Protein AF-0000000081061222 (afdb_homodimer)

Structure (mmCIF, N/CA/C/O backbone):
data_AF-0000000081061222-model_v1
#
loop_
_entity.id
_entity.type
_entity.pdbx_description
1 polymer 'Uncharacterized protein'
#
loop_
_atom_site.group_PDB
_atom_site.id
_atom_site.type_symbol
_atom_site.label_atom_id
_atom_site.label_alt_id
_atom_site.label_comp_id
_atom_site.label_asym_id
_atom_site.label_entity_id
_atom_site.label_seq_id
_atom_site.pdbx_PDB_ins_code
_atom_site.Cartn_x
_atom_site.Cartn_y
_atom_site.Cartn_z
_atom_site.occupancy
_atom_site.B_iso_or_equiv
_atom_site.auth_seq_id
_atom_site.auth_comp_id
_atom_site.auth_asym_id
_atom_site.auth_atom_id
_atom_site.pdbx_PDB_model_num
ATOM 1 N N . MET A 1 1 ? -28.781 -2 -17.766 1 50.97 1 MET A N 1
ATOM 2 C CA . MET A 1 1 ? -28.016 -2.553 -18.875 1 50.97 1 MET A CA 1
ATOM 3 C C . MET A 1 1 ? -28.891 -3.447 -19.75 1 50.97 1 MET A C 1
ATOM 5 O O . MET A 1 1 ? -29.562 -4.344 -19.234 1 50.97 1 MET A O 1
ATOM 9 N N . LYS A 1 2 ? -29.094 -3.027 -20.891 1 57.41 2 LYS A N 1
ATOM 10 C CA . LYS A 1 2 ? -29.875 -3.803 -21.844 1 57.41 2 LYS A CA 1
ATOM 11 C C . LYS A 1 2 ? -29.297 -5.199 -22.031 1 57.41 2 LYS A C 1
ATOM 13 O O . LYS A 1 2 ? -28.094 -5.348 -22.266 1 57.41 2 LYS A O 1
ATOM 18 N N . LEU A 1 3 ? -30.109 -6.191 -21.609 1 74.44 3 LEU A N 1
ATOM 19 C CA . LEU A 1 3 ? -29.719 -7.582 -21.828 1 74.44 3 LEU A CA 1
ATOM 20 C C . LEU A 1 3 ? -29.344 -7.82 -23.297 1 74.44 3 LEU A C 1
ATOM 22 O O . LEU A 1 3 ? -30.016 -7.316 -24.203 1 74.44 3 LEU A O 1
ATOM 26 N N . ASP A 1 4 ? -28.156 -8.5 -23.438 1 84.56 4 ASP A N 1
ATOM 27 C CA . ASP A 1 4 ? -27.703 -8.914 -24.766 1 84.56 4 ASP A CA 1
ATOM 28 C C . ASP A 1 4 ? -28.672 -9.922 -25.391 1 84.56 4 ASP A C 1
ATOM 30 O O . ASP A 1 4 ? -28.891 -10.992 -24.828 1 84.56 4 ASP A O 1
ATOM 34 N N . PRO A 1 5 ? -29.266 -9.492 -26.484 1 87.25 5 PRO A N 1
ATOM 35 C CA . PRO A 1 5 ? -30.203 -10.414 -27.125 1 87.25 5 PRO A CA 1
ATOM 36 C C . PRO A 1 5 ? -29.562 -11.758 -27.484 1 87.25 5 PRO A C 1
ATOM 38 O O . PRO A 1 5 ? -30.266 -12.766 -27.609 1 87.25 5 PRO A O 1
ATOM 41 N N . ASN A 1 6 ? -28.312 -11.766 -27.578 1 92 6 ASN A N 1
ATOM 42 C CA . ASN A 1 6 ? -27.609 -12.984 -27.953 1 92 6 ASN A CA 1
ATOM 43 C C . ASN A 1 6 ? -27.203 -13.789 -26.734 1 92 6 ASN A C 1
ATOM 45 O O . ASN A 1 6 ? -26.578 -14.852 -26.859 1 92 6 ASN A O 1
ATOM 49 N N . ALA A 1 7 ? -27.625 -13.352 -25.594 1 96.12 7 ALA A N 1
ATOM 50 C CA . ALA A 1 7 ? -27.281 -14.055 -24.359 1 96.12 7 ALA A CA 1
ATOM 51 C C . ALA A 1 7 ? -28.109 -15.32 -24.188 1 96.12 7 ALA A C 1
ATOM 53 O O . ALA A 1 7 ? -29.219 -15.414 -24.719 1 96.12 7 ALA A O 1
ATOM 54 N N . ASP A 1 8 ? -27.594 -16.266 -23.516 1 97.44 8 ASP A N 1
ATOM 55 C CA . ASP A 1 8 ? -28.281 -17.531 -23.234 1 97.44 8 ASP A CA 1
ATOM 56 C C . ASP A 1 8 ? -28.953 -17.516 -21.875 1 97.44 8 ASP A C 1
ATOM 58 O O . ASP A 1 8 ? -29.469 -18.531 -21.406 1 97.44 8 ASP A O 1
ATOM 62 N N . GLY A 1 9 ? -28.953 -16.375 -21.219 1 96.62 9 GLY A N 1
ATOM 63 C CA . GLY A 1 9 ? -29.578 -16.172 -19.922 1 96.62 9 GLY A CA 1
ATOM 64 C C . GLY A 1 9 ? -28.969 -15.039 -19.125 1 96.62 9 GLY A C 1
ATOM 65 O O . GLY A 1 9 ? -28.297 -14.172 -19.688 1 96.62 9 GLY A O 1
ATOM 66 N N . THR A 1 10 ? -29.312 -15.078 -17.828 1 95.31 10 THR A N 1
ATOM 67 C CA . THR A 1 10 ? -28.734 -14.07 -16.938 1 95.31 10 THR A CA 1
ATOM 68 C C . THR A 1 10 ? -28.359 -14.68 -15.594 1 95.31 10 THR A C 1
ATOM 70 O O . THR A 1 10 ? -28.984 -15.656 -15.156 1 95.31 10 THR A O 1
ATOM 73 N N . PHE A 1 11 ? -27.359 -14.195 -15.047 1 96.38 11 PHE A N 1
ATOM 74 C CA . PHE A 1 11 ? -26.953 -14.492 -13.68 1 96.38 11 PHE A CA 1
ATOM 75 C C . PHE A 1 11 ? -26.734 -13.203 -12.891 1 96.38 11 PHE A C 1
ATOM 77 O O . PHE A 1 11 ? -25.828 -12.422 -13.195 1 96.38 11 PHE A O 1
ATOM 84 N N . ASN A 1 12 ? -27.562 -12.977 -11.844 1 94.44 12 ASN A N 1
ATOM 85 C CA . ASN A 1 12 ? -27.562 -11.75 -11.047 1 94.44 12 ASN A CA 1
ATOM 86 C C . ASN A 1 12 ? -27.594 -10.516 -11.938 1 94.44 12 ASN A C 1
ATOM 88 O O . ASN A 1 12 ? -26.844 -9.555 -11.711 1 94.44 12 ASN A O 1
ATOM 92 N N . GLY A 1 13 ? -28.297 -10.633 -13 1 91.31 13 GLY A N 1
ATOM 93 C CA . GLY A 1 13 ? -28.531 -9.492 -13.883 1 91.31 13 GLY A CA 1
ATOM 94 C C . GLY A 1 13 ? -27.531 -9.414 -15.023 1 91.31 13 GLY A C 1
ATOM 95 O O . GLY A 1 13 ? -27.75 -8.688 -15.992 1 91.31 13 GLY A O 1
ATOM 96 N N . TYR A 1 14 ? -26.438 -10.164 -15.031 1 93.5 14 TYR A N 1
ATOM 97 C CA . TYR A 1 14 ? -25.453 -10.18 -16.094 1 93.5 14 TYR A CA 1
ATOM 98 C C . TYR A 1 14 ? -25.812 -11.203 -17.156 1 93.5 14 TYR A C 1
ATOM 100 O O . TYR A 1 14 ? -26.266 -12.305 -16.844 1 93.5 14 TYR A O 1
ATOM 108 N N . SER A 1 15 ? -25.578 -10.766 -18.391 1 95.19 15 SER A N 1
ATOM 109 C CA . SER A 1 15 ? -25.75 -11.734 -19.469 1 95.19 15 SER A CA 1
ATOM 110 C C . SER A 1 15 ? -24.75 -12.883 -19.359 1 95.19 15 SER A C 1
ATOM 112 O O . SER A 1 15 ? -23.594 -12.672 -18.984 1 95.19 15 SER A O 1
ATOM 114 N N . ILE A 1 16 ? -25.234 -14.062 -19.656 1 97.25 16 ILE A N 1
ATOM 115 C CA . ILE A 1 16 ? -24.344 -15.219 -19.656 1 97.25 16 ILE A CA 1
ATOM 116 C C . ILE A 1 16 ? -24.438 -15.945 -21 1 97.25 16 ILE A C 1
ATOM 118 O O . ILE A 1 16 ? -25.469 -15.914 -21.672 1 97.25 16 ILE A O 1
ATOM 122 N N . TYR A 1 17 ? -23.359 -16.594 -21.406 1 97.75 17 TYR A N 1
ATOM 123 C CA . TYR A 1 17 ? -23.25 -17.25 -22.703 1 97.75 17 TYR A CA 1
ATOM 124 C C . TYR A 1 17 ? -22.812 -18.703 -22.562 1 97.75 17 TYR A C 1
ATOM 126 O O . TYR A 1 17 ? -21.812 -18.984 -21.906 1 97.75 17 TYR A O 1
ATOM 134 N N . TYR A 1 18 ? -23.547 -19.547 -23.172 1 97.44 18 TYR A N 1
ATOM 135 C CA . TYR A 1 18 ? -23.281 -20.969 -23.078 1 97.44 18 TYR A CA 1
ATOM 136 C C . TYR A 1 18 ? -22.016 -21.344 -23.859 1 97.44 18 TYR A C 1
ATOM 138 O O . TYR A 1 18 ? -21.844 -20.922 -25 1 97.44 18 TYR A O 1
ATOM 146 N N . LYS A 1 19 ? -21.109 -22.109 -23.219 1 96.62 19 LYS A N 1
ATOM 147 C CA . LYS A 1 19 ? -19.875 -22.594 -23.812 1 96.62 19 LYS A CA 1
ATOM 148 C C . LYS A 1 19 ? -19.609 -24.047 -23.422 1 96.62 19 LYS A C 1
ATOM 150 O O . LYS A 1 19 ? -20.094 -24.5 -22.375 1 96.62 19 LYS A O 1
ATOM 155 N N . GLU A 1 20 ? -18.938 -24.719 -24.266 1 95.94 20 GLU A N 1
ATOM 156 C CA . GLU A 1 20 ? -18.391 -26.031 -23.984 1 95.94 20 GLU A CA 1
ATOM 157 C C . GLU A 1 20 ? -16.906 -26.078 -24.328 1 95.94 20 GLU A C 1
ATOM 159 O O . GLU A 1 20 ? -16.484 -25.641 -25.391 1 95.94 20 GLU A O 1
ATOM 164 N N . GLU A 1 21 ? -16.141 -26.578 -23.406 1 94.44 21 GLU A N 1
ATOM 165 C CA . GLU A 1 21 ? -14.688 -26.625 -23.594 1 94.44 21 GLU A CA 1
ATOM 166 C C . GLU A 1 21 ? -14.094 -27.922 -23.078 1 94.44 21 GLU A C 1
ATOM 168 O O . GLU A 1 21 ? -14.5 -28.422 -22.031 1 94.44 21 GLU A O 1
ATOM 173 N N . LYS A 1 22 ? -13.219 -28.469 -23.844 1 94.06 22 LYS A N 1
ATOM 174 C CA . LYS A 1 22 ? -12.508 -29.672 -23.406 1 94.06 22 LYS A CA 1
ATOM 175 C C . LYS A 1 22 ? -11.344 -29.312 -22.5 1 94.06 22 LYS A C 1
ATOM 177 O O . LYS A 1 22 ? -10.602 -28.359 -22.766 1 94.06 22 LYS A O 1
ATOM 182 N N . GLY A 1 23 ? -11.219 -30.047 -21.438 1 93.12 23 GLY A N 1
ATOM 183 C CA . GLY A 1 23 ? -10.086 -29.875 -20.547 1 93.12 23 GLY A CA 1
ATOM 184 C C . GLY A 1 23 ? -10.094 -28.531 -19.844 1 93.12 23 GLY A C 1
ATOM 185 O O . GLY A 1 23 ? -9.07 -27.844 -19.781 1 93.12 23 GLY A O 1
ATOM 186 N N . LEU A 1 24 ? -11.242 -28.156 -19.359 1 93.75 24 LEU A N 1
ATOM 187 C CA . LEU A 1 24 ? -11.375 -26.891 -18.641 1 93.75 24 LEU A CA 1
ATOM 188 C C . LEU A 1 24 ? -10.297 -26.766 -17.562 1 93.75 24 LEU A C 1
ATOM 190 O O . LEU A 1 24 ? -10.008 -27.734 -16.859 1 93.75 24 LEU A O 1
ATOM 194 N N . HIS A 1 25 ? -9.617 -25.594 -17.547 1 93.44 25 HIS A N 1
ATOM 195 C CA . HIS A 1 25 ? -8.461 -25.406 -16.672 1 93.44 25 HIS A CA 1
ATOM 196 C C . HIS A 1 25 ? -8.398 -23.969 -16.141 1 93.44 25 HIS A C 1
ATOM 198 O O . HIS A 1 25 ? -8.664 -23.016 -16.875 1 93.44 25 HIS A O 1
ATOM 204 N N . THR A 1 26 ? -8.117 -23.891 -14.781 1 95.25 26 THR A N 1
ATOM 205 C CA . THR A 1 26 ? -7.949 -22.594 -14.133 1 95.25 26 THR A CA 1
ATOM 206 C C . THR A 1 26 ? -6.469 -22.297 -13.891 1 95.25 26 THR A C 1
ATOM 208 O O . THR A 1 26 ? -5.73 -23.172 -13.414 1 95.25 26 THR A O 1
ATOM 211 N N . LEU A 1 27 ? -6.027 -21.156 -14.273 1 94.12 27 LEU A N 1
ATOM 212 C CA . LEU A 1 27 ? -4.684 -20.672 -13.945 1 94.12 27 LEU A CA 1
ATOM 213 C C . LEU A 1 27 ? -4.715 -19.766 -12.727 1 94.12 27 LEU A C 1
ATOM 215 O O . LEU A 1 27 ? -5.23 -18.641 -12.789 1 94.12 27 LEU A O 1
ATOM 219 N N . PRO A 1 28 ? -4.137 -20.234 -11.602 1 93.94 28 PRO A N 1
ATOM 220 C CA . PRO A 1 28 ? -4.062 -19.375 -10.422 1 93.94 28 PRO A CA 1
ATOM 221 C C . PRO A 1 28 ? -2.799 -18.516 -10.391 1 93.94 28 PRO A C 1
ATOM 223 O O . PRO A 1 28 ? -1.766 -18.922 -10.938 1 93.94 28 PRO A O 1
ATOM 226 N N . HIS A 1 29 ? -2.885 -17.359 -9.914 1 94.88 29 HIS A N 1
ATOM 227 C CA . HIS A 1 29 ? -1.788 -16.469 -9.539 1 94.88 29 HIS A CA 1
ATOM 228 C C . HIS A 1 29 ? -1.965 -15.953 -8.117 1 94.88 29 HIS A C 1
ATOM 230 O O . HIS A 1 29 ? -2.754 -15.039 -7.879 1 94.88 29 HIS A O 1
ATOM 236 N N . CYS A 1 30 ? -1.223 -16.578 -7.195 1 94.19 30 CYS A N 1
ATOM 237 C CA . CYS A 1 30 ? -1.343 -16.188 -5.793 1 94.19 30 CYS A CA 1
ATOM 238 C C . CYS A 1 30 ? -0.109 -15.43 -5.328 1 94.19 30 CYS A C 1
ATOM 240 O O . CYS A 1 30 ? 0.989 -15.641 -5.848 1 94.19 30 CYS A O 1
ATOM 242 N N . VAL A 1 31 ? -0.307 -14.516 -4.414 1 94.56 31 VAL A N 1
ATOM 243 C CA . VAL A 1 31 ? 0.766 -13.719 -3.832 1 94.56 31 VAL A CA 1
ATOM 244 C C . VAL A 1 31 ? 0.601 -13.656 -2.316 1 94.56 31 VAL A C 1
ATOM 246 O O . VAL A 1 31 ? -0.429 -14.07 -1.78 1 94.56 31 VAL A O 1
ATOM 249 N N . GLY A 1 32 ? 1.663 -13.266 -1.677 1 93 32 GLY A N 1
ATOM 250 C CA . GLY A 1 32 ? 1.549 -12.961 -0.258 1 93 32 GLY A CA 1
ATOM 251 C C . GLY A 1 32 ? 1.961 -14.125 0.63 1 93 32 GLY A C 1
ATOM 252 O O . GLY A 1 32 ? 1.724 -14.102 1.84 1 93 32 GLY A O 1
ATOM 253 N N . GLU A 1 33 ? 2.607 -15.188 0.086 1 91.62 33 GLU A N 1
ATOM 254 C CA . GLU A 1 33 ? 3.088 -16.297 0.909 1 91.62 33 GLU A CA 1
ATOM 255 C C . GLU A 1 33 ? 4.16 -15.82 1.89 1 91.62 33 GLU A C 1
ATOM 257 O O . GLU A 1 33 ? 5.082 -15.102 1.511 1 91.62 33 GLU A O 1
ATOM 262 N N . ASN A 1 34 ? 3.992 -16.188 3.172 1 90.25 34 ASN A N 1
ATOM 263 C CA . ASN A 1 34 ? 5.004 -15.812 4.152 1 90.25 34 ASN A CA 1
ATOM 264 C C . ASN A 1 34 ? 5.602 -17.047 4.84 1 90.25 34 ASN A C 1
ATOM 266 O O . ASN A 1 34 ? 6.465 -16.906 5.711 1 90.25 34 ASN A O 1
ATOM 270 N N . TYR A 1 35 ? 5.195 -18.266 4.543 1 89.31 35 TYR A N 1
ATOM 271 C CA . TYR A 1 35 ? 5.777 -19.547 4.961 1 89.31 35 TYR A CA 1
ATOM 272 C C . TYR A 1 35 ? 5.535 -19.797 6.445 1 89.31 35 TYR A C 1
ATOM 274 O O . TYR A 1 35 ? 6.34 -20.453 7.109 1 89.31 35 TYR A O 1
ATOM 282 N N . VAL A 1 36 ? 4.516 -19.188 6.996 1 90.06 36 VAL A N 1
ATOM 283 C CA . VAL A 1 36 ? 4.188 -19.406 8.398 1 90.06 36 VAL A CA 1
ATOM 284 C C . VAL A 1 36 ? 2.85 -20.141 8.508 1 90.06 36 VAL A C 1
ATOM 286 O O . VAL A 1 36 ? 1.806 -19.594 8.148 1 90.06 36 VAL A O 1
ATOM 289 N N . ASP A 1 37 ? 2.922 -21.266 9.07 1 86 37 ASP A N 1
ATOM 290 C CA . ASP A 1 37 ? 1.73 -22.094 9.211 1 86 37 ASP A CA 1
ATOM 291 C C . ASP A 1 37 ? 0.682 -21.406 10.086 1 86 37 ASP A C 1
ATOM 293 O O . ASP A 1 37 ? 1.017 -20.781 11.094 1 86 37 ASP A O 1
ATOM 297 N N . GLY A 1 38 ? -0.465 -21.5 9.609 1 86.06 38 GLY A N 1
ATOM 298 C CA . GLY A 1 38 ? -1.586 -21.047 10.414 1 86.06 38 GLY A CA 1
ATOM 299 C C . GLY A 1 38 ? -1.956 -19.609 10.164 1 86.06 38 GLY A C 1
ATOM 300 O O . GLY A 1 38 ? -3.047 -19.156 10.531 1 86.06 38 GLY A O 1
ATOM 301 N N . ILE A 1 39 ? -1.062 -18.844 9.484 1 89.44 39 ILE A N 1
ATOM 302 C CA . ILE A 1 39 ? -1.451 -17.438 9.352 1 89.44 39 ILE A CA 1
ATOM 303 C C . ILE A 1 39 ? -1.275 -17 7.902 1 89.44 39 ILE A C 1
ATOM 305 O O . ILE A 1 39 ? -1.763 -15.93 7.512 1 89.44 39 ILE A O 1
ATOM 309 N N . SER A 1 40 ? -0.622 -17.797 7.047 1 91 40 SER A N 1
ATOM 310 C CA . SER A 1 40 ? -0.316 -17.391 5.68 1 91 40 SER A CA 1
ATOM 311 C C . SER A 1 40 ? -1.585 -17.031 4.914 1 91 40 SER A C 1
ATOM 313 O O . SER A 1 40 ? -1.582 -16.109 4.098 1 91 40 SER A O 1
ATOM 315 N N . TRP A 1 41 ? -2.695 -17.719 5.254 1 92.5 41 TRP A N 1
ATOM 316 C CA . TRP A 1 41 ? -3.943 -17.547 4.52 1 92.5 41 TRP A CA 1
ATOM 317 C C . TRP A 1 41 ? -4.5 -16.141 4.738 1 92.5 41 TRP A C 1
ATOM 319 O O . TRP A 1 41 ? -5.258 -15.625 3.91 1 92.5 41 TRP A O 1
ATOM 329 N N . MET A 1 42 ? -4.086 -15.5 5.785 1 92.94 42 MET A N 1
ATOM 330 C CA . MET A 1 42 ? -4.586 -14.164 6.098 1 92.94 42 MET A CA 1
ATOM 331 C C . MET A 1 42 ? -3.945 -13.117 5.191 1 92.94 42 MET A C 1
ATOM 333 O O . MET A 1 42 ? -4.496 -12.031 5.004 1 92.94 42 MET A O 1
ATOM 337 N N . TYR A 1 43 ? -2.799 -13.5 4.621 1 92.31 43 TYR A N 1
ATOM 338 C CA . TYR A 1 43 ? -2.014 -12.531 3.865 1 92.31 43 TYR A CA 1
ATOM 339 C C . TYR A 1 43 ? -2.039 -12.859 2.375 1 92.31 43 TYR A C 1
ATOM 341 O O . TYR A 1 43 ? -1.718 -12 1.544 1 92.31 43 TYR A O 1
ATOM 349 N N . ARG A 1 44 ? -2.477 -14.039 1.993 1 93.44 44 ARG A N 1
ATOM 350 C CA . ARG A 1 44 ? -2.453 -14.484 0.602 1 93.44 44 ARG A CA 1
ATOM 351 C C . ARG A 1 44 ? -3.621 -13.891 -0.179 1 93.44 44 ARG A C 1
ATOM 353 O O . ARG A 1 44 ? -4.688 -13.633 0.386 1 93.44 44 ARG A O 1
ATOM 360 N N . SER A 1 45 ? -3.383 -13.664 -1.4 1 94.75 45 SER A N 1
ATOM 361 C CA . SER A 1 45 ? -4.387 -13.289 -2.389 1 94.75 45 SER A CA 1
ATOM 362 C C . SER A 1 45 ? -4.191 -14.055 -3.693 1 94.75 45 SER A C 1
ATOM 364 O O . SER A 1 45 ? -3.062 -14.359 -4.074 1 94.75 45 SER A O 1
ATOM 366 N N . CYS A 1 46 ? -5.281 -14.297 -4.316 1 95.81 46 CYS A N 1
ATOM 367 C CA . CYS A 1 46 ? -5.172 -15.047 -5.562 1 95.81 46 CYS A CA 1
ATOM 368 C C . CYS A 1 46 ? -6.047 -14.43 -6.648 1 95.81 46 CYS A C 1
ATOM 370 O O . CYS A 1 46 ? -7.164 -13.992 -6.375 1 95.81 46 CYS A O 1
ATOM 372 N N . LYS A 1 47 ? -5.527 -14.398 -7.77 1 96.44 47 LYS A N 1
ATOM 373 C CA . LYS A 1 47 ? -6.281 -14.211 -9 1 96.44 47 LYS A CA 1
ATOM 374 C C . LYS A 1 47 ? -6.469 -15.531 -9.742 1 96.44 47 LYS A C 1
ATOM 376 O O . LYS A 1 47 ? -5.531 -16.328 -9.859 1 96.44 47 LYS A O 1
ATOM 381 N N . PHE A 1 48 ? -7.637 -15.766 -10.148 1 96.56 48 PHE A N 1
ATOM 382 C CA . PHE A 1 48 ? -7.961 -16.969 -10.922 1 96.56 48 PHE A CA 1
ATOM 383 C C . PHE A 1 48 ? -8.359 -16.594 -12.344 1 96.56 48 PHE A C 1
ATOM 385 O O . PHE A 1 48 ? -9.258 -15.773 -12.555 1 96.56 48 PHE A O 1
ATOM 392 N N . ASN A 1 49 ? -7.664 -17.156 -13.281 1 95.06 49 ASN A N 1
ATOM 393 C CA . ASN A 1 49 ? -8.117 -17.078 -14.672 1 95.06 49 ASN A CA 1
ATOM 394 C C . ASN A 1 49 ? -9.039 -18.25 -15.023 1 95.06 49 ASN A C 1
ATOM 396 O O . ASN A 1 49 ? -8.594 -19.391 -15.133 1 95.06 49 ASN A O 1
ATOM 400 N N . LEU A 1 50 ? -10.234 -17.891 -15.172 1 95.88 50 LEU A N 1
ATOM 401 C CA . LEU A 1 50 ? -11.367 -18.812 -15.242 1 95.88 50 LEU A CA 1
ATOM 402 C C . LEU A 1 50 ? -11.805 -19.25 -13.852 1 95.88 50 LEU A C 1
ATOM 404 O O . LEU A 1 50 ? -11.25 -20.188 -13.289 1 95.88 50 LEU A O 1
ATOM 408 N N . PHE A 1 51 ? -12.711 -18.641 -13.336 1 98 51 PHE A N 1
ATOM 409 C CA . PHE A 1 51 ? -13.242 -18.797 -11.984 1 98 51 PHE A CA 1
ATOM 410 C C . PHE A 1 51 ? -14.758 -18.984 -12.023 1 98 51 PHE A C 1
ATOM 412 O O . PHE A 1 51 ? -15.477 -18.172 -12.602 1 98 51 PHE A O 1
ATOM 419 N N . CYS A 1 52 ? -15.234 -20.094 -11.438 1 98.69 52 CYS A N 1
ATOM 420 C CA . CYS A 1 52 ? -16.625 -20.438 -11.664 1 98.69 52 CYS A CA 1
ATOM 421 C C . CYS A 1 52 ? -17.391 -20.547 -10.352 1 98.69 52 CYS A C 1
ATOM 423 O O . CYS A 1 52 ? -16.781 -20.703 -9.289 1 98.69 52 CYS A O 1
ATOM 425 N N . PHE A 1 53 ? -18.625 -20.359 -10.391 1 98.81 53 PHE A N 1
ATOM 426 C CA . PHE A 1 53 ? -19.594 -20.594 -9.328 1 98.81 53 PHE A CA 1
ATOM 427 C C . PHE A 1 53 ? -20.562 -21.703 -9.719 1 98.81 53 PHE A C 1
ATOM 429 O O . PHE A 1 53 ? -21.156 -21.656 -10.805 1 98.81 53 PHE A O 1
ATOM 436 N N . ASP A 1 54 ? -20.641 -22.719 -8.93 1 98.62 54 ASP A N 1
ATOM 437 C CA . ASP A 1 54 ? -21.609 -23.797 -9.141 1 98.62 54 ASP A CA 1
ATOM 438 C C . ASP A 1 54 ? -22.922 -23.5 -8.43 1 98.62 54 ASP A C 1
ATOM 440 O O . ASP A 1 54 ? -22.984 -23.531 -7.195 1 98.62 54 ASP A O 1
ATOM 444 N N . THR A 1 55 ? -23.984 -23.297 -9.188 1 98 55 THR A N 1
ATOM 445 C CA . THR A 1 55 ? -25.266 -22.859 -8.633 1 98 55 THR A CA 1
ATOM 446 C C . THR A 1 55 ? -25.938 -23.984 -7.875 1 98 55 THR A C 1
ATOM 448 O O . THR A 1 55 ? -26.875 -23.75 -7.109 1 98 55 THR A O 1
ATOM 451 N N . THR A 1 56 ? -25.547 -25.156 -8.055 1 97.31 56 THR A N 1
ATOM 452 C CA . THR A 1 56 ? -26.109 -26.312 -7.344 1 97.31 56 THR A CA 1
ATOM 453 C C . THR A 1 56 ? -25.453 -26.469 -5.973 1 97.31 56 THR A C 1
ATOM 455 O O . THR A 1 56 ? -26.141 -26.5 -4.953 1 97.31 56 THR A O 1
ATOM 458 N N . THR A 1 57 ? -24.094 -26.516 -5.977 1 97 57 THR A N 1
ATOM 459 C CA . THR A 1 57 ? -23.406 -26.672 -4.707 1 97 57 THR A CA 1
ATOM 460 C C . THR A 1 57 ? -23.281 -25.344 -3.975 1 97 57 THR A C 1
ATOM 462 O O . THR A 1 57 ? -22.953 -25.312 -2.789 1 97 57 THR A O 1
ATOM 465 N N . LYS A 1 58 ? -23.562 -24.25 -4.691 1 97.56 58 LYS A N 1
ATOM 466 C CA . LYS A 1 58 ? -23.531 -22.891 -4.148 1 97.56 58 LYS A CA 1
ATOM 467 C C . LYS A 1 58 ? -22.141 -22.562 -3.598 1 97.56 58 LYS A C 1
ATOM 469 O O . LYS A 1 58 ? -22.016 -22.062 -2.475 1 97.56 58 LYS A O 1
ATOM 474 N N . ASP A 1 59 ? -21.172 -22.906 -4.402 1 97.69 59 ASP A N 1
ATOM 475 C CA . ASP A 1 59 ? -19.781 -22.656 -4.051 1 97.69 59 ASP A CA 1
ATOM 476 C C . ASP A 1 59 ? -18.938 -22.391 -5.297 1 97.69 59 ASP A C 1
ATOM 478 O O . ASP A 1 59 ? -19.391 -22.609 -6.422 1 97.69 59 ASP A O 1
ATOM 482 N N . TYR A 1 60 ? -17.797 -21.906 -5.043 1 98.12 60 TYR A N 1
ATOM 483 C CA . TYR A 1 60 ? -16.891 -21.594 -6.145 1 98.12 60 TYR A CA 1
ATOM 484 C C . TYR A 1 60 ? -16.047 -22.797 -6.52 1 98.12 60 TYR A C 1
ATOM 486 O O . TYR A 1 60 ? -15.75 -23.641 -5.672 1 98.12 60 TYR A O 1
ATOM 494 N N . VAL A 1 61 ? -15.711 -22.812 -7.828 1 97.88 61 VAL A N 1
ATOM 495 C CA . VAL A 1 61 ? -15.016 -23.984 -8.359 1 97.88 61 VAL A CA 1
ATOM 496 C C . VAL A 1 61 ? -13.891 -23.531 -9.289 1 97.88 61 VAL A C 1
ATOM 498 O O . VAL A 1 61 ? -14.039 -22.562 -10.031 1 97.88 61 VAL A O 1
ATOM 501 N N . VAL A 1 62 ? -12.789 -24.219 -9.203 1 97 62 VAL A N 1
ATOM 502 C CA . VAL A 1 62 ? -11.656 -24.078 -10.125 1 97 62 VAL A CA 1
ATOM 503 C C . VAL A 1 62 ? -11.258 -25.453 -10.648 1 97 62 VAL A C 1
ATOM 505 O O . VAL A 1 62 ? -11.703 -26.484 -10.125 1 97 62 VAL A O 1
ATOM 508 N N . PHE A 1 63 ? -10.469 -25.438 -11.68 1 96.19 63 PHE A N 1
ATOM 509 C CA . PHE A 1 63 ? -10.227 -26.688 -12.398 1 96.19 63 PHE A CA 1
ATOM 510 C C . PHE A 1 63 ? -8.727 -26.922 -12.594 1 96.19 63 PHE A C 1
ATOM 512 O O . PHE A 1 63 ? -7.98 -25.969 -12.859 1 96.19 63 PHE A O 1
ATOM 519 N N . GLN A 1 64 ? -8.297 -28.125 -12.445 1 92.38 64 GLN A N 1
ATOM 520 C CA . GLN A 1 64 ? -6.918 -28.531 -12.734 1 92.38 64 GLN A CA 1
ATOM 521 C C . GLN A 1 64 ? -6.875 -29.828 -13.531 1 92.38 64 GLN A C 1
ATOM 523 O O . GLN A 1 64 ? -7.863 -30.562 -13.594 1 92.38 64 GLN A O 1
ATOM 528 N N . SER A 1 65 ? -5.773 -30.141 -14.188 1 89.31 65 SER A N 1
ATOM 529 C CA . SER A 1 65 ? -5.574 -31.406 -14.883 1 89.31 65 SER A CA 1
ATOM 530 C C . SER A 1 65 ? -5.109 -32.5 -13.922 1 89.31 65 SER A C 1
ATOM 532 O O . SER A 1 65 ? -4.59 -32.188 -12.844 1 89.31 65 SER A O 1
ATOM 534 N N . PRO A 1 66 ? -5.297 -33.719 -14.352 1 89.31 66 PRO A N 1
ATOM 535 C CA . PRO A 1 66 ? -4.758 -34.812 -13.539 1 89.31 66 PRO A CA 1
ATOM 536 C C . PRO A 1 66 ? -3.248 -34.719 -13.344 1 89.31 66 PRO A C 1
ATOM 538 O O . PRO A 1 66 ? -2.727 -35.094 -12.297 1 89.31 66 PRO A O 1
ATOM 541 N N . GLU A 1 67 ? -2.596 -34.219 -14.344 1 84.56 67 GLU A N 1
ATOM 542 C CA . GLU A 1 67 ? -1.146 -34.062 -14.258 1 84.56 67 GLU A CA 1
ATOM 543 C C . GLU A 1 67 ? -0.76 -33.062 -13.18 1 84.56 67 GLU A C 1
ATOM 545 O O . GLU A 1 67 ? 0.19 -33.281 -12.43 1 84.56 67 GLU A O 1
ATOM 550 N N . GLU A 1 68 ? -1.484 -32 -13.109 1 85 68 GLU A N 1
ATOM 551 C CA . GLU A 1 68 ? -1.226 -31 -12.086 1 85 68 GLU A CA 1
ATOM 552 C C . GLU A 1 68 ? -1.529 -31.547 -10.688 1 85 68 GLU A C 1
ATOM 554 O O . GLU A 1 68 ? -0.803 -31.266 -9.734 1 85 68 GLU A O 1
ATOM 559 N N . GLU A 1 69 ? -2.586 -32.25 -10.602 1 84 69 GLU A N 1
ATOM 560 C CA . GLU A 1 69 ? -2.914 -32.875 -9.328 1 84 69 GLU A CA 1
ATOM 561 C C . GLU A 1 69 ? -1.796 -33.812 -8.859 1 84 69 GLU A C 1
ATOM 563 O O . GLU A 1 69 ? -1.443 -33.812 -7.68 1 84 69 GLU A O 1
ATOM 568 N N . ALA A 1 70 ? -1.231 -34.5 -9.805 1 80.88 70 ALA A N 1
ATOM 569 C CA . ALA A 1 70 ? -0.165 -35.469 -9.492 1 80.88 70 ALA A CA 1
ATOM 570 C C . ALA A 1 70 ? 1.117 -34.719 -9.102 1 80.88 70 ALA A C 1
ATOM 572 O O . ALA A 1 70 ? 1.896 -35.219 -8.281 1 80.88 70 ALA A O 1
ATOM 573 N N . LEU A 1 71 ? 1.299 -33.625 -9.719 1 77.25 71 LEU A N 1
ATOM 574 C CA . LEU A 1 71 ? 2.492 -32.844 -9.438 1 77.25 71 LEU A CA 1
ATOM 575 C C . LEU A 1 71 ? 2.543 -32.438 -7.965 1 77.25 71 LEU A C 1
ATOM 577 O O . LEU A 1 71 ? 3.615 -32.406 -7.355 1 77.25 71 LEU A O 1
ATOM 581 N N . TYR A 1 72 ? 1.394 -32.156 -7.375 1 72.5 72 TYR A N 1
ATOM 582 C CA . TYR A 1 72 ? 1.338 -31.766 -5.973 1 72.5 72 TYR A CA 1
ATOM 583 C C . TYR A 1 72 ? 1.858 -32.875 -5.066 1 72.5 72 TYR A C 1
ATOM 585 O O . TYR A 1 72 ? 2.592 -32.625 -4.113 1 72.5 72 TYR A O 1
ATOM 593 N N . SER A 1 73 ? 1.479 -34.031 -5.398 1 70.62 73 SER A N 1
ATOM 594 C CA . SER A 1 73 ? 1.95 -35.156 -4.605 1 70.62 73 SER A CA 1
ATOM 595 C C . SER A 1 73 ? 3.469 -35.312 -4.68 1 70.62 73 SER A C 1
ATOM 597 O O . SER A 1 73 ? 4.117 -35.625 -3.684 1 70.62 73 SER A O 1
ATOM 599 N N . HIS A 1 74 ? 3.982 -34.938 -5.812 1 73.12 74 HIS A N 1
ATOM 600 C CA . HIS A 1 74 ? 5.43 -35.031 -5.98 1 73.12 74 HIS A CA 1
ATOM 601 C C . HIS A 1 74 ? 6.137 -33.875 -5.238 1 73.12 74 HIS A C 1
ATOM 603 O O . HIS A 1 74 ? 7.168 -34.094 -4.602 1 73.12 74 HIS A O 1
ATOM 609 N N . LEU A 1 75 ? 5.512 -32.75 -5.266 1 75.31 75 LEU A N 1
ATOM 610 C CA . LEU A 1 75 ? 6.129 -31.594 -4.645 1 75.31 75 LEU A CA 1
ATOM 611 C C . LEU A 1 75 ? 6.066 -31.688 -3.123 1 75.31 75 LEU A C 1
ATOM 613 O O . LEU A 1 75 ? 6.879 -31.094 -2.424 1 75.31 75 LEU A O 1
ATOM 617 N N . GLU A 1 76 ? 5.129 -32.438 -2.658 1 72.75 76 GLU A N 1
ATOM 618 C CA . GLU A 1 76 ? 5.043 -32.656 -1.217 1 72.75 76 GLU A CA 1
ATOM 619 C C . GLU A 1 76 ? 6.297 -33.344 -0.683 1 72.75 76 GLU A C 1
ATOM 621 O O . GLU A 1 76 ? 6.684 -33.125 0.468 1 72.75 76 GLU A O 1
ATOM 626 N N . LYS A 1 77 ? 6.938 -34.031 -1.554 1 75.31 77 LYS A N 1
ATOM 627 C CA . LYS A 1 77 ? 8.148 -34.75 -1.17 1 75.31 77 LYS A CA 1
ATOM 628 C C . LYS A 1 77 ? 9.383 -33.844 -1.329 1 75.31 77 LYS A C 1
ATOM 630 O O . LYS A 1 77 ? 10.5 -34.281 -1.018 1 75.31 77 LYS A O 1
ATOM 635 N N . ARG A 1 78 ? 9.094 -32.656 -1.761 1 79.06 78 ARG A N 1
ATOM 636 C CA . ARG A 1 78 ? 10.164 -31.672 -1.958 1 79.06 78 ARG A CA 1
ATOM 637 C C . ARG A 1 78 ? 9.852 -30.375 -1.232 1 79.06 78 ARG A C 1
ATOM 639 O O . ARG A 1 78 ? 9.57 -29.359 -1.867 1 79.06 78 ARG A O 1
ATOM 646 N N . PRO A 1 79 ? 10.086 -30.359 0.031 1 77.56 79 PRO A N 1
ATOM 647 C CA . PRO A 1 79 ? 9.562 -29.266 0.854 1 77.56 79 PRO A CA 1
ATOM 648 C C . PRO A 1 79 ? 10.242 -27.922 0.566 1 77.56 79 PRO A C 1
ATOM 650 O O . PRO A 1 79 ? 9.711 -26.875 0.919 1 77.56 79 PRO A O 1
ATOM 653 N N . PHE A 1 80 ? 11.375 -27.984 -0.223 1 83.31 80 PHE A N 1
ATOM 654 C CA . PHE A 1 80 ? 12.094 -26.734 -0.402 1 83.31 80 PHE A CA 1
ATOM 655 C C . PHE A 1 80 ? 11.781 -26.125 -1.762 1 83.31 80 PHE A C 1
ATOM 657 O O . PHE A 1 80 ? 12.266 -25.031 -2.086 1 83.31 80 PHE A O 1
ATOM 664 N N . ILE A 1 81 ? 10.953 -26.797 -2.5 1 83.56 81 ILE A N 1
ATOM 665 C CA . ILE A 1 81 ? 10.453 -26.234 -3.744 1 83.56 81 ILE A CA 1
ATOM 666 C C . ILE A 1 81 ? 9.109 -25.562 -3.5 1 83.56 81 ILE A C 1
ATOM 668 O O . ILE A 1 81 ? 8.141 -26.219 -3.105 1 83.56 81 ILE A O 1
ATOM 672 N N . ASP A 1 82 ? 9.078 -24.219 -3.699 1 85.19 82 ASP A N 1
ATOM 673 C CA . ASP A 1 82 ? 7.848 -23.469 -3.5 1 85.19 82 ASP A CA 1
ATOM 674 C C . ASP A 1 82 ? 7.367 -22.844 -4.812 1 85.19 82 ASP A C 1
ATOM 676 O O . ASP A 1 82 ? 7.965 -21.891 -5.312 1 85.19 82 ASP A O 1
ATOM 680 N N . VAL A 1 83 ? 6.246 -23.406 -5.359 1 82.69 83 VAL A N 1
ATOM 681 C CA . VAL A 1 83 ? 5.684 -22.969 -6.629 1 82.69 83 VAL A CA 1
ATOM 682 C C . VAL A 1 83 ? 4.219 -22.578 -6.445 1 82.69 83 VAL A C 1
ATOM 684 O O . VAL A 1 83 ? 3.439 -22.594 -7.398 1 82.69 83 VAL A O 1
ATOM 687 N N . SER A 1 84 ? 3.85 -22.328 -5.234 1 69.75 84 SER A N 1
ATOM 688 C CA . SER A 1 84 ? 2.463 -22.188 -4.805 1 69.75 84 SER A CA 1
ATOM 689 C C . SER A 1 84 ? 1.773 -21.031 -5.508 1 69.75 84 SER A C 1
ATOM 691 O O . SER A 1 84 ? 0.569 -21.078 -5.766 1 69.75 84 SER A O 1
ATOM 693 N N . GLN A 1 85 ? 2.455 -20.219 -6.227 1 81.25 85 GLN A N 1
ATOM 694 C CA . GLN A 1 85 ? 1.866 -19.016 -6.82 1 81.25 85 GLN A CA 1
ATOM 695 C C . GLN A 1 85 ? 1.175 -19.344 -8.141 1 81.25 85 GLN A C 1
ATOM 697 O O . GLN A 1 85 ? 0.31 -18.594 -8.602 1 81.25 85 GLN A O 1
ATOM 702 N N . SER A 1 86 ? 1.49 -20.578 -8.602 1 87.56 86 SER A N 1
ATOM 703 C CA . SER A 1 86 ? 0.979 -20.844 -9.945 1 87.56 86 SER A CA 1
ATOM 704 C C . SER A 1 86 ? 0.194 -22.141 -9.992 1 87.56 86 SER A C 1
ATOM 706 O O . SER A 1 86 ? -0.171 -22.625 -11.07 1 87.56 86 SER A O 1
ATOM 708 N N . TYR A 1 87 ? -0.048 -22.719 -8.82 1 85.19 87 TYR A N 1
ATOM 709 C CA . TYR A 1 87 ? -0.77 -23.984 -8.781 1 85.19 87 TYR A CA 1
ATOM 710 C C . TYR A 1 87 ? -1.932 -23.922 -7.797 1 85.19 87 TYR A C 1
ATOM 712 O O . TYR A 1 87 ? -1.895 -23.156 -6.832 1 85.19 87 TYR A O 1
ATOM 720 N N . LEU A 1 88 ? -2.918 -24.719 -8.188 1 84.25 88 LEU A N 1
ATOM 721 C CA . LEU A 1 88 ? -4.012 -24.922 -7.246 1 84.25 88 LEU A CA 1
ATOM 722 C C . LEU A 1 88 ? -3.629 -25.938 -6.172 1 84.25 88 LEU A C 1
ATOM 724 O O . LEU A 1 88 ? -3.344 -27.094 -6.48 1 84.25 88 LEU A O 1
ATOM 728 N N . LYS A 1 89 ? -3.318 -25.312 -5.051 1 77.69 89 LYS A N 1
ATOM 729 C CA . LYS A 1 89 ? -2.855 -26.188 -3.977 1 77.69 89 LYS A CA 1
ATOM 730 C C . LYS A 1 89 ? -3.869 -26.234 -2.836 1 77.69 89 LYS A C 1
ATOM 732 O O . LYS A 1 89 ? -4.391 -25.203 -2.414 1 77.69 89 LYS A O 1
ATOM 737 N N . GLN A 1 90 ? -4.223 -27.5 -2.516 1 65.31 90 GLN A N 1
ATOM 738 C CA . GLN A 1 90 ? -5.062 -27.641 -1.329 1 65.31 90 GLN A CA 1
ATOM 739 C C . GLN A 1 90 ? -4.547 -28.75 -0.42 1 65.31 90 GLN A C 1
ATOM 741 O O . GLN A 1 90 ? -5.215 -29.766 -0.246 1 65.31 90 GLN A O 1
ATOM 746 N N . SER A 1 91 ? -3.271 -28.844 -0.376 1 59.56 91 SER A N 1
ATOM 747 C CA . SER A 1 91 ? -2.828 -29.891 0.531 1 59.56 91 SER A CA 1
ATOM 748 C C . SER A 1 91 ? -2.686 -29.375 1.957 1 59.56 91 SER A C 1
ATOM 750 O O . SER A 1 91 ? -2.684 -28.156 2.182 1 59.56 91 SER A O 1
ATOM 752 N N . LEU A 1 92 ? -2.775 -30.281 2.848 1 51 92 LEU A N 1
ATOM 753 C CA . LEU A 1 92 ? -2.703 -29.984 4.273 1 51 92 LEU A CA 1
ATOM 754 C C . LEU A 1 92 ? -1.472 -29.141 4.594 1 51 92 LEU A C 1
ATOM 756 O O . LEU A 1 92 ? -1.54 -28.219 5.41 1 51 92 LEU A O 1
ATOM 760 N N . ASN A 1 93 ? -0.388 -29.375 3.918 1 55.81 93 ASN A N 1
ATOM 761 C CA . ASN A 1 93 ? 0.867 -28.734 4.273 1 55.81 93 ASN A CA 1
ATOM 762 C C . ASN A 1 93 ? 1.156 -27.531 3.365 1 55.81 93 ASN A C 1
ATOM 764 O O . ASN A 1 93 ? 2.018 -26.719 3.674 1 55.81 93 ASN A O 1
ATOM 768 N N . HIS A 1 94 ? 0.362 -27.5 2.256 1 64.19 94 HIS A N 1
ATOM 769 C CA . HIS A 1 94 ? 0.625 -26.453 1.281 1 64.19 94 HIS A CA 1
ATOM 770 C C . HIS A 1 94 ? -0.67 -25.938 0.659 1 64.19 94 HIS A C 1
ATOM 772 O O . HIS A 1 94 ? -1.183 -26.547 -0.292 1 64.19 94 HIS A O 1
ATOM 778 N N . SER A 1 95 ? -1.236 -25 1.419 1 78.69 95 SER A N 1
ATOM 779 C CA . SER A 1 95 ? -2.504 -24.531 0.874 1 78.69 95 SER A CA 1
ATOM 780 C C . SER A 1 95 ? -2.402 -23.078 0.423 1 78.69 95 SER A C 1
ATOM 782 O O . SER A 1 95 ? -1.638 -22.297 0.994 1 78.69 95 SER A O 1
ATOM 784 N N . ASN A 1 96 ? -3.041 -22.859 -0.657 1 89 96 ASN A N 1
ATOM 785 C CA . ASN A 1 96 ? -3.162 -21.5 -1.15 1 89 96 ASN A CA 1
ATOM 786 C C . ASN A 1 96 ? -4.438 -20.828 -0.65 1 89 96 ASN A C 1
ATOM 788 O O . ASN A 1 96 ? -4.992 -19.953 -1.318 1 89 96 ASN A O 1
ATOM 792 N N . THR A 1 97 ? -4.84 -21.344 0.512 1 92.94 97 THR A N 1
ATOM 793 C CA . THR A 1 97 ? -6.062 -20.781 1.058 1 92.94 97 THR A CA 1
ATOM 794 C C . THR A 1 97 ? -5.887 -19.281 1.313 1 92.94 97 THR A C 1
ATOM 796 O O . THR A 1 97 ? -4.77 -18.812 1.544 1 92.94 97 THR A O 1
ATOM 799 N N . VAL A 1 98 ? -6.984 -18.594 1.193 1 95.06 98 VAL A N 1
ATOM 800 C CA . VAL A 1 98 ? -7.02 -17.156 1.404 1 95.06 98 VAL A CA 1
ATOM 801 C C . VAL A 1 98 ? -8.172 -16.797 2.332 1 95.06 98 VAL A C 1
ATOM 803 O O . VAL A 1 98 ? -8.984 -17.656 2.695 1 95.06 98 VAL A O 1
ATOM 806 N N . SER A 1 99 ? -8.227 -15.578 2.74 1 95.44 99 SER A N 1
ATOM 807 C CA . SER A 1 99 ? -9.352 -15.117 3.549 1 95.44 99 SER A CA 1
ATOM 808 C C . SER A 1 99 ? -10.5 -14.625 2.674 1 95.44 99 SER A C 1
ATOM 810 O O . SER A 1 99 ? -10.273 -13.938 1.674 1 95.44 99 SER A O 1
ATOM 812 N N . LEU A 1 100 ? -11.703 -14.898 3.055 1 96.06 100 LEU A N 1
ATOM 813 C CA . LEU A 1 100 ? -12.891 -14.438 2.336 1 96.06 100 LEU A CA 1
ATOM 814 C C . LEU A 1 100 ? -13.195 -12.984 2.662 1 96.06 100 LEU A C 1
ATOM 816 O O . LEU A 1 100 ? -13.969 -12.328 1.956 1 96.06 100 LEU A O 1
ATOM 820 N N . GLY A 1 101 ? -12.609 -12.547 3.752 1 93.88 101 GLY A N 1
ATOM 821 C CA . GLY A 1 101 ? -12.898 -11.18 4.172 1 93.88 101 GLY A CA 1
ATOM 822 C C . GLY A 1 101 ? -12 -10.703 5.297 1 93.88 101 GLY A C 1
ATOM 823 O O . GLY A 1 101 ? -11.062 -11.406 5.688 1 93.88 101 GLY A O 1
ATOM 824 N N . GLY A 1 102 ? -12.344 -9.461 5.738 1 92.94 102 GLY A N 1
ATOM 825 C CA . GLY A 1 102 ? -11.578 -8.883 6.832 1 92.94 102 GLY A CA 1
ATOM 826 C C . GLY A 1 102 ? -11.625 -9.719 8.102 1 92.94 102 GLY A C 1
ATOM 827 O O . GLY A 1 102 ? -12.656 -10.305 8.422 1 92.94 102 GLY A O 1
ATOM 828 N N . ILE A 1 103 ? -10.523 -9.734 8.805 1 91.62 103 ILE A N 1
ATOM 829 C CA . ILE A 1 103 ? -10.383 -10.492 10.039 1 91.62 103 ILE A CA 1
ATOM 830 C C . ILE A 1 103 ? -10.711 -9.602 11.234 1 91.62 103 ILE A C 1
ATOM 832 O O . ILE A 1 103 ? -10.289 -8.445 11.281 1 91.62 103 ILE A O 1
ATOM 836 N N . ASN A 1 104 ? -11.477 -10.086 12.102 1 90.94 104 ASN A N 1
ATOM 837 C CA . ASN A 1 104 ? -11.773 -9.43 13.375 1 90.94 104 ASN A CA 1
ATOM 838 C C . ASN A 1 104 ? -11.328 -10.281 14.555 1 90.94 104 ASN A C 1
ATOM 840 O O . ASN A 1 104 ? -11.906 -11.336 14.82 1 90.94 104 ASN A O 1
ATOM 844 N N . LEU A 1 105 ? -10.43 -9.797 15.281 1 88.38 105 LEU A N 1
ATOM 845 C CA . LEU A 1 105 ? -9.836 -10.578 16.359 1 88.38 105 LEU A CA 1
ATOM 846 C C . LEU A 1 105 ? -10.859 -10.82 17.469 1 88.38 105 LEU A C 1
ATOM 848 O O . LEU A 1 105 ? -10.719 -11.773 18.25 1 88.38 105 LEU A O 1
ATOM 852 N N . LYS A 1 106 ? -11.836 -10.031 17.531 1 88.06 106 LYS A N 1
ATOM 853 C CA . LYS A 1 106 ? -12.875 -10.219 18.531 1 88.06 106 LYS A CA 1
ATOM 854 C C . LYS A 1 106 ? -13.609 -11.547 18.312 1 88.06 106 LYS A C 1
ATOM 856 O O . LYS A 1 106 ? -14.266 -12.055 19.234 1 88.06 106 LYS A O 1
ATOM 861 N N . TRP A 1 107 ? -13.516 -12.078 17.094 1 92 107 TRP A N 1
ATOM 862 C CA . TRP A 1 107 ? -14.172 -13.344 16.797 1 92 107 TRP A CA 1
ATOM 863 C C . TRP A 1 107 ? -13.398 -14.516 17.391 1 92 107 TRP A C 1
ATOM 865 O O . TRP A 1 107 ? -13.93 -15.625 17.484 1 92 107 TRP A O 1
ATOM 875 N N . GLY A 1 108 ? -12.141 -14.297 17.75 1 90.81 108 GLY A N 1
ATOM 876 C CA . GLY A 1 108 ? -11.336 -15.32 18.391 1 90.81 108 GLY A CA 1
ATOM 877 C C . GLY A 1 108 ? -10.664 -16.266 17.406 1 90.81 108 GLY A C 1
ATOM 878 O O . GLY A 1 108 ? -11.047 -16.312 16.234 1 90.81 108 GLY A O 1
ATOM 879 N N . ASN A 1 109 ? -9.773 -17.031 17.906 1 90.25 109 ASN A N 1
ATOM 880 C CA . ASN A 1 109 ? -8.961 -17.906 17.047 1 90.25 109 ASN A CA 1
ATOM 881 C C . ASN A 1 109 ? -9.422 -19.359 17.125 1 90.25 109 ASN A C 1
ATOM 883 O O . ASN A 1 109 ? -8.758 -20.25 16.609 1 90.25 109 ASN A O 1
ATOM 887 N N . ARG A 1 110 ? -10.602 -19.578 17.812 1 90.88 110 ARG A N 1
ATOM 888 C CA . ARG A 1 110 ? -11.172 -20.922 17.812 1 90.88 110 ARG A CA 1
ATOM 889 C C . ARG A 1 110 ? -11.742 -21.266 16.438 1 90.88 110 ARG A C 1
ATOM 891 O O . ARG A 1 110 ? -11.969 -20.391 15.609 1 90.88 110 ARG A O 1
ATOM 898 N N . LYS A 1 111 ? -11.906 -22.453 16.188 1 88.69 111 LYS A N 1
ATOM 899 C CA . LYS A 1 111 ? -12.398 -22.953 14.906 1 88.69 111 LYS A CA 1
ATOM 900 C C . LYS A 1 111 ? -13.695 -22.25 14.5 1 88.69 111 LYS A C 1
ATOM 902 O O . LYS A 1 111 ? -13.961 -22.062 13.312 1 88.69 111 LYS A O 1
ATOM 907 N N . SER A 1 112 ? -14.422 -21.828 15.492 1 90.94 112 SER A N 1
ATOM 908 C CA . SER A 1 112 ? -15.703 -21.172 15.242 1 90.94 112 SER A CA 1
ATOM 909 C C . SER A 1 112 ? -15.539 -19.672 15.055 1 90.94 112 SER A C 1
ATOM 911 O O . SER A 1 112 ? -16.516 -18.969 14.766 1 90.94 112 SER A O 1
ATOM 913 N N . GLY A 1 113 ? -14.336 -19.203 15.219 1 93.56 113 GLY A N 1
ATOM 914 C CA . GLY A 1 113 ? -14.062 -17.781 15.094 1 93.56 113 GLY A CA 1
ATOM 915 C C . GLY A 1 113 ? -13.609 -17.375 13.703 1 93.56 113 GLY A C 1
ATOM 916 O O . GLY A 1 113 ? -14.203 -17.781 12.703 1 93.56 113 GLY A O 1
ATOM 917 N N . TYR A 1 114 ? -12.539 -16.5 13.656 1 93 114 TYR A N 1
ATOM 918 C CA . TYR A 1 114 ? -12.164 -15.93 12.375 1 93 114 TYR A CA 1
ATOM 919 C C . TYR A 1 114 ? -11.531 -16.969 11.469 1 93 114 TYR A C 1
ATOM 921 O O . TYR A 1 114 ? -11.477 -16.797 10.25 1 93 114 TYR A O 1
ATOM 929 N N . PRO A 1 115 ? -11.055 -18.203 11.984 1 93.56 115 PRO A N 1
ATOM 930 C CA . PRO A 1 115 ? -10.531 -19.219 11.07 1 93.56 115 PRO A CA 1
ATOM 931 C C . PRO A 1 115 ? -11.578 -19.719 10.078 1 93.56 115 PRO A C 1
ATOM 933 O O . PRO A 1 115 ? -11.234 -20.328 9.062 1 93.56 115 PRO A O 1
ATOM 936 N N . ARG A 1 116 ? -12.844 -19.453 10.336 1 95.06 116 ARG A N 1
ATOM 937 C CA . ARG A 1 116 ? -13.898 -19.812 9.406 1 95.06 116 ARG A CA 1
ATOM 938 C C . ARG A 1 116 ? -13.766 -19.062 8.094 1 95.06 116 ARG A C 1
ATOM 940 O O . ARG A 1 116 ? -14.383 -19.422 7.09 1 95.06 116 ARG A O 1
ATOM 947 N N . LEU A 1 117 ? -12.977 -18.031 8.125 1 95.44 117 LEU A N 1
ATOM 948 C CA . LEU A 1 117 ? -12.789 -17.203 6.93 1 95.44 117 LEU A CA 1
ATOM 949 C C . LEU A 1 117 ? -11.758 -17.828 5.996 1 95.44 117 LEU A C 1
ATOM 951 O O . LEU A 1 117 ? -11.641 -17.438 4.836 1 95.44 117 LEU A O 1
ATOM 955 N N . GLU A 1 118 ? -10.906 -18.766 6.496 1 94.62 118 GLU A N 1
ATOM 956 C CA . GLU A 1 118 ? -9.953 -19.453 5.629 1 94.62 118 GLU A CA 1
ATOM 957 C C . GLU A 1 118 ? -10.664 -20.281 4.566 1 94.62 118 GLU A C 1
ATOM 959 O O . GLU A 1 118 ? -11.461 -21.156 4.887 1 94.62 118 GLU A O 1
ATOM 964 N N . TRP A 1 119 ? -10.328 -19.984 3.354 1 94.31 119 TRP A N 1
ATOM 965 C CA . TRP A 1 119 ? -11.156 -20.5 2.271 1 94.31 119 TRP A CA 1
ATOM 966 C C . TRP A 1 119 ? -10.328 -20.719 1.011 1 94.31 119 TRP A C 1
ATOM 968 O O . TRP A 1 119 ? -9.32 -20.047 0.79 1 94.31 119 TRP A O 1
ATOM 978 N N . PHE A 1 120 ? -10.734 -21.656 0.238 1 95 120 PHE A N 1
ATOM 979 C CA . PHE A 1 120 ? -10.281 -21.875 -1.132 1 95 120 PHE A CA 1
ATOM 980 C C . PHE A 1 120 ? -11.398 -22.484 -1.974 1 95 120 PHE A C 1
ATOM 982 O O . PHE A 1 120 ? -12.219 -23.25 -1.465 1 95 120 PHE A O 1
ATOM 989 N N . PRO A 1 121 ? -11.516 -22.156 -3.23 1 95.69 121 PRO A N 1
ATOM 990 C CA . PRO A 1 121 ? -12.562 -22.781 -4.047 1 95.69 121 PRO A CA 1
ATOM 991 C C . PRO A 1 121 ? -12.391 -24.297 -4.156 1 95.69 121 PRO A C 1
ATOM 993 O O . PRO A 1 121 ? -11.297 -24.828 -3.914 1 95.69 121 PRO A O 1
ATOM 996 N N . GLU A 1 122 ? -13.477 -24.953 -4.441 1 95.75 122 GLU A N 1
ATOM 997 C CA . GLU A 1 122 ? -13.398 -26.375 -4.746 1 95.75 122 GLU A CA 1
ATOM 998 C C . GLU A 1 122 ? -12.555 -26.625 -5.988 1 95.75 122 GLU A C 1
ATOM 1000 O O . GLU A 1 122 ? -12.75 -25.984 -7.023 1 95.75 122 GLU A O 1
ATOM 1005 N N . ILE A 1 123 ? -11.656 -27.547 -5.875 1 94.81 123 ILE A N 1
ATOM 1006 C CA . ILE A 1 123 ? -10.844 -27.938 -7.027 1 94.81 123 ILE A CA 1
ATOM 1007 C C . ILE A 1 123 ? -11.438 -29.172 -7.695 1 94.81 123 ILE A C 1
ATOM 1009 O O . ILE A 1 123 ? -11.602 -30.203 -7.051 1 94.81 123 ILE A O 1
ATOM 1013 N N . ARG A 1 124 ? -11.781 -29.047 -8.914 1 96 124 ARG A N 1
ATOM 1014 C CA . ARG A 1 124 ? -12.234 -30.188 -9.703 1 96 124 ARG A CA 1
ATOM 1015 C C . ARG A 1 124 ? -11.18 -30.609 -10.727 1 96 124 ARG A C 1
ATOM 1017 O O . ARG A 1 124 ? -10.695 -29.781 -11.492 1 96 124 ARG A O 1
ATOM 1024 N N . THR A 1 125 ? -10.805 -31.812 -10.711 1 94.19 125 THR A N 1
ATOM 1025 C CA . THR A 1 125 ? -9.852 -32.344 -11.672 1 94.19 125 THR A CA 1
ATOM 1026 C C . THR A 1 125 ? -10.562 -32.844 -12.93 1 94.19 125 THR A C 1
ATOM 1028 O O . THR A 1 125 ? -11.445 -33.688 -12.844 1 94.19 125 THR A O 1
ATOM 1031 N N . ILE A 1 126 ? -10.172 -32.281 -14.07 1 95.25 126 ILE A N 1
ATOM 1032 C CA . ILE A 1 126 ? -10.82 -32.594 -15.336 1 95.25 126 ILE A CA 1
ATOM 1033 C C . ILE A 1 126 ? -9.789 -33.125 -16.328 1 95.25 126 ILE A C 1
ATOM 1035 O O . ILE A 1 126 ? -8.75 -32.5 -16.547 1 95.25 126 ILE A O 1
ATOM 1039 N N . ASP A 1 127 ? -10.172 -34.219 -16.984 1 93.19 127 ASP A N 1
ATOM 1040 C CA . ASP A 1 127 ? -9.305 -34.781 -18.016 1 93.19 127 ASP A CA 1
ATOM 1041 C C . ASP A 1 127 ? -9.328 -33.938 -19.281 1 93.19 127 ASP A C 1
ATOM 1043 O O . ASP A 1 127 ? -10.344 -33.312 -19.594 1 93.19 127 ASP A O 1
ATOM 1047 N N . ALA A 1 128 ? -8.25 -33.938 -20.031 1 89.25 128 ALA A N 1
ATOM 1048 C CA . ALA A 1 128 ? -8.094 -33.094 -21.234 1 89.25 128 ALA A CA 1
ATOM 1049 C C . ALA A 1 128 ? -9.18 -33.406 -22.25 1 89.25 128 ALA A C 1
ATOM 1051 O O . ALA A 1 128 ? -9.602 -32.531 -23.016 1 89.25 128 ALA A O 1
ATOM 1052 N N . GLY A 1 129 ? -9.719 -34.625 -22.312 1 90.81 129 GLY A N 1
ATOM 1053 C CA . GLY A 1 129 ? -10.68 -35.031 -23.328 1 90.81 129 GLY A CA 1
ATOM 1054 C C . GLY A 1 129 ? -12.117 -34.844 -22.891 1 90.81 129 GLY A C 1
ATOM 1055 O O . GLY A 1 129 ? -13.039 -34.969 -23.703 1 90.81 129 GLY A O 1
ATOM 1056 N N . VAL A 1 130 ? -12.32 -34.406 -21.703 1 93.94 130 VAL A N 1
ATOM 1057 C CA . VAL A 1 130 ? -13.672 -34.281 -21.156 1 93.94 130 VAL A CA 1
ATOM 1058 C C . VAL A 1 130 ? -14.211 -32.875 -21.438 1 93.94 130 VAL A C 1
ATOM 1060 O O . VAL A 1 130 ? -13.562 -31.891 -21.125 1 93.94 130 VAL A O 1
ATOM 1063 N N . SER A 1 131 ? -15.359 -32.844 -22.078 1 95.69 131 SER A N 1
ATOM 1064 C CA . SER A 1 131 ? -16.031 -31.594 -22.359 1 95.69 131 SER A CA 1
ATOM 1065 C C . SER A 1 131 ? -16.844 -31.125 -21.156 1 95.69 131 SER A C 1
ATOM 1067 O O . SER A 1 131 ? -17.594 -31.906 -20.562 1 95.69 131 SER A O 1
ATOM 1069 N N . THR A 1 132 ? -16.641 -29.938 -20.797 1 96.38 132 THR A N 1
ATOM 1070 C CA . THR A 1 132 ? -17.391 -29.328 -19.703 1 96.38 132 THR A CA 1
ATOM 1071 C C . THR A 1 132 ? -18.203 -28.125 -20.203 1 96.38 132 THR A C 1
ATOM 1073 O O . THR A 1 132 ? -17.672 -27.25 -20.875 1 96.38 132 THR A O 1
ATOM 1076 N N . ALA A 1 133 ? -19.5 -28.156 -19.891 1 97.5 133 ALA A N 1
ATOM 1077 C CA . ALA A 1 133 ? -20.391 -27.047 -20.25 1 97.5 133 ALA A CA 1
ATOM 1078 C C . ALA A 1 133 ? -20.469 -26.016 -19.125 1 97.5 133 ALA A C 1
ATOM 1080 O O . ALA A 1 133 ? -20.484 -26.391 -17.938 1 97.5 133 ALA A O 1
ATOM 1081 N N . TYR A 1 134 ? -20.484 -24.812 -19.453 1 98.06 134 TYR A N 1
ATOM 1082 C CA . TYR A 1 134 ? -20.625 -23.734 -18.484 1 98.06 134 TYR A CA 1
ATOM 1083 C C . TYR A 1 134 ? -21.203 -22.484 -19.141 1 98.06 134 TYR A C 1
ATOM 1085 O O . TYR A 1 134 ? -21.328 -22.422 -20.375 1 98.06 134 TYR A O 1
ATOM 1093 N N . TYR A 1 135 ? -21.75 -21.562 -18.375 1 98.25 135 TYR A N 1
ATOM 1094 C CA . TYR A 1 135 ? -22.141 -20.234 -18.828 1 98.25 135 TYR A CA 1
ATOM 1095 C C . TYR A 1 135 ? -21.047 -19.219 -18.516 1 98.25 135 TYR A C 1
ATOM 1097 O O . TYR A 1 135 ? -20.562 -19.125 -17.375 1 98.25 135 TYR A O 1
ATOM 1105 N N . GLU A 1 136 ? -20.609 -18.516 -19.5 1 97.62 136 GLU A N 1
ATOM 1106 C CA . GLU A 1 136 ? -19.547 -17.531 -19.344 1 97.62 136 GLU A CA 1
ATOM 1107 C C . GLU A 1 136 ? -20.125 -16.125 -19.156 1 97.62 136 GLU A C 1
ATOM 1109 O O . GLU A 1 136 ? -21.031 -15.719 -19.891 1 97.62 136 GLU A O 1
ATOM 1114 N N . LEU A 1 137 ? -19.625 -15.445 -18.125 1 96.94 137 LEU A N 1
ATOM 1115 C CA . LEU A 1 137 ? -19.938 -14.031 -17.938 1 96.94 137 LEU A CA 1
ATOM 1116 C C . LEU A 1 137 ? -19.188 -13.18 -18.969 1 96.94 137 LEU A C 1
ATOM 1118 O O . LEU A 1 137 ? -18.234 -13.641 -19.594 1 96.94 137 LEU A O 1
ATOM 1122 N N . PRO A 1 138 ? -19.688 -11.898 -19.141 1 94.81 138 PRO A N 1
ATOM 1123 C CA . PRO A 1 138 ? -18.906 -11.016 -20.016 1 94.81 138 PRO A CA 1
ATOM 1124 C C . PRO A 1 138 ? -17.453 -10.906 -19.594 1 94.81 138 PRO A C 1
ATOM 1126 O O . PRO A 1 138 ? -17.141 -10.945 -18.406 1 94.81 138 PRO A O 1
ATOM 1129 N N . PRO A 1 139 ? -16.547 -10.742 -20.562 1 92.38 139 PRO A N 1
ATOM 1130 C CA . PRO A 1 139 ? -15.117 -10.828 -20.281 1 92.38 139 PRO A CA 1
ATOM 1131 C C . PRO A 1 139 ? -14.633 -9.758 -19.312 1 92.38 139 PRO A C 1
ATOM 1133 O O . PRO A 1 139 ? -13.594 -9.922 -18.672 1 92.38 139 PRO A O 1
ATOM 1136 N N . ASN A 1 140 ? -15.359 -8.672 -19.156 1 93.38 140 ASN A N 1
ATOM 1137 C CA . ASN A 1 140 ? -14.922 -7.594 -18.281 1 93.38 140 ASN A CA 1
ATOM 1138 C C . ASN A 1 140 ? -15.477 -7.75 -16.875 1 93.38 140 ASN A C 1
ATOM 1140 O O . ASN A 1 140 ? -15.25 -6.898 -16.016 1 93.38 140 ASN A O 1
ATOM 1144 N N . VAL A 1 141 ? -16.203 -8.867 -16.641 1 95.25 141 VAL A N 1
ATOM 1145 C CA . VAL A 1 141 ? -16.766 -9.086 -15.312 1 95.25 141 VAL A CA 1
ATOM 1146 C C . VAL A 1 141 ? -15.805 -9.898 -14.453 1 95.25 141 VAL A C 1
ATOM 1148 O O . VAL A 1 141 ? -15.336 -10.961 -14.875 1 95.25 141 VAL A O 1
ATOM 1151 N N . THR A 1 142 ? -15.461 -9.367 -13.312 1 96.81 142 THR A N 1
ATOM 1152 C CA . THR A 1 142 ? -14.633 -10.07 -12.336 1 96.81 142 THR A CA 1
ATOM 1153 C C . THR A 1 142 ? -15.477 -10.57 -11.172 1 96.81 142 THR A C 1
ATOM 1155 O O . THR A 1 142 ? -16.25 -9.805 -10.578 1 96.81 142 THR A O 1
ATOM 1158 N N . LEU A 1 143 ? -15.398 -11.844 -10.922 1 97.38 143 LEU A N 1
ATOM 1159 C CA . LEU A 1 143 ? -16.141 -12.469 -9.844 1 97.38 143 LEU A CA 1
ATOM 1160 C C . LEU A 1 143 ? -15.391 -12.352 -8.523 1 97.38 143 LEU A C 1
ATOM 1162 O O . LEU A 1 143 ? -14.211 -12.695 -8.438 1 97.38 143 LEU A O 1
ATOM 1166 N N . ILE A 1 144 ? -16.125 -11.859 -7.477 1 96.56 144 ILE A N 1
ATOM 1167 C CA . ILE A 1 144 ? -15.477 -11.586 -6.199 1 96.56 144 ILE A CA 1
ATOM 1168 C C . ILE A 1 144 ? -16.266 -12.242 -5.07 1 96.56 144 ILE A C 1
ATOM 1170 O O . ILE A 1 144 ? -17.266 -11.688 -4.602 1 96.56 144 ILE A O 1
ATOM 1174 N N . PRO A 1 145 ? -15.805 -13.375 -4.559 1 97.44 145 PRO A N 1
ATOM 1175 C CA . PRO A 1 145 ? -16.328 -13.844 -3.275 1 97.44 145 PRO A CA 1
ATOM 1176 C C . PRO A 1 145 ? -15.844 -13 -2.096 1 97.44 145 PRO A C 1
ATOM 1178 O O . PRO A 1 145 ? -14.672 -12.641 -2.037 1 97.44 145 PRO A O 1
ATOM 1181 N N . PHE A 1 146 ? -16.797 -12.633 -1.2 1 95.81 146 PHE A N 1
ATOM 1182 C CA . PHE A 1 146 ? -16.328 -11.922 -0.019 1 95.81 146 PHE A CA 1
ATOM 1183 C C . PHE A 1 146 ? -17.266 -12.133 1.157 1 95.81 146 PHE A C 1
ATOM 1185 O O . PHE A 1 146 ? -18.453 -12.43 0.967 1 95.81 146 PHE A O 1
ATOM 1192 N N . HIS A 1 147 ? -16.703 -12.141 2.301 1 96.12 147 HIS A N 1
ATOM 1193 C CA . HIS A 1 147 ? -17.453 -12.102 3.551 1 96.12 147 HIS A CA 1
ATOM 1194 C C . HIS A 1 147 ? -17.469 -10.695 4.137 1 96.12 147 HIS A C 1
ATOM 1196 O O . HIS A 1 147 ? -16.438 -10.039 4.215 1 96.12 147 HIS A O 1
ATOM 1202 N N . SER A 1 148 ? -18.656 -10.273 4.504 1 94.69 148 SER A N 1
ATOM 1203 C CA . SER A 1 148 ? -18.766 -8.945 5.102 1 94.69 148 SER A CA 1
ATOM 1204 C C . SER A 1 148 ? -18.5 -9 6.605 1 94.69 148 SER A C 1
ATOM 1206 O O . SER A 1 148 ? -19.141 -9.781 7.32 1 94.69 148 SER A O 1
ATOM 1208 N N . MET A 1 149 ? -17.609 -8.25 7.105 1 92.56 149 MET A N 1
ATOM 1209 C CA . MET A 1 149 ? -17.266 -8.227 8.523 1 92.56 149 MET A CA 1
ATOM 1210 C C . MET A 1 149 ? -18.438 -7.695 9.359 1 92.56 149 MET A C 1
ATOM 1212 O O . MET A 1 149 ? -18.828 -8.312 10.344 1 92.56 149 MET A O 1
ATOM 1216 N N . ASN A 1 150 ? -19.062 -6.699 9.016 1 93.56 150 ASN A N 1
ATOM 1217 C CA . ASN A 1 150 ? -20.172 -5.977 9.625 1 93.56 150 ASN A CA 1
ATOM 1218 C C . ASN A 1 150 ? -20.734 -4.922 8.688 1 93.56 150 ASN A C 1
ATOM 1220 O O . ASN A 1 150 ? -20.703 -3.727 8.992 1 93.56 150 ASN A O 1
ATOM 1224 N N . GLY A 1 151 ? -21.375 -5.469 7.664 1 94.06 151 GLY A N 1
ATOM 1225 C CA . GLY A 1 151 ? -21.828 -4.617 6.578 1 94.06 151 GLY A CA 1
ATOM 1226 C C . GLY A 1 151 ? -22.953 -3.674 6.992 1 94.06 151 GLY A C 1
ATOM 1227 O O . GLY A 1 151 ? -23.297 -2.76 6.246 1 94.06 151 GLY A O 1
ATOM 1228 N N . ALA A 1 152 ? -23.453 -3.82 8.188 1 95.06 152 ALA A N 1
ATOM 1229 C CA . ALA A 1 152 ? -24.484 -2.916 8.688 1 95.06 152 ALA A CA 1
ATOM 1230 C C . ALA A 1 152 ? -23.891 -1.59 9.141 1 95.06 152 ALA A C 1
ATOM 1232 O O . ALA A 1 152 ? -24.609 -0.606 9.328 1 95.06 152 ALA A O 1
ATOM 1233 N N . ASN A 1 153 ? -22.656 -1.604 9.422 1 94.5 153 ASN A N 1
ATOM 1234 C CA . ASN A 1 153 ? -21.875 -0.419 9.766 1 94.5 153 ASN A CA 1
ATOM 1235 C C . ASN A 1 153 ? -21.141 0.144 8.555 1 94.5 153 ASN A C 1
ATOM 1237 O O . ASN A 1 153 ? -20.312 -0.542 7.957 1 94.5 153 ASN A O 1
ATOM 1241 N N . PRO A 1 154 ? -21.406 1.389 8.164 1 95.25 154 PRO A N 1
ATOM 1242 C CA . PRO A 1 154 ? -20.844 1.902 6.914 1 95.25 154 PRO A CA 1
ATOM 1243 C C . PRO A 1 154 ? -19.312 1.96 6.93 1 95.25 154 PRO A C 1
ATOM 1245 O O . PRO A 1 154 ? -18.672 1.76 5.895 1 95.25 154 PRO A O 1
ATOM 1248 N N . GLY A 1 155 ? -18.719 2.232 8.062 1 95.19 155 GLY A N 1
ATOM 1249 C CA . GLY A 1 155 ? -17.281 2.199 8.148 1 95.19 155 GLY A CA 1
ATOM 1250 C C . GLY A 1 155 ? -16.688 0.829 7.863 1 95.19 155 GLY A C 1
ATOM 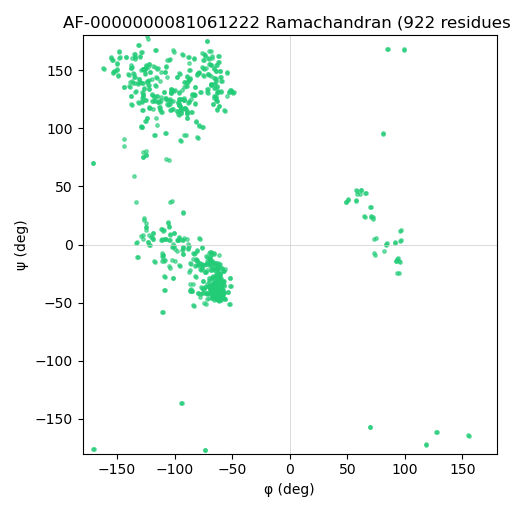1251 O O . GLY A 1 155 ? -15.75 0.703 7.078 1 95.19 155 GLY A O 1
ATOM 1252 N N . HIS A 1 156 ? -17.281 -0.203 8.461 1 95.25 156 HIS A N 1
ATOM 1253 C CA . HIS A 1 156 ? -16.844 -1.57 8.211 1 95.25 156 HIS A CA 1
ATOM 1254 C C . HIS A 1 156 ? -17.078 -1.97 6.758 1 95.25 156 HIS A C 1
ATOM 1256 O O . HIS A 1 156 ? -16.234 -2.65 6.156 1 95.25 156 HIS A O 1
ATOM 1262 N N . LEU A 1 157 ? -18.156 -1.549 6.223 1 96.06 157 LEU A N 1
ATOM 1263 C CA . LEU A 1 157 ? -18.453 -1.878 4.832 1 96.06 157 LEU A CA 1
ATOM 1264 C C . LEU A 1 157 ? -17.422 -1.267 3.893 1 96.06 157 LEU A C 1
ATOM 1266 O O . LEU A 1 157 ? -16.859 -1.966 3.053 1 96.06 157 LEU A O 1
ATOM 1270 N N . VAL A 1 158 ? -17.094 -0.025 4.051 1 96.81 158 VAL A N 1
ATOM 1271 C CA . VAL A 1 158 ? -16.234 0.688 3.109 1 96.81 158 VAL A CA 1
ATOM 1272 C C . VAL A 1 158 ? -14.773 0.34 3.375 1 96.81 158 VAL A C 1
ATOM 1274 O O . VAL A 1 158 ? -14.023 0.041 2.445 1 96.81 158 VAL A O 1
ATOM 1277 N N . TRP A 1 159 ? -14.383 0.268 4.645 1 95.75 159 TRP A N 1
ATOM 1278 C CA . TRP A 1 159 ? -12.961 0.18 4.957 1 95.75 159 TRP A CA 1
ATOM 1279 C C . TRP A 1 159 ? -12.531 -1.272 5.145 1 95.75 159 TRP A C 1
ATOM 1281 O O . TRP A 1 159 ? -11.344 -1.594 5.051 1 95.75 159 TRP A O 1
ATOM 1291 N N . ASP A 1 160 ? -13.5 -2.172 5.383 1 95 160 ASP A N 1
ATOM 1292 C CA . ASP A 1 160 ? -13.109 -3.545 5.691 1 95 160 ASP A CA 1
ATOM 1293 C C . ASP A 1 160 ? -13.625 -4.516 4.633 1 95 160 ASP A C 1
ATOM 1295 O O . ASP A 1 160 ? -13.188 -5.664 4.566 1 95 160 ASP A O 1
ATOM 1299 N N . ASP A 1 161 ? -14.562 -4.066 3.812 1 95.94 161 ASP A N 1
ATOM 1300 C CA . ASP A 1 161 ? -15.023 -4.895 2.701 1 95.94 161 ASP A CA 1
ATOM 1301 C C . ASP A 1 161 ? -14.555 -4.324 1.363 1 95.94 161 ASP A C 1
ATOM 1303 O O . ASP A 1 161 ? -13.773 -4.961 0.651 1 95.94 161 ASP A O 1
ATOM 1307 N N . PHE A 1 162 ? -14.922 -3.043 1.05 1 96.25 162 PHE A N 1
ATOM 1308 C CA . PHE A 1 162 ? -14.664 -2.457 -0.259 1 96.25 162 PHE A CA 1
ATOM 1309 C C . PHE A 1 162 ? -13.172 -2.191 -0.45 1 96.25 162 PHE A C 1
ATOM 1311 O O . PHE A 1 162 ? -12.625 -2.436 -1.528 1 96.25 162 PHE A O 1
ATOM 1318 N N . LEU A 1 163 ? -12.516 -1.698 0.58 1 95.69 163 LEU A N 1
ATOM 1319 C CA . LEU A 1 163 ? -11.102 -1.341 0.465 1 95.69 163 LEU A CA 1
ATOM 1320 C C . LEU A 1 163 ? -10.25 -2.568 0.151 1 95.69 163 LEU A C 1
ATOM 1322 O O . LEU A 1 163 ? -9.422 -2.539 -0.761 1 95.69 163 LEU A O 1
ATOM 1326 N N . PRO A 1 164 ? -10.438 -3.701 0.835 1 95.31 164 PRO A N 1
ATOM 1327 C CA . PRO A 1 164 ? -9.68 -4.898 0.457 1 95.31 164 PRO A CA 1
ATOM 1328 C C . PRO A 1 164 ? -9.977 -5.352 -0.973 1 95.31 164 PRO A C 1
ATOM 1330 O O . PRO A 1 164 ? -9.062 -5.773 -1.688 1 95.31 164 PRO A O 1
ATOM 1333 N N . ILE A 1 165 ? -11.188 -5.25 -1.428 1 96.19 165 ILE A N 1
ATOM 1334 C CA . ILE A 1 165 ? -11.547 -5.641 -2.787 1 96.19 165 ILE A CA 1
ATOM 1335 C C . ILE A 1 165 ? -10.836 -4.73 -3.789 1 96.19 165 ILE A C 1
ATOM 1337 O O . ILE A 1 165 ? -10.289 -5.199 -4.785 1 96.19 165 ILE A O 1
ATOM 1341 N N . TYR A 1 166 ? -10.867 -3.471 -3.488 1 96.31 166 TYR A N 1
ATOM 1342 C CA . TYR A 1 166 ? -10.148 -2.537 -4.348 1 96.31 166 TYR A CA 1
ATOM 1343 C C . TYR A 1 166 ? -8.664 -2.855 -4.375 1 96.31 166 TYR A C 1
ATOM 1345 O O . TYR A 1 166 ? -8.023 -2.777 -5.426 1 96.31 166 TYR A O 1
ATOM 1353 N N . THR A 1 167 ? -8.102 -3.172 -3.205 1 96.06 167 THR A N 1
ATOM 1354 C CA . THR A 1 167 ? -6.688 -3.539 -3.121 1 96.06 167 THR A CA 1
ATOM 1355 C C . THR A 1 167 ? -6.391 -4.738 -4.016 1 96.06 167 THR A C 1
ATOM 1357 O O . THR A 1 167 ? -5.395 -4.738 -4.746 1 96.06 167 THR A O 1
ATOM 1360 N N . LEU A 1 168 ? -7.273 -5.707 -4.008 1 96.62 168 LEU A N 1
ATOM 1361 C CA . LEU A 1 168 ? -7.117 -6.867 -4.875 1 96.62 168 LEU A CA 1
ATOM 1362 C C . LEU A 1 168 ? -7.113 -6.449 -6.344 1 96.62 168 LEU A C 1
ATOM 1364 O O . LEU A 1 168 ? -6.27 -6.902 -7.121 1 96.62 168 LEU A O 1
ATOM 1368 N N . LEU A 1 169 ? -8.062 -5.594 -6.699 1 96.75 169 LEU A N 1
ATOM 1369 C CA . LEU A 1 169 ? -8.172 -5.141 -8.078 1 96.75 169 LEU A CA 1
ATOM 1370 C C . LEU A 1 169 ? -6.875 -4.48 -8.539 1 96.75 169 LEU A C 1
ATOM 1372 O O . LEU A 1 169 ? -6.391 -4.754 -9.641 1 96.75 169 LEU A O 1
ATOM 1376 N N . THR A 1 170 ? -6.289 -3.676 -7.652 1 95.62 170 THR A N 1
ATOM 1377 C CA . THR A 1 170 ? -5.074 -2.957 -8.031 1 95.62 170 THR A CA 1
ATOM 1378 C C . THR A 1 170 ? -3.875 -3.898 -8.055 1 95.62 170 THR A C 1
ATOM 1380 O O . THR A 1 170 ? -3.012 -3.787 -8.93 1 95.62 170 THR A O 1
ATOM 1383 N N . MET A 1 171 ? -3.799 -4.797 -7.145 1 95.44 171 MET A N 1
ATOM 1384 C CA . MET A 1 171 ? -2.691 -5.746 -7.078 1 95.44 171 MET A CA 1
ATOM 1385 C C . MET A 1 171 ? -2.566 -6.527 -8.383 1 95.44 171 MET A C 1
ATOM 1387 O O . MET A 1 171 ? -1.456 -6.809 -8.836 1 95.44 171 MET A O 1
ATOM 1391 N N . PHE A 1 172 ? -3.715 -6.805 -8.953 1 95.44 172 PHE A N 1
ATOM 1392 C CA . PHE A 1 172 ? -3.701 -7.641 -10.148 1 95.44 172 PHE A CA 1
ATOM 1393 C C . PHE A 1 172 ? -4.094 -6.832 -11.383 1 95.44 172 PHE A C 1
ATOM 1395 O O . PHE A 1 172 ? -4.453 -7.402 -12.414 1 95.44 172 PHE A O 1
ATOM 1402 N N . GLN A 1 173 ? -4.117 -5.477 -11.273 1 93.62 173 GLN A N 1
ATOM 1403 C CA . GLN A 1 173 ? -4.266 -4.52 -12.367 1 93.62 173 GLN A CA 1
ATOM 1404 C C . GLN A 1 173 ? -5.609 -4.699 -13.07 1 93.62 173 GLN A C 1
ATOM 1406 O O . GLN A 1 173 ? -5.676 -4.695 -14.297 1 93.62 173 GLN A O 1
ATOM 1411 N N . LEU A 1 174 ? -6.703 -4.805 -12.297 1 95.06 174 LEU A N 1
ATOM 1412 C CA . LEU A 1 174 ? -8.031 -5.008 -12.859 1 95.06 174 LEU A CA 1
ATOM 1413 C C . LEU A 1 174 ? -8.961 -3.857 -12.5 1 95.06 174 LEU A C 1
ATOM 1415 O O . LEU A 1 174 ? -10.141 -3.873 -12.844 1 95.06 174 LEU A O 1
ATOM 1419 N N . GLU A 1 175 ? -8.477 -2.773 -11.828 1 90.81 175 GLU A N 1
ATOM 1420 C CA . GLU A 1 175 ? -9.32 -1.715 -11.281 1 90.81 175 GLU A CA 1
ATOM 1421 C C . GLU A 1 175 ? -9.977 -0.904 -12.398 1 90.81 175 GLU A C 1
ATOM 1423 O O . GLU A 1 175 ? -11.086 -0.4 -12.227 1 90.81 175 GLU A O 1
ATOM 1428 N N . THR A 1 176 ? -9.375 -0.787 -13.555 1 86.12 176 THR A N 1
ATOM 1429 C CA . THR A 1 176 ? -9.945 0.023 -14.625 1 86.12 176 THR A CA 1
ATOM 1430 C C . THR A 1 176 ? -10.57 -0.861 -15.703 1 86.12 176 THR A C 1
ATOM 1432 O O . THR A 1 176 ? -11.141 -0.359 -16.672 1 86.12 176 THR A O 1
ATOM 1435 N N . LYS A 1 177 ? -10.586 -2.143 -15.508 1 77.44 177 LYS A N 1
ATOM 1436 C CA . LYS A 1 177 ? -10.961 -3.045 -16.594 1 77.44 177 LYS A CA 1
ATOM 1437 C C . LYS A 1 177 ? -12.141 -3.926 -16.188 1 77.44 177 LYS A C 1
ATOM 1439 O O . LYS A 1 177 ? -12.648 -4.699 -17 1 77.44 177 LYS A O 1
ATOM 1444 N N . SER A 1 178 ? -12.578 -3.652 -14.984 1 86.75 178 SER A N 1
ATOM 1445 C CA . SER A 1 178 ? -13.492 -4.688 -14.508 1 86.75 178 SER A CA 1
ATOM 1446 C C . SER A 1 178 ? -14.812 -4.086 -14.047 1 86.75 178 SER A C 1
ATOM 1448 O O . SER A 1 178 ? -14.836 -3.033 -13.406 1 86.75 178 SER A O 1
ATOM 1450 N N . GLU A 1 179 ? -15.852 -4.762 -14.508 1 91.81 179 GLU A N 1
ATOM 1451 C CA . GLU A 1 179 ? -17.109 -4.734 -13.766 1 91.81 179 GLU A CA 1
ATOM 1452 C C . GLU A 1 179 ? -17.141 -5.82 -12.695 1 91.81 179 GLU A C 1
ATOM 1454 O O . GLU A 1 179 ? -16.578 -6.906 -12.883 1 91.81 179 GLU A O 1
ATOM 1459 N N . LEU A 1 180 ? -17.719 -5.488 -11.578 1 94.5 180 LEU A N 1
ATOM 1460 C CA . LEU A 1 180 ? -17.609 -6.422 -10.461 1 94.5 180 LEU A CA 1
ATOM 1461 C C . LEU A 1 180 ? -18.906 -7.195 -10.281 1 94.5 180 LEU A C 1
ATOM 1463 O O . LEU A 1 180 ? -20 -6.617 -10.344 1 94.5 180 LEU A O 1
ATOM 1467 N N . LEU A 1 181 ? -18.812 -8.43 -10.164 1 95.38 181 LEU A N 1
ATOM 1468 C CA . LEU A 1 181 ? -19.859 -9.266 -9.602 1 95.38 181 LEU A CA 1
ATOM 1469 C C . LEU A 1 181 ? -19.469 -9.781 -8.219 1 95.38 181 LEU A C 1
ATOM 1471 O O . LEU A 1 181 ? -18.75 -10.781 -8.109 1 95.38 181 LEU A O 1
ATOM 1475 N N . MET A 1 182 ? -19.938 -9.07 -7.254 1 94.69 182 MET A N 1
ATOM 1476 C CA . MET A 1 182 ? -19.672 -9.406 -5.859 1 94.69 182 MET A CA 1
ATOM 1477 C C . MET A 1 182 ? -20.781 -10.266 -5.277 1 94.69 182 MET A C 1
ATOM 1479 O O . MET A 1 182 ? -21.953 -9.914 -5.359 1 94.69 182 MET A O 1
ATOM 1483 N N . MET A 1 183 ? -20.438 -11.367 -4.746 1 96 183 MET A N 1
ATOM 1484 C CA . MET A 1 183 ? -21.391 -12.188 -4.016 1 96 183 MET A CA 1
ATOM 1485 C C . MET A 1 183 ? -20.922 -12.438 -2.588 1 96 183 MET A C 1
ATOM 1487 O O . MET A 1 183 ? -19.828 -12.961 -2.371 1 96 183 MET A O 1
ATOM 1491 N N . ARG A 1 184 ? -21.703 -11.969 -1.677 1 95.94 184 ARG A N 1
ATOM 1492 C CA . ARG A 1 184 ? -21.359 -12.219 -0.281 1 95.94 184 ARG A CA 1
ATOM 1493 C C . ARG A 1 184 ? -21.406 -13.711 0.031 1 95.94 184 ARG A C 1
ATOM 1495 O O . ARG A 1 184 ? -22.391 -14.391 -0.261 1 95.94 184 ARG A O 1
ATOM 1502 N N . TYR A 1 185 ? -20.359 -14.203 0.548 1 96.81 185 TYR A N 1
ATOM 1503 C CA . TYR A 1 185 ? -20.25 -15.617 0.871 1 96.81 185 TYR A CA 1
ATOM 1504 C C . TYR A 1 185 ? -20.891 -15.922 2.213 1 96.81 185 TYR A C 1
ATOM 1506 O O . TYR A 1 185 ? -20.531 -15.336 3.234 1 96.81 185 TYR A O 1
ATOM 1514 N N . VAL A 1 186 ? -21.828 -16.766 2.229 1 95.88 186 VAL A N 1
ATOM 1515 C CA . VAL A 1 186 ? -22.438 -17.234 3.471 1 95.88 186 VAL A CA 1
ATOM 1516 C C . VAL A 1 186 ? -21.625 -18.391 4.027 1 95.88 186 VAL A C 1
ATOM 1518 O O . VAL A 1 186 ? -21.547 -19.469 3.418 1 95.88 186 VAL A O 1
ATOM 1521 N N . LEU A 1 187 ? -21.031 -18.141 5.172 1 95.56 187 LEU A N 1
ATOM 1522 C CA . LEU A 1 187 ? -20.141 -19.141 5.754 1 95.56 187 LEU A CA 1
ATOM 1523 C C . LEU A 1 187 ? -20.891 -20.453 6.008 1 95.56 187 LEU A C 1
ATOM 1525 O O . LEU A 1 187 ? -22.047 -20.438 6.449 1 95.56 187 LEU A O 1
ATOM 1529 N N . LYS A 1 188 ? -20.203 -21.5 5.746 1 90.62 188 LYS A N 1
ATOM 1530 C CA . LYS A 1 188 ? -20.797 -22.828 5.859 1 90.62 188 LYS A CA 1
ATOM 1531 C C . LYS A 1 188 ? -20.391 -23.516 7.156 1 90.62 188 LYS A C 1
ATOM 1533 O O . LYS A 1 188 ? -19.438 -23.078 7.82 1 90.62 188 LYS A O 1
ATOM 1538 N N . GLY A 1 189 ? -21.109 -24.578 7.48 1 84.88 189 GLY A N 1
ATOM 1539 C CA . GLY A 1 189 ? -20.719 -25.453 8.578 1 84.88 189 GLY A CA 1
ATOM 1540 C C . GLY A 1 189 ? -21.406 -25.094 9.883 1 84.88 189 GLY A C 1
ATOM 1541 O O . GLY A 1 189 ? -21.469 -25.906 10.805 1 84.88 189 GLY A O 1
ATOM 1542 N N . GLU A 1 190 ? -21.844 -23.812 10.055 1 87.06 190 GLU A N 1
ATOM 1543 C CA . GLU A 1 190 ? -22.547 -23.375 11.258 1 87.06 190 GLU A CA 1
ATOM 1544 C C . GLU A 1 190 ? -23.891 -22.734 10.898 1 87.06 190 GLU A C 1
ATOM 1546 O O . GLU A 1 190 ? -24.062 -22.219 9.797 1 87.06 190 GLU A O 1
ATOM 1551 N N . GLU A 1 191 ? -24.719 -22.812 11.789 1 84.12 191 GLU A N 1
ATOM 1552 C CA . GLU A 1 191 ? -26.047 -22.25 11.578 1 84.12 191 GLU A CA 1
ATOM 1553 C C . GLU A 1 191 ? -26 -20.734 11.484 1 84.12 191 GLU A C 1
ATOM 1555 O O . GLU A 1 191 ? -26.734 -20.125 10.703 1 84.12 191 GLU A O 1
ATOM 1560 N N . ARG A 1 192 ? -25.109 -20.203 12.32 1 88.56 192 ARG A N 1
ATOM 1561 C CA . ARG A 1 192 ? -25.031 -18.75 12.352 1 88.56 192 ARG A CA 1
ATOM 1562 C C . ARG A 1 192 ? -23.672 -18.25 11.898 1 88.56 192 ARG A C 1
ATOM 1564 O O . ARG A 1 192 ? -22.672 -18.984 11.992 1 88.56 192 ARG A O 1
ATOM 1571 N N . GLY A 1 193 ? -23.781 -17 11.367 1 93.81 193 GLY A N 1
ATOM 1572 C CA . GLY A 1 193 ? -22.547 -16.359 10.992 1 93.81 193 GLY A CA 1
ATOM 1573 C C . GLY A 1 193 ? -21.734 -15.875 12.18 1 93.81 193 GLY A C 1
ATOM 1574 O O . GLY A 1 193 ? -22.047 -16.203 13.328 1 93.81 193 GLY A O 1
ATOM 1575 N N . LEU A 1 194 ? -20.656 -15.234 11.914 1 95.19 194 LEU A N 1
ATOM 1576 C CA . LEU A 1 194 ? -19.797 -14.656 12.945 1 95.19 194 LEU A CA 1
ATOM 1577 C C . LEU A 1 194 ? -20.484 -13.484 13.633 1 95.19 194 LEU A C 1
ATOM 1579 O O . LEU A 1 194 ? -21.328 -12.812 13.031 1 95.19 194 LEU A O 1
ATOM 1583 N N . TRP A 1 195 ? -20.109 -13.234 14.797 1 93.81 195 TRP A N 1
ATOM 1584 C CA . TRP A 1 195 ? -20.734 -12.188 15.594 1 93.81 195 TRP A CA 1
ATOM 1585 C C . TRP A 1 195 ? -20.766 -10.859 14.844 1 93.81 195 TRP A C 1
ATOM 1587 O O . TRP A 1 195 ? -19.766 -10.461 14.242 1 93.81 195 TRP A O 1
ATOM 1597 N N . ALA A 1 196 ? -21.859 -10.172 14.773 1 93.69 196 ALA A N 1
ATOM 1598 C CA . ALA A 1 196 ? -22.109 -8.836 14.234 1 93.69 196 ALA A CA 1
ATOM 1599 C C . ALA A 1 196 ? -22.062 -8.844 12.711 1 93.69 196 ALA A C 1
ATOM 1601 O O . ALA A 1 196 ? -22.391 -7.84 12.07 1 93.69 196 ALA A O 1
ATOM 1602 N N . SER A 1 197 ? -21.656 -10 12.109 1 94.88 197 SER A N 1
ATOM 1603 C CA . SER A 1 197 ? -21.688 -10.078 10.648 1 94.88 197 SER A CA 1
ATOM 1604 C C . SER A 1 197 ? -23.109 -10.172 10.125 1 94.88 197 SER A C 1
ATOM 1606 O O . SER A 1 197 ? -24.062 -10.242 10.898 1 94.88 197 SER A O 1
ATOM 1608 N N . CYS A 1 198 ? -23.25 -10.141 8.875 1 95.19 198 CYS A N 1
ATOM 1609 C CA . CYS A 1 198 ? -24.562 -10.008 8.242 1 95.19 198 CYS A CA 1
ATOM 1610 C C . CYS A 1 198 ? -25.422 -11.227 8.523 1 95.19 198 CYS A C 1
ATOM 1612 O O . CYS A 1 198 ? -26.656 -11.117 8.602 1 95.19 198 CYS A O 1
ATOM 1614 N N . ASP A 1 199 ? -24.797 -12.414 8.75 1 95.06 199 ASP A N 1
ATOM 1615 C CA . ASP A 1 199 ? -25.562 -13.648 8.898 1 95.06 199 ASP A CA 1
ATOM 1616 C C . ASP A 1 199 ? -25.625 -14.086 10.359 1 95.06 199 ASP A C 1
ATOM 1618 O O . ASP A 1 199 ? -25.922 -15.25 10.648 1 95.06 199 ASP A O 1
ATOM 1622 N N . TRP A 1 200 ? -25.297 -13.164 11.227 1 95.06 200 TRP A N 1
ATOM 1623 C CA . TRP A 1 200 ? -25.297 -13.469 12.648 1 95.06 200 TRP A CA 1
ATOM 1624 C C . TRP A 1 200 ? -26.734 -13.617 13.164 1 95.06 200 TRP A C 1
ATOM 1626 O O . TRP A 1 200 ? -27.031 -14.539 13.922 1 95.06 200 TRP A O 1
ATOM 1636 N N . LYS A 1 201 ? -27.609 -12.641 12.781 1 93.69 201 LYS A N 1
ATOM 1637 C CA . LYS A 1 201 ? -29.031 -12.609 13.117 1 93.69 201 LYS A CA 1
ATOM 1638 C C . LYS A 1 201 ? -29.859 -12.086 11.953 1 93.69 201 LYS A C 1
ATOM 1640 O O . LYS A 1 201 ? -29.328 -11.453 11.039 1 93.69 201 LYS A O 1
ATOM 1645 N N . ASP A 1 202 ? -31.109 -12.383 12.023 1 91.25 202 ASP A N 1
ATOM 1646 C CA . ASP A 1 202 ? -32 -11.961 10.945 1 91.25 202 ASP A CA 1
ATOM 1647 C C . ASP A 1 202 ? -32.062 -10.438 10.844 1 91.25 202 ASP A C 1
ATOM 1649 O O . ASP A 1 202 ? -32.031 -9.883 9.75 1 91.25 202 ASP A O 1
ATOM 1653 N N . GLU A 1 203 ? -32.094 -9.875 11.977 1 91.69 203 GLU A N 1
ATOM 1654 C CA . GLU A 1 203 ? -32.125 -8.414 12 1 91.69 203 GLU A CA 1
ATOM 1655 C C . GLU A 1 203 ? -30.875 -7.812 11.375 1 91.69 203 GLU A C 1
ATOM 1657 O O . GLU A 1 203 ? -30.953 -6.812 10.656 1 91.69 203 GLU A O 1
ATOM 1662 N N . LYS A 1 204 ? -29.797 -8.438 11.625 1 93.94 204 LYS A N 1
ATOM 1663 C CA . LYS A 1 204 ? -28.547 -7.961 11.062 1 93.94 204 LYS A CA 1
ATOM 1664 C C . LYS A 1 204 ? -28.516 -8.109 9.547 1 93.94 204 LYS A C 1
ATOM 1666 O O . LYS A 1 204 ? -27.984 -7.262 8.836 1 93.94 204 LYS A O 1
ATOM 1671 N N . ARG A 1 205 ? -29.109 -9.117 9.109 1 93.12 205 ARG A N 1
ATOM 1672 C CA . ARG A 1 205 ? -29.188 -9.352 7.676 1 93.12 205 ARG A CA 1
ATOM 1673 C C . ARG A 1 205 ? -29.953 -8.227 6.977 1 93.12 205 ARG A C 1
ATOM 1675 O O . ARG A 1 205 ? -29.531 -7.758 5.914 1 93.12 205 ARG A O 1
ATOM 1682 N N . GLU A 1 206 ? -31 -7.801 7.582 1 93.75 206 GLU A N 1
ATOM 1683 C CA . GLU A 1 206 ? -31.797 -6.707 7.023 1 93.75 206 GLU A CA 1
ATOM 1684 C C . GLU A 1 206 ? -31.016 -5.398 7.035 1 93.75 206 GLU A C 1
ATOM 1686 O O . GLU A 1 206 ? -31.031 -4.648 6.055 1 93.75 206 GLU A O 1
ATOM 1691 N N . ASP A 1 207 ? -30.344 -5.195 8.156 1 94.81 207 ASP A N 1
ATOM 1692 C CA . ASP A 1 207 ? -29.516 -3.992 8.266 1 94.81 207 ASP A CA 1
ATOM 1693 C C . ASP A 1 207 ? -28.422 -3.973 7.203 1 94.81 207 ASP A C 1
ATOM 1695 O O . ASP A 1 207 ? -28.172 -2.939 6.586 1 94.81 207 ASP A O 1
ATOM 1699 N N . CYS A 1 208 ? -27.859 -5.137 6.996 1 95.25 208 CYS A N 1
ATOM 1700 C CA . CYS A 1 208 ? -26.812 -5.254 5.996 1 95.25 208 CYS A CA 1
ATOM 1701 C C . CYS A 1 208 ? -27.359 -5.004 4.594 1 95.25 208 CYS A C 1
ATOM 1703 O O . CYS A 1 208 ? -26.75 -4.285 3.803 1 95.25 208 CYS A O 1
ATOM 1705 N N . ALA A 1 209 ? -28.469 -5.574 4.324 1 92.94 209 ALA A N 1
ATOM 1706 C CA . ALA A 1 209 ? -29.078 -5.398 3.01 1 92.94 209 ALA A CA 1
ATOM 1707 C C . ALA A 1 209 ? -29.344 -3.922 2.723 1 92.94 209 ALA A C 1
ATOM 1709 O O . ALA A 1 209 ? -29.094 -3.445 1.611 1 92.94 209 ALA A O 1
ATOM 1710 N N . HIS A 1 210 ? -29.797 -3.252 3.746 1 92.38 210 HIS A N 1
ATOM 1711 C CA . HIS A 1 210 ? -30.047 -1.824 3.609 1 92.38 210 HIS A CA 1
ATOM 1712 C C . HIS A 1 210 ? -28.766 -1.055 3.316 1 92.38 210 HIS A C 1
ATOM 1714 O O . HIS A 1 210 ? -28.719 -0.233 2.396 1 92.38 210 HIS A O 1
ATOM 1720 N N . MET A 1 211 ? -27.781 -1.354 4.047 1 93.81 211 MET A N 1
ATOM 1721 C CA . MET A 1 211 ? -26.5 -0.656 3.896 1 93.81 211 MET A CA 1
ATOM 1722 C C . MET A 1 211 ? -25.844 -0.997 2.562 1 93.81 211 MET A C 1
ATOM 1724 O O . MET A 1 211 ? -25.297 -0.121 1.898 1 93.81 211 MET A O 1
ATOM 1728 N N . HIS A 1 212 ? -25.953 -2.248 2.174 1 93.62 212 HIS A N 1
ATOM 1729 C CA . HIS A 1 212 ? -25.422 -2.664 0.882 1 93.62 212 HIS A CA 1
ATOM 1730 C C . HIS A 1 212 ? -26.094 -1.918 -0.26 1 93.62 212 HIS A C 1
ATOM 1732 O O . HIS A 1 212 ? -25.422 -1.406 -1.16 1 93.62 212 HIS A O 1
ATOM 1738 N N . LYS A 1 213 ? -27.344 -1.808 -0.174 1 91.5 213 LYS A N 1
ATOM 1739 C CA . LYS A 1 213 ? -28.078 -1.086 -1.202 1 91.5 213 LYS A CA 1
ATOM 1740 C C . LYS A 1 213 ? -27.641 0.374 -1.274 1 91.5 213 LYS A C 1
ATOM 1742 O O . LYS A 1 213 ? -27.484 0.924 -2.365 1 91.5 213 LYS A O 1
ATOM 1747 N N . LYS A 1 214 ? -27.422 0.915 -0.157 1 93.19 214 LYS A N 1
ATOM 1748 C CA . LYS A 1 214 ? -27.094 2.334 -0.07 1 93.19 214 LYS A CA 1
ATOM 1749 C C . LYS A 1 214 ? -25.672 2.6 -0.553 1 93.19 214 LYS A C 1
ATOM 1751 O O . LYS A 1 214 ? -25.422 3.574 -1.265 1 93.19 214 LYS A O 1
ATOM 1756 N N . PHE A 1 215 ? -24.703 1.697 -0.28 1 94.88 215 PHE A N 1
ATOM 1757 C CA . PHE A 1 215 ? -23.297 2.035 -0.458 1 94.88 215 PHE A CA 1
ATOM 1758 C C . PHE A 1 215 ? -22.703 1.271 -1.635 1 94.88 215 PHE A C 1
ATOM 1760 O O . PHE A 1 215 ? -21.609 1.597 -2.104 1 94.88 215 PHE A O 1
ATOM 1767 N N . LEU A 1 216 ? -23.359 0.325 -2.238 1 92.69 216 LEU A N 1
ATOM 1768 C CA . LEU A 1 216 ? -22.828 -0.52 -3.307 1 92.69 216 LEU A CA 1
ATOM 1769 C C . LEU A 1 216 ? -22.469 0.314 -4.531 1 92.69 216 LEU A C 1
ATOM 1771 O O . LEU A 1 216 ? -21.578 -0.054 -5.301 1 92.69 216 LEU A O 1
ATOM 1775 N N . PRO A 1 217 ? -23.156 1.444 -4.773 1 94.25 217 PRO A N 1
ATOM 1776 C CA . PRO A 1 217 ? -22.797 2.279 -5.922 1 94.25 217 PRO A CA 1
ATOM 1777 C C . PRO A 1 217 ? -21.344 2.744 -5.891 1 94.25 217 PRO A C 1
ATOM 1779 O O . PRO A 1 217 ? -20.766 3.057 -6.934 1 94.25 217 PRO A O 1
ATOM 1782 N N . LEU A 1 218 ? -20.75 2.777 -4.754 1 96.19 218 LEU A N 1
ATOM 1783 C CA . LEU A 1 218 ? -19.344 3.152 -4.637 1 96.19 218 LEU A CA 1
ATOM 1784 C C . LEU A 1 218 ? -18.453 2.186 -5.418 1 96.19 218 LEU A C 1
ATOM 1786 O O . LEU A 1 218 ? -17.391 2.57 -5.914 1 96.19 218 LEU A O 1
ATOM 1790 N N . MET A 1 219 ? -18.906 0.925 -5.531 1 94.62 219 MET A N 1
ATOM 1791 C CA . MET A 1 219 ? -18.078 -0.122 -6.117 1 94.62 219 MET A CA 1
ATOM 1792 C C . MET A 1 219 ? -18.609 -0.531 -7.488 1 94.62 219 MET A C 1
ATOM 1794 O O . MET A 1 219 ? -17.844 -0.976 -8.344 1 94.62 219 MET A O 1
ATOM 1798 N N . MET A 1 220 ? -19.953 -0.355 -7.684 1 91.12 220 MET A N 1
ATOM 1799 C CA . MET A 1 220 ? -20.578 -0.978 -8.852 1 91.12 220 MET A CA 1
ATOM 1800 C C . MET A 1 220 ? -21.219 0.071 -9.75 1 91.12 220 MET A C 1
ATOM 1802 O O . MET A 1 220 ? -21.969 -0.268 -10.664 1 91.12 220 MET A O 1
ATOM 1806 N N . GLY A 1 221 ? -21 1.314 -9.43 1 88.62 221 GLY A N 1
ATOM 1807 C CA . GLY A 1 221 ? -21.547 2.387 -10.234 1 88.62 221 GLY A CA 1
ATOM 1808 C C . GLY A 1 221 ? -22.812 2.979 -9.648 1 88.62 221 GLY A C 1
ATOM 1809 O O . GLY A 1 221 ? -23.469 2.354 -8.805 1 88.62 221 GLY A O 1
ATOM 1810 N N . ALA A 1 222 ? -23.219 4.066 -10.141 1 84.31 222 ALA A N 1
ATOM 1811 C CA . ALA A 1 222 ? -24.312 4.855 -9.578 1 84.31 222 ALA A CA 1
ATOM 1812 C C . ALA A 1 222 ? -25.641 4.105 -9.672 1 84.31 222 ALA A C 1
ATOM 1814 O O . ALA A 1 222 ? -26.5 4.254 -8.805 1 84.31 222 ALA A O 1
ATOM 1815 N N . ASN A 1 223 ? -25.766 3.334 -10.727 1 81.25 223 ASN A N 1
ATOM 1816 C CA . ASN A 1 223 ? -27 2.57 -10.906 1 81.25 223 ASN A CA 1
ATOM 1817 C C . ASN A 1 223 ? -26.719 1.08 -11.078 1 81.25 223 ASN A C 1
ATOM 1819 O O . ASN A 1 223 ? -26.844 0.54 -12.18 1 81.25 223 ASN A O 1
ATOM 1823 N N . PRO A 1 224 ? -26.453 0.619 -9.852 1 76.69 224 PRO A N 1
ATOM 1824 C CA . PRO A 1 224 ? -26.125 -0.805 -9.977 1 76.69 224 PRO A CA 1
ATOM 1825 C C . PRO A 1 224 ? -27.312 -1.636 -10.461 1 76.69 224 PRO A C 1
ATOM 1827 O O . PRO A 1 224 ? -28.469 -1.352 -10.102 1 76.69 224 PRO A O 1
ATOM 1830 N N . ILE A 1 225 ? -27.141 -2.514 -11.273 1 65.56 225 ILE A N 1
ATOM 1831 C CA . ILE A 1 225 ? -28.156 -3.322 -11.93 1 65.56 225 ILE A CA 1
ATOM 1832 C C . ILE A 1 225 ? -28.781 -4.281 -10.922 1 65.56 225 ILE A C 1
ATOM 1834 O O . ILE A 1 225 ? -29.938 -4.676 -11.07 1 65.56 225 ILE A O 1
ATOM 1838 N N . HIS A 1 226 ? -27.969 -4.695 -9.992 1 68.19 226 HIS A N 1
ATOM 1839 C CA . HIS A 1 226 ? -28.484 -5.723 -9.094 1 68.19 226 HIS A CA 1
ATOM 1840 C C . HIS A 1 226 ? -28.094 -5.422 -7.645 1 68.19 226 HIS A C 1
ATOM 1842 O O . HIS A 1 226 ? -27.156 -4.664 -7.391 1 68.19 226 HIS A O 1
ATOM 1848 N N . GLU A 1 227 ? -29 -5.953 -6.809 1 80.12 227 GLU A N 1
ATOM 1849 C CA . GLU A 1 227 ? -28.672 -5.973 -5.391 1 80.12 227 GLU A CA 1
ATOM 1850 C C . GLU A 1 227 ? -27.547 -6.957 -5.102 1 80.12 227 GLU A C 1
ATOM 1852 O O . GLU A 1 227 ? -27.266 -7.855 -5.902 1 80.12 227 GLU A O 1
ATOM 1857 N N . LEU A 1 228 ? -26.922 -6.672 -4.062 1 89.19 228 LEU A N 1
ATOM 1858 C CA . LEU A 1 228 ? -25.859 -7.586 -3.684 1 89.19 228 LEU A CA 1
ATOM 1859 C C . LEU A 1 228 ? -26.406 -8.984 -3.412 1 89.19 228 LEU A C 1
ATOM 1861 O O . LEU A 1 228 ? -27.344 -9.148 -2.623 1 89.19 228 LEU A O 1
ATOM 1865 N N . SER A 1 229 ? -25.938 -9.891 -4.18 1 93.38 229 SER A N 1
ATOM 1866 C CA . SER A 1 229 ? -26.344 -11.289 -4.016 1 93.38 229 SER A CA 1
ATOM 1867 C C . SER A 1 229 ? -25.453 -12.016 -3.018 1 93.38 229 SER A C 1
ATOM 1869 O O . SER A 1 229 ? -24.422 -11.484 -2.602 1 93.38 229 SER A O 1
ATOM 1871 N N . THR A 1 230 ? -25.969 -13.133 -2.529 1 95.38 230 THR A N 1
ATOM 1872 C CA . THR A 1 230 ? -25.172 -14.031 -1.703 1 95.38 230 THR A CA 1
ATOM 1873 C C . THR A 1 230 ? -25 -15.383 -2.391 1 95.38 230 THR A C 1
ATOM 1875 O O . THR A 1 230 ? -25.656 -15.664 -3.389 1 95.38 230 THR A O 1
ATOM 1878 N N . THR A 1 231 ? -24.094 -16.203 -1.881 1 97.06 231 THR A N 1
ATOM 1879 C CA . THR A 1 231 ? -23.859 -17.531 -2.428 1 97.06 231 THR A CA 1
ATOM 1880 C C . THR A 1 231 ? -25.078 -18.422 -2.18 1 97.06 231 THR A C 1
ATOM 1882 O O . THR A 1 231 ? -25.219 -19.469 -2.818 1 97.06 231 THR A O 1
ATOM 1885 N N . GLU A 1 232 ? -25.969 -17.969 -1.295 1 95.56 232 GLU A N 1
ATOM 1886 C CA . GLU A 1 232 ? -27.156 -18.75 -0.999 1 95.56 232 GLU A CA 1
ATOM 1887 C C . GLU A 1 232 ? -28.375 -18.188 -1.723 1 95.56 232 GLU A C 1
ATOM 1889 O O . GLU A 1 232 ? -29.344 -18.906 -1.971 1 95.56 232 GLU A O 1
ATOM 1894 N N . THR A 1 233 ? -28.344 -16.906 -1.964 1 94.62 233 THR A N 1
ATOM 1895 C CA . THR A 1 233 ? -29.438 -16.234 -2.633 1 94.62 233 THR A CA 1
ATOM 1896 C C . THR A 1 233 ? -28.953 -15.477 -3.865 1 94.62 233 THR A C 1
ATOM 1898 O O . THR A 1 233 ? -28.266 -14.461 -3.746 1 94.62 233 THR A O 1
ATOM 1901 N N . PHE A 1 234 ? -29.234 -15.969 -5.039 1 96.5 234 PHE A N 1
ATOM 1902 C CA . PHE A 1 234 ? -28.828 -15.398 -6.316 1 96.5 234 PHE A CA 1
ATOM 1903 C C . PHE A 1 234 ? -29.875 -15.672 -7.395 1 96.5 234 PHE A C 1
ATOM 1905 O O . PHE A 1 234 ? -30.781 -16.469 -7.188 1 96.5 234 PHE A O 1
ATOM 1912 N N . SER A 1 235 ? -29.797 -14.906 -8.445 1 95.75 235 SER A N 1
ATOM 1913 C CA . SER A 1 235 ? -30.703 -15.086 -9.578 1 95.75 235 SER A CA 1
ATOM 1914 C C . SER A 1 235 ? -30 -15.766 -10.75 1 95.75 235 SER A C 1
ATOM 1916 O O . SER A 1 235 ? -28.984 -15.266 -11.242 1 95.75 235 SER A O 1
ATOM 1918 N N . PHE A 1 236 ? -30.438 -16.922 -11.094 1 96.94 236 PHE A N 1
ATOM 1919 C CA . PHE A 1 236 ? -29.953 -17.688 -12.234 1 96.94 236 PHE A CA 1
ATOM 1920 C C . PHE A 1 236 ? -31.109 -18.047 -13.164 1 96.94 236 PHE A C 1
ATOM 1922 O O . PHE A 1 236 ? -31.953 -18.891 -12.828 1 96.94 236 PHE A O 1
ATOM 1929 N N . LEU A 1 237 ? -31.109 -17.359 -14.391 1 95.12 237 LEU A N 1
ATOM 1930 C CA . LEU A 1 237 ? -32.219 -17.5 -15.328 1 95.12 237 LEU A CA 1
ATOM 1931 C C . LEU A 1 237 ? -31.719 -17.891 -16.719 1 95.12 237 LEU A C 1
ATOM 1933 O O . LEU A 1 237 ? -31.719 -17.062 -17.641 1 95.12 237 LEU A O 1
ATOM 1937 N N . PRO A 1 238 ? -31.328 -19.109 -16.922 1 96.06 238 PRO A N 1
ATOM 1938 C CA . PRO A 1 238 ? -30.922 -19.547 -18.25 1 96.06 238 PRO A CA 1
ATOM 1939 C C . PRO A 1 238 ? -32.094 -19.672 -19.219 1 96.06 238 PRO A C 1
ATOM 1941 O O . PRO A 1 238 ? -33.219 -20.016 -18.797 1 96.06 238 PRO A O 1
ATOM 1944 N N . LYS A 1 239 ? -31.891 -19.406 -20.453 1 94.88 239 LYS A N 1
ATOM 1945 C CA . LYS A 1 239 ? -32.938 -19.594 -21.469 1 94.88 239 LYS A CA 1
ATOM 1946 C C . LYS A 1 239 ? -33.344 -21.062 -21.562 1 94.88 239 LYS A C 1
ATOM 1948 O O . LYS A 1 239 ? -34.531 -21.375 -21.703 1 94.88 239 LYS A O 1
ATOM 1953 N N . GLU A 1 240 ? -32.344 -21.875 -21.547 1 92.56 240 GLU A N 1
ATOM 1954 C CA . GLU A 1 240 ? -32.562 -23.312 -21.516 1 92.56 240 GLU A CA 1
ATOM 1955 C C . GLU A 1 240 ? -32.094 -23.922 -20.203 1 92.56 240 GLU A C 1
ATOM 1957 O O . GLU A 1 240 ? -30.891 -24 -19.969 1 92.56 240 GLU A O 1
ATOM 1962 N N . ALA A 1 241 ? -33.031 -24.438 -19.516 1 88.12 241 ALA A N 1
ATOM 1963 C CA . ALA A 1 241 ? -32.688 -24.984 -18.203 1 88.12 241 ALA A CA 1
ATOM 1964 C C . ALA A 1 241 ? -31.969 -26.312 -18.344 1 88.12 241 ALA A C 1
ATOM 1966 O O . ALA A 1 241 ? -32.219 -27.078 -19.266 1 88.12 241 ALA A O 1
ATOM 1967 N N . GLY A 1 242 ? -31.031 -26.578 -17.438 1 88.62 242 GLY A N 1
ATOM 1968 C CA . GLY A 1 242 ? -30.453 -27.906 -17.281 1 88.62 242 GLY A CA 1
ATOM 1969 C C . GLY A 1 242 ? -29.203 -28.125 -18.109 1 88.62 242 GLY A C 1
ATOM 1970 O O . GLY A 1 242 ? -28.609 -29.203 -18.078 1 88.62 242 GLY A O 1
ATOM 1971 N N . LYS A 1 243 ? -28.766 -27.125 -18.828 1 93.5 243 LYS A N 1
ATOM 1972 C CA . LYS A 1 243 ? -27.578 -27.297 -19.672 1 93.5 243 LYS A CA 1
ATOM 1973 C C . LYS A 1 243 ? -26.297 -27.297 -18.828 1 93.5 243 LYS A C 1
ATOM 1975 O O . LYS A 1 243 ? -25.359 -28.047 -19.094 1 93.5 243 LYS A O 1
ATOM 1980 N N . SER A 1 244 ? -26.203 -26.453 -17.891 1 97 244 SER A N 1
ATOM 1981 C CA . SER A 1 244 ? -25.078 -26.375 -16.969 1 97 244 SER A CA 1
ATOM 1982 C C . SER A 1 244 ? -25.438 -25.578 -15.719 1 97 244 SER A C 1
ATOM 1984 O O . SER A 1 244 ? -26.312 -24.719 -15.758 1 97 244 SER A O 1
ATOM 1986 N N . ASN A 1 245 ? -24.828 -25.875 -14.688 1 97.62 245 ASN A N 1
ATOM 1987 C CA . ASN A 1 245 ? -25 -25.141 -13.438 1 97.62 245 ASN A CA 1
ATOM 1988 C C . ASN A 1 245 ? -23.781 -24.297 -13.109 1 97.62 245 ASN A C 1
ATOM 1990 O O . ASN A 1 245 ? -23.688 -23.719 -12.023 1 97.62 245 ASN A O 1
ATOM 1994 N N . LEU A 1 246 ? -22.812 -24.266 -14.008 1 98.31 246 LEU A N 1
ATOM 1995 C CA . LEU A 1 246 ? -21.562 -23.531 -13.789 1 98.31 246 LEU A CA 1
ATOM 1996 C C . LEU A 1 246 ? -21.625 -22.156 -14.438 1 98.31 246 LEU A C 1
ATOM 1998 O O . LEU A 1 246 ? -21.938 -22.047 -15.625 1 98.31 246 LEU A O 1
ATOM 2002 N N . ILE A 1 247 ? -21.438 -21.156 -13.641 1 98.62 247 ILE A N 1
ATOM 2003 C CA . ILE A 1 247 ? -21.234 -19.781 -14.102 1 98.62 247 ILE A CA 1
ATOM 2004 C C . ILE A 1 247 ? -19.75 -19.406 -13.969 1 98.62 247 ILE A C 1
ATOM 2006 O O . ILE A 1 247 ? -19.203 -19.438 -12.867 1 98.62 247 ILE A O 1
ATOM 2010 N N . CYS A 1 248 ? -19.125 -19.047 -15.07 1 98.56 248 CYS A N 1
ATOM 2011 C CA . CYS A 1 248 ? -17.688 -18.828 -15.008 1 98.56 248 CYS A CA 1
ATOM 2012 C C . CYS A 1 248 ? -17.344 -17.406 -15.461 1 98.56 248 CYS A C 1
ATOM 2014 O O . CYS A 1 248 ? -17.938 -16.891 -16.406 1 98.56 248 CYS A O 1
ATOM 2016 N N . ALA A 1 249 ? -16.469 -16.766 -14.781 1 97.88 249 ALA A N 1
ATOM 2017 C CA . ALA A 1 249 ? -15.867 -15.484 -15.172 1 97.88 249 ALA A CA 1
ATOM 2018 C C . ALA A 1 249 ? -14.414 -15.664 -15.609 1 97.88 249 ALA A C 1
ATOM 2020 O O . ALA A 1 249 ? -13.734 -16.594 -15.156 1 97.88 249 ALA A O 1
ATOM 2021 N N . ARG A 1 250 ? -14.023 -14.781 -16.438 1 94.62 250 ARG A N 1
ATOM 2022 C CA . ARG A 1 250 ? -12.633 -14.812 -16.875 1 94.62 250 ARG A CA 1
ATOM 2023 C C . ARG A 1 250 ? -11.68 -14.586 -15.703 1 94.62 250 ARG A C 1
ATOM 2025 O O . ARG A 1 250 ? -10.609 -15.188 -15.648 1 94.62 250 ARG A O 1
ATOM 2032 N N . HIS A 1 251 ? -12.078 -13.68 -14.859 1 96.12 251 HIS A N 1
ATOM 2033 C CA . HIS A 1 251 ? -11.242 -13.383 -13.695 1 96.12 251 HIS A CA 1
ATOM 2034 C C . HIS A 1 251 ? -12.023 -13.555 -12.398 1 96.12 251 HIS A C 1
ATOM 2036 O O . HIS A 1 251 ? -13.211 -13.219 -12.336 1 96.12 251 HIS A O 1
ATOM 2042 N N . GLY A 1 252 ? -11.328 -14.102 -11.43 1 97.69 252 GLY A N 1
ATOM 2043 C CA . GLY A 1 252 ? -11.766 -14.109 -10.047 1 97.69 252 GLY A CA 1
ATOM 2044 C C . GLY A 1 252 ? -10.695 -13.656 -9.078 1 97.69 252 GLY A C 1
ATOM 2045 O O . GLY A 1 252 ? -9.508 -13.906 -9.289 1 97.69 252 GLY A O 1
ATOM 2046 N N . LEU A 1 253 ? -11.109 -12.945 -8.078 1 97.38 253 LEU A N 1
ATOM 2047 C CA . LEU A 1 253 ? -10.172 -12.461 -7.066 1 97.38 253 LEU A CA 1
ATOM 2048 C C . LEU A 1 253 ? -10.648 -12.828 -5.664 1 97.38 253 LEU A C 1
ATOM 2050 O O . LEU A 1 253 ? -11.844 -12.75 -5.371 1 97.38 253 LEU A O 1
ATOM 2054 N N . ALA A 1 254 ? -9.703 -13.234 -4.836 1 96.56 254 ALA A N 1
ATOM 2055 C CA . ALA A 1 254 ? -10.008 -13.5 -3.43 1 96.56 254 ALA A CA 1
ATOM 2056 C C . ALA A 1 254 ? -8.773 -13.281 -2.555 1 96.56 254 ALA A C 1
ATOM 2058 O O . ALA A 1 254 ? -7.641 -13.453 -3.012 1 96.56 254 ALA A O 1
ATOM 2059 N N . GLY A 1 255 ? -9.055 -12.867 -1.306 1 94.69 255 GLY A N 1
ATOM 2060 C CA . GLY A 1 255 ? -7.973 -12.719 -0.345 1 94.69 255 GLY A CA 1
ATOM 2061 C C . GLY A 1 255 ? -7.949 -11.359 0.322 1 94.69 255 GLY A C 1
ATOM 2062 O O . GLY A 1 255 ? -8.992 -10.719 0.478 1 94.69 255 GLY A O 1
ATOM 2063 N N . ILE A 1 256 ? -6.684 -11.055 0.916 1 79.5 256 ILE A N 1
ATOM 2064 C CA . ILE A 1 256 ? -6.156 -9.852 1.548 1 79.5 256 ILE A CA 1
ATOM 2065 C C . ILE A 1 256 ? -7.035 -9.453 2.732 1 79.5 256 ILE A C 1
ATOM 2067 O O . ILE A 1 256 ? -7.344 -8.281 2.922 1 79.5 256 ILE A O 1
ATOM 2071 N N . GLY A 1 257 ? -7.422 -10.469 3.537 1 78.56 257 GLY A N 1
ATOM 2072 C CA . GLY A 1 257 ? -8.242 -10.211 4.707 1 78.56 257 GLY A CA 1
ATOM 2073 C C . GLY A 1 257 ? -7.5 -9.461 5.801 1 78.56 257 GLY A C 1
ATOM 2074 O O . GLY A 1 257 ? -8.117 -8.797 6.641 1 78.56 257 GLY A O 1
ATOM 2075 N N . ALA A 1 258 ? -6.18 -9.406 5.621 1 79.75 258 ALA A N 1
ATOM 2076 C CA . ALA A 1 258 ? -5.344 -8.812 6.66 1 79.75 258 ALA A CA 1
ATOM 2077 C C . ALA A 1 258 ? -5.262 -7.297 6.496 1 79.75 258 ALA A C 1
ATOM 2079 O O . ALA A 1 258 ? -4.879 -6.582 7.43 1 79.75 258 ALA A O 1
ATOM 2080 N N . LEU A 1 259 ? -5.625 -6.809 5.336 1 82.25 259 LEU A N 1
ATOM 2081 C CA . LEU A 1 259 ? -5.449 -5.387 5.074 1 82.25 259 LEU A CA 1
ATOM 2082 C C . LEU A 1 259 ? -6.781 -4.648 5.148 1 82.25 259 LEU A C 1
ATOM 2084 O O . LEU A 1 259 ? -7.379 -4.336 4.117 1 82.25 259 LEU A O 1
ATOM 2088 N N . THR A 1 260 ? -7.164 -4.543 6.305 1 83.38 260 THR A N 1
ATOM 2089 C CA . THR A 1 260 ? -8.359 -3.781 6.652 1 83.38 260 THR A CA 1
ATOM 2090 C C . THR A 1 260 ? -8.031 -2.691 7.672 1 83.38 260 THR A C 1
ATOM 2092 O O . THR A 1 260 ? -6.863 -2.5 8.023 1 83.38 260 THR A O 1
ATOM 2095 N N . ASP A 1 261 ? -8.93 -1.947 8 1 78.06 261 ASP A N 1
ATOM 2096 C CA . ASP A 1 261 ? -8.766 -1.011 9.109 1 78.06 261 ASP A CA 1
ATOM 2097 C C . ASP A 1 261 ? -8.531 -1.751 10.422 1 78.06 261 ASP A C 1
ATOM 2099 O O . ASP A 1 261 ? -7.801 -1.268 11.289 1 78.06 261 ASP A O 1
ATOM 2103 N N . HIS A 1 262 ? -8.977 -2.998 10.609 1 79.69 262 HIS A N 1
ATOM 2104 C CA . HIS A 1 262 ? -8.859 -3.783 11.828 1 79.69 262 HIS A CA 1
ATOM 2105 C C . HIS A 1 262 ? -7.516 -4.508 11.891 1 79.69 262 HIS A C 1
ATOM 2107 O O . HIS A 1 262 ? -6.879 -4.551 12.945 1 79.69 262 HIS A O 1
ATOM 2113 N N . GLY A 1 263 ? -7.109 -4.973 10.703 1 79.06 263 GLY A N 1
ATOM 2114 C CA . GLY A 1 263 ? -5.852 -5.703 10.656 1 79.06 263 GLY A CA 1
ATOM 2115 C C . GLY A 1 263 ? -5.926 -7.059 11.336 1 79.06 263 GLY A C 1
ATOM 2116 O O . GLY A 1 263 ? -6.992 -7.676 11.391 1 79.06 263 GLY A O 1
ATOM 2117 N N . VAL A 1 264 ? -4.73 -7.598 11.766 1 82.62 264 VAL A N 1
ATOM 2118 C CA . VAL A 1 264 ? -4.734 -8.961 12.281 1 82.62 264 VAL A CA 1
ATOM 2119 C C . VAL A 1 264 ? -4.039 -9 13.641 1 82.62 264 VAL A C 1
ATOM 2121 O O . VAL A 1 264 ? -3.77 -10.07 14.18 1 82.62 264 VAL A O 1
ATOM 2124 N N . THR A 1 265 ? -3.709 -7.84 14.156 1 78.56 265 THR A N 1
ATOM 2125 C CA . THR A 1 265 ? -2.947 -7.879 15.398 1 78.56 265 THR A CA 1
ATOM 2126 C C . THR A 1 265 ? -3.525 -6.902 16.422 1 78.56 265 THR A C 1
ATOM 2128 O O . THR A 1 265 ? -2.998 -6.77 17.531 1 78.56 265 THR A O 1
ATOM 2131 N N . LYS A 1 266 ? -4.602 -6.195 16.094 1 79.06 266 LYS A N 1
ATOM 2132 C CA . LYS A 1 266 ? -5.07 -5.133 16.984 1 79.06 266 LYS A CA 1
ATOM 2133 C C . LYS A 1 266 ? -6.586 -5.168 17.125 1 79.06 266 LYS A C 1
ATOM 2135 O O . LYS A 1 266 ? -7.277 -5.793 16.312 1 79.06 266 LYS A O 1
ATOM 2140 N N . LEU A 1 267 ? -6.996 -4.504 18.234 1 79 267 LEU A N 1
ATOM 2141 C CA . LEU A 1 267 ? -8.422 -4.379 18.5 1 79 267 LEU A CA 1
ATOM 2142 C C . LEU A 1 267 ? -8.93 -2.99 18.125 1 79 267 LEU A C 1
ATOM 2144 O O . LEU A 1 267 ? -9.617 -2.34 18.906 1 79 267 LEU A O 1
ATOM 2148 N N . HIS A 1 268 ? -8.492 -2.4 17.109 1 80.56 268 HIS A N 1
ATOM 2149 C CA . HIS A 1 268 ? -9.062 -1.292 16.344 1 80.56 268 HIS A CA 1
ATOM 2150 C C . HIS A 1 268 ? -8.992 0.009 17.141 1 80.56 268 HIS A C 1
ATOM 2152 O O . HIS A 1 268 ? -9.961 0.773 17.172 1 80.56 268 HIS A O 1
ATOM 2158 N N . GLY A 1 269 ? -8.023 0.28 18 1 84.12 269 GLY A N 1
ATOM 2159 C CA . GLY A 1 269 ? -7.797 1.554 18.672 1 84.12 269 GLY A CA 1
ATOM 2160 C C . GLY A 1 269 ? -8.398 1.619 20.062 1 84.12 269 GLY A C 1
ATOM 2161 O O . GLY A 1 269 ? -8.328 2.656 20.719 1 84.12 269 GLY A O 1
ATOM 2162 N N . TRP A 1 270 ? -8.977 0.574 20.547 1 87.5 270 TRP A N 1
ATOM 2163 C CA . TRP A 1 270 ? -9.555 0.514 21.875 1 87.5 270 TRP A CA 1
ATOM 2164 C C . TRP A 1 270 ? -8.461 0.391 22.938 1 87.5 270 TRP A C 1
ATOM 2166 O O . TRP A 1 270 ? -8.617 0.877 24.062 1 87.5 270 TRP A O 1
ATOM 2176 N N . GLU A 1 271 ? -7.406 -0.26 22.5 1 90.19 271 GLU A N 1
ATOM 2177 C CA . GLU A 1 271 ? -6.32 -0.524 23.438 1 90.19 271 GLU A CA 1
ATOM 2178 C C . GLU A 1 271 ? -5.051 0.215 23.031 1 90.19 271 GLU A C 1
ATOM 2180 O O . GLU A 1 271 ? -4.777 0.394 21.844 1 90.19 271 GLU A O 1
ATOM 2185 N N . MET A 1 272 ? -4.297 0.519 23.984 1 88.81 272 MET A N 1
ATOM 2186 C CA . MET A 1 272 ? -3.07 1.267 23.734 1 88.81 272 MET A CA 1
ATOM 2187 C C . MET A 1 272 ? -2.111 0.461 22.859 1 88.81 272 MET A C 1
ATOM 2189 O O . MET A 1 272 ? -1.395 1.026 22.031 1 88.81 272 MET A O 1
ATOM 2193 N N . ASP A 1 273 ? -2.129 -0.812 22.984 1 87.94 273 ASP A N 1
ATOM 2194 C CA . ASP A 1 273 ? -1.235 -1.679 22.219 1 87.94 273 ASP A CA 1
ATOM 2195 C C . ASP A 1 273 ? -1.593 -1.668 20.734 1 87.94 273 ASP A C 1
ATOM 2197 O O . ASP A 1 273 ? -0.762 -2.006 19.891 1 87.94 273 ASP A O 1
ATOM 2201 N N . ASP A 1 274 ? -2.797 -1.239 20.469 1 89.56 274 ASP A N 1
ATOM 2202 C CA . ASP A 1 274 ? -3.268 -1.207 19.094 1 89.56 274 ASP A CA 1
ATOM 2203 C C . ASP A 1 274 ? -2.451 -0.224 18.25 1 89.56 274 ASP A C 1
ATOM 2205 O O . ASP A 1 274 ? -2.297 -0.407 17.047 1 89.56 274 ASP A O 1
ATOM 2209 N N . TYR A 1 275 ? -1.915 0.713 18.938 1 90.62 275 TYR A N 1
ATOM 2210 C CA . TYR A 1 275 ? -1.301 1.824 18.219 1 90.62 275 TYR A CA 1
ATOM 2211 C C . TYR A 1 275 ? 0.127 1.484 17.797 1 90.62 275 TYR A C 1
ATOM 2213 O O . TYR A 1 275 ? 0.733 2.193 17 1 90.62 275 TYR A O 1
ATOM 2221 N N . ALA A 1 276 ? 0.615 0.355 18.266 1 87.56 276 ALA A N 1
ATOM 2222 C CA . ALA A 1 276 ? 1.996 -0.039 17.984 1 87.56 276 ALA A CA 1
ATOM 2223 C C . ALA A 1 276 ? 2.129 -0.656 16.594 1 87.56 276 ALA A C 1
ATOM 2225 O O . ALA A 1 276 ? 3.24 -0.801 16.078 1 87.56 276 ALA A O 1
ATOM 2226 N N . THR A 1 277 ? 1.037 -0.996 16.016 1 86.19 277 THR A N 1
ATOM 2227 C CA . THR A 1 277 ? 1.081 -1.653 14.711 1 86.19 277 THR A CA 1
ATOM 2228 C C . THR A 1 277 ? 0.191 -0.925 13.711 1 86.19 277 THR A C 1
ATOM 2230 O O . THR A 1 277 ? -0.959 -0.601 14.016 1 86.19 277 THR A O 1
ATOM 2233 N N . THR A 1 278 ? 0.794 -0.602 12.633 1 87.44 278 THR A N 1
ATOM 2234 C CA . THR A 1 278 ? 0.046 0.02 11.547 1 87.44 278 THR A CA 1
ATOM 2235 C C . THR A 1 278 ? 0.059 -0.867 10.305 1 87.44 278 THR A C 1
ATOM 2237 O O . THR A 1 278 ? 1.079 -1.481 9.984 1 87.44 278 THR A O 1
ATOM 2240 N N . HIS A 1 279 ? -1.097 -0.977 9.656 1 84.69 279 HIS A N 1
ATOM 2241 C CA . HIS A 1 279 ? -1.184 -1.737 8.414 1 84.69 279 HIS A CA 1
ATOM 2242 C C . HIS A 1 279 ? -1.421 -0.818 7.219 1 84.69 279 HIS A C 1
ATOM 2244 O O . HIS A 1 279 ? -1.382 -1.264 6.07 1 84.69 279 HIS A O 1
ATOM 2250 N N . ASN A 1 280 ? -1.705 0.403 7.477 1 89.81 280 ASN A N 1
ATOM 2251 C CA . ASN A 1 280 ? -2.018 1.315 6.379 1 89.81 280 ASN A CA 1
ATOM 2252 C C . ASN A 1 280 ? -0.895 2.324 6.152 1 89.81 280 ASN A C 1
ATOM 2254 O O . ASN A 1 280 ? -1.005 3.197 5.289 1 89.81 280 ASN A O 1
ATOM 2258 N N . HIS A 1 281 ? 0.174 2.119 6.926 1 88.94 281 HIS A N 1
ATOM 2259 C CA . HIS A 1 281 ? 1.343 2.963 6.707 1 88.94 281 HIS A CA 1
ATOM 2260 C C . HIS A 1 281 ? 1.867 2.816 5.281 1 88.94 281 HIS A C 1
ATOM 2262 O O . HIS A 1 281 ? 1.932 1.704 4.75 1 88.94 281 HIS A O 1
ATOM 2268 N N . GLY A 1 282 ? 2.107 3.959 4.633 1 89.38 282 GLY A N 1
ATOM 2269 C CA . GLY A 1 282 ? 2.658 3.932 3.285 1 89.38 282 GLY A CA 1
ATOM 2270 C C . GLY A 1 282 ? 1.604 3.734 2.213 1 89.38 282 GLY A C 1
ATOM 2271 O O . GLY A 1 282 ? 1.915 3.738 1.021 1 89.38 282 GLY A O 1
ATOM 2272 N N . ARG A 1 283 ? 0.344 3.621 2.588 1 92.44 283 ARG A N 1
ATOM 2273 C CA . ARG A 1 283 ? -0.706 3.318 1.62 1 92.44 283 ARG A CA 1
ATOM 2274 C C . ARG A 1 283 ? -1.46 4.582 1.218 1 92.44 283 ARG A C 1
ATOM 2276 O O . ARG A 1 283 ? -2.496 4.504 0.555 1 92.44 283 ARG A O 1
ATOM 2283 N N . GLY A 1 284 ? -0.936 5.723 1.63 1 94.06 284 GLY A N 1
ATOM 2284 C CA . GLY A 1 284 ? -1.629 6.98 1.384 1 94.06 284 GLY A CA 1
ATOM 2285 C C . GLY A 1 284 ? -1.985 7.188 -0.076 1 94.06 284 GLY A C 1
ATOM 2286 O O . GLY A 1 284 ? -3.064 7.691 -0.39 1 94.06 284 GLY A O 1
ATOM 2287 N N . GLY A 1 285 ? -1.077 6.84 -0.996 1 95.12 285 GLY A N 1
ATOM 2288 C CA . GLY A 1 285 ? -1.372 6.965 -2.414 1 95.12 285 GLY A CA 1
ATOM 2289 C C . GLY A 1 285 ? -2.527 6.09 -2.863 1 95.12 285 GLY A C 1
ATOM 2290 O O . GLY A 1 285 ? -3.434 6.555 -3.555 1 95.12 285 GLY A O 1
ATOM 2291 N N . MET A 1 286 ? -2.512 4.887 -2.432 1 95.12 286 MET A N 1
ATOM 2292 C CA . MET A 1 286 ? -3.562 3.943 -2.805 1 95.12 286 MET A CA 1
ATOM 2293 C C . MET A 1 286 ? -4.898 4.348 -2.191 1 95.12 286 MET A C 1
ATOM 2295 O O . MET A 1 286 ? -5.945 4.207 -2.824 1 95.12 286 MET A O 1
ATOM 2299 N N . LEU A 1 287 ? -4.867 4.879 -0.978 1 96.31 287 LEU A N 1
ATOM 2300 C CA . LEU A 1 287 ? -6.094 5.305 -0.316 1 96.31 287 LEU A CA 1
ATOM 2301 C C . LEU A 1 287 ? -6.719 6.492 -1.042 1 96.31 287 LEU A C 1
ATOM 2303 O O . LEU A 1 287 ? -7.945 6.578 -1.16 1 96.31 287 LEU A O 1
ATOM 2307 N N . TYR A 1 288 ? -5.91 7.395 -1.578 1 97.5 288 TYR A N 1
ATOM 2308 C CA . TYR A 1 288 ? -6.426 8.484 -2.402 1 97.5 288 TYR A CA 1
ATOM 2309 C C . TYR A 1 288 ? -7.031 7.945 -3.693 1 97.5 288 TYR A C 1
ATOM 2311 O O . TYR A 1 288 ? -8.102 8.391 -4.117 1 97.5 288 TYR A O 1
ATOM 2319 N N . ASP A 1 289 ? -6.367 6.984 -4.297 1 97 289 ASP A N 1
ATOM 2320 C CA . ASP A 1 289 ? -6.883 6.371 -5.52 1 97 289 ASP A CA 1
ATOM 2321 C C . ASP A 1 289 ? -8.195 5.641 -5.254 1 97 289 ASP A C 1
ATOM 2323 O O . ASP A 1 289 ? -9.094 5.648 -6.102 1 97 289 ASP A O 1
ATOM 2327 N N . PHE A 1 290 ? -8.25 5.027 -4.102 1 97.44 290 PHE A N 1
ATOM 2328 C CA . PHE A 1 290 ? -9.477 4.352 -3.709 1 97.44 290 PHE A CA 1
ATOM 2329 C C . PHE A 1 290 ? -10.633 5.344 -3.6 1 97.44 290 PHE A C 1
ATOM 2331 O O . PHE A 1 290 ? -11.719 5.102 -4.121 1 97.44 290 PHE A O 1
ATOM 2338 N N . ARG A 1 291 ? -10.367 6.445 -2.92 1 98.25 291 ARG A N 1
ATOM 2339 C CA . ARG A 1 291 ? -11.352 7.523 -2.871 1 98.25 291 ARG A CA 1
ATOM 2340 C C . ARG A 1 291 ? -11.797 7.918 -4.273 1 98.25 291 ARG A C 1
ATOM 2342 O O . ARG A 1 291 ? -13 8 -4.547 1 98.25 291 ARG A O 1
ATOM 2349 N N . ASN A 1 292 ? -10.875 8.172 -5.145 1 97.88 292 ASN A N 1
ATOM 2350 C CA . ASN A 1 292 ? -11.188 8.586 -6.508 1 97.88 292 ASN A CA 1
ATOM 2351 C C . ASN A 1 292 ? -11.984 7.523 -7.254 1 97.88 292 ASN A C 1
ATOM 2353 O O . ASN A 1 292 ? -12.906 7.844 -8.008 1 97.88 292 ASN A O 1
ATOM 2357 N N . TYR A 1 293 ? -11.586 6.273 -7.035 1 97.5 293 TYR A N 1
ATOM 2358 C CA . TYR A 1 293 ? -12.281 5.148 -7.648 1 97.5 293 TYR A CA 1
ATOM 2359 C C . TYR A 1 293 ? -13.758 5.145 -7.254 1 97.5 293 TYR A C 1
ATOM 2361 O O . TYR A 1 293 ? -14.633 5.047 -8.109 1 97.5 293 TYR A O 1
ATOM 2369 N N . MET A 1 294 ? -14.07 5.336 -5.984 1 97.56 294 MET A N 1
ATOM 2370 C CA . MET A 1 294 ? -15.43 5.32 -5.469 1 97.56 294 MET A CA 1
ATOM 2371 C C . MET A 1 294 ? -16.234 6.512 -5.996 1 97.56 294 MET A C 1
ATOM 2373 O O . MET A 1 294 ? -17.344 6.348 -6.488 1 97.56 294 MET A O 1
ATOM 2377 N N . VAL A 1 295 ? -15.633 7.656 -5.934 1 97.44 295 VAL A N 1
ATOM 2378 C CA . VAL A 1 295 ? -16.312 8.875 -6.352 1 97.44 295 VAL A CA 1
ATOM 2379 C C . VAL A 1 295 ? -16.578 8.828 -7.855 1 97.44 295 VAL A C 1
ATOM 2381 O O . VAL A 1 295 ? -17.672 9.203 -8.312 1 97.44 295 VAL A O 1
ATOM 2384 N N . SER A 1 296 ? -15.609 8.336 -8.609 1 95.81 296 SER A N 1
ATOM 2385 C CA . SER A 1 296 ? -15.773 8.203 -10.055 1 95.81 296 SER A CA 1
ATOM 2386 C C . SER A 1 296 ? -16.891 7.223 -10.391 1 95.81 296 SER A C 1
ATOM 2388 O O . SER A 1 296 ? -17.656 7.441 -11.336 1 95.81 296 SER A O 1
ATOM 2390 N N . ASN A 1 297 ? -16.969 6.141 -9.695 1 94.44 297 ASN A N 1
ATOM 2391 C CA . ASN A 1 297 ? -18.047 5.172 -9.906 1 94.44 297 ASN A CA 1
ATOM 2392 C C . ASN A 1 297 ? -19.422 5.812 -9.727 1 94.44 297 ASN A C 1
ATOM 2394 O O . ASN A 1 297 ? -20.391 5.414 -10.391 1 94.44 297 ASN A O 1
ATOM 2398 N N . MET A 1 298 ? -19.484 6.824 -8.828 1 94.12 298 MET A N 1
ATOM 2399 C CA . MET A 1 298 ? -20.734 7.516 -8.555 1 94.12 298 MET A CA 1
ATOM 2400 C C . MET A 1 298 ? -21.016 8.57 -9.625 1 94.12 298 MET A C 1
ATOM 2402 O O . MET A 1 298 ? -22.078 9.18 -9.633 1 94.12 298 MET A O 1
ATOM 2406 N N . GLY A 1 299 ? -20.078 8.781 -10.531 1 93.44 299 GLY A N 1
ATOM 2407 C CA . GLY A 1 299 ? -20.219 9.789 -11.57 1 93.44 299 GLY A CA 1
ATOM 2408 C C . GLY A 1 299 ? -20.094 11.211 -11.055 1 93.44 299 GLY A C 1
ATOM 2409 O O . GLY A 1 299 ? -20.656 12.141 -11.625 1 93.44 299 GLY A O 1
ATOM 2410 N N . LEU A 1 300 ? -19.438 11.391 -9.938 1 94.75 300 LEU A N 1
ATOM 2411 C CA . LEU A 1 300 ? -19.281 12.695 -9.312 1 94.75 300 LEU A CA 1
ATOM 2412 C C . LEU A 1 300 ? -17.875 13.234 -9.523 1 94.75 300 LEU A C 1
ATOM 2414 O O . LEU A 1 300 ? -16.938 12.469 -9.797 1 94.75 300 LEU A O 1
ATOM 2418 N N . PRO A 1 301 ? -17.625 14.484 -9.422 1 94.62 301 PRO A N 1
ATOM 2419 C CA . PRO A 1 301 ? -16.297 15.062 -9.648 1 94.62 301 PRO A CA 1
ATOM 2420 C C . PRO A 1 301 ? -15.289 14.664 -8.578 1 94.62 301 PRO A C 1
ATOM 2422 O O . PRO A 1 301 ? -15.609 14.672 -7.383 1 94.62 301 PRO A O 1
ATOM 2425 N N . ILE A 1 302 ? -14.109 14.359 -9.008 1 94.62 302 ILE A N 1
ATOM 2426 C CA . ILE A 1 302 ? -13.039 13.898 -8.125 1 94.62 302 ILE A CA 1
ATOM 2427 C C . ILE A 1 302 ? -12.32 15.102 -7.52 1 94.62 302 ILE A C 1
ATOM 2429 O O . ILE A 1 302 ? -12.008 15.109 -6.324 1 94.62 302 ILE A O 1
ATOM 2433 N N . GLU A 1 303 ? -12.109 16.125 -8.305 1 91.62 303 GLU A N 1
ATOM 2434 C CA . GLU A 1 303 ? -11.336 17.281 -7.883 1 91.62 303 GLU A CA 1
ATOM 2435 C C . GLU A 1 303 ? -12.242 18.422 -7.426 1 91.62 303 GLU A C 1
ATOM 2437 O O . GLU A 1 303 ? -13.367 18.547 -7.902 1 91.62 303 GLU A O 1
ATOM 2442 N N . TYR A 1 304 ? -11.766 19.062 -6.48 1 92.62 304 TYR A N 1
ATOM 2443 C CA . TYR A 1 304 ? -12.414 20.266 -5.977 1 92.62 304 TYR A CA 1
ATOM 2444 C C . TYR A 1 304 ? -11.391 21.359 -5.68 1 92.62 304 TYR A C 1
ATOM 2446 O O . TYR A 1 304 ? -10.367 21.094 -5.039 1 92.62 304 TYR A O 1
ATOM 2454 N N . ASN A 1 305 ? -11.609 22.531 -6.215 1 90.19 305 ASN A N 1
ATOM 2455 C CA . ASN A 1 305 ? -10.773 23.688 -5.914 1 90.19 305 ASN A CA 1
ATOM 2456 C C . ASN A 1 305 ? -11.297 24.453 -4.707 1 90.19 305 ASN A C 1
ATOM 2458 O O . ASN A 1 305 ? -12.336 25.109 -4.781 1 90.19 305 ASN A O 1
ATOM 2462 N N . HIS A 1 306 ? -10.516 24.375 -3.688 1 93.06 306 HIS A N 1
ATOM 2463 C CA . HIS A 1 306 ? -10.914 25.094 -2.48 1 93.06 306 HIS A CA 1
ATOM 2464 C C . HIS A 1 306 ? -10.891 26.594 -2.701 1 93.06 306 HIS A C 1
ATOM 2466 O O . HIS A 1 306 ? -9.852 27.156 -3.064 1 93.06 306 HIS A O 1
ATOM 2472 N N . LYS A 1 307 ? -12.031 27.219 -2.518 1 91.5 307 LYS A N 1
ATOM 2473 C CA . LYS A 1 307 ? -12.156 28.672 -2.607 1 91.5 307 LYS A CA 1
ATOM 2474 C C . LYS A 1 307 ? -13.266 29.188 -1.691 1 91.5 307 LYS A C 1
ATOM 2476 O O . LYS A 1 307 ? -14.188 28.438 -1.346 1 91.5 307 LYS A O 1
ATOM 2481 N N . PRO A 1 308 ? -13.172 30.453 -1.285 1 92.94 308 PRO A N 1
ATOM 2482 C CA . PRO A 1 308 ? -14.227 31 -0.434 1 92.94 308 PRO A CA 1
ATOM 2483 C C . PRO A 1 308 ? -15.586 31.047 -1.129 1 92.94 308 PRO A C 1
ATOM 2485 O O . PRO A 1 308 ? -15.664 31.25 -2.344 1 92.94 308 PRO A O 1
ATOM 2488 N N . PRO A 1 309 ? -16.641 31.016 -0.438 1 96.06 309 PRO A N 1
ATOM 2489 C CA . PRO A 1 309 ? -16.562 30.656 0.978 1 96.06 309 PRO A CA 1
ATOM 2490 C C . PRO A 1 309 ? -16.125 29.203 1.188 1 96.06 309 PRO A C 1
ATOM 2492 O O . PRO A 1 309 ? -16.719 28.281 0.612 1 96.06 309 PRO A O 1
ATOM 2495 N N . PHE A 1 310 ? -15.117 29.016 1.991 1 97.5 310 PHE A N 1
ATOM 2496 C CA . PHE A 1 310 ? -14.688 27.672 2.379 1 97.5 310 PHE A CA 1
ATOM 2497 C C . PHE A 1 310 ? -15.766 26.969 3.189 1 97.5 310 PHE A C 1
ATOM 2499 O O . PHE A 1 310 ? -16.359 27.562 4.094 1 97.5 310 PHE A O 1
ATOM 2506 N N . ARG A 1 311 ? -16.031 25.781 2.895 1 98.12 311 ARG A N 1
ATOM 2507 C CA . ARG A 1 311 ? -17.109 25.062 3.549 1 98.12 311 ARG A CA 1
ATOM 2508 C C . ARG A 1 311 ? -16.594 24.25 4.738 1 98.12 311 ARG A C 1
ATOM 2510 O O . ARG A 1 311 ? -15.789 23.328 4.57 1 98.12 311 ARG A O 1
ATOM 2517 N N . VAL A 1 312 ? -16.984 24.625 5.914 1 98.56 312 VAL A N 1
ATOM 2518 C CA . VAL A 1 312 ? -16.766 23.859 7.141 1 98.56 312 VAL A CA 1
ATOM 2519 C C . VAL A 1 312 ? -18.016 23.062 7.488 1 98.56 312 VAL A C 1
ATOM 2521 O O . VAL A 1 312 ? -19.062 23.641 7.82 1 98.56 312 VAL A O 1
ATOM 2524 N N . ILE A 1 313 ? -17.922 21.766 7.445 1 98.5 313 ILE A N 1
ATOM 2525 C CA . ILE A 1 313 ? -19.094 20.906 7.543 1 98.5 313 ILE A CA 1
ATOM 2526 C C . ILE A 1 313 ? -19.016 20.078 8.82 1 98.5 313 ILE A C 1
ATOM 2528 O O . ILE A 1 313 ? -18.016 19.391 9.062 1 98.5 313 ILE A O 1
ATOM 2532 N N . PHE A 1 314 ? -20.109 20.125 9.609 1 98.19 314 PHE A N 1
ATOM 2533 C CA . PHE A 1 314 ? -20.25 19.312 10.812 1 98.19 314 PHE A CA 1
ATOM 2534 C C . PHE A 1 314 ? -21.172 18.125 10.562 1 98.19 314 PHE A C 1
ATOM 2536 O O . PHE A 1 314 ? -22.281 18.281 10.047 1 98.19 314 PHE A O 1
ATOM 2543 N N . SER A 1 315 ? -20.672 16.938 10.797 1 97.44 315 SER A N 1
ATOM 2544 C CA . SER A 1 315 ? -21.547 15.773 10.961 1 97.44 315 SER A CA 1
ATOM 2545 C C . SER A 1 315 ? -22.141 15.719 12.359 1 97.44 315 SER A C 1
ATOM 2547 O O . SER A 1 315 ? -21.578 15.086 13.258 1 97.44 315 SER A O 1
ATOM 2549 N N . ALA A 1 316 ? -23.312 16.297 12.562 1 94.69 316 ALA A N 1
ATOM 2550 C CA . ALA A 1 316 ? -23.922 16.453 13.883 1 94.69 316 ALA A CA 1
ATOM 2551 C C . ALA A 1 316 ? -25.031 15.43 14.094 1 94.69 316 ALA A C 1
ATOM 2553 O O . ALA A 1 316 ? -25.844 15.18 13.195 1 94.69 316 ALA A O 1
ATOM 2554 N N . MET A 1 317 ? -25.016 14.797 15.242 1 90.88 317 MET A N 1
ATOM 2555 C CA . MET A 1 317 ? -26.078 13.883 15.664 1 90.88 317 MET A CA 1
ATOM 2556 C C . MET A 1 317 ? -26.266 12.758 14.648 1 90.88 317 MET A C 1
ATOM 2558 O O . MET A 1 317 ? -27.391 12.352 14.367 1 90.88 317 MET A O 1
ATOM 2562 N N . SER A 1 318 ? -25.234 12.258 14.078 1 87 318 SER A N 1
ATOM 2563 C CA . SER A 1 318 ? -25.344 11.398 12.906 1 87 318 SER A CA 1
ATOM 2564 C C . SER A 1 318 ? -25.234 9.922 13.297 1 87 318 SER A C 1
ATOM 2566 O O . SER A 1 318 ? -25.438 9.039 12.453 1 87 318 SER A O 1
ATOM 2568 N N . SER A 1 319 ? -25 9.594 14.5 1 86.5 319 SER A N 1
ATOM 2569 C CA . SER A 1 319 ? -24.969 8.195 14.93 1 86.5 319 SER A CA 1
ATOM 2570 C C . SER A 1 319 ? -26.391 7.664 15.148 1 86.5 319 SER A C 1
ATOM 2572 O O . SER A 1 319 ? -27.266 8.398 15.609 1 86.5 319 SER A O 1
ATOM 2574 N N . ASN A 1 320 ? -26.531 6.426 14.859 1 82.81 320 ASN A N 1
ATOM 2575 C CA . ASN A 1 320 ? -27.812 5.781 15.188 1 82.81 320 ASN A CA 1
ATOM 2576 C C . ASN A 1 320 ? -27.891 5.418 16.672 1 82.81 320 ASN A C 1
ATOM 2578 O O . ASN A 1 320 ? -28.969 5.117 17.188 1 82.81 320 ASN A O 1
ATOM 2582 N N . ILE A 1 321 ? -26.781 5.438 17.234 1 84.19 321 ILE A N 1
ATOM 2583 C CA . ILE A 1 321 ? -26.719 5.148 18.672 1 84.19 321 ILE A CA 1
ATOM 2584 C C . ILE A 1 321 ? -26.75 6.453 19.453 1 84.19 321 ILE A C 1
ATOM 2586 O O . ILE A 1 321 ? -25.812 7.246 19.406 1 84.19 321 ILE A O 1
ATOM 2590 N N . PRO A 1 322 ? -27.719 6.641 20.219 1 85.06 322 PRO A N 1
ATOM 2591 C CA . PRO A 1 322 ? -27.938 7.934 20.875 1 85.06 322 PRO A CA 1
ATOM 2592 C C . PRO A 1 322 ? -26.75 8.367 21.734 1 85.06 322 PRO A C 1
ATOM 2594 O O . PRO A 1 322 ? -26.344 9.531 21.688 1 85.06 322 PRO A O 1
ATOM 2597 N N . SER A 1 323 ? -26.188 7.457 22.438 1 80.94 323 SER A N 1
ATOM 2598 C CA . SER A 1 323 ? -25.109 7.793 23.344 1 80.94 323 SER A CA 1
ATOM 2599 C C . SER A 1 323 ? -23.844 8.188 22.578 1 80.94 323 SER A C 1
ATOM 2601 O O . SER A 1 323 ? -22.906 8.734 23.172 1 80.94 323 SER A O 1
ATOM 2603 N N . ARG A 1 324 ? -23.891 8.031 21.266 1 84.56 324 ARG A N 1
ATOM 2604 C CA . ARG A 1 324 ? -22.734 8.32 20.438 1 84.56 324 ARG A CA 1
ATOM 2605 C C . ARG A 1 324 ? -22.969 9.555 19.562 1 84.56 324 ARG A C 1
ATOM 2607 O O . ARG A 1 324 ? -22.109 9.938 18.781 1 84.56 324 ARG A O 1
ATOM 2614 N N . GLN A 1 325 ? -24.094 10.109 19.797 1 89.44 325 GLN A N 1
ATOM 2615 C CA . GLN A 1 325 ? -24.359 11.344 19.078 1 89.44 325 GLN A CA 1
ATOM 2616 C C . GLN A 1 325 ? -23.625 12.523 19.703 1 89.44 325 GLN A C 1
ATOM 2618 O O . GLN A 1 325 ? -23.594 12.672 20.922 1 89.44 325 GLN A O 1
ATOM 2623 N N . ILE A 1 326 ? -22.969 13.258 18.844 1 92.88 326 ILE A N 1
ATOM 2624 C CA . ILE A 1 326 ? -22.25 14.438 19.328 1 92.88 326 ILE A CA 1
ATOM 2625 C C . ILE A 1 326 ? -23 15.703 18.891 1 92.88 326 ILE A C 1
ATOM 2627 O O . ILE A 1 326 ? -23.312 15.875 17.719 1 92.88 326 ILE A O 1
ATOM 2631 N N . ASP A 1 327 ? -23.281 16.484 19.828 1 93.44 327 ASP A N 1
ATOM 2632 C CA . ASP A 1 327 ? -23.922 17.781 19.609 1 93.44 327 ASP A CA 1
ATOM 2633 C C . ASP A 1 327 ? -22.891 18.875 19.438 1 93.44 327 ASP A C 1
ATOM 2635 O O . ASP A 1 327 ? -22.156 19.219 20.375 1 93.44 327 ASP A O 1
ATOM 2639 N N . PHE A 1 328 ? -22.875 19.516 18.219 1 96 328 PHE A N 1
ATOM 2640 C CA . PHE A 1 328 ? -21.875 20.516 17.906 1 96 328 PHE A CA 1
ATOM 2641 C C . PHE A 1 328 ? -22.484 21.906 17.938 1 96 328 PHE A C 1
ATOM 2643 O O . PHE A 1 328 ? -21.922 22.844 17.344 1 96 328 PHE A O 1
ATOM 2650 N N . THR A 1 329 ? -23.594 22.047 18.578 1 95.12 329 THR A N 1
ATOM 2651 C CA . THR A 1 329 ? -24.312 23.312 18.547 1 95.12 329 THR A CA 1
ATOM 2652 C C . THR A 1 329 ? -23.422 24.469 19.031 1 95.12 329 THR A C 1
ATOM 2654 O O . THR A 1 329 ? -23.359 25.516 18.375 1 95.12 329 THR A O 1
ATOM 2657 N N . LYS A 1 330 ? -22.734 24.328 20.094 1 94.75 330 LYS A N 1
ATOM 2658 C CA . LYS A 1 330 ? -21.875 25.375 20.641 1 94.75 330 LYS A CA 1
ATOM 2659 C C . LYS A 1 330 ? -20.734 25.719 19.672 1 94.75 330 LYS A C 1
ATOM 2661 O O . LYS A 1 330 ? -20.422 26.891 19.469 1 94.75 330 LYS A O 1
ATOM 2666 N N . GLN A 1 331 ? -20.125 24.719 19.125 1 95.81 331 GLN A N 1
ATOM 2667 C CA . GLN A 1 331 ? -19.031 24.906 18.172 1 95.81 331 GLN A CA 1
ATOM 2668 C C . GLN A 1 331 ? -19.516 25.656 16.938 1 95.81 331 GLN A C 1
ATOM 2670 O O . GLN A 1 331 ? -18.844 26.594 16.469 1 95.81 331 GLN A O 1
ATOM 2675 N N . ILE A 1 332 ? -20.641 25.25 16.422 1 96.31 332 ILE A N 1
ATOM 2676 C CA . ILE A 1 332 ? -21.219 25.844 15.211 1 96.31 332 ILE A CA 1
ATOM 2677 C C . ILE A 1 332 ? -21.531 27.312 15.453 1 96.31 332 ILE A C 1
ATOM 2679 O O . ILE A 1 332 ? -21.172 28.172 14.641 1 96.31 332 ILE A O 1
ATOM 2683 N N . ASP A 1 333 ? -22.188 27.578 16.578 1 94.88 333 ASP A N 1
ATOM 2684 C CA . ASP A 1 333 ? -22.531 28.953 16.922 1 94.88 333 ASP A CA 1
ATOM 2685 C C . ASP A 1 333 ? -21.297 29.828 17.016 1 94.88 333 ASP A C 1
ATOM 2687 O O . ASP A 1 333 ? -21.266 30.938 16.453 1 94.88 333 ASP A O 1
ATOM 2691 N N . LEU A 1 334 ? -20.344 29.344 17.609 1 93.75 334 LEU A N 1
ATOM 2692 C CA . LEU A 1 334 ? -19.109 30.125 17.781 1 93.75 334 LEU A CA 1
ATOM 2693 C C . LEU A 1 334 ? -18.438 30.375 16.438 1 93.75 334 LEU A C 1
ATOM 2695 O O . LEU A 1 334 ? -17.969 31.484 16.172 1 93.75 334 LEU A O 1
ATOM 2699 N N . LEU A 1 335 ? -18.312 29.391 15.578 1 94.75 335 LEU A N 1
ATOM 2700 C CA . LEU A 1 335 ? -17.656 29.531 14.281 1 94.75 335 LEU A CA 1
ATOM 2701 C C . LEU A 1 335 ? -18.406 30.484 13.383 1 94.75 335 LEU A C 1
ATOM 2703 O O . LEU A 1 335 ? -17.797 31.281 12.656 1 94.75 335 LEU A O 1
ATOM 2707 N N . GLN A 1 336 ? -19.734 30.453 13.477 1 95.5 336 GLN A N 1
ATOM 2708 C CA . GLN A 1 336 ? -20.547 31.359 12.672 1 95.5 336 GLN A CA 1
ATOM 2709 C C . GLN A 1 336 ? -20.344 32.812 13.094 1 95.5 336 GLN A C 1
ATOM 2711 O O . GLN A 1 336 ? -20.391 33.719 12.258 1 95.5 336 GLN A O 1
ATOM 2716 N N . LYS A 1 337 ? -20.047 32.969 14.352 1 94.25 337 LYS A N 1
ATOM 2717 C CA . LYS A 1 337 ? -19.797 34.312 14.875 1 94.25 337 LYS A CA 1
ATOM 2718 C C . LYS A 1 337 ? -18.375 34.781 14.586 1 94.25 337 LYS A C 1
ATOM 2720 O O . LYS A 1 337 ? -18.109 35.969 14.438 1 94.25 337 LYS A O 1
ATOM 2725 N N . SER A 1 338 ? -17.5 33.781 14.484 1 93.06 338 SER A N 1
ATOM 2726 C CA . SER A 1 338 ? -16.078 34.094 14.398 1 93.06 338 SER A CA 1
ATOM 2727 C C . SER A 1 338 ? -15.648 34.344 12.961 1 93.06 338 SER A C 1
ATOM 2729 O O . SER A 1 338 ? -14.633 35 12.719 1 93.06 338 SER A O 1
ATOM 2731 N N . PHE A 1 339 ? -16.391 33.844 11.922 1 95.06 339 PHE A N 1
ATOM 2732 C CA . PHE A 1 339 ? -15.945 33.938 10.539 1 95.06 339 PHE A CA 1
ATOM 2733 C C . PHE A 1 339 ? -16.969 34.656 9.688 1 95.06 339 PHE A C 1
ATOM 2735 O 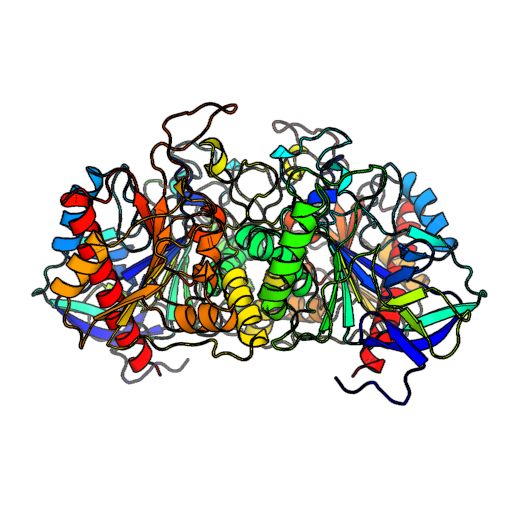O . PHE A 1 339 ? -18.188 34.5 9.883 1 95.06 339 PHE A O 1
ATOM 2742 N N . ASN A 1 340 ? -16.484 35.5 8.75 1 95.31 340 ASN A N 1
ATOM 2743 C CA . ASN A 1 340 ? -17.328 36.125 7.75 1 95.31 340 ASN A CA 1
ATOM 2744 C C . ASN A 1 340 ? -17.969 35.125 6.812 1 95.31 340 ASN A C 1
ATOM 2746 O O . ASN A 1 340 ? -17.266 34.312 6.176 1 95.31 340 ASN A O 1
ATOM 2750 N N . PRO A 1 341 ? -19.266 35.125 6.695 1 94.31 341 PRO A N 1
ATOM 2751 C CA . PRO A 1 341 ? -19.953 34.125 5.875 1 94.31 341 PRO A CA 1
ATOM 2752 C C . PRO A 1 341 ? -19.562 34.188 4.398 1 94.31 341 PRO A C 1
ATOM 2754 O O . PRO A 1 341 ? -19.766 33.25 3.654 1 94.31 341 PRO A O 1
ATOM 2757 N N . GLN A 1 342 ? -18.984 35.281 3.992 1 94.75 342 GLN A N 1
ATOM 2758 C CA . GLN A 1 342 ? -18.5 35.406 2.621 1 94.75 342 GLN A CA 1
ATOM 2759 C C . GLN A 1 342 ? -17.203 34.625 2.434 1 94.75 342 GLN A C 1
ATOM 2761 O O . GLN A 1 342 ? -16.812 34.344 1.303 1 94.75 342 GLN A O 1
ATOM 2766 N N . TYR A 1 343 ? -16.594 34.312 3.59 1 94 343 TYR A N 1
ATOM 2767 C CA . TYR A 1 343 ? -15.297 33.625 3.539 1 94 343 TYR A CA 1
ATOM 2768 C C . TYR A 1 343 ? -15.43 32.188 3.986 1 94 343 TYR A C 1
ATOM 2770 O O . TYR A 1 343 ? -14.781 31.297 3.424 1 94 343 TYR A O 1
ATOM 2778 N N . VAL A 1 344 ? -16.234 32 4.992 1 96.75 344 VAL A N 1
ATOM 2779 C CA . VAL A 1 344 ? -16.391 30.672 5.559 1 96.75 344 VAL A CA 1
ATOM 2780 C C . VAL A 1 344 ? -17.875 30.344 5.703 1 96.75 344 VAL A C 1
ATOM 2782 O O . VAL A 1 344 ? -18.625 31.109 6.316 1 96.75 344 VAL A O 1
ATOM 2785 N N . SER A 1 345 ? -18.312 29.297 5.102 1 97.88 345 SER A N 1
ATOM 2786 C CA . SER A 1 345 ? -19.656 28.75 5.316 1 97.88 345 SER A CA 1
ATOM 2787 C C . SER A 1 345 ? -19.625 27.625 6.348 1 97.88 345 SER A C 1
ATOM 2789 O O . SER A 1 345 ? -18.922 26.641 6.176 1 97.88 345 SER A O 1
ATOM 2791 N N . VAL A 1 346 ? -20.375 27.812 7.445 1 98.12 346 VAL A N 1
ATOM 2792 C CA . VAL A 1 346 ? -20.469 26.812 8.492 1 98.12 346 VAL A CA 1
ATOM 2793 C C . VAL A 1 346 ? -21.781 26.047 8.352 1 98.12 346 VAL A C 1
ATOM 2795 O O . VAL A 1 346 ? -22.859 26.641 8.445 1 98.12 346 VAL A O 1
ATOM 2798 N N . GLU A 1 347 ? -21.641 24.719 8.086 1 97.75 347 GLU A N 1
ATOM 2799 C CA . GLU A 1 347 ? -22.812 23.891 7.78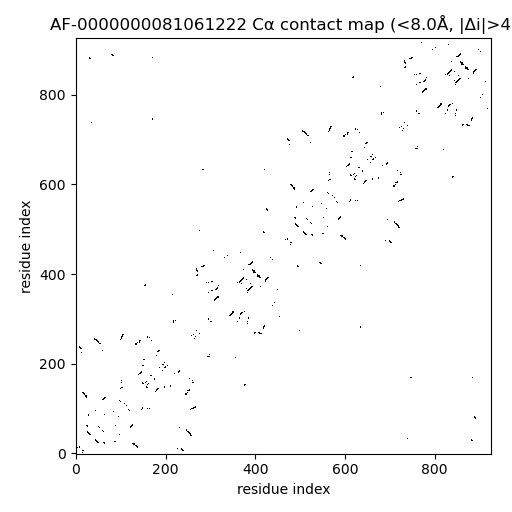1 1 97.75 347 GLU A CA 1
ATOM 2800 C C . GLU A 1 347 ? -22.875 22.656 8.688 1 97.75 347 GLU A C 1
ATOM 2802 O O . GLU A 1 347 ? -21.844 22.219 9.211 1 97.75 347 GLU A O 1
ATOM 2807 N N . SER A 1 348 ? -24.094 22.219 8.93 1 97.56 348 SER A N 1
ATOM 2808 C CA . SER A 1 348 ? -24.297 21.016 9.727 1 97.56 348 SER A CA 1
ATOM 2809 C C . SER A 1 348 ? -25.281 20.078 9.047 1 97.56 348 SER A C 1
ATOM 2811 O O . SER A 1 348 ? -26.281 20.5 8.469 1 97.56 348 SER A O 1
ATOM 2813 N N . TYR A 1 349 ? -24.969 18.766 9.094 1 97.06 349 TYR A N 1
ATOM 2814 C CA . TYR A 1 349 ? -25.812 17.734 8.508 1 97.06 349 TYR A CA 1
ATOM 2815 C C . TYR A 1 349 ? -25.984 16.562 9.461 1 97.06 349 TYR A C 1
ATOM 2817 O O . TYR A 1 349 ? -25.062 16.234 10.211 1 97.06 349 TYR A O 1
ATOM 2825 N N . VAL A 1 350 ? -27.203 15.992 9.414 1 96.25 350 VAL A N 1
ATOM 2826 C CA . VAL A 1 350 ? -27.406 14.641 9.938 1 96.25 350 VAL A CA 1
ATOM 2827 C C . VAL A 1 350 ? -27.219 13.625 8.82 1 96.25 350 VAL A C 1
ATOM 2829 O O . VAL A 1 350 ? -28.172 13.273 8.125 1 96.25 350 VAL A O 1
ATOM 2832 N N . LEU A 1 351 ? -26.031 13.094 8.703 1 94.12 351 LEU A N 1
ATOM 2833 C CA . LEU A 1 351 ? -25.578 12.391 7.508 1 94.12 351 LEU A CA 1
ATOM 2834 C C . LEU A 1 351 ? -26.359 11.086 7.324 1 94.12 351 LEU A C 1
ATOM 2836 O O . LEU A 1 351 ? -26.594 10.656 6.191 1 94.12 351 LEU A O 1
ATOM 2840 N N . LYS A 1 352 ? -26.719 10.438 8.398 1 90 352 LYS A N 1
ATOM 2841 C CA . LYS A 1 352 ? -27.438 9.172 8.305 1 90 352 LYS A CA 1
ATOM 2842 C C . LYS A 1 352 ? -28.75 9.344 7.547 1 90 352 LYS A C 1
ATOM 2844 O O . LYS A 1 352 ? -29.312 8.375 7.016 1 90 352 LYS A O 1
ATOM 2849 N N . ASP A 1 353 ? -29.266 10.617 7.461 1 94 353 ASP A N 1
ATOM 2850 C CA . ASP A 1 353 ? -30.547 10.898 6.824 1 94 353 ASP A CA 1
ATOM 2851 C C . ASP A 1 353 ? -30.359 11.258 5.352 1 94 353 ASP A C 1
ATOM 2853 O O . ASP A 1 353 ? -31.344 11.43 4.621 1 94 353 ASP A O 1
ATOM 2857 N N . LEU A 1 354 ? -29.188 11.352 4.895 1 96.06 354 LEU A N 1
ATOM 2858 C CA . LEU A 1 354 ? -28.891 11.695 3.508 1 96.06 354 LEU A CA 1
ATOM 2859 C C . LEU A 1 354 ? -28.656 10.438 2.676 1 96.06 354 LEU A C 1
ATOM 2861 O O . LEU A 1 354 ? -28.203 9.414 3.199 1 96.06 354 LEU A O 1
ATOM 2865 N N . SER A 1 355 ? -29.031 10.5 1.394 1 94.94 355 SER A N 1
ATOM 2866 C CA . SER A 1 355 ? -28.625 9.453 0.465 1 94.94 355 SER A CA 1
ATOM 2867 C C . SER A 1 355 ? -27.094 9.406 0.333 1 94.94 355 SER A C 1
ATOM 2869 O O . SER A 1 355 ? -26.406 10.344 0.738 1 94.94 355 SER A O 1
ATOM 2871 N N . LEU A 1 356 ? -26.578 8.375 -0.135 1 95.69 356 LEU A N 1
ATOM 2872 C CA . LEU A 1 356 ? -25.141 8.273 -0.356 1 95.69 356 LEU A CA 1
ATOM 2873 C C . LEU A 1 356 ? -24.656 9.359 -1.307 1 95.69 356 LEU A C 1
ATOM 2875 O O . LEU A 1 356 ? -23.625 9.984 -1.065 1 95.69 356 LEU A O 1
ATOM 2879 N N . GLU A 1 357 ? -25.438 9.555 -2.381 1 95.62 357 GLU A N 1
ATOM 2880 C CA . GLU A 1 357 ? -25.062 10.57 -3.359 1 95.62 357 GLU A CA 1
ATOM 2881 C C . GLU A 1 357 ? -24.953 11.945 -2.709 1 95.62 357 GLU A C 1
ATOM 2883 O O . GLU A 1 357 ? -24 12.688 -2.984 1 95.62 357 GLU A O 1
ATOM 2888 N N . GLU A 1 358 ? -25.844 12.25 -1.86 1 96.62 358 GLU A N 1
ATOM 2889 C CA . GLU A 1 358 ? -25.812 13.523 -1.149 1 96.62 358 GLU A CA 1
ATOM 2890 C C . GLU A 1 358 ? -24.609 13.609 -0.22 1 96.62 358 GLU A C 1
ATOM 2892 O O . GLU A 1 358 ? -23.969 14.648 -0.131 1 96.62 358 GLU A O 1
ATOM 2897 N N . GLN A 1 359 ? -24.328 12.555 0.462 1 96.88 359 GLN A N 1
ATOM 2898 C CA . GLN A 1 359 ? -23.188 12.539 1.373 1 96.88 359 GLN A CA 1
ATOM 2899 C C . GLN A 1 359 ? -21.891 12.789 0.627 1 96.88 359 GLN A C 1
ATOM 2901 O O . GLN A 1 359 ? -21.062 13.609 1.057 1 96.88 359 GLN A O 1
ATOM 2906 N N . VAL A 1 360 ? -21.719 12.078 -0.493 1 97.06 360 VAL A N 1
ATOM 2907 C CA . VAL A 1 360 ? -20.5 12.211 -1.286 1 97.06 360 VAL A CA 1
ATOM 2908 C C . VAL A 1 360 ? -20.422 13.617 -1.874 1 97.06 360 VAL A C 1
ATOM 2910 O O . VAL A 1 360 ? -19.344 14.227 -1.905 1 97.06 360 VAL A O 1
ATOM 2913 N N . ALA A 1 361 ? -21.531 14.188 -2.27 1 96.44 361 ALA A N 1
ATOM 2914 C CA . ALA A 1 361 ? -21.578 15.531 -2.846 1 96.44 361 ALA A CA 1
ATOM 2915 C C . ALA A 1 361 ? -21.219 16.594 -1.802 1 96.44 361 ALA A C 1
ATOM 2917 O O . ALA A 1 361 ? -20.453 17.516 -2.078 1 96.44 361 ALA A O 1
ATOM 2918 N N . VAL A 1 362 ? -21.766 16.422 -0.621 1 96.44 362 VAL A N 1
ATOM 2919 C CA . VAL A 1 362 ? -21.5 17.359 0.469 1 96.44 362 VAL A CA 1
ATOM 2920 C C . VAL A 1 362 ? -20.031 17.281 0.874 1 96.44 362 VAL A C 1
ATOM 2922 O O . VAL A 1 362 ? -19.344 18.297 0.953 1 96.44 362 VAL A O 1
ATOM 2925 N N . ALA A 1 363 ? -19.516 16.094 1.057 1 97.62 363 ALA A N 1
ATOM 2926 C CA . ALA A 1 363 ? -18.125 15.898 1.47 1 97.62 363 ALA A CA 1
ATOM 2927 C C . ALA A 1 363 ? -17.156 16.359 0.379 1 97.62 363 ALA A C 1
ATOM 2929 O O . ALA A 1 363 ? -16.109 16.938 0.67 1 97.62 363 ALA A O 1
ATOM 2930 N N . GLY A 1 364 ? -17.516 16.109 -0.889 1 97.56 364 GLY A N 1
ATOM 2931 C CA . GLY A 1 364 ? -16.656 16.391 -2.027 1 97.56 364 GLY A CA 1
ATOM 2932 C C . GLY A 1 364 ? -16.391 17.859 -2.227 1 97.56 364 GLY A C 1
ATOM 2933 O O . GLY A 1 364 ? -15.523 18.234 -3.025 1 97.56 364 GLY A O 1
ATOM 2934 N N . LYS A 1 365 ? -17.094 18.719 -1.444 1 97.19 365 LYS A N 1
ATOM 2935 C CA . LYS A 1 365 ? -16.906 20.156 -1.572 1 97.19 365 LYS A CA 1
ATOM 2936 C C . LYS A 1 365 ? -16.547 20.781 -0.229 1 97.19 365 LYS A C 1
ATOM 2938 O O . LYS A 1 365 ? -16.672 22 -0.051 1 97.19 365 LYS A O 1
ATOM 2943 N N . ALA A 1 366 ? -16.172 19.938 0.685 1 98.12 366 ALA A N 1
ATOM 2944 C CA . ALA A 1 366 ? -15.828 20.438 2.018 1 98.12 366 ALA A CA 1
ATOM 2945 C C . ALA A 1 366 ? -14.344 20.797 2.111 1 98.12 366 ALA A C 1
ATOM 2947 O O . ALA A 1 366 ? -13.492 20.078 1.581 1 98.12 366 ALA A O 1
ATOM 2948 N N . SER A 1 367 ? -14.07 21.938 2.73 1 98.06 367 SER A N 1
ATOM 2949 C CA . SER A 1 367 ? -12.695 22.312 3.059 1 98.06 367 SER A CA 1
ATOM 2950 C C . SER A 1 367 ? -12.273 21.719 4.402 1 98.06 367 SER A C 1
ATOM 2952 O O . SER A 1 367 ? -11.109 21.344 4.582 1 98.06 367 SER A O 1
ATOM 2954 N N . ILE A 1 368 ? -13.156 21.734 5.297 1 98.25 368 ILE A N 1
ATOM 2955 C CA . ILE A 1 368 ? -12.961 21.141 6.613 1 98.25 368 ILE A CA 1
ATOM 2956 C C . ILE A 1 368 ? -14.18 20.312 6.992 1 98.25 368 ILE A C 1
ATOM 2958 O O . ILE A 1 368 ? -15.32 20.75 6.805 1 98.25 368 ILE A O 1
ATOM 2962 N N . PHE A 1 369 ? -13.977 19.109 7.434 1 98.56 369 PHE A N 1
ATOM 2963 C CA . PHE A 1 369 ? -15.016 18.188 7.871 1 98.56 369 PHE A CA 1
ATOM 2964 C C . PHE A 1 369 ? -14.82 17.812 9.336 1 98.56 369 PHE A C 1
ATOM 2966 O O . PHE A 1 369 ? -13.734 17.375 9.727 1 98.56 369 PHE A O 1
ATOM 2973 N N . ILE A 1 370 ? -15.82 18.047 10.164 1 98.19 370 ILE A N 1
ATOM 2974 C CA . ILE A 1 370 ? -15.75 17.812 11.602 1 98.19 370 ILE A CA 1
ATOM 2975 C C . ILE A 1 370 ? -16.766 16.75 12.008 1 98.19 370 ILE A C 1
ATOM 2977 O O . ILE A 1 370 ? -17.953 16.859 11.695 1 98.19 370 ILE A O 1
ATOM 2981 N N . SER A 1 371 ? -16.328 15.703 12.625 1 97.38 371 SER A N 1
ATOM 2982 C CA . SER A 1 371 ? -17.188 14.578 12.992 1 97.38 371 SER A CA 1
ATOM 2983 C C . SER A 1 371 ? -16.641 13.836 14.203 1 97.38 371 SER A C 1
ATOM 2985 O O . SER A 1 371 ? -15.484 14.031 14.586 1 97.38 371 SER A O 1
ATOM 2987 N N . GLY A 1 372 ? -17.562 13.102 14.859 1 96 372 GLY A N 1
ATOM 2988 C CA . GLY A 1 372 ? -17.047 12.07 15.742 1 96 372 GLY A CA 1
ATOM 2989 C C . GLY A 1 372 ? -16.328 10.953 14.992 1 96 372 GLY A C 1
ATOM 2990 O O . GLY A 1 372 ? -16.641 10.68 13.828 1 96 372 GLY A O 1
ATOM 2991 N N . CYS A 1 373 ? -15.32 10.289 15.648 1 94.31 373 CYS A N 1
ATOM 2992 C CA . CYS A 1 373 ? -14.703 9.125 15.023 1 94.31 373 CYS A CA 1
ATOM 2993 C C . CYS A 1 373 ? -15.625 7.914 15.086 1 94.31 373 CYS A C 1
ATOM 2995 O O . CYS A 1 373 ? -16.625 7.926 15.812 1 94.31 373 CYS A O 1
ATOM 2997 N N . GLY A 1 374 ? -15.312 6.887 14.266 1 92.62 374 GLY A N 1
ATOM 2998 C CA . GLY A 1 374 ? -16.125 5.691 14.148 1 92.62 374 GLY A CA 1
ATOM 2999 C C . GLY A 1 374 ? -16.688 5.477 12.75 1 92.62 374 GLY A C 1
ATOM 3000 O O . GLY A 1 374 ? -16.312 6.188 11.82 1 92.62 374 GLY A O 1
ATOM 3001 N N . GLY A 1 375 ? -17.531 4.531 12.688 1 91.69 375 GLY A N 1
ATOM 3002 C CA . GLY A 1 375 ? -18 4.102 11.383 1 91.69 375 GLY A CA 1
ATOM 3003 C C . GLY A 1 375 ? -18.703 5.203 10.609 1 91.69 375 GLY A C 1
ATOM 3004 O O . GLY A 1 375 ? -18.609 5.27 9.383 1 91.69 375 GLY A O 1
ATOM 3005 N N . GLY A 1 376 ? -19.391 6.066 11.273 1 92.31 376 GLY A N 1
ATOM 3006 C CA . GLY A 1 376 ? -20.094 7.16 10.625 1 92.31 376 GLY A CA 1
ATOM 3007 C C . GLY A 1 376 ? -19.172 8.188 10 1 92.31 376 GLY A C 1
ATOM 3008 O O . GLY A 1 376 ? -19.578 8.969 9.148 1 92.31 376 GLY A O 1
ATOM 3009 N N . ALA A 1 377 ? -17.891 8.141 10.398 1 95.44 377 ALA A N 1
ATOM 3010 C CA . ALA A 1 377 ? -16.922 9.102 9.875 1 95.44 377 ALA A CA 1
ATOM 3011 C C . ALA A 1 377 ? -16.484 8.727 8.469 1 95.44 377 ALA A C 1
ATOM 3013 O O . ALA A 1 377 ? -15.625 9.391 7.879 1 95.44 377 ALA A O 1
ATOM 3014 N N . VAL A 1 378 ? -17.078 7.707 7.891 1 96.19 378 VAL A N 1
ATOM 3015 C CA . VAL A 1 378 ? -16.703 7.188 6.578 1 96.19 378 VAL A CA 1
ATOM 3016 C C . VAL A 1 378 ? -16.875 8.273 5.52 1 96.19 378 VAL A C 1
ATOM 3018 O O . VAL A 1 378 ? -16.141 8.312 4.531 1 96.19 378 VAL A O 1
ATOM 3021 N N . THR A 1 379 ? -17.766 9.203 5.773 1 97.5 379 THR A N 1
ATOM 3022 C CA . THR A 1 379 ? -18.031 10.281 4.82 1 97.5 379 THR A CA 1
ATOM 3023 C C . THR A 1 379 ? -16.781 11.133 4.609 1 97.5 379 THR A C 1
ATOM 3025 O O . THR A 1 379 ? -16.562 11.664 3.52 1 97.5 379 THR A O 1
ATOM 3028 N N . ALA A 1 380 ? -15.93 11.164 5.594 1 97.62 380 ALA A N 1
ATOM 3029 C CA . ALA A 1 380 ? -14.695 11.945 5.504 1 97.62 380 ALA A CA 1
ATOM 3030 C C . ALA A 1 380 ? -13.773 11.383 4.426 1 97.62 380 ALA A C 1
ATOM 3032 O O . ALA A 1 380 ? -12.914 12.102 3.906 1 97.62 380 ALA A O 1
ATOM 3033 N N . THR A 1 381 ? -13.938 10.109 4.066 1 97.44 381 THR A N 1
ATOM 3034 C CA . THR A 1 381 ? -13.109 9.477 3.049 1 97.44 381 THR A CA 1
ATOM 3035 C C . THR A 1 381 ? -13.312 10.141 1.691 1 97.44 381 THR A C 1
ATOM 3037 O O . THR A 1 381 ? -12.43 10.086 0.828 1 97.44 381 THR A O 1
ATOM 3040 N N . PHE A 1 382 ? -14.445 10.898 1.512 1 98.31 382 PHE A N 1
ATOM 3041 C CA . PHE A 1 382 ? -14.797 11.43 0.203 1 98.31 382 PHE A CA 1
ATOM 3042 C C . PHE A 1 382 ? -14.344 12.883 0.069 1 98.31 382 PHE A C 1
ATOM 3044 O O . PHE A 1 382 ? -14.594 13.523 -0.954 1 98.31 382 PHE A O 1
ATOM 3051 N N . LEU A 1 383 ? -13.656 13.414 1.058 1 98.19 383 LEU A N 1
ATOM 3052 C CA . LEU A 1 383 ? -13.172 14.789 1.016 1 98.19 383 LEU A CA 1
ATOM 3053 C C . LEU A 1 383 ? -12.156 14.977 -0.104 1 98.19 383 LEU A C 1
ATOM 3055 O O . LEU A 1 383 ? -11.477 14.023 -0.496 1 98.19 383 LEU A O 1
ATOM 3059 N N . PRO A 1 384 ? -12.102 16.125 -0.657 1 97.06 384 PRO A N 1
ATOM 3060 C CA . PRO A 1 384 ? -11.117 16.375 -1.716 1 97.06 384 PRO A CA 1
ATOM 3061 C C . PRO A 1 384 ? -9.695 16.531 -1.179 1 97.06 384 PRO A C 1
ATOM 3063 O O . PRO A 1 384 ? -9.508 16.797 0.01 1 97.06 384 PRO A O 1
ATOM 3066 N N . LYS A 1 385 ? -8.781 16.328 -2.025 1 95.88 385 LYS A N 1
ATOM 3067 C CA . LYS A 1 385 ? -7.371 16.5 -1.693 1 95.88 385 LYS A CA 1
ATOM 3068 C C . LYS A 1 385 ? -7.113 17.859 -1.057 1 95.88 385 LYS A C 1
ATOM 3070 O O . LYS A 1 385 ? -7.613 18.875 -1.537 1 95.88 385 LYS A O 1
ATOM 3075 N N . GLY A 1 386 ? -6.363 17.812 0.035 1 94.19 386 GLY A N 1
ATOM 3076 C CA . GLY A 1 386 ? -5.969 19.047 0.685 1 94.19 386 GLY A CA 1
ATOM 3077 C C . GLY A 1 386 ? -6.895 19.453 1.819 1 94.19 386 GLY A C 1
ATOM 3078 O O . GLY A 1 386 ? -6.555 20.312 2.629 1 94.19 386 GLY A O 1
ATOM 3079 N N . ALA A 1 387 ? -8.078 18.859 1.944 1 97 387 ALA A N 1
ATOM 3080 C CA . ALA A 1 387 ? -9.031 19.172 3.002 1 97 387 ALA A CA 1
ATOM 3081 C C . ALA A 1 387 ? -8.531 18.688 4.359 1 97 387 ALA A C 1
ATOM 3083 O O . ALA A 1 387 ? -7.539 17.953 4.438 1 97 387 ALA A O 1
ATOM 3084 N N . SER A 1 388 ? -9.203 19.172 5.391 1 97.31 388 SER A N 1
ATOM 3085 C CA . SER A 1 388 ? -8.898 18.766 6.758 1 97.31 388 SER A CA 1
ATOM 3086 C C . SER A 1 388 ? -10.07 18.016 7.387 1 97.31 388 SER A C 1
ATOM 3088 O O . SER A 1 388 ? -11.227 18.328 7.109 1 97.31 388 SER A O 1
ATOM 3090 N N . VAL A 1 389 ? -9.727 17.062 8.156 1 97.75 389 VAL A N 1
ATOM 3091 C CA . VAL A 1 389 ? -10.727 16.359 8.953 1 97.75 389 VAL A CA 1
ATOM 3092 C C . VAL A 1 389 ? -10.398 16.516 10.438 1 97.75 389 VAL A C 1
ATOM 3094 O O . VAL A 1 389 ? -9.25 16.344 10.844 1 97.75 389 VAL A O 1
ATOM 3097 N N . ILE A 1 390 ? -11.344 16.922 11.195 1 97.44 390 ILE A N 1
ATOM 3098 C CA . ILE A 1 390 ? -11.234 17 12.641 1 97.44 390 ILE A CA 1
ATOM 3099 C C . ILE A 1 390 ? -12.141 15.945 13.289 1 97.44 390 ILE A C 1
ATOM 3101 O O . ILE A 1 390 ? -13.367 16.016 13.172 1 97.44 390 ILE A O 1
ATOM 3105 N N . LEU A 1 391 ? -11.539 14.984 13.938 1 97.19 391 LEU A N 1
ATOM 3106 C CA . LEU A 1 391 ? -12.266 13.875 14.547 1 97.19 391 LEU A CA 1
ATOM 3107 C C . LEU A 1 391 ? -12.312 14.016 16.062 1 97.19 391 LEU A C 1
ATOM 3109 O O . LEU A 1 391 ? -11.266 14.094 16.719 1 97.19 391 LEU A O 1
ATOM 3113 N N . TYR A 1 392 ? -13.508 14.094 16.562 1 96.81 392 TYR A N 1
ATOM 3114 C CA . TYR A 1 392 ? -13.68 14.047 18.016 1 96.81 392 TYR A CA 1
ATOM 3115 C C . TYR A 1 392 ? -13.672 12.609 18.516 1 96.81 392 TYR A C 1
ATOM 3117 O O . TYR A 1 392 ? -14.344 11.742 17.953 1 96.81 392 TYR A O 1
ATOM 3125 N N . TYR A 1 393 ? -12.875 12.312 19.5 1 95.5 393 TYR A N 1
ATOM 3126 C CA . TYR A 1 393 ? -12.688 10.969 20.031 1 95.5 393 TYR A CA 1
ATOM 3127 C C . TYR A 1 393 ? -12.836 10.953 21.547 1 95.5 393 TYR A C 1
ATOM 3129 O O . TYR A 1 393 ? -12.859 12.008 22.188 1 95.5 393 TYR A O 1
ATOM 3137 N N . LEU A 1 394 ? -13.062 9.75 22.156 1 93.88 394 LEU A N 1
ATOM 3138 C CA . LEU A 1 394 ? -13.133 9.586 23.594 1 93.88 394 LEU A CA 1
ATOM 3139 C C . LEU A 1 394 ? -11.742 9.484 24.203 1 93.88 394 LEU A C 1
ATOM 3141 O O . LEU A 1 394 ? -11.078 8.453 24.078 1 93.88 394 LEU A O 1
ATOM 3145 N N . GLU A 1 395 ? -11.289 10.5 24.859 1 93.56 395 GLU A N 1
ATOM 3146 C CA . GLU A 1 395 ? -9.938 10.531 25.406 1 93.56 395 GLU A CA 1
ATOM 3147 C C . GLU A 1 395 ? -9.797 9.594 26.594 1 93.56 395 GLU A C 1
ATOM 3149 O O . GLU A 1 395 ? -8.688 9.289 27.031 1 93.56 395 GLU A O 1
ATOM 3154 N N . ASP A 1 396 ? -10.875 9.141 27.125 1 93.44 396 ASP A N 1
ATOM 3155 C CA . ASP A 1 396 ? -10.852 8.203 28.234 1 93.44 396 ASP A CA 1
ATOM 3156 C C . ASP A 1 396 ? -11.688 6.957 27.938 1 93.44 396 ASP A C 1
ATOM 3158 O O . ASP A 1 396 ? -12.18 6.293 28.844 1 93.44 396 ASP A O 1
ATOM 3162 N N . GLY A 1 397 ? -11.906 6.672 26.734 1 90.56 397 GLY A N 1
ATOM 3163 C CA . GLY A 1 397 ? -12.828 5.617 26.344 1 90.56 397 GLY A CA 1
ATOM 3164 C C . GLY A 1 397 ? -12.148 4.301 26.047 1 90.56 397 GLY A C 1
ATOM 3165 O O . GLY A 1 397 ? -12.797 3.338 25.641 1 90.56 397 GLY A O 1
ATOM 3166 N N . GLY A 1 398 ? -10.883 4.211 26.234 1 91.69 398 GLY A N 1
ATOM 3167 C CA . GLY A 1 398 ? -10.133 3 25.922 1 91.69 398 GLY A CA 1
ATOM 3168 C C . GLY A 1 398 ? -10.484 1.83 26.812 1 91.69 398 GLY A C 1
ATOM 3169 O O . GLY A 1 398 ? -11.148 2.006 27.844 1 91.69 398 GLY A O 1
ATOM 3170 N N . LEU A 1 399 ? -10.133 0.649 26.312 1 90.25 399 LEU A N 1
ATOM 3171 C CA . LEU A 1 399 ? -10.391 -0.586 27.047 1 90.25 399 LEU A CA 1
ATOM 3172 C C . LEU A 1 399 ? -9.102 -1.37 27.266 1 90.25 399 LEU A C 1
ATOM 3174 O O . LEU A 1 399 ? -8.133 -1.211 26.531 1 90.25 399 LEU A O 1
ATOM 3178 N N . LYS A 1 400 ? -9.047 -2.123 28.281 1 88.56 400 LYS A N 1
ATOM 3179 C CA . LYS A 1 400 ? -8.062 -3.164 28.547 1 88.56 400 LYS A CA 1
ATOM 3180 C C . LYS A 1 400 ? -8.719 -4.41 29.125 1 88.56 400 LYS A C 1
ATOM 3182 O O . LYS A 1 400 ? -9.383 -4.344 30.156 1 88.56 400 LYS A O 1
ATOM 3187 N N . ASP A 1 401 ? -8.555 -5.531 28.422 1 83.12 401 ASP A N 1
ATOM 3188 C CA . ASP A 1 401 ? -9.18 -6.785 28.828 1 83.12 401 ASP A CA 1
ATOM 3189 C C . ASP A 1 401 ? -10.672 -6.594 29.094 1 83.12 401 ASP A C 1
ATOM 3191 O O . ASP A 1 401 ? -11.18 -7.047 30.125 1 83.12 401 ASP A O 1
ATOM 3195 N N . GLY A 1 402 ? -11.305 -5.801 28.266 1 81.62 402 GLY A N 1
ATOM 3196 C CA . GLY A 1 402 ? -12.742 -5.598 28.328 1 81.62 402 GLY A CA 1
ATOM 3197 C C . GLY A 1 402 ? -13.156 -4.59 29.375 1 81.62 402 GLY A C 1
ATOM 3198 O O . GLY A 1 402 ? -14.344 -4.355 29.594 1 81.62 402 GLY A O 1
ATOM 3199 N N . LYS A 1 403 ? -12.227 -4.059 30.219 1 89.75 403 LYS A N 1
ATOM 3200 C CA . LYS A 1 403 ? -12.5 -3.1 31.281 1 89.75 403 LYS A CA 1
ATOM 3201 C C . LYS A 1 403 ? -12 -1.707 30.906 1 89.75 403 LYS A C 1
ATOM 3203 O O . LYS A 1 403 ? -10.992 -1.571 30.219 1 89.75 403 LYS A O 1
ATOM 3208 N N . ASP A 1 404 ? -12.719 -0.637 31.297 1 91.56 404 ASP A N 1
ATOM 3209 C CA . ASP A 1 404 ? -12.32 0.746 31.062 1 91.56 404 ASP A CA 1
ATOM 3210 C C . ASP A 1 404 ? -10.875 0.985 31.5 1 91.56 404 ASP A C 1
ATOM 3212 O O . ASP A 1 404 ? -10.484 0.607 32.594 1 91.56 404 ASP A O 1
ATOM 3216 N N . SER A 1 405 ? -10.07 1.564 30.672 1 92.94 405 SER A N 1
ATOM 3217 C CA . SER A 1 405 ? -8.664 1.793 30.984 1 92.94 405 SER A CA 1
ATOM 3218 C C . SER A 1 405 ? -8.375 3.275 31.188 1 92.94 405 SER A C 1
ATOM 3220 O O . SER A 1 405 ? -7.301 3.646 31.656 1 92.94 405 SER A O 1
ATOM 3222 N N . GLY A 1 406 ? -9.359 4.129 30.812 1 92.81 406 GLY A N 1
ATOM 3223 C CA . GLY A 1 406 ? -9.148 5.562 30.938 1 92.81 406 GLY A CA 1
ATOM 3224 C C . GLY A 1 406 ? -8.195 6.129 29.906 1 92.81 406 GLY A C 1
ATOM 3225 O O . GLY A 1 406 ? -7.781 7.285 30 1 92.81 406 GLY A O 1
ATOM 3226 N N . THR A 1 407 ? -7.762 5.332 28.984 1 93.12 407 THR A N 1
ATOM 3227 C CA . THR A 1 407 ? -6.863 5.758 27.922 1 93.12 407 THR A CA 1
ATOM 3228 C C . THR A 1 407 ? -7.652 6.176 26.688 1 93.12 407 THR A C 1
ATOM 3230 O O . THR A 1 407 ? -8.859 5.926 26.594 1 93.12 407 THR A O 1
ATOM 3233 N N . PRO A 1 408 ? -7.023 6.887 25.797 1 93 408 PRO A N 1
ATOM 3234 C CA . PRO A 1 408 ? -7.73 7.359 24.609 1 93 408 PRO A CA 1
ATOM 3235 C C . PRO A 1 408 ? -8.18 6.219 23.703 1 93 408 PRO A C 1
ATOM 3237 O O . PRO A 1 408 ? -7.484 5.211 23.578 1 93 408 PRO A O 1
ATOM 3240 N N . ALA A 1 409 ? -9.328 6.395 23.125 1 93.81 409 ALA A N 1
ATOM 3241 C CA . ALA A 1 409 ? -9.844 5.512 22.078 1 93.81 409 ALA A CA 1
ATOM 3242 C C . ALA A 1 409 ? -10.031 6.266 20.766 1 93.81 409 ALA A C 1
ATOM 3244 O O . ALA A 1 409 ? -11.07 6.879 20.531 1 93.81 409 ALA A O 1
ATOM 3245 N N . ARG A 1 410 ? -9.031 6.23 19.891 1 94.31 410 ARG A N 1
ATOM 3246 C CA . ARG A 1 410 ? -9.109 6.809 18.547 1 94.31 410 ARG A CA 1
ATOM 3247 C C . ARG A 1 410 ? -9.508 5.754 17.516 1 94.31 410 ARG A C 1
ATOM 3249 O O . ARG A 1 410 ? -8.648 5.148 16.875 1 94.31 410 ARG A O 1
ATOM 3256 N N . LEU A 1 411 ? -10.781 5.641 17.344 1 93.12 411 LEU A N 1
ATOM 3257 C CA . LEU A 1 411 ? -11.273 4.613 16.422 1 93.12 411 LEU A CA 1
ATOM 3258 C C . LEU A 1 411 ? -10.898 4.945 14.984 1 93.12 411 LEU A C 1
ATOM 3260 O O . LEU A 1 411 ? -10.961 6.105 14.57 1 93.12 411 LEU A O 1
ATOM 3264 N N . ASP A 1 412 ? -10.469 3.953 14.242 1 93.5 412 ASP A N 1
ATOM 3265 C CA . ASP A 1 412 ? -10.102 4 12.828 1 93.5 412 ASP A CA 1
ATOM 3266 C C . ASP A 1 412 ? -8.883 4.902 12.609 1 93.5 412 ASP A C 1
ATOM 3268 O O . ASP A 1 412 ? -8.688 5.43 11.508 1 93.5 412 ASP A O 1
ATOM 3272 N N . TRP A 1 413 ? -8.055 5.098 13.633 1 94.12 413 TRP A N 1
ATOM 3273 C CA . TRP A 1 413 ? -6.898 5.988 13.586 1 94.12 413 TRP A CA 1
ATOM 3274 C C . TRP A 1 413 ? -5.918 5.555 12.5 1 94.12 413 TRP A C 1
ATOM 3276 O O . TRP A 1 413 ? -5.328 6.395 11.82 1 94.12 413 TRP A O 1
ATOM 3286 N N . ASP A 1 414 ? -5.77 4.262 12.352 1 93.69 414 ASP A N 1
ATOM 3287 C CA . ASP A 1 414 ? -4.766 3.746 11.422 1 93.69 414 ASP A CA 1
ATOM 3288 C C . ASP A 1 414 ? -5.074 4.16 9.984 1 93.69 414 ASP A C 1
ATOM 3290 O O . ASP A 1 414 ? -4.168 4.496 9.227 1 93.69 414 ASP A O 1
ATOM 3294 N N . LEU A 1 415 ? -6.312 4.148 9.68 1 94.38 415 LEU A N 1
ATOM 3295 C CA . LEU A 1 415 ? -6.719 4.598 8.352 1 94.38 415 LEU A CA 1
ATOM 3296 C C . LEU A 1 415 ? -6.598 6.113 8.227 1 94.38 415 LEU A C 1
ATOM 3298 O O . LEU A 1 415 ? -5.918 6.617 7.332 1 94.38 415 LEU A O 1
ATOM 3302 N N . PHE A 1 416 ? -7.164 6.859 9.164 1 96.06 416 PHE A N 1
ATOM 3303 C CA . PHE A 1 416 ? -7.242 8.312 9.078 1 96.06 416 PHE A CA 1
ATOM 3304 C C . PHE A 1 416 ? -5.852 8.93 9.117 1 96.06 416 PHE A C 1
ATOM 3306 O O . PHE A 1 416 ? -5.539 9.82 8.32 1 96.06 416 PHE A O 1
ATOM 3313 N N . ASN A 1 417 ? -4.984 8.406 9.961 1 95.25 417 ASN A N 1
ATOM 3314 C CA . ASN A 1 417 ? -3.662 9.008 10.117 1 95.25 417 ASN A CA 1
ATOM 3315 C C . ASN A 1 417 ? -2.752 8.664 8.945 1 95.25 417 ASN A C 1
ATOM 3317 O O . ASN A 1 417 ? -1.628 9.164 8.859 1 95.25 417 ASN A O 1
ATOM 3321 N N . ASN A 1 418 ? -3.252 7.848 8 1 94.56 418 ASN A N 1
ATOM 3322 C CA . ASN A 1 418 ? -2.43 7.484 6.855 1 94.56 418 ASN A CA 1
ATOM 3323 C C . ASN A 1 418 ? -3.057 7.953 5.543 1 94.56 418 ASN A C 1
ATOM 3325 O O . ASN A 1 418 ? -2.611 7.562 4.465 1 94.56 418 ASN A O 1
ATOM 3329 N N . LEU A 1 419 ? -4.121 8.789 5.664 1 96.06 419 LEU A N 1
ATOM 3330 C CA . LEU A 1 419 ? -4.684 9.445 4.488 1 96.06 419 LEU A CA 1
ATOM 3331 C C . LEU A 1 419 ? -3.797 10.602 4.035 1 96.06 419 LEU A C 1
ATOM 3333 O O . LEU A 1 419 ? -3.887 11.703 4.574 1 96.06 419 LEU A O 1
ATOM 3337 N N . GLY A 1 420 ? -3.02 10.336 3.008 1 95.44 420 GLY A N 1
ATOM 3338 C CA . GLY A 1 420 ? -2.021 11.297 2.568 1 95.44 420 GLY A CA 1
ATOM 3339 C C . GLY A 1 420 ? -2.623 12.508 1.886 1 95.44 420 GLY A C 1
ATOM 3340 O O . GLY A 1 420 ? -1.94 13.516 1.679 1 95.44 420 GLY A O 1
ATOM 3341 N N . TYR A 1 421 ? -3.936 12.5 1.55 1 96.31 421 TYR A N 1
ATOM 3342 C CA . TYR A 1 421 ? -4.559 13.602 0.83 1 96.31 421 TYR A CA 1
ATOM 3343 C C . TYR A 1 421 ? -5.348 14.5 1.779 1 96.31 421 TYR A C 1
ATOM 3345 O O . TYR A 1 421 ? -5.91 15.516 1.362 1 96.31 421 TYR A O 1
ATOM 3353 N N . LEU A 1 422 ? -5.387 14.102 3.152 1 96.75 422 LEU A N 1
ATOM 3354 C CA . LEU A 1 422 ? -6.113 14.875 4.156 1 96.75 422 LEU A CA 1
ATOM 3355 C C . LEU A 1 422 ? -5.203 15.242 5.32 1 96.75 422 LEU A C 1
ATOM 3357 O O . LEU A 1 422 ? -4.273 14.508 5.648 1 96.75 422 LEU A O 1
ATOM 3361 N N . LYS A 1 423 ? -5.477 16.359 5.863 1 96.19 423 LYS A N 1
ATOM 3362 C CA . LYS A 1 423 ? -4.922 16.703 7.172 1 96.19 423 LYS A CA 1
ATOM 3363 C C . LYS A 1 423 ? -5.855 16.266 8.297 1 96.19 423 LYS A C 1
ATOM 3365 O O . LYS A 1 423 ? -6.977 16.781 8.414 1 96.19 423 LYS A O 1
ATOM 3370 N N . VAL A 1 424 ? -5.355 15.375 9.117 1 96.81 424 VAL A N 1
ATOM 3371 C CA . VAL A 1 424 ? -6.23 14.75 10.102 1 96.81 424 VAL A CA 1
ATOM 3372 C C . VAL A 1 424 ? -5.879 15.25 11.5 1 96.81 424 VAL A C 1
ATOM 3374 O O . VAL A 1 424 ? -4.707 15.258 11.891 1 96.81 424 VAL A O 1
ATOM 3377 N N . HIS A 1 425 ? -6.863 15.656 12.234 1 95.5 425 HIS A N 1
ATOM 3378 C CA . HIS A 1 425 ? -6.734 16.156 13.594 1 95.5 425 HIS A CA 1
ATOM 3379 C C . HIS A 1 425 ? -7.68 15.43 14.547 1 95.5 425 HIS A C 1
ATOM 3381 O O . HIS A 1 425 ? -8.734 14.953 14.125 1 95.5 425 HIS A O 1
ATOM 3387 N N . TRP A 1 426 ? -7.254 15.352 15.82 1 95.25 426 TRP A N 1
ATOM 3388 C CA . TRP A 1 426 ? -8.047 14.672 16.844 1 95.25 426 TRP A CA 1
ATOM 3389 C C . TRP A 1 426 ? -8.305 15.586 18.031 1 95.25 426 TRP A C 1
ATOM 3391 O O . TRP A 1 426 ? -7.367 16.156 18.609 1 95.25 426 TRP A O 1
ATOM 3401 N N . LEU A 1 427 ? -9.539 15.797 18.391 1 95 427 LEU A N 1
ATOM 3402 C CA . LEU A 1 427 ? -9.945 16.594 19.547 1 95 427 LEU A CA 1
ATOM 3403 C C . LEU A 1 427 ? -10.781 15.75 20.5 1 95 427 LEU A C 1
ATOM 3405 O O . LEU A 1 427 ? -11.523 14.859 20.078 1 95 427 LEU A O 1
ATOM 3409 N N . PRO A 1 428 ? -10.719 16.016 21.812 1 94.94 428 PRO A N 1
ATOM 3410 C CA . PRO A 1 428 ? -11.461 15.234 22.797 1 94.94 428 PRO A CA 1
ATOM 3411 C C . PRO A 1 428 ? -12.93 15.633 22.875 1 94.94 428 PRO A C 1
ATOM 3413 O O . PRO A 1 428 ? -13.273 16.812 22.734 1 94.94 428 PRO A O 1
ATOM 3416 N N . VAL A 1 429 ? -13.766 14.648 23.172 1 94.38 429 VAL A N 1
ATOM 3417 C CA . VAL A 1 429 ? -15.211 14.875 23.266 1 94.38 429 VAL A CA 1
ATOM 3418 C C . VAL A 1 429 ? -15.562 15.398 24.656 1 94.38 429 VAL A C 1
ATOM 3420 O O . VAL A 1 429 ? -16.438 16.266 24.797 1 94.38 429 VAL A O 1
ATOM 3423 N N . ARG A 1 430 ? -14.883 14.984 25.703 1 92.12 430 ARG A N 1
ATOM 3424 C CA . ARG A 1 430 ? -15.289 15.258 27.078 1 92.12 430 ARG A CA 1
ATOM 3425 C C . ARG A 1 430 ? -15.102 16.734 27.406 1 92.12 430 ARG A C 1
ATOM 3427 O O . ARG A 1 430 ? -15.867 17.297 28.188 1 92.12 430 ARG A O 1
ATOM 3434 N N . THR A 1 431 ? -14.141 17.312 26.781 1 90.25 431 THR A N 1
ATOM 3435 C CA . THR A 1 431 ? -13.828 18.703 27.125 1 90.25 431 THR A CA 1
ATOM 3436 C C . THR A 1 431 ? -14.227 19.656 26 1 90.25 431 THR A C 1
ATOM 3438 O O . THR A 1 431 ? -13.859 20.828 26.031 1 90.25 431 THR A O 1
ATOM 3441 N N . MET A 1 432 ? -14.977 19.203 25.062 1 92.12 432 MET A N 1
ATOM 3442 C CA . MET A 1 432 ? -15.234 19.953 23.828 1 92.12 432 MET A CA 1
ATOM 3443 C C . MET A 1 432 ? -16.031 21.219 24.125 1 92.12 432 MET A C 1
ATOM 3445 O O . MET A 1 432 ? -16.062 22.141 23.312 1 92.12 432 MET A O 1
ATOM 3449 N N . GLU A 1 433 ? -16.672 21.281 25.344 1 91.19 433 GLU A N 1
ATOM 3450 C CA . GLU A 1 433 ? -17.484 22.453 25.688 1 91.19 433 GLU A CA 1
ATOM 3451 C C . GLU A 1 433 ? -16.656 23.484 26.453 1 91.19 433 GLU A C 1
ATOM 3453 O O . GLU A 1 433 ? -17.125 24.594 26.703 1 91.19 433 GLU A O 1
ATOM 3458 N N . ASN A 1 434 ? -15.461 23.062 26.797 1 90.12 434 ASN A N 1
ATOM 3459 C CA . ASN A 1 434 ? -14.586 24 27.469 1 90.12 434 ASN A CA 1
ATOM 3460 C C . ASN A 1 434 ? -14.141 25.125 26.531 1 90.12 434 ASN A C 1
ATOM 3462 O O . ASN A 1 434 ? -13.883 24.891 25.359 1 90.12 434 ASN A O 1
ATOM 3466 N N . LYS A 1 435 ? -14.023 26.281 27.156 1 85.81 435 LYS A N 1
ATOM 3467 C CA . LYS A 1 435 ? -13.664 27.469 26.391 1 85.81 435 LYS A CA 1
ATOM 3468 C C . LYS A 1 435 ? -12.328 27.281 25.688 1 85.81 435 LYS A C 1
ATOM 3470 O O . LYS A 1 435 ? -12.164 27.688 24.531 1 85.81 435 LYS A O 1
ATOM 3475 N N . GLN A 1 436 ? -11.477 26.688 26.344 1 84.06 436 GLN A N 1
ATOM 3476 C CA . GLN A 1 436 ? -10.141 26.5 25.781 1 84.06 436 GLN A CA 1
ATOM 3477 C C . GLN A 1 436 ? -10.172 25.578 24.578 1 84.06 436 GLN A C 1
ATOM 3479 O O . GLN A 1 436 ? -9.5 25.812 23.578 1 84.06 436 GLN A O 1
ATOM 3484 N N . ASP A 1 437 ? -10.938 24.531 24.641 1 87.62 437 ASP A N 1
ATOM 3485 C CA . ASP A 1 437 ? -11.031 23.578 23.547 1 87.62 437 ASP A CA 1
ATOM 3486 C C . ASP A 1 437 ? -11.773 24.188 22.344 1 87.62 437 ASP A C 1
ATOM 3488 O O . ASP A 1 437 ? -11.422 23.938 21.203 1 87.62 437 ASP A O 1
ATOM 3492 N N . ILE A 1 438 ? -12.719 24.969 22.672 1 88.5 438 ILE A N 1
ATOM 3493 C CA . ILE A 1 438 ? -13.453 25.656 21.609 1 88.5 438 ILE A CA 1
ATOM 3494 C C . ILE A 1 438 ? -12.531 26.656 20.906 1 88.5 438 ILE A C 1
ATOM 3496 O O . ILE A 1 438 ? -12.555 26.75 19.672 1 88.5 438 ILE A O 1
ATOM 3500 N N . ARG A 1 439 ? -11.773 27.359 21.656 1 85.62 439 ARG A N 1
ATOM 3501 C CA . ARG A 1 439 ? -10.812 28.281 21.078 1 85.62 439 ARG A CA 1
ATOM 3502 C C . ARG A 1 439 ? -9.789 27.547 20.219 1 85.62 439 ARG A C 1
ATOM 3504 O O . ARG A 1 439 ? -9.422 28 19.141 1 85.62 439 ARG A O 1
ATOM 3511 N N . ALA A 1 440 ? -9.383 26.422 20.734 1 87 440 ALA A N 1
ATOM 3512 C CA . ALA A 1 440 ? -8.438 25.594 19.969 1 87 440 ALA A CA 1
ATOM 3513 C C . ALA A 1 440 ? -9.023 25.203 18.625 1 87 440 ALA A C 1
ATOM 3515 O O . ALA A 1 440 ? -8.32 25.219 17.609 1 87 440 ALA A O 1
ATOM 3516 N N . LEU A 1 441 ? -10.25 24.844 18.625 1 91.88 441 LEU A N 1
ATOM 3517 C CA . LEU A 1 441 ? -10.93 24.484 17.375 1 91.88 441 LEU A CA 1
ATOM 3518 C C . LEU A 1 441 ? -10.93 25.656 16.406 1 91.88 441 LEU A C 1
ATOM 3520 O O . LEU A 1 441 ? -10.625 25.5 15.227 1 91.88 441 LEU A O 1
ATOM 3524 N N . THR A 1 442 ? -11.227 26.828 16.922 1 91.44 442 THR A N 1
ATOM 3525 C CA . THR A 1 442 ? -11.312 28.016 16.094 1 91.44 442 THR A CA 1
ATOM 3526 C C . THR A 1 442 ? -9.953 28.359 15.492 1 91.44 442 THR A C 1
ATOM 3528 O O . THR A 1 442 ? -9.852 28.641 14.289 1 91.44 442 THR A O 1
ATOM 3531 N N . VAL A 1 443 ? -8.922 28.234 16.281 1 89.25 443 VAL A N 1
ATOM 3532 C CA . VAL A 1 443 ? -7.57 28.531 15.828 1 89.25 443 VAL A CA 1
ATOM 3533 C C . VAL A 1 443 ? -7.137 27.516 14.781 1 89.25 443 VAL A C 1
ATOM 3535 O O . VAL A 1 443 ? -6.523 27.859 13.773 1 89.25 443 VAL A O 1
ATOM 3538 N N . LEU A 1 444 ? -7.449 26.281 15.039 1 91.38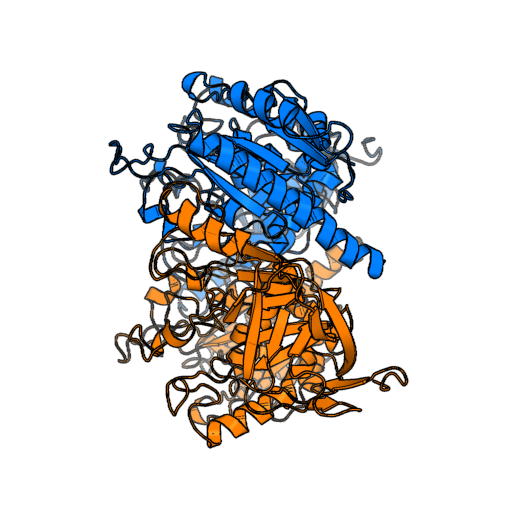 444 LEU A N 1
ATOM 3539 C CA . LEU A 1 444 ? -7.113 25.219 14.109 1 91.38 444 LEU A CA 1
ATOM 3540 C C . LEU A 1 444 ? -7.797 25.438 12.758 1 91.38 444 LEU A C 1
ATOM 3542 O O . LEU A 1 444 ? -7.16 25.312 11.711 1 91.38 444 LEU A O 1
ATOM 3546 N N . ILE A 1 445 ? -9.062 25.812 12.789 1 94.56 445 ILE A N 1
ATOM 3547 C CA . ILE A 1 445 ? -9.82 26.031 11.562 1 94.56 445 ILE A CA 1
ATOM 3548 C C . ILE A 1 445 ? -9.219 27.203 10.789 1 94.56 445 ILE A C 1
ATOM 3550 O O . ILE A 1 445 ? -9.016 27.109 9.57 1 94.56 445 ILE A O 1
ATOM 3554 N N . GLN A 1 446 ? -8.922 28.25 11.492 1 91.94 446 GLN A N 1
ATOM 3555 C CA . GLN A 1 446 ? -8.289 29.391 10.844 1 91.94 446 GLN A CA 1
ATOM 3556 C C . GLN A 1 446 ? -6.969 29 10.195 1 91.94 446 GLN A C 1
ATOM 3558 O O . GLN A 1 446 ? -6.695 29.375 9.055 1 91.94 446 GLN A O 1
ATOM 3563 N N . HIS A 1 447 ? -6.203 28.25 10.898 1 90.62 447 HIS A N 1
ATOM 3564 C CA . HIS A 1 447 ? -4.914 27.812 10.383 1 90.62 447 HIS A CA 1
ATOM 3565 C C . HIS A 1 447 ? -5.082 26.984 9.109 1 90.62 447 HIS A C 1
ATOM 3567 O O . HIS A 1 447 ? -4.379 27.219 8.117 1 90.62 447 HIS A O 1
ATOM 3573 N N . GLU A 1 448 ? -6 26.047 9.102 1 94.31 448 GLU A N 1
ATOM 3574 C CA . GLU A 1 448 ? -6.188 25.156 7.961 1 94.31 448 GLU A CA 1
ATOM 3575 C C . GLU A 1 448 ? -6.738 25.906 6.754 1 94.31 448 GLU A C 1
ATOM 3577 O O . GLU A 1 448 ? -6.387 25.594 5.609 1 94.31 448 GLU A O 1
ATOM 3582 N N . LEU A 1 449 ? -7.59 26.875 6.984 1 93.88 449 LEU A N 1
ATOM 3583 C CA . LEU A 1 449 ? -8.117 27.688 5.887 1 93.88 449 LEU A CA 1
ATOM 3584 C C . LEU A 1 449 ? -7.027 28.578 5.293 1 93.88 449 LEU A C 1
ATOM 3586 O O . LEU A 1 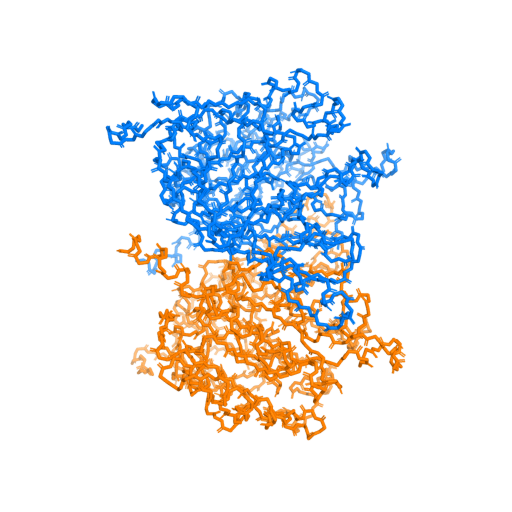449 ? -6.938 28.719 4.07 1 93.88 449 LEU A O 1
ATOM 3590 N N . ASP A 1 450 ? -6.164 29.109 6.148 1 90.12 450 ASP A N 1
ATOM 3591 C CA . ASP A 1 450 ? -5.027 29.891 5.668 1 90.12 450 ASP A CA 1
ATOM 3592 C C . ASP A 1 450 ? -4.074 29.031 4.848 1 90.12 450 ASP A C 1
ATOM 3594 O O . ASP A 1 450 ? -3.527 29.484 3.842 1 90.12 450 ASP A O 1
ATOM 3598 N N . ALA A 1 451 ? -3.916 27.844 5.32 1 90.44 451 ALA A N 1
ATOM 3599 C CA . ALA A 1 451 ? -3.053 26.906 4.605 1 90.44 451 ALA A CA 1
ATOM 3600 C C . ALA A 1 451 ? -3.596 26.609 3.207 1 90.44 451 ALA A C 1
ATOM 3602 O O . ALA A 1 451 ? -2.832 26.547 2.24 1 90.44 451 ALA A O 1
ATOM 3603 N N . LEU A 1 452 ? -4.883 26.484 3.084 1 91.38 452 LEU A N 1
ATOM 3604 C CA . LEU A 1 452 ? -5.504 26.25 1.786 1 91.38 452 LEU A CA 1
ATOM 3605 C C . LEU A 1 452 ? -5.281 27.438 0.854 1 91.38 452 LEU A C 1
ATOM 3607 O O . LEU A 1 452 ? -5.035 27.25 -0.34 1 91.38 452 LEU A O 1
ATOM 3611 N N . LEU A 1 453 ? -5.312 28.609 1.415 1 87.56 453 LEU A N 1
ATOM 3612 C CA . LEU A 1 453 ? -5.105 29.828 0.629 1 87.56 453 LEU A CA 1
ATOM 3613 C C . LEU A 1 453 ? -3.662 29.922 0.143 1 87.56 453 LEU A C 1
ATOM 3615 O O . LEU A 1 453 ? -3.414 30.266 -1.012 1 87.56 453 LEU A O 1
ATOM 3619 N N . ARG A 1 454 ? -2.809 29.531 0.947 1 81.81 454 ARG A N 1
ATOM 3620 C CA . ARG A 1 454 ? -1.393 29.594 0.601 1 81.81 454 ARG A CA 1
ATOM 3621 C C . ARG A 1 454 ? -1.033 28.531 -0.433 1 81.81 454 ARG A C 1
ATOM 3623 O O . ARG A 1 454 ? -0.247 28.797 -1.348 1 81.81 454 ARG A O 1
ATOM 3630 N N . GLU A 1 455 ? -1.564 27.359 -0.264 1 78 455 GLU A N 1
ATOM 3631 C CA . GLU A 1 455 ? -1.297 26.281 -1.208 1 78 455 GLU A CA 1
ATOM 3632 C C . GLU A 1 455 ? -1.865 26.609 -2.588 1 78 455 GLU A C 1
ATOM 3634 O O . GLU A 1 455 ? -1.244 26.297 -3.607 1 78 455 GLU A O 1
ATOM 3639 N N . HIS A 1 456 ? -2.961 27.172 -2.59 1 67.12 456 HIS A N 1
ATOM 3640 C CA . HIS A 1 456 ? -3.592 27.547 -3.85 1 67.12 456 HIS A CA 1
ATOM 3641 C C . HIS A 1 456 ? -2.812 28.672 -4.543 1 67.12 456 HIS A C 1
ATOM 3643 O O . HIS A 1 456 ? -2.715 28.688 -5.77 1 67.12 456 HIS A O 1
ATOM 3649 N N . SER A 1 457 ? -2.34 29.516 -3.768 1 55.72 457 SER A N 1
ATOM 3650 C CA . SER A 1 457 ? -1.528 30.578 -4.352 1 55.72 457 SER A CA 1
ATOM 3651 C C . SER A 1 457 ? -0.272 30.016 -5.008 1 55.72 457 SER A C 1
ATOM 3653 O O . SER A 1 457 ? 0.141 30.484 -6.07 1 55.72 457 SER A O 1
ATOM 3655 N N . TYR A 1 458 ? 0.143 28.891 -4.449 1 49.78 458 TYR A N 1
ATOM 3656 C CA . TYR A 1 458 ? 1.314 28.234 -5.027 1 49.78 458 TYR A CA 1
ATOM 3657 C C . TYR A 1 458 ? 0.949 27.484 -6.301 1 49.78 458 TYR A C 1
ATOM 3659 O O . TYR A 1 458 ? 1.665 27.578 -7.305 1 49.78 458 TYR A O 1
ATOM 3667 N N . ASP A 1 459 ? -0.209 26.766 -6.281 1 53 459 ASP A N 1
ATOM 3668 C CA . ASP A 1 459 ? -0.627 25.953 -7.418 1 53 459 ASP A CA 1
ATOM 3669 C C . ASP A 1 459 ? -1.084 26.844 -8.578 1 53 459 ASP A C 1
ATOM 3671 O O . ASP A 1 459 ? -0.867 26.5 -9.75 1 53 459 ASP A O 1
ATOM 3675 N N . SER A 1 460 ? -1.853 27.922 -8.312 1 44.25 460 SER A N 1
ATOM 3676 C CA . SER A 1 460 ? -2.301 28.844 -9.352 1 44.25 460 SER A CA 1
ATOM 3677 C C . SER A 1 460 ? -1.118 29.5 -10.055 1 44.25 460 SER A C 1
ATOM 3679 O O . SER A 1 460 ? -1.215 29.875 -11.227 1 44.25 460 SER A O 1
ATOM 3681 N N . PHE A 1 461 ? -0.126 29.531 -9.328 1 36.44 461 PHE A N 1
ATOM 3682 C CA . PHE A 1 461 ? 1.062 30.078 -9.977 1 36.44 461 PHE A CA 1
ATOM 3683 C C . PHE A 1 461 ? 1.63 29.109 -10.992 1 36.44 461 PHE A C 1
ATOM 3685 O O . PHE A 1 461 ? 2.234 29.516 -11.984 1 36.44 461 PHE A O 1
ATOM 3692 N N . PHE A 1 462 ? 1.304 27.844 -10.773 1 37.56 462 PHE A N 1
ATOM 3693 C CA . PHE A 1 462 ? 1.869 26.844 -11.672 1 37.56 462 PHE A CA 1
ATOM 3694 C C . PHE A 1 462 ? 0.821 26.344 -12.664 1 37.56 462 PHE A C 1
ATOM 3696 O O . PHE A 1 462 ? 1.116 25.516 -13.523 1 37.56 462 PHE A O 1
ATOM 3703 N N . SER A 1 463 ? -0.467 26.516 -12.438 1 34.84 463 SER A N 1
ATOM 3704 C CA . SER A 1 463 ? -1.455 26.234 -13.469 1 34.84 463 SER A CA 1
ATOM 3705 C C . SER A 1 463 ? -1.485 27.328 -14.531 1 34.84 463 SER A C 1
ATOM 3707 O O . SER A 1 463 ? -1.357 28.516 -14.203 1 34.84 463 SER A O 1
ATOM 3709 N N . MET B 1 1 ? 20.109 19.672 -19.531 1 51.34 1 MET B N 1
ATOM 3710 C CA . MET B 1 1 ? 19.094 20.719 -19.422 1 51.34 1 MET B CA 1
ATOM 3711 C C . MET B 1 1 ? 19.719 22.094 -19.578 1 51.34 1 MET B C 1
ATOM 3713 O O . MET B 1 1 ? 20.703 22.406 -18.906 1 51.34 1 MET B O 1
ATOM 3717 N N . LYS B 1 2 ? 19.391 22.734 -20.594 1 57.53 2 LYS B N 1
ATOM 3718 C CA . LYS B 1 2 ? 19.891 24.078 -20.844 1 57.53 2 LYS B CA 1
ATOM 3719 C C . LYS B 1 2 ? 19.547 25.016 -19.688 1 57.53 2 LYS B C 1
ATOM 3721 O O . LYS B 1 2 ? 18.391 25.078 -19.25 1 57.53 2 LYS B O 1
ATOM 3726 N N . LEU B 1 3 ? 20.609 25.484 -19.031 1 74.69 3 LEU B N 1
ATOM 3727 C CA . LEU B 1 3 ? 20.438 26.469 -17.969 1 74.69 3 LEU B CA 1
ATOM 3728 C C . LEU B 1 3 ? 19.578 27.641 -18.438 1 74.69 3 LEU B C 1
ATOM 3730 O O . LEU B 1 3 ? 19.734 28.109 -19.578 1 74.69 3 LEU B O 1
ATOM 3734 N N . ASP B 1 4 ? 18.578 27.984 -17.578 1 84.81 4 ASP B N 1
ATOM 3735 C CA . ASP B 1 4 ? 17.75 29.156 -17.828 1 84.81 4 ASP B CA 1
ATOM 3736 C C . ASP B 1 4 ? 18.578 30.438 -17.797 1 84.81 4 ASP B C 1
ATOM 3738 O O . ASP B 1 4 ? 19.203 30.75 -16.781 1 84.81 4 ASP B O 1
ATOM 3742 N N . PRO B 1 5 ? 18.609 31.094 -18.953 1 87.5 5 PRO B N 1
ATOM 3743 C CA . PRO B 1 5 ? 19.391 32.344 -18.984 1 87.5 5 PRO B CA 1
ATOM 3744 C C . PRO B 1 5 ? 18.922 33.344 -17.938 1 87.5 5 PRO B C 1
ATOM 3746 O O . PRO B 1 5 ? 19.703 34.219 -17.547 1 87.5 5 PRO B O 1
ATOM 3749 N N . ASN B 1 6 ? 17.75 33.219 -17.516 1 92.12 6 ASN B N 1
ATOM 3750 C CA . ASN B 1 6 ? 17.203 34.156 -16.531 1 92.12 6 ASN B CA 1
ATOM 3751 C C . ASN B 1 6 ? 17.469 33.688 -15.102 1 92.12 6 ASN B C 1
ATOM 3753 O O . ASN B 1 6 ? 17.062 34.344 -14.148 1 92.12 6 ASN B O 1
ATOM 3757 N N . ALA B 1 7 ? 18.203 32.625 -14.969 1 96.25 7 ALA B N 1
ATOM 3758 C CA . ALA B 1 7 ? 18.5 32.094 -13.641 1 96.25 7 ALA B CA 1
ATOM 3759 C C . ALA B 1 7 ? 19.547 32.938 -12.93 1 96.25 7 ALA B C 1
ATOM 3761 O O . ALA B 1 7 ? 20.375 33.594 -13.578 1 96.25 7 ALA B O 1
ATOM 3762 N N . ASP B 1 8 ? 19.531 32.969 -11.656 1 97.5 8 ASP B N 1
ATOM 3763 C CA . ASP B 1 8 ? 20.484 33.719 -10.828 1 97.5 8 ASP B CA 1
ATOM 3764 C C . ASP B 1 8 ? 21.625 32.812 -10.359 1 97.5 8 ASP B C 1
ATOM 3766 O O . ASP B 1 8 ? 22.438 33.219 -9.539 1 97.5 8 ASP B O 1
ATOM 3770 N N . GLY B 1 9 ? 21.656 31.578 -10.844 1 96.69 9 GLY B N 1
ATOM 3771 C CA . GLY B 1 9 ? 22.688 30.609 -10.523 1 96.69 9 GLY B CA 1
ATOM 3772 C C . GLY B 1 9 ? 22.219 29.172 -10.688 1 96.69 9 GLY B C 1
ATOM 3773 O O . GLY B 1 9 ? 21.25 28.906 -11.391 1 96.69 9 GLY B O 1
ATOM 3774 N N . THR B 1 10 ? 23.047 28.281 -10.078 1 95.38 10 THR B N 1
ATOM 3775 C CA . THR B 1 10 ? 22.688 26.875 -10.117 1 95.38 10 THR B CA 1
ATOM 3776 C C . THR B 1 10 ? 22.984 26.203 -8.781 1 95.38 10 THR B C 1
ATOM 3778 O O . THR B 1 10 ? 23.891 26.609 -8.062 1 95.38 10 THR B O 1
ATOM 3781 N N . PHE B 1 11 ? 22.172 25.297 -8.453 1 96.44 11 PHE B N 1
ATOM 3782 C CA . PHE B 1 11 ? 22.391 24.406 -7.324 1 96.44 11 PHE B CA 1
ATOM 3783 C C . PHE B 1 11 ? 22.266 22.953 -7.758 1 96.44 11 PHE B C 1
ATOM 3785 O O . PHE B 1 11 ? 21.172 22.516 -8.156 1 96.44 11 PHE B O 1
ATOM 3792 N N . ASN B 1 12 ? 23.375 22.172 -7.68 1 94.5 12 ASN B N 1
ATOM 3793 C CA . ASN B 1 12 ? 23.453 20.797 -8.148 1 94.5 12 ASN B CA 1
ATOM 3794 C C . ASN B 1 12 ? 22.906 20.656 -9.562 1 94.5 12 ASN B C 1
ATOM 3796 O O . ASN B 1 12 ? 22.141 19.734 -9.859 1 94.5 12 ASN B O 1
ATOM 3800 N N . GLY B 1 13 ? 23.156 21.641 -10.344 1 91.38 13 GLY B N 1
ATOM 3801 C CA . GLY B 1 13 ? 22.812 21.609 -11.75 1 91.38 13 GLY B CA 1
ATOM 3802 C C . GLY B 1 13 ? 21.453 22.219 -12.055 1 91.38 13 GLY B C 1
ATOM 3803 O O . GLY B 1 13 ? 21.156 22.516 -13.211 1 91.38 13 GLY B O 1
ATOM 3804 N N . TYR B 1 14 ? 20.594 22.5 -11.086 1 93.62 14 TYR B N 1
ATOM 3805 C CA . TYR B 1 14 ? 19.297 23.125 -11.281 1 93.62 14 TYR B CA 1
ATOM 3806 C C . TYR B 1 14 ? 19.406 24.641 -11.25 1 93.62 14 TYR B C 1
ATOM 3808 O O . TYR B 1 14 ? 20.156 25.203 -10.43 1 93.62 14 TYR B O 1
ATOM 3816 N N . SER B 1 15 ? 18.641 25.234 -12.156 1 95.25 15 SER B N 1
ATOM 3817 C CA . SER B 1 15 ? 18.562 26.703 -12.094 1 95.25 15 SER B CA 1
ATOM 3818 C C . SER B 1 15 ? 17.922 27.156 -10.789 1 95.25 15 SER B C 1
ATOM 3820 O O . SER B 1 15 ? 16.984 26.531 -10.297 1 95.25 15 SER B O 1
ATOM 3822 N N . ILE B 1 16 ? 18.453 28.25 -10.266 1 97.25 16 ILE B N 1
ATOM 3823 C CA . ILE B 1 16 ? 17.875 28.828 -9.062 1 97.25 16 ILE B CA 1
ATOM 3824 C C . ILE B 1 16 ? 17.578 30.312 -9.305 1 97.25 16 ILE B C 1
ATOM 3826 O O . ILE B 1 16 ? 18.25 30.969 -10.094 1 97.25 16 ILE B O 1
ATOM 3830 N N . TYR B 1 17 ? 16.578 30.844 -8.625 1 97.75 17 TYR B N 1
ATOM 3831 C CA . TYR B 1 17 ? 16.094 32.219 -8.812 1 97.75 17 TYR B CA 1
ATOM 3832 C C . TYR B 1 17 ? 16.031 32.969 -7.484 1 97.75 17 TYR B C 1
ATOM 3834 O O . TYR B 1 17 ? 15.43 32.469 -6.523 1 97.75 17 TYR B O 1
ATOM 3842 N N . TYR B 1 18 ? 16.609 34.094 -7.477 1 97.44 18 TYR B N 1
ATOM 3843 C CA . TYR B 1 18 ? 16.672 34.906 -6.258 1 97.44 18 TYR B CA 1
ATOM 3844 C C . TYR B 1 18 ? 15.305 35.469 -5.926 1 97.44 18 TYR B C 1
ATOM 3846 O O . TYR B 1 18 ? 14.625 36.031 -6.797 1 97.44 18 TYR B O 1
ATOM 3854 N N . LYS B 1 19 ? 14.867 35.312 -4.652 1 96.62 19 LYS B N 1
ATOM 3855 C CA . LYS B 1 19 ? 13.609 35.844 -4.141 1 96.62 19 LYS B CA 1
ATOM 3856 C C . LYS B 1 19 ? 13.789 36.438 -2.746 1 96.62 19 LYS B C 1
ATOM 3858 O O . LYS B 1 19 ? 14.711 36.062 -2.018 1 96.62 19 LYS B O 1
ATOM 3863 N N . GLU B 1 20 ? 12.984 37.375 -2.455 1 96 20 GLU B N 1
ATOM 3864 C CA . GLU B 1 20 ? 12.836 37.938 -1.111 1 96 20 GLU B CA 1
ATOM 3865 C C . GLU B 1 20 ? 11.367 37.938 -0.679 1 96 20 GLU B C 1
ATOM 3867 O O . GLU B 1 20 ? 10.492 38.375 -1.433 1 96 20 GLU B O 1
ATOM 3872 N N . GLU B 1 21 ? 11.125 37.438 0.479 1 94.44 21 GLU B N 1
ATOM 3873 C CA . GLU B 1 21 ? 9.75 37.312 0.964 1 94.44 21 GLU B CA 1
ATOM 3874 C C . GLU B 1 21 ? 9.664 37.688 2.445 1 94.44 21 GLU B C 1
ATOM 3876 O O . GLU B 1 21 ? 10.531 37.281 3.234 1 94.44 21 GLU B O 1
ATOM 3881 N N . LYS B 1 22 ? 8.68 38.438 2.76 1 94.19 22 LYS B N 1
ATOM 3882 C CA . LYS B 1 22 ? 8.43 38.75 4.164 1 94.19 22 LYS B CA 1
ATOM 3883 C C . LYS B 1 22 ? 7.656 37.656 4.852 1 94.19 22 LYS B C 1
ATOM 3885 O O . LYS B 1 22 ? 6.703 37.094 4.289 1 94.19 22 LYS B O 1
ATOM 3890 N N . GLY B 1 23 ? 8.086 37.312 6.043 1 93.12 23 GLY B N 1
ATOM 3891 C CA . GLY B 1 23 ? 7.375 36.312 6.84 1 93.12 23 GLY B CA 1
ATOM 3892 C C . GLY B 1 23 ? 7.398 34.938 6.227 1 93.12 23 GLY B C 1
ATOM 3893 O O . GLY B 1 23 ? 6.367 34.281 6.152 1 93.12 23 GLY B O 1
ATOM 3894 N N . LEU B 1 24 ? 8.555 34.562 5.754 1 93.69 24 LEU B N 1
ATOM 3895 C CA . LEU B 1 24 ? 8.711 33.219 5.16 1 93.69 24 LEU B CA 1
ATOM 3896 C C . LEU B 1 24 ? 8.133 32.156 6.07 1 93.69 24 LEU B C 1
ATOM 3898 O O . LEU B 1 24 ? 8.336 32.188 7.289 1 93.69 24 LEU B O 1
ATOM 3902 N N . HIS B 1 25 ? 7.301 31.25 5.477 1 93.31 25 HIS B N 1
ATOM 3903 C CA . HIS B 1 25 ? 6.559 30.266 6.262 1 93.31 25 HIS B CA 1
ATOM 3904 C C . HIS B 1 25 ? 6.449 28.938 5.523 1 93.31 25 HIS B C 1
ATOM 3906 O O . HIS B 1 25 ? 6.223 28.906 4.312 1 93.31 25 HIS B O 1
ATOM 3912 N N . THR B 1 26 ? 6.703 27.828 6.309 1 95.25 26 THR B N 1
ATOM 3913 C CA . THR B 1 26 ? 6.551 26.469 5.773 1 95.25 26 THR B CA 1
ATOM 3914 C C . THR B 1 26 ? 5.262 25.828 6.277 1 95.25 26 THR B C 1
ATOM 3916 O O . THR B 1 26 ? 4.949 25.891 7.469 1 95.25 26 THR B O 1
ATOM 3919 N N . LEU B 1 27 ? 4.492 25.281 5.395 1 94 27 LEU B N 1
ATOM 3920 C CA . LEU B 1 27 ? 3.324 24.484 5.758 1 94 27 LEU B CA 1
ATOM 3921 C C . LEU B 1 27 ? 3.654 23 5.738 1 94 27 LEU B C 1
ATOM 3923 O O . LEU B 1 27 ? 3.893 22.422 4.676 1 94 27 LEU B O 1
ATOM 3927 N N . PRO B 1 28 ? 3.643 22.375 6.93 1 93.94 28 PRO B N 1
ATOM 3928 C CA . PRO B 1 28 ? 3.871 20.922 6.969 1 93.94 28 PRO B CA 1
ATOM 3929 C C . PRO B 1 28 ? 2.58 20.125 6.84 1 93.94 28 PRO B C 1
ATOM 3931 O O . PRO B 1 28 ? 1.515 20.594 7.25 1 93.94 28 PRO B O 1
ATOM 3934 N N . HIS B 1 29 ? 2.625 19.047 6.199 1 94.88 29 HIS B N 1
ATOM 3935 C CA . HIS B 1 29 ? 1.612 18 6.172 1 94.88 29 HIS B CA 1
ATOM 3936 C C . HIS B 1 29 ? 2.223 16.625 6.48 1 94.88 29 HIS B C 1
ATOM 3938 O O . HIS B 1 29 ? 2.855 16.016 5.617 1 94.88 29 HIS B O 1
ATOM 3944 N N . CYS B 1 30 ? 2.02 16.203 7.723 1 94.44 30 CYS B N 1
ATOM 3945 C CA . CYS B 1 30 ? 2.594 14.938 8.148 1 94.44 30 CYS B CA 1
ATOM 3946 C C . CYS B 1 30 ? 1.512 13.883 8.312 1 94.44 30 CYS B C 1
ATOM 3948 O O . CYS B 1 30 ? 0.362 14.203 8.617 1 94.44 30 CYS B O 1
ATOM 3950 N N . VAL B 1 31 ? 1.875 12.633 8.062 1 94.75 31 VAL B N 1
ATOM 3951 C CA . VAL B 1 31 ? 0.978 11.492 8.203 1 94.75 31 VAL B CA 1
ATOM 3952 C C . VAL B 1 31 ? 1.7 10.352 8.914 1 94.75 31 VAL B C 1
ATOM 3954 O O . VAL B 1 31 ? 2.916 10.406 9.117 1 94.75 31 VAL B O 1
ATOM 3957 N N . GLY B 1 32 ? 0.905 9.422 9.383 1 93.44 32 GLY B N 1
ATOM 3958 C CA . GLY B 1 32 ? 1.496 8.195 9.898 1 93.44 32 GLY B CA 1
ATOM 3959 C C . GLY B 1 32 ? 1.681 8.211 11.398 1 93.44 32 GLY B C 1
ATOM 3960 O O . GLY B 1 32 ? 2.35 7.336 11.953 1 93.44 32 GLY B O 1
ATOM 3961 N N . GLU B 1 33 ? 1.095 9.188 12.141 1 92.06 33 GLU B N 1
ATOM 3962 C CA . GLU B 1 33 ? 1.182 9.203 13.602 1 92.06 33 GLU B CA 1
ATOM 3963 C C . GLU B 1 33 ? 0.501 7.973 14.203 1 92.06 33 GLU B C 1
ATOM 3965 O O . GLU B 1 33 ? -0.608 7.613 13.805 1 92.06 33 GLU B O 1
ATOM 3970 N N . ASN B 1 34 ? 1.203 7.293 15.117 1 90.62 34 ASN B N 1
ATOM 3971 C CA . ASN B 1 34 ? 0.595 6.137 15.766 1 90.62 34 ASN B CA 1
ATOM 3972 C C . ASN B 1 34 ? 0.555 6.301 17.281 1 90.62 34 ASN B C 1
ATOM 3974 O O . ASN B 1 34 ? 0.09 5.41 18 1 90.62 34 ASN B O 1
ATOM 3978 N N . TYR B 1 35 ? 1.052 7.402 17.859 1 89.56 35 TYR B N 1
ATOM 3979 C CA . TYR B 1 35 ? 0.925 7.801 19.266 1 89.56 35 TYR B CA 1
ATOM 3980 C C . TYR B 1 35 ? 1.759 6.902 20.172 1 89.56 35 TYR B C 1
ATOM 3982 O O . TYR B 1 35 ? 1.4 6.668 21.328 1 89.56 35 TYR B O 1
ATOM 3990 N N . VAL B 1 36 ? 2.791 6.297 19.625 1 90.31 36 VAL B N 1
ATOM 3991 C CA . VAL B 1 36 ? 3.67 5.453 20.422 1 90.31 36 VAL B CA 1
ATOM 3992 C C . VAL B 1 36 ? 5.055 6.09 20.516 1 90.31 36 VAL B C 1
ATOM 3994 O O . VAL B 1 36 ? 5.762 6.199 19.516 1 90.31 36 VAL B O 1
ATOM 3997 N N . ASP B 1 37 ? 5.414 6.379 21.688 1 86.38 37 ASP B N 1
ATOM 3998 C CA . ASP B 1 37 ? 6.703 7.023 21.922 1 86.38 37 ASP B CA 1
ATOM 3999 C C . ASP B 1 37 ? 7.855 6.125 21.484 1 86.38 37 ASP B C 1
ATOM 4001 O O . ASP B 1 37 ? 7.824 4.914 21.703 1 86.38 37 ASP B O 1
ATOM 4005 N N . GLY B 1 38 ? 8.719 6.742 20.844 1 86.56 38 GLY B N 1
ATOM 4006 C CA . GLY B 1 38 ? 9.961 6.059 20.516 1 86.56 38 GLY B CA 1
ATOM 4007 C C . GLY B 1 38 ? 9.922 5.383 19.156 1 86.56 38 GLY B C 1
ATOM 4008 O O . GLY B 1 38 ? 10.969 5.031 18.594 1 86.56 38 GLY B O 1
ATOM 4009 N N . ILE B 1 39 ? 8.734 5.238 18.562 1 90.06 39 ILE B N 1
ATOM 4010 C CA . ILE B 1 39 ? 8.773 4.504 17.312 1 90.06 39 ILE B CA 1
ATOM 4011 C C . ILE B 1 39 ? 7.969 5.258 16.25 1 90.06 39 ILE B C 1
ATOM 4013 O O . ILE B 1 39 ? 8.062 4.949 15.062 1 90.06 39 ILE B O 1
ATOM 4017 N N . SER B 1 40 ? 7.191 6.297 16.641 1 91.5 40 SER B N 1
ATOM 4018 C CA . SER B 1 40 ? 6.309 6.992 15.703 1 91.5 40 SER B CA 1
ATOM 4019 C C . SER B 1 40 ? 7.09 7.566 14.531 1 91.5 40 SER B C 1
ATOM 4021 O O . SER B 1 40 ? 6.602 7.578 13.398 1 91.5 40 SER B O 1
ATOM 4023 N N . TRP B 1 41 ? 8.352 7.973 14.805 1 93 41 TRP B N 1
ATOM 4024 C CA . TRP B 1 41 ? 9.156 8.633 13.781 1 93 41 TRP B CA 1
ATOM 4025 C C . TRP B 1 41 ? 9.484 7.668 12.641 1 93 41 TRP B C 1
ATOM 4027 O O . TRP B 1 41 ? 9.758 8.094 11.516 1 93 41 TRP B O 1
ATOM 4037 N N . MET B 1 42 ? 9.398 6.41 12.906 1 93.38 42 MET B N 1
ATOM 4038 C CA . MET B 1 42 ? 9.719 5.41 11.891 1 93.38 42 MET B CA 1
ATOM 4039 C C . MET B 1 42 ? 8.586 5.289 10.867 1 93.38 42 MET B C 1
ATOM 4041 O O . MET B 1 42 ? 8.805 4.836 9.742 1 93.38 42 MET B O 1
ATOM 4045 N N . TYR B 1 43 ? 7.406 5.73 11.305 1 92.62 43 TYR B N 1
ATOM 4046 C CA . TYR B 1 43 ? 6.223 5.531 10.477 1 92.62 43 TYR B CA 1
ATOM 4047 C C . TYR B 1 43 ? 5.734 6.852 9.891 1 92.62 43 TYR B C 1
ATOM 4049 O O . TYR B 1 43 ? 4.973 6.863 8.922 1 92.62 43 TYR B O 1
ATOM 4057 N N . ARG B 1 44 ? 6.203 7.98 10.391 1 93.88 44 ARG B N 1
ATOM 4058 C CA . ARG B 1 44 ? 5.734 9.289 9.961 1 93.88 44 ARG B CA 1
ATOM 4059 C C . ARG B 1 44 ? 6.383 9.695 8.641 1 93.88 44 ARG B C 1
ATOM 4061 O O . ARG B 1 44 ? 7.516 9.312 8.352 1 93.88 44 ARG B O 1
ATOM 4068 N N . SER B 1 45 ? 5.648 10.398 7.891 1 95.25 45 SER B N 1
ATOM 4069 C CA . SER B 1 45 ? 6.105 11.07 6.68 1 95.25 45 SER B CA 1
ATOM 4070 C C . SER B 1 45 ? 5.574 12.5 6.605 1 95.25 45 SER B C 1
ATOM 4072 O O . SER B 1 45 ? 4.461 12.773 7.051 1 95.25 45 SER B O 1
ATOM 4074 N N . CYS B 1 46 ? 6.375 13.336 6.043 1 96 46 CYS B N 1
ATOM 4075 C CA . CYS B 1 46 ? 5.941 14.727 5.965 1 96 46 CYS B CA 1
ATOM 4076 C C . CYS B 1 46 ? 6.195 15.297 4.574 1 96 46 CYS B C 1
ATOM 4078 O O . CYS B 1 46 ? 7.223 15.008 3.959 1 96 46 CYS B O 1
ATOM 4080 N N . LYS B 1 47 ? 5.281 16.016 4.137 1 96.62 47 LYS B N 1
ATOM 4081 C CA . LYS B 1 47 ? 5.453 16.953 3.027 1 96.62 47 LYS B CA 1
ATOM 4082 C C . LYS B 1 47 ? 5.582 18.391 3.531 1 96.62 47 LYS B C 1
ATOM 4084 O O . LYS B 1 47 ? 4.832 18.812 4.41 1 96.62 47 LYS B O 1
ATOM 4089 N N . PHE B 1 48 ? 6.523 19.062 3.043 1 96.56 48 PHE B N 1
ATOM 4090 C CA . PHE B 1 48 ? 6.742 20.453 3.383 1 96.56 48 PHE B CA 1
ATOM 4091 C C . PHE B 1 48 ? 6.488 21.359 2.176 1 96.56 48 PHE B C 1
ATOM 4093 O O . PHE B 1 48 ? 7.062 21.141 1.106 1 96.56 48 PHE B O 1
ATOM 4100 N N . ASN B 1 49 ? 5.602 22.281 2.342 1 95.12 49 ASN B N 1
ATOM 4101 C CA . ASN B 1 49 ? 5.457 23.344 1.349 1 95.12 49 ASN B CA 1
ATOM 4102 C C . ASN B 1 49 ? 6.371 24.531 1.653 1 95.12 49 ASN B C 1
ATOM 4104 O O . ASN B 1 49 ? 6.141 25.266 2.613 1 95.12 49 ASN B O 1
ATOM 4108 N N . LEU B 1 50 ? 7.332 24.641 0.85 1 95.81 50 LEU B N 1
ATOM 4109 C CA . LEU B 1 50 ? 8.5 25.484 1.049 1 95.81 50 LEU B CA 1
ATOM 4110 C C . LEU B 1 50 ? 9.516 24.812 1.965 1 95.81 50 LEU B C 1
ATOM 4112 O O . LEU B 1 50 ? 9.406 24.906 3.189 1 95.81 50 LEU B O 1
ATOM 4116 N N . PHE B 1 51 ? 10.414 24.219 1.451 1 98 51 PHE B N 1
ATOM 4117 C CA . PHE B 1 51 ? 11.438 23.406 2.092 1 98 51 PHE B CA 1
ATOM 4118 C C . PHE B 1 51 ? 12.828 23.828 1.632 1 98 51 PHE B C 1
ATOM 4120 O O . PHE B 1 51 ? 13.109 23.875 0.431 1 98 51 PHE B O 1
ATOM 4127 N N . CYS B 1 52 ? 13.695 24.203 2.584 1 98.69 52 CYS B N 1
ATOM 4128 C CA . CYS B 1 52 ? 14.938 24.844 2.172 1 98.69 52 CYS B CA 1
ATOM 4129 C C . CYS B 1 52 ? 16.156 24.078 2.672 1 98.69 52 CYS B C 1
ATOM 4131 O O . CYS B 1 52 ? 16.047 23.281 3.613 1 98.69 52 CYS B O 1
ATOM 4133 N N . PHE B 1 53 ? 17.219 24.203 2.041 1 98.81 53 PHE B N 1
ATOM 4134 C CA . PHE B 1 53 ? 18.547 23.75 2.428 1 98.81 53 PHE B CA 1
ATOM 4135 C C . PHE B 1 53 ? 19.484 24.938 2.652 1 98.81 53 PHE B C 1
ATOM 4137 O O . PHE B 1 53 ? 19.594 25.812 1.798 1 98.81 53 PHE B O 1
ATOM 4144 N N . ASP B 1 54 ? 20.031 25.016 3.809 1 98.62 54 ASP B N 1
ATOM 4145 C CA . ASP B 1 54 ? 21.031 26.047 4.117 1 98.62 54 ASP B CA 1
ATOM 4146 C C . ASP B 1 54 ? 22.438 25.562 3.779 1 98.62 54 ASP B C 1
ATOM 4148 O O . ASP B 1 54 ? 22.969 24.688 4.449 1 98.62 54 ASP B O 1
ATOM 4152 N N . THR B 1 55 ? 23.078 26.188 2.807 1 98 55 THR B N 1
ATOM 4153 C CA . THR B 1 55 ? 24.359 25.734 2.291 1 98 55 THR B CA 1
ATOM 4154 C C . THR B 1 55 ? 25.484 26.016 3.289 1 98 55 THR B C 1
ATOM 4156 O O . THR B 1 55 ? 26.578 25.469 3.178 1 98 55 THR B O 1
ATOM 4159 N N . THR B 1 56 ? 25.281 26.828 4.211 1 97.38 56 THR B N 1
ATOM 4160 C CA . THR B 1 56 ? 26.281 27.156 5.227 1 97.38 56 THR B CA 1
ATOM 4161 C C . THR B 1 56 ? 26.25 26.125 6.352 1 97.38 56 THR B C 1
ATOM 4163 O O . THR B 1 56 ? 27.266 25.516 6.676 1 97.38 56 THR B O 1
ATOM 4166 N N . THR B 1 57 ? 25.016 25.906 6.906 1 97 57 THR B N 1
ATOM 4167 C CA . THR B 1 57 ? 24.906 24.938 7.992 1 97 57 THR B CA 1
ATOM 4168 C C . THR B 1 57 ? 24.844 23.516 7.449 1 97 57 THR B C 1
ATOM 4170 O O . THR B 1 57 ? 24.984 22.547 8.203 1 97 57 THR B O 1
ATOM 4173 N N . LYS B 1 58 ? 24.625 23.391 6.133 1 97.56 58 LYS B N 1
ATOM 4174 C CA . LYS B 1 58 ? 24.531 22.109 5.445 1 97.56 58 LYS B CA 1
ATOM 4175 C C . LYS B 1 58 ? 23.438 21.234 6.039 1 97.56 58 LYS B C 1
ATOM 4177 O O . LYS B 1 58 ? 23.656 20.062 6.332 1 97.56 58 LYS B O 1
ATOM 4182 N N . ASP B 1 59 ? 22.297 21.875 6.23 1 97.62 59 ASP B N 1
ATOM 4183 C CA . ASP B 1 59 ? 21.125 21.203 6.773 1 97.62 59 ASP B CA 1
ATOM 4184 C C . ASP B 1 59 ? 19.828 21.797 6.223 1 97.62 59 ASP B C 1
ATOM 4186 O O . ASP B 1 59 ? 19.859 22.859 5.602 1 97.62 59 ASP B O 1
ATOM 4190 N N . TYR B 1 60 ? 18.828 21.078 6.438 1 98.12 60 TYR B N 1
ATOM 4191 C CA . TYR B 1 60 ? 17.516 21.531 5.953 1 98.12 60 TYR B CA 1
ATOM 4192 C C . TYR B 1 60 ? 16.844 22.438 6.973 1 98.12 60 TYR B C 1
ATOM 4194 O O . TYR B 1 60 ? 17.062 22.297 8.18 1 98.12 60 TYR B O 1
ATOM 4202 N N . VAL B 1 61 ? 16.031 23.344 6.395 1 97.88 61 VAL B N 1
ATOM 4203 C CA . VAL B 1 61 ? 15.43 24.375 7.238 1 97.88 61 VAL B CA 1
ATOM 4204 C C . VAL B 1 61 ? 13.969 24.578 6.836 1 97.88 61 VAL B C 1
ATOM 4206 O O . VAL B 1 61 ? 13.633 24.516 5.652 1 97.88 61 VAL B O 1
ATOM 4209 N N . VAL B 1 62 ? 13.125 24.75 7.824 1 97 62 VAL B N 1
ATOM 4210 C CA . VAL B 1 62 ? 11.727 25.141 7.66 1 97 62 VAL B CA 1
ATOM 4211 C C . VAL B 1 62 ? 11.422 26.344 8.539 1 97 62 VAL B C 1
ATOM 4213 O O . VAL B 1 62 ? 12.211 26.703 9.414 1 97 62 VAL B O 1
ATOM 4216 N N . PHE B 1 63 ? 10.297 26.953 8.266 1 96.06 63 PHE B N 1
ATOM 4217 C CA . PHE B 1 63 ? 10.031 28.25 8.891 1 96.06 63 PHE B CA 1
ATOM 4218 C C . PHE B 1 63 ? 8.648 28.266 9.523 1 96.06 63 PHE B C 1
ATOM 4220 O O . PHE B 1 63 ? 7.695 27.719 8.969 1 96.06 63 PHE B O 1
ATOM 4227 N N . GLN B 1 64 ? 8.531 28.859 10.672 1 92.19 64 GLN B N 1
ATOM 4228 C CA . GLN B 1 64 ? 7.254 29.078 11.336 1 92.19 64 GLN B CA 1
ATOM 4229 C C . GLN B 1 64 ? 7.148 30.5 11.883 1 92.19 64 GLN B C 1
ATOM 4231 O O . GLN B 1 64 ? 8.156 31.203 12.016 1 92.19 64 GLN B O 1
ATOM 4236 N N . SER B 1 65 ? 5.961 30.984 12.172 1 89.12 65 SER B N 1
ATOM 4237 C CA . SER B 1 65 ? 5.75 32.281 12.812 1 89.12 65 SER B CA 1
ATOM 4238 C C . SER B 1 65 ? 5.891 32.188 14.328 1 89.12 65 SER B C 1
ATOM 4240 O O . SER B 1 65 ? 5.773 31.094 14.891 1 89.12 65 SER B O 1
ATOM 4242 N N . PRO B 1 66 ? 6.129 33.312 14.93 1 89.06 66 PRO B N 1
ATOM 4243 C CA . PRO B 1 66 ? 6.148 33.312 16.391 1 89.06 66 PRO B CA 1
ATOM 4244 C C . PRO B 1 66 ? 4.828 32.844 17 1 89.06 66 PRO B C 1
ATOM 4246 O O . PRO B 1 66 ? 4.824 32.219 18.062 1 89.06 66 PRO B O 1
ATOM 4249 N N . GLU B 1 67 ? 3.773 33.156 16.344 1 84.5 67 GLU B N 1
ATOM 4250 C CA . GLU B 1 67 ? 2.461 32.75 16.828 1 84.5 67 GLU B CA 1
ATOM 4251 C C . GLU B 1 67 ? 2.33 31.219 16.812 1 84.5 67 GLU B C 1
ATOM 4253 O O . GLU B 1 67 ? 1.794 30.625 17.75 1 84.5 67 GLU B O 1
ATOM 4258 N N . GLU B 1 68 ? 2.812 30.625 15.789 1 84.81 68 GLU B N 1
ATOM 4259 C CA . GLU B 1 68 ? 2.773 29.156 15.695 1 84.81 68 GLU B CA 1
ATOM 4260 C C . GLU B 1 68 ? 3.672 28.516 16.75 1 84.81 68 GLU B C 1
ATOM 4262 O O . GLU B 1 68 ? 3.314 27.5 17.328 1 84.81 68 GLU B O 1
ATOM 4267 N N . GLU B 1 69 ? 4.793 29.078 16.906 1 83.88 69 GLU B N 1
ATOM 4268 C CA . GLU B 1 69 ? 5.684 28.594 17.953 1 83.88 69 GLU B CA 1
ATOM 4269 C C . GLU B 1 69 ? 5.016 28.641 19.328 1 83.88 69 GLU B C 1
ATOM 4271 O O . GLU B 1 69 ? 5.129 27.703 20.109 1 83.88 69 GLU B O 1
ATOM 4276 N N . ALA B 1 70 ? 4.289 29.719 19.562 1 81 70 ALA B N 1
ATOM 4277 C CA . ALA B 1 70 ? 3.611 29.906 20.844 1 81 70 ALA B CA 1
ATOM 4278 C C . ALA B 1 70 ? 2.457 28.922 21 1 81 70 ALA B C 1
ATOM 4280 O O . ALA B 1 70 ? 2.172 28.469 22.109 1 81 70 ALA B O 1
ATOM 4281 N N . LEU B 1 71 ? 1.825 28.688 19.922 1 77.31 71 LEU B N 1
ATOM 4282 C CA . LEU B 1 71 ? 0.691 27.766 19.938 1 77.31 71 LEU B CA 1
ATOM 4283 C C . LEU B 1 71 ? 1.116 26.391 20.438 1 77.31 71 LEU B C 1
ATOM 4285 O O . LEU B 1 71 ? 0.39 25.75 21.203 1 77.31 71 LEU B O 1
ATOM 4289 N N . TYR B 1 72 ? 2.283 25.969 20.047 1 72.81 72 TYR B N 1
ATOM 4290 C CA . TYR B 1 72 ? 2.77 24.656 20.469 1 72.81 72 TYR B CA 1
ATOM 4291 C C . TYR B 1 72 ? 2.941 24.594 21.984 1 72.81 72 TYR B C 1
ATOM 4293 O O . TYR B 1 72 ? 2.615 23.578 22.609 1 72.81 72 TYR B O 1
ATOM 4301 N N . SER B 1 73 ? 3.396 25.641 22.5 1 70.56 73 SER B N 1
ATOM 4302 C CA . SER B 1 73 ? 3.559 25.672 23.953 1 70.56 73 SER B CA 1
ATOM 4303 C C . SER B 1 73 ? 2.215 25.562 24.656 1 70.56 73 SER B C 1
ATOM 4305 O O . SER B 1 73 ? 2.109 24.922 25.703 1 70.56 73 SER B O 1
ATOM 4307 N N . HIS B 1 74 ? 1.233 26.094 24.016 1 73.12 74 HIS B N 1
ATOM 4308 C CA . HIS B 1 74 ? -0.099 26.047 24.609 1 73.12 74 HIS B CA 1
ATOM 4309 C C . HIS B 1 74 ? -0.706 24.656 24.469 1 73.12 74 HIS B C 1
ATOM 4311 O O . HIS B 1 74 ? -1.33 24.141 25.391 1 73.12 74 HIS B O 1
ATOM 4317 N N . LEU B 1 75 ? -0.433 24.062 23.344 1 75.38 75 LEU B N 1
ATOM 4318 C CA . LEU B 1 75 ? -1.016 22.75 23.078 1 75.38 75 LEU B CA 1
ATOM 4319 C C . LEU B 1 75 ? -0.359 21.672 23.938 1 75.38 75 LEU B C 1
ATOM 4321 O O . LEU B 1 75 ? -0.956 20.625 24.188 1 75.38 75 LEU B O 1
ATOM 4325 N N . GLU B 1 76 ? 0.823 21.969 24.391 1 72.62 76 GLU B N 1
ATOM 4326 C CA . GLU B 1 76 ? 1.491 21.016 25.281 1 72.62 76 GLU B CA 1
ATOM 4327 C C . GLU B 1 76 ? 0.702 20.828 26.562 1 72.62 76 GLU B C 1
ATOM 4329 O O . GLU B 1 76 ? 0.752 19.766 27.172 1 72.62 76 GLU B O 1
ATOM 4334 N N . LYS B 1 77 ? -0.081 21.812 26.875 1 76.12 77 LYS B N 1
ATOM 4335 C CA . LYS B 1 77 ? -0.886 21.766 28.094 1 76.12 77 LYS B CA 1
ATOM 4336 C C . LYS B 1 77 ? -2.225 21.078 27.844 1 76.12 77 LYS B C 1
ATOM 4338 O O . LYS B 1 77 ? -3.023 20.891 28.766 1 76.12 77 LYS B O 1
ATOM 4343 N N . ARG B 1 78 ? -2.389 20.703 26.594 1 80.25 78 ARG B N 1
ATOM 4344 C CA . ARG B 1 78 ? -3.607 20 26.188 1 80.25 78 ARG B CA 1
ATOM 4345 C C . ARG B 1 78 ? -3.281 18.688 25.516 1 80.25 78 ARG B C 1
ATOM 4347 O O . ARG B 1 78 ? -3.469 18.531 24.297 1 80.25 78 ARG B O 1
ATOM 4354 N N . PRO B 1 79 ? -3 17.703 26.281 1 78.19 79 PRO B N 1
ATOM 4355 C CA . PRO B 1 79 ? -2.395 16.484 25.734 1 78.19 79 PRO B CA 1
ATOM 4356 C C . PRO B 1 79 ? -3.355 15.695 24.844 1 78.19 79 PRO B C 1
ATOM 4358 O O . PRO B 1 79 ? -2.922 14.852 24.062 1 78.19 79 PRO B O 1
ATOM 4361 N N . PHE B 1 80 ? -4.672 16.094 24.922 1 84.31 80 PHE B N 1
ATOM 4362 C CA . PHE B 1 80 ? -5.609 15.266 24.172 1 84.31 80 PHE B CA 1
ATOM 4363 C C . PHE B 1 80 ? -5.977 15.93 22.844 1 84.31 80 PHE B C 1
ATOM 4365 O O . PHE B 1 80 ? -6.727 15.367 22.047 1 84.31 80 PHE B O 1
ATOM 4372 N N . ILE B 1 81 ? -5.422 17.094 22.625 1 84.38 81 ILE B N 1
ATOM 4373 C CA . ILE B 1 81 ? -5.551 17.734 21.328 1 84.38 81 ILE B CA 1
ATOM 4374 C C . ILE B 1 81 ? -4.352 17.375 20.453 1 84.38 81 ILE B C 1
ATOM 4376 O O . ILE B 1 81 ? -3.211 17.688 20.797 1 84.38 81 ILE B O 1
ATOM 4380 N N . ASP B 1 82 ? -4.633 16.656 19.344 1 85.75 82 ASP B N 1
ATOM 4381 C CA . ASP B 1 82 ? -3.572 16.266 18.422 1 85.75 82 ASP B CA 1
ATOM 4382 C C . ASP B 1 82 ? -3.75 16.922 17.062 1 85.75 82 ASP B C 1
ATOM 4384 O O . ASP B 1 82 ? -4.578 16.5 16.266 1 85.75 82 ASP B O 1
ATOM 4388 N N . VAL B 1 83 ? -2.965 17.969 16.781 1 81.94 83 VAL B N 1
ATOM 4389 C CA . VAL B 1 83 ? -3.037 18.75 15.539 1 81.94 83 VAL B CA 1
ATOM 4390 C C . VAL B 1 83 ? -1.665 18.766 14.875 1 81.94 83 VAL B C 1
ATOM 4392 O O . VAL B 1 83 ? -1.423 19.578 13.977 1 81.94 83 VAL B O 1
ATOM 4395 N N . SER B 1 84 ? -0.837 17.984 15.305 1 65.56 84 SER B N 1
ATOM 4396 C CA . SER B 1 84 ? 0.594 18.062 15.031 1 65.56 84 SER B CA 1
ATOM 4397 C C . SER B 1 84 ? 0.892 17.766 13.57 1 65.56 84 SER B C 1
ATOM 4399 O O . SER B 1 84 ? 1.889 18.234 13.023 1 65.56 84 SER B O 1
ATOM 4401 N N . GLN B 1 85 ? -0.032 17.328 12.828 1 80.62 85 GLN B N 1
ATOM 4402 C CA . GLN B 1 85 ? 0.243 16.922 11.453 1 80.62 85 GLN B CA 1
ATOM 4403 C C . GLN B 1 85 ? 0.261 18.125 10.516 1 80.62 85 GLN B C 1
ATOM 4405 O O . GLN B 1 85 ? 0.767 18.047 9.398 1 80.62 85 GLN B O 1
ATOM 4410 N N . SER B 1 86 ? -0.13 19.281 11.133 1 87.5 86 SER B N 1
ATOM 4411 C CA . SER B 1 86 ? -0.172 20.484 10.312 1 87.5 86 SER B CA 1
ATOM 4412 C C . SER B 1 86 ? 0.733 21.578 10.883 1 87.5 86 SER B C 1
ATOM 4414 O O . SER B 1 86 ? 0.705 22.719 10.43 1 87.5 86 SER B O 1
ATOM 4416 N N . TYR B 1 87 ? 1.507 21.188 11.898 1 84.75 87 TYR B N 1
ATOM 4417 C CA . TYR B 1 87 ? 2.41 22.156 12.531 1 84.75 87 TYR B CA 1
ATOM 4418 C C . TYR B 1 87 ? 3.834 21.609 12.578 1 84.75 87 TYR B C 1
ATOM 4420 O O . TYR B 1 87 ? 4.043 20.391 12.578 1 84.75 87 TYR B O 1
ATOM 4428 N N . LEU B 1 88 ? 4.703 22.594 12.539 1 83.81 88 LEU B N 1
ATOM 4429 C CA . LEU B 1 88 ? 6.098 22.219 12.766 1 83.81 88 LEU B CA 1
ATOM 4430 C C . LEU B 1 88 ? 6.367 22.016 14.25 1 83.81 88 LEU B C 1
ATOM 4432 O O . LEU B 1 88 ? 6.207 22.938 15.055 1 83.81 88 LEU B O 1
ATOM 4436 N N . LYS B 1 89 ? 6.414 20.703 14.531 1 76.88 89 LYS B N 1
ATOM 4437 C CA . LYS B 1 89 ?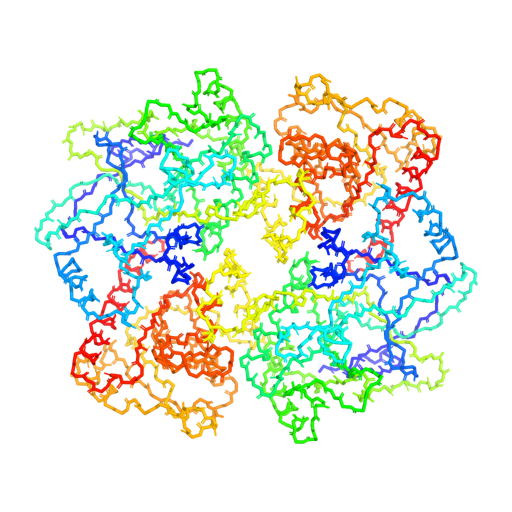 6.57 20.391 15.953 1 76.88 89 LYS B CA 1
ATOM 4438 C C . LYS B 1 89 ? 7.934 19.766 16.234 1 76.88 89 LYS B C 1
ATOM 4440 O O . LYS B 1 89 ? 8.375 18.875 15.508 1 76.88 89 LYS B O 1
ATOM 4445 N N . GLN B 1 90 ? 8.57 20.469 17.172 1 64.81 90 GLN B N 1
ATOM 4446 C CA . GLN B 1 90 ? 9.797 19.844 17.656 1 64.81 90 GLN B CA 1
ATOM 4447 C C . GLN B 1 90 ? 9.891 19.906 19.172 1 64.81 90 GLN B C 1
ATOM 4449 O O . GLN B 1 90 ? 10.344 20.906 19.734 1 64.81 90 GLN B O 1
ATOM 4454 N N . SER B 1 91 ? 8.922 19.344 19.766 1 59.56 91 SER B N 1
ATOM 4455 C CA . SER B 1 91 ? 9.086 19.281 21.219 1 59.56 91 SER B CA 1
ATOM 4456 C C . SER B 1 91 ? 9.414 17.875 21.672 1 59.56 91 SER B C 1
ATOM 4458 O O . SER B 1 91 ? 9.32 16.922 20.906 1 59.56 91 SER B O 1
ATOM 4460 N N . LEU B 1 92 ? 9.977 17.859 22.812 1 50.28 92 LEU B N 1
ATOM 4461 C CA . LEU B 1 92 ? 10.398 16.609 23.422 1 50.28 92 LEU B CA 1
ATOM 4462 C C . LEU B 1 92 ? 9.25 15.602 23.438 1 50.28 92 LEU B C 1
ATOM 4464 O O . LEU B 1 92 ? 9.453 14.414 23.188 1 50.28 92 LEU B O 1
ATOM 4468 N N . ASN B 1 93 ? 8.062 16.078 23.625 1 55.03 93 ASN B N 1
ATOM 4469 C CA . ASN B 1 93 ? 6.938 15.164 23.828 1 55.03 93 ASN B CA 1
ATOM 4470 C C . ASN B 1 93 ? 6.098 15.039 22.547 1 55.03 93 ASN B C 1
ATOM 4472 O O . ASN B 1 93 ? 5.273 14.133 22.438 1 55.03 93 ASN B O 1
ATOM 4476 N N . HIS B 1 94 ? 6.398 16 21.641 1 64.19 94 HIS B N 1
ATOM 4477 C CA . HIS B 1 94 ? 5.586 16.016 20.438 1 64.19 94 HIS B CA 1
ATOM 4478 C C . HIS B 1 94 ? 6.418 16.406 19.219 1 64.19 94 HIS B C 1
ATOM 4480 O O . HIS B 1 94 ? 6.734 17.578 19.031 1 64.19 94 HIS B O 1
ATOM 4486 N N . SER B 1 95 ? 6.934 15.328 18.641 1 78.81 95 SER B N 1
ATOM 4487 C CA . SER B 1 95 ? 7.762 15.664 17.484 1 78.81 95 SER B CA 1
ATOM 4488 C C . SER B 1 95 ? 7.223 15.023 16.219 1 78.81 95 SER B C 1
ATOM 4490 O O . SER B 1 95 ? 6.586 13.969 16.266 1 78.81 95 SER B O 1
ATOM 4492 N N . ASN B 1 96 ? 7.352 15.773 15.227 1 89.12 96 ASN B N 1
ATOM 4493 C CA . ASN B 1 96 ? 7.012 15.258 13.906 1 89.12 96 ASN B CA 1
ATOM 4494 C C . ASN B 1 96 ? 8.234 14.68 13.203 1 89.12 96 ASN B C 1
ATOM 4496 O O . ASN B 1 96 ? 8.32 14.719 11.969 1 89.12 96 ASN B O 1
ATOM 4500 N N . THR B 1 97 ? 9.141 14.219 14.078 1 93.19 97 THR B N 1
ATOM 4501 C CA . THR B 1 97 ? 10.344 13.664 13.477 1 93.19 97 THR B CA 1
ATOM 4502 C C . THR B 1 97 ? 10.008 12.477 12.578 1 93.19 97 THR B C 1
ATOM 4504 O O . THR B 1 97 ? 9 11.805 12.781 1 93.19 97 THR B O 1
ATOM 4507 N N . VAL B 1 98 ? 10.828 12.336 11.586 1 95.31 98 VAL B N 1
ATOM 4508 C CA . VAL B 1 98 ? 10.672 11.258 10.609 1 95.31 98 VAL B CA 1
ATOM 4509 C C . VAL B 1 98 ? 12.008 10.555 10.398 1 95.31 98 VAL B C 1
ATOM 4511 O O . VAL B 1 98 ? 13.039 10.992 10.93 1 95.31 98 VAL B O 1
ATOM 4514 N N . SER B 1 99 ? 11.977 9.477 9.688 1 95.75 99 SER B N 1
ATOM 4515 C CA . SER B 1 99 ? 13.219 8.781 9.359 1 95.75 99 SER B CA 1
ATOM 4516 C C . SER B 1 99 ? 13.836 9.328 8.078 1 95.75 99 SER B C 1
ATOM 4518 O O . SER B 1 99 ? 13.125 9.602 7.105 1 95.75 99 SER B O 1
ATOM 4520 N N . LEU B 1 100 ? 15.125 9.43 8.016 1 96.31 100 LEU B N 1
ATOM 4521 C CA . LEU B 1 100 ? 15.836 9.883 6.828 1 96.31 100 LEU B CA 1
ATOM 4522 C C . LEU B 1 100 ? 15.969 8.75 5.809 1 96.31 100 LEU B C 1
ATOM 4524 O O . LEU B 1 100 ? 16.281 8.992 4.645 1 96.31 100 LEU B O 1
ATOM 4528 N N . GLY B 1 101 ? 15.773 7.559 6.309 1 94.06 101 GLY B N 1
ATOM 4529 C CA . GLY B 1 101 ? 15.93 6.418 5.426 1 94.06 101 GLY B CA 1
ATOM 4530 C C . GLY B 1 101 ? 15.461 5.113 6.043 1 94.06 101 GLY B C 1
ATOM 4531 O O . GLY B 1 101 ? 14.906 5.105 7.141 1 94.06 101 GLY B O 1
ATOM 4532 N N . GLY B 1 102 ? 15.703 4.043 5.234 1 93.19 102 GLY B N 1
ATOM 4533 C CA . GLY B 1 102 ? 15.312 2.725 5.703 1 93.19 102 GLY B CA 1
ATOM 4534 C C . GLY B 1 102 ? 16 2.322 6.996 1 93.19 102 GLY B C 1
ATOM 4535 O O . GLY B 1 102 ? 17.172 2.623 7.199 1 93.19 102 GLY B O 1
ATOM 4536 N N . ILE B 1 103 ? 15.273 1.632 7.82 1 92.19 103 ILE B N 1
ATOM 4537 C CA . ILE B 1 103 ? 15.766 1.167 9.109 1 92.19 103 ILE B CA 1
ATOM 4538 C C . ILE B 1 103 ? 16.359 -0.232 8.961 1 92.19 103 ILE B C 1
ATOM 4540 O O . ILE B 1 103 ? 15.797 -1.081 8.266 1 92.19 103 ILE B O 1
ATOM 4544 N N . ASN B 1 104 ? 17.453 -0.438 9.539 1 91.5 104 ASN B N 1
ATOM 4545 C CA . ASN B 1 104 ? 18.094 -1.744 9.617 1 91.5 104 ASN B CA 1
ATOM 4546 C C . ASN B 1 104 ? 18.312 -2.17 11.07 1 91.5 104 ASN B C 1
ATOM 4548 O O . ASN B 1 104 ? 19.125 -1.576 11.773 1 91.5 104 ASN B O 1
ATOM 4552 N N . LEU B 1 105 ? 17.719 -3.205 11.445 1 89.31 105 LEU B N 1
ATOM 4553 C CA . LEU B 1 105 ? 17.766 -3.629 12.844 1 89.31 105 LEU B CA 1
ATOM 4554 C C . LEU B 1 105 ? 19.156 -4.094 13.234 1 89.31 105 LEU B C 1
ATOM 4556 O O . LEU B 1 105 ? 19.516 -4.09 14.414 1 89.31 105 LEU B O 1
ATOM 4560 N N . LYS B 1 106 ? 19.906 -4.461 12.297 1 88.69 106 LYS B N 1
ATOM 4561 C CA . LYS B 1 106 ? 21.281 -4.883 12.578 1 88.69 106 LYS B CA 1
ATOM 4562 C C . LYS B 1 106 ? 22.094 -3.734 13.164 1 88.69 106 LYS B C 1
ATOM 4564 O O . LYS B 1 106 ? 23.141 -3.961 13.789 1 88.69 106 LYS B O 1
ATOM 4569 N N . TRP B 1 107 ? 21.641 -2.51 12.93 1 92.56 107 TRP B N 1
ATOM 4570 C CA . TRP B 1 107 ? 22.344 -1.346 13.453 1 92.56 107 TRP B CA 1
ATOM 4571 C C . TRP B 1 107 ? 22.078 -1.171 14.945 1 92.56 107 TRP B C 1
ATOM 4573 O O . TRP B 1 107 ? 22.797 -0.433 15.625 1 92.56 107 TRP B O 1
ATOM 4583 N N . GLY B 1 108 ? 21.031 -1.811 15.469 1 91.38 108 GLY B N 1
ATOM 4584 C CA . GLY B 1 108 ? 20.734 -1.773 16.891 1 91.38 108 GLY B CA 1
ATOM 4585 C C . GLY B 1 108 ? 19.922 -0.559 17.297 1 91.38 108 GLY B C 1
ATOM 4586 O O . GLY B 1 108 ? 19.844 0.419 16.562 1 91.38 108 GLY B O 1
ATOM 4587 N N . ASN B 1 109 ? 19.438 -0.589 18.484 1 90.69 109 ASN B N 1
ATOM 4588 C CA . ASN B 1 109 ? 18.547 0.457 18.969 1 90.69 109 ASN B CA 1
ATOM 4589 C C . ASN B 1 109 ? 19.266 1.417 19.922 1 90.69 109 ASN B C 1
ATOM 4591 O O . ASN B 1 109 ? 18.641 2.266 20.547 1 90.69 109 ASN B O 1
ATOM 4595 N N . ARG B 1 110 ? 20.656 1.251 20.016 1 90.94 110 ARG B N 1
ATOM 4596 C CA . ARG B 1 110 ? 21.422 2.213 20.781 1 90.94 110 ARG B CA 1
ATOM 4597 C C . ARG B 1 110 ? 21.484 3.564 20.078 1 90.94 110 ARG B C 1
ATOM 4599 O O . ARG B 1 110 ? 21.203 3.658 18.891 1 90.94 110 ARG B O 1
ATOM 4606 N N . LYS B 1 111 ? 21.75 4.551 20.766 1 89 111 LYS B N 1
ATOM 4607 C CA . LYS B 1 111 ? 21.781 5.914 20.25 1 89 111 LYS B CA 1
ATOM 4608 C C . LYS B 1 111 ? 22.672 6.004 19 1 89 111 LYS B C 1
ATOM 4610 O O . LYS B 1 111 ? 22.422 6.816 18.109 1 89 111 LYS B O 1
ATOM 4615 N N . SER B 1 112 ? 23.641 5.145 18.953 1 91.31 112 SER B N 1
ATOM 4616 C CA . SER B 1 112 ? 24.578 5.156 17.844 1 91.31 112 SER B CA 1
ATOM 4617 C C . SER B 1 112 ? 24.078 4.293 16.688 1 91.31 112 SER B C 1
ATOM 4619 O O . SER B 1 112 ? 24.719 4.23 15.633 1 91.31 112 SER B O 1
ATOM 4621 N N . GLY B 1 113 ? 22.969 3.656 16.891 1 93.81 113 GLY B N 1
ATOM 4622 C CA . GLY B 1 113 ? 22.422 2.781 15.867 1 93.81 113 GLY B CA 1
ATOM 4623 C C . GLY B 1 113 ? 21.391 3.471 14.984 1 93.81 113 GLY B C 1
ATOM 4624 O O . GLY B 1 113 ? 21.625 4.586 14.516 1 93.81 113 GLY B O 1
ATOM 4625 N N . TYR B 1 114 ? 20.25 2.744 14.711 1 93.5 114 TYR B N 1
ATOM 4626 C CA . TYR B 1 114 ? 19.312 3.256 13.727 1 93.5 114 TYR B CA 1
ATOM 4627 C C . TYR B 1 114 ? 18.578 4.484 14.25 1 93.5 114 TYR B C 1
ATOM 4629 O O . TYR B 1 114 ? 18.031 5.27 13.477 1 93.5 114 TYR B O 1
ATOM 4637 N N . PRO B 1 115 ? 18.562 4.797 15.633 1 93.88 115 PRO B N 1
ATOM 4638 C CA . PRO B 1 115 ? 17.938 6.035 16.094 1 93.88 115 PRO B CA 1
ATOM 4639 C C . PRO B 1 115 ? 18.594 7.285 15.508 1 93.88 115 PRO B C 1
ATOM 4641 O O . PRO B 1 115 ? 18.016 8.367 15.547 1 93.88 115 PRO B O 1
ATOM 4644 N N . ARG B 1 116 ? 19.781 7.152 14.969 1 95.31 116 ARG B N 1
ATOM 4645 C CA . ARG B 1 116 ? 20.453 8.273 14.32 1 95.31 116 ARG B CA 1
ATOM 4646 C C . ARG B 1 116 ? 19.688 8.734 13.086 1 95.31 116 ARG B C 1
ATOM 4648 O O . ARG B 1 116 ? 19.922 9.828 12.57 1 95.31 116 ARG B O 1
ATOM 4655 N N . LEU B 1 117 ? 18.797 7.898 12.633 1 95.62 117 LEU B N 1
ATOM 4656 C CA . LEU B 1 117 ? 18.016 8.227 11.445 1 95.62 117 LEU B CA 1
ATOM 4657 C C . LEU B 1 117 ? 16.844 9.133 11.805 1 95.62 117 LEU B C 1
ATOM 4659 O O . LEU B 1 117 ? 16.203 9.719 10.922 1 95.62 117 LEU B O 1
ATOM 4663 N N . GLU B 1 118 ? 16.438 9.219 13.086 1 94.81 118 GLU B N 1
ATOM 4664 C CA . GLU B 1 118 ? 15.375 10.125 13.492 1 94.81 118 GLU B CA 1
ATOM 4665 C C . GLU B 1 118 ? 15.758 11.578 13.25 1 94.81 118 GLU B C 1
ATOM 4667 O O . GLU B 1 118 ? 16.781 12.055 13.766 1 94.81 118 GLU B O 1
ATOM 4672 N N . TRP B 1 119 ? 14.938 12.227 12.5 1 94.56 119 TRP B N 1
ATOM 4673 C CA . TRP B 1 119 ? 15.367 13.523 11.977 1 94.56 119 TRP B CA 1
ATOM 4674 C C . TRP B 1 119 ? 14.18 14.453 11.773 1 94.56 119 TRP B C 1
ATOM 4676 O O . TRP B 1 119 ? 13.055 13.992 11.539 1 94.56 119 TRP B O 1
ATOM 4686 N N . PHE B 1 120 ? 14.422 15.688 11.875 1 95.19 120 PHE B N 1
ATOM 4687 C CA . PHE B 1 120 ? 13.531 16.766 11.461 1 95.19 120 PHE B CA 1
ATOM 4688 C C . PHE B 1 120 ? 14.328 17.984 11.023 1 95.19 120 PHE B C 1
ATOM 4690 O O . PHE B 1 120 ? 15.414 18.25 11.555 1 95.19 120 PHE B O 1
ATOM 4697 N N . PRO B 1 121 ? 13.891 18.75 10.047 1 95.81 121 PRO B N 1
ATOM 4698 C CA . PRO B 1 121 ? 14.641 19.953 9.664 1 95.81 121 PRO B CA 1
ATOM 4699 C C . PRO B 1 121 ? 14.719 20.969 10.797 1 95.81 121 PRO B C 1
ATOM 4701 O O . PRO B 1 121 ? 13.922 20.922 11.734 1 95.81 121 PRO B O 1
ATOM 4704 N N . GLU B 1 122 ? 15.719 21.797 10.703 1 95.69 122 GLU B N 1
ATOM 4705 C CA . GLU B 1 122 ? 15.797 22.922 11.625 1 95.69 122 GLU B CA 1
ATOM 4706 C C . GLU B 1 122 ? 14.602 23.859 11.461 1 95.69 122 GLU B C 1
ATOM 4708 O O . GLU B 1 122 ? 14.258 24.25 10.344 1 95.69 122 GLU B O 1
ATOM 4713 N N . ILE B 1 123 ? 14 24.188 12.555 1 94.88 123 ILE B N 1
ATOM 4714 C CA . ILE B 1 123 ? 12.891 25.141 12.516 1 94.88 123 ILE B CA 1
ATOM 4715 C C . ILE B 1 123 ? 13.398 26.547 12.844 1 94.88 123 ILE B C 1
ATOM 4717 O O . ILE B 1 123 ? 13.984 26.766 13.898 1 94.88 123 ILE B O 1
ATOM 4721 N N . ARG B 1 124 ? 13.211 27.453 11.961 1 95.94 124 ARG B N 1
ATOM 4722 C CA . ARG B 1 124 ? 13.531 28.859 12.195 1 95.94 124 ARG B CA 1
ATOM 4723 C C . ARG B 1 124 ? 12.258 29.688 12.352 1 95.94 124 ARG B C 1
ATOM 4725 O O . ARG B 1 124 ? 11.367 29.641 11.5 1 95.94 124 ARG B O 1
ATOM 4732 N N . THR B 1 125 ? 12.156 30.391 13.398 1 94 125 THR B N 1
ATOM 4733 C CA . THR B 1 125 ? 11.023 31.266 13.641 1 94 125 THR B CA 1
ATOM 4734 C C . THR B 1 125 ? 11.281 32.656 13.047 1 94 125 THR B C 1
ATOM 4736 O O . THR B 1 125 ? 12.273 33.312 13.391 1 94 125 THR B O 1
ATOM 4739 N N . ILE B 1 126 ? 10.391 33.062 12.148 1 95.12 126 ILE B N 1
ATOM 4740 C CA . ILE B 1 126 ? 10.562 34.344 11.43 1 95.12 126 ILE B CA 1
ATOM 4741 C C . ILE B 1 126 ? 9.344 35.219 11.68 1 95.12 126 ILE B C 1
ATOM 4743 O O . ILE B 1 126 ? 8.203 34.812 11.484 1 95.12 126 ILE B O 1
ATOM 4747 N N . ASP B 1 127 ? 9.641 36.5 11.992 1 92.94 127 ASP B N 1
ATOM 4748 C CA . ASP B 1 127 ? 8.562 37.469 12.172 1 92.94 127 ASP B CA 1
ATOM 4749 C C . ASP B 1 127 ? 7.934 37.844 10.836 1 92.94 127 ASP B C 1
ATOM 4751 O O . ASP B 1 127 ? 8.617 37.875 9.805 1 92.94 127 ASP B O 1
ATOM 4755 N N . ALA B 1 128 ? 6.668 38.219 10.852 1 89.19 128 ALA B N 1
ATOM 4756 C CA . ALA B 1 128 ? 5.91 38.531 9.648 1 89.19 128 ALA B CA 1
ATOM 4757 C C . ALA B 1 128 ? 6.555 39.688 8.898 1 89.19 128 ALA B C 1
ATOM 4759 O O . ALA B 1 128 ? 6.473 39.781 7.668 1 89.19 128 ALA B O 1
ATOM 4760 N N . GLY B 1 129 ? 7.242 40.625 9.547 1 90.75 129 GLY B N 1
ATOM 4761 C CA . GLY B 1 129 ? 7.793 41.812 8.914 1 90.75 129 GLY B CA 1
ATOM 4762 C C . GLY B 1 129 ? 9.227 41.625 8.445 1 90.75 129 GLY B C 1
ATOM 4763 O O . GLY B 1 129 ? 9.773 42.469 7.742 1 90.75 129 GLY B O 1
ATOM 4764 N N . VAL B 1 130 ? 9.781 40.5 8.695 1 93.94 130 VAL B N 1
ATOM 4765 C CA . VAL B 1 130 ? 11.18 40.281 8.375 1 93.94 130 VAL B CA 1
ATOM 4766 C C . VAL B 1 130 ? 11.305 39.688 6.973 1 93.94 130 VAL B C 1
ATOM 4768 O O . VAL B 1 130 ? 10.648 38.688 6.656 1 93.94 130 VAL B O 1
ATOM 4771 N N . SER B 1 131 ? 12.094 40.344 6.172 1 95.69 131 SER B N 1
ATOM 4772 C CA . SER B 1 131 ? 12.359 39.875 4.82 1 95.69 131 SER B CA 1
ATOM 4773 C C . SER B 1 131 ? 13.469 38.812 4.812 1 95.69 131 SER B C 1
ATOM 4775 O O . SER B 1 131 ? 14.523 39.031 5.426 1 95.69 131 SER B O 1
ATOM 4777 N N . THR B 1 132 ? 13.203 37.75 4.207 1 96.38 132 THR B N 1
ATOM 4778 C CA . THR B 1 132 ? 14.188 36.688 4.066 1 96.38 132 THR B CA 1
ATOM 4779 C C . THR B 1 132 ? 14.508 36.438 2.596 1 96.38 132 THR B C 1
ATOM 4781 O O . THR B 1 132 ? 13.602 36.25 1.777 1 96.38 132 THR B O 1
ATOM 4784 N N . ALA B 1 133 ? 15.82 36.469 2.279 1 97.5 133 ALA B N 1
ATOM 4785 C CA . ALA B 1 133 ? 16.281 36.156 0.925 1 97.5 133 ALA B CA 1
ATOM 4786 C C . ALA B 1 133 ? 16.594 34.688 0.757 1 97.5 133 ALA B C 1
ATOM 4788 O O . ALA B 1 133 ? 17.125 34.062 1.667 1 97.5 133 ALA B O 1
ATOM 4789 N N . TYR B 1 134 ? 16.25 34.156 -0.34 1 98.06 134 TYR B N 1
ATOM 4790 C CA . TYR B 1 134 ? 16.562 32.781 -0.665 1 98.06 134 TYR B CA 1
ATOM 4791 C C . TYR B 1 134 ? 16.594 32.562 -2.174 1 98.06 134 TYR B C 1
ATOM 4793 O O . TYR B 1 134 ? 16.203 33.438 -2.941 1 98.06 134 TYR B O 1
ATOM 4801 N N . TYR B 1 135 ? 17.203 31.5 -2.639 1 98.31 135 TYR B N 1
ATOM 4802 C CA . TYR B 1 135 ? 17.125 31.031 -4.023 1 98.31 135 TYR B CA 1
ATOM 4803 C C . TYR B 1 135 ? 16.078 29.953 -4.184 1 98.31 135 TYR B C 1
ATOM 4805 O O . TYR B 1 135 ? 16.062 28.969 -3.439 1 98.31 135 TYR B O 1
ATOM 4813 N N . GLU B 1 136 ? 15.18 30.172 -5.082 1 97.69 136 GLU B N 1
ATOM 4814 C CA . GLU B 1 136 ? 14.094 29.219 -5.316 1 97.69 136 GLU B CA 1
ATOM 4815 C C . GLU B 1 136 ? 14.43 28.281 -6.473 1 97.69 136 GLU B C 1
ATOM 4817 O O . GLU B 1 136 ? 14.883 28.734 -7.531 1 97.69 136 GLU B O 1
ATOM 4822 N N . LEU B 1 137 ? 14.234 26.984 -6.234 1 96.94 137 LEU B N 1
ATOM 4823 C CA . LEU B 1 137 ? 14.32 26 -7.301 1 96.94 137 LEU B CA 1
ATOM 4824 C C . LEU B 1 137 ? 13.094 26.078 -8.211 1 96.94 137 LEU B C 1
ATOM 4826 O O . LEU B 1 137 ? 12.078 26.672 -7.844 1 96.94 137 LEU B O 1
ATOM 4830 N N . PRO B 1 138 ? 13.242 25.453 -9.445 1 94.75 138 PRO B N 1
ATOM 4831 C CA . PRO B 1 138 ? 12.039 25.391 -10.281 1 94.75 138 PRO B CA 1
ATOM 4832 C C . PRO B 1 138 ? 10.859 24.75 -9.555 1 94.75 138 PRO B C 1
ATOM 4834 O O . PRO B 1 138 ? 11.047 23.828 -8.75 1 94.75 138 PRO B O 1
ATOM 4837 N N . PRO B 1 139 ? 9.641 25.188 -9.883 1 92.31 139 PRO B N 1
ATOM 4838 C CA . PRO B 1 139 ? 8.469 24.781 -9.109 1 92.31 139 PRO B CA 1
ATOM 4839 C C . PRO B 1 139 ? 8.203 23.281 -9.18 1 92.31 139 PRO B C 1
ATOM 4841 O O . PRO B 1 139 ? 7.535 22.719 -8.305 1 92.31 139 PRO B O 1
ATOM 4844 N N . ASN B 1 140 ? 8.719 22.594 -10.164 1 93.31 140 ASN B N 1
ATOM 4845 C CA . ASN B 1 140 ? 8.453 21.172 -10.312 1 93.31 140 ASN B CA 1
ATOM 4846 C C . ASN B 1 140 ? 9.539 20.328 -9.641 1 93.31 140 ASN B C 1
ATOM 4848 O O . ASN B 1 140 ? 9.508 19.094 -9.711 1 93.31 140 ASN B O 1
ATOM 4852 N N . VAL B 1 141 ? 10.492 21.016 -8.961 1 95.25 141 VAL B N 1
ATOM 4853 C CA . VAL B 1 141 ? 11.555 20.281 -8.289 1 95.25 141 VAL B CA 1
ATOM 4854 C C . VAL B 1 141 ? 11.164 19.984 -6.844 1 95.25 141 VAL B C 1
ATOM 4856 O O . VAL B 1 141 ? 10.766 20.891 -6.109 1 95.25 141 VAL B O 1
ATOM 4859 N N . THR B 1 142 ? 11.188 18.734 -6.48 1 96.75 142 THR B N 1
ATOM 4860 C CA . THR B 1 142 ? 10.945 18.297 -5.105 1 96.75 142 THR B CA 1
ATOM 4861 C C . THR B 1 142 ? 12.258 17.922 -4.422 1 96.75 142 THR B C 1
ATOM 4863 O O . THR B 1 142 ? 13.031 17.125 -4.957 1 96.75 142 THR B O 1
ATOM 4866 N N . LEU B 1 143 ? 12.516 18.531 -3.307 1 97.44 143 LEU B N 1
ATOM 4867 C CA . LEU B 1 143 ? 13.719 18.266 -2.531 1 97.44 143 LEU B CA 1
ATOM 4868 C C . LEU B 1 143 ? 13.523 17.078 -1.613 1 97.44 143 LEU B C 1
ATOM 4870 O O . LEU B 1 143 ? 12.555 17.016 -0.855 1 97.44 143 LEU B O 1
ATOM 4874 N N . ILE B 1 144 ? 14.492 16.125 -1.693 1 96.62 144 ILE B N 1
ATOM 4875 C CA . ILE B 1 144 ? 14.344 14.867 -0.954 1 96.62 144 ILE B CA 1
ATOM 4876 C C . ILE B 1 144 ? 15.617 14.594 -0.154 1 96.62 144 ILE B C 1
ATOM 4878 O O . ILE B 1 144 ? 16.594 14.07 -0.692 1 96.62 144 ILE B O 1
ATOM 4882 N N . PRO B 1 145 ? 15.617 14.867 1.144 1 97.56 145 PRO B N 1
ATOM 4883 C CA . PRO B 1 145 ? 16.672 14.312 1.987 1 97.56 145 PRO B CA 1
ATOM 4884 C C . PRO B 1 145 ? 16.531 12.805 2.195 1 97.56 145 PRO B C 1
ATOM 4886 O O . PRO B 1 145 ? 15.422 12.312 2.41 1 97.56 145 PRO B O 1
ATOM 4889 N N . PHE B 1 146 ? 17.656 12.07 2.049 1 96 146 PHE B N 1
ATOM 4890 C CA . PHE B 1 146 ? 17.547 10.648 2.352 1 96 146 PHE B CA 1
ATOM 4891 C C . PHE B 1 146 ? 18.906 10.078 2.787 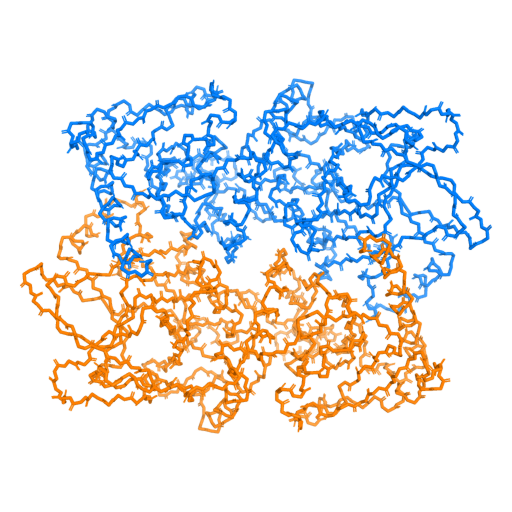1 96 146 PHE B C 1
ATOM 4893 O O . PHE B 1 146 ? 19.953 10.633 2.443 1 96 146 PHE B O 1
ATOM 4900 N N . HIS B 1 147 ? 18.844 9.125 3.629 1 96.31 147 HIS B N 1
ATOM 4901 C CA . HIS B 1 147 ? 20 8.312 3.994 1 96.31 147 HIS B CA 1
ATOM 4902 C C . HIS B 1 147 ? 19.984 6.984 3.25 1 96.31 147 HIS B C 1
ATOM 4904 O O . HIS B 1 147 ? 18.953 6.309 3.182 1 96.31 147 HIS B O 1
ATOM 4910 N N . SER B 1 148 ? 21.125 6.672 2.703 1 95 148 SER B N 1
ATOM 4911 C CA . SER B 1 148 ? 21.219 5.395 1.999 1 95 148 SER B CA 1
ATOM 4912 C C . SER B 1 148 ? 21.609 4.266 2.951 1 95 148 SER B C 1
ATOM 4914 O O . SER B 1 148 ? 22.609 4.355 3.652 1 95 148 SER B O 1
ATOM 4916 N N . MET B 1 149 ? 20.844 3.254 3.041 1 93 149 MET B N 1
ATOM 4917 C CA . MET B 1 149 ? 21.094 2.125 3.932 1 93 149 MET B CA 1
ATOM 4918 C C . MET B 1 149 ? 22.359 1.378 3.527 1 93 149 MET B C 1
ATOM 4920 O O . MET B 1 149 ? 23.219 1.107 4.367 1 93 149 MET B O 1
ATOM 4924 N N . ASN B 1 150 ? 22.594 1.105 2.357 1 93.94 150 ASN B N 1
ATOM 4925 C CA . ASN B 1 150 ? 23.688 0.386 1.719 1 93.94 150 ASN B CA 1
ATOM 4926 C C . ASN B 1 150 ? 23.625 0.504 0.198 1 93.94 150 ASN B C 1
ATOM 4928 O O . ASN B 1 150 ? 23.484 -0.5 -0.502 1 93.94 150 ASN B O 1
ATOM 4932 N N . GLY B 1 151 ? 23.906 1.729 -0.196 1 94.44 151 GLY B N 1
ATOM 4933 C CA . GLY B 1 151 ? 23.734 2.064 -1.601 1 94.44 151 GLY B CA 1
ATOM 4934 C C . GLY B 1 151 ? 24.719 1.35 -2.506 1 94.44 151 GLY B C 1
ATOM 4935 O O . GLY B 1 151 ? 24.578 1.367 -3.73 1 94.44 151 GLY B O 1
ATOM 4936 N N . ALA B 1 152 ? 25.672 0.663 -1.939 1 95.19 152 ALA B N 1
ATOM 4937 C CA . ALA B 1 152 ? 26.625 -0.102 -2.74 1 95.19 152 ALA B CA 1
ATOM 4938 C C . ALA B 1 152 ? 26.016 -1.402 -3.238 1 95.19 152 ALA B C 1
ATOM 4940 O O . ALA B 1 152 ? 26.531 -2.039 -4.152 1 95.19 152 ALA B O 1
ATOM 4941 N N . ASN B 1 153 ? 25.016 -1.834 -2.58 1 94.75 153 ASN B N 1
ATOM 4942 C CA . ASN B 1 153 ? 24.219 -2.998 -2.965 1 94.75 153 ASN B CA 1
ATOM 4943 C C . ASN B 1 153 ? 22.984 -2.596 -3.762 1 94.75 153 ASN B C 1
ATOM 4945 O O . ASN B 1 153 ? 22.125 -1.861 -3.26 1 94.75 153 ASN B O 1
ATOM 4949 N N . PRO B 1 154 ? 22.844 -3.051 -5 1 95.38 154 PRO B N 1
ATOM 4950 C CA . PRO B 1 154 ? 21.75 -2.557 -5.848 1 95.38 154 PRO B CA 1
ATOM 4951 C C . PRO B 1 154 ? 20.375 -2.891 -5.289 1 95.38 154 PRO B C 1
ATOM 4953 O O . PRO B 1 154 ? 19.422 -2.113 -5.461 1 95.38 154 PRO B O 1
ATOM 4956 N N . GLY B 1 155 ? 20.219 -4.02 -4.633 1 95.44 155 GLY B N 1
ATOM 4957 C CA . GLY B 1 155 ? 18.953 -4.332 -3.994 1 95.44 155 GLY B CA 1
ATOM 4958 C C . GLY B 1 155 ? 18.562 -3.338 -2.914 1 95.44 155 GLY B C 1
ATOM 4959 O O . GLY B 1 155 ? 17.438 -2.848 -2.889 1 95.44 155 GLY B O 1
ATOM 4960 N N . HIS B 1 156 ? 19.531 -3.01 -2.059 1 95.69 156 HIS B N 1
ATOM 4961 C CA . HIS B 1 156 ? 19.281 -2.023 -1.012 1 95.69 156 HIS B CA 1
ATOM 4962 C C . HIS B 1 156 ? 19.016 -0.646 -1.605 1 95.69 156 HIS B C 1
ATOM 4964 O O . HIS B 1 156 ? 18.156 0.091 -1.107 1 95.69 156 HIS B O 1
ATOM 4970 N N . LEU B 1 157 ? 19.703 -0.321 -2.635 1 96.31 157 LEU B N 1
ATOM 4971 C CA . LEU B 1 157 ? 19.5 0.975 -3.271 1 96.31 157 LEU B CA 1
ATOM 4972 C C . LEU B 1 157 ? 18.094 1.087 -3.838 1 96.31 157 LEU B C 1
ATOM 4974 O O . LEU B 1 157 ? 17.375 2.055 -3.561 1 96.31 157 LEU B O 1
ATOM 4978 N N . VAL B 1 158 ? 17.625 0.108 -4.539 1 97 158 VAL B N 1
ATOM 4979 C CA . VAL B 1 158 ? 16.344 0.186 -5.25 1 97 158 VAL B CA 1
ATOM 4980 C C . VAL B 1 158 ? 15.203 -0.052 -4.273 1 97 158 VAL B C 1
ATOM 4982 O O . VAL B 1 158 ? 14.219 0.691 -4.273 1 97 158 VAL B O 1
ATOM 4985 N N . TRP B 1 159 ? 15.344 -1.013 -3.359 1 96.06 159 TRP B N 1
ATOM 4986 C CA . TRP B 1 159 ? 14.195 -1.447 -2.568 1 96.06 159 TRP B CA 1
ATOM 4987 C C . TRP B 1 159 ? 14.156 -0.729 -1.223 1 96.06 159 TRP B C 1
ATOM 4989 O O . TRP B 1 159 ? 13.117 -0.677 -0.568 1 96.06 159 TRP B O 1
ATOM 4999 N N . ASP B 1 160 ? 15.297 -0.139 -0.803 1 95.38 160 ASP B N 1
ATOM 5000 C CA . ASP B 1 160 ? 15.328 0.447 0.534 1 95.38 160 ASP B CA 1
ATOM 5001 C C . ASP B 1 160 ? 15.586 1.95 0.47 1 95.38 160 ASP B C 1
ATOM 5003 O O . ASP B 1 160 ? 15.406 2.658 1.463 1 95.38 160 ASP B O 1
ATOM 5007 N N . ASP B 1 161 ? 16.016 2.439 -0.694 1 96.19 161 ASP B N 1
ATOM 5008 C CA . ASP B 1 161 ? 16.156 3.881 -0.874 1 96.19 161 ASP B CA 1
ATOM 5009 C C . ASP B 1 161 ? 15.117 4.418 -1.849 1 96.19 161 ASP B C 1
ATOM 5011 O O . ASP B 1 161 ? 14.266 5.223 -1.47 1 96.19 161 ASP B O 1
ATOM 5015 N N . PHE B 1 162 ? 15.078 3.9 -3.105 1 96.5 162 PHE B N 1
ATOM 5016 C CA . PHE B 1 162 ? 14.234 4.449 -4.16 1 96.5 162 PHE B CA 1
ATOM 5017 C C . PHE B 1 162 ? 12.766 4.148 -3.885 1 96.5 162 PHE B C 1
ATOM 5019 O O . PHE B 1 162 ? 11.906 5.012 -4.082 1 96.5 162 PHE B O 1
ATOM 5026 N N . LEU B 1 163 ? 12.469 2.939 -3.436 1 95.94 163 LEU B N 1
ATOM 5027 C CA . LEU B 1 163 ? 11.086 2.541 -3.219 1 95.94 163 LEU B CA 1
ATOM 5028 C C . LEU B 1 163 ? 10.43 3.41 -2.15 1 95.94 163 LEU B C 1
ATOM 5030 O O . LEU B 1 163 ? 9.32 3.912 -2.348 1 95.94 163 LEU B O 1
ATOM 5034 N N . PRO B 1 164 ? 11.07 3.664 -1.004 1 95.56 164 PRO B N 1
ATOM 5035 C CA . PRO B 1 164 ? 10.469 4.574 -0.029 1 95.56 164 PRO B CA 1
ATOM 5036 C C . PRO B 1 164 ? 10.266 5.984 -0.586 1 95.56 164 PRO B C 1
ATOM 5038 O O . PRO B 1 164 ? 9.25 6.621 -0.304 1 95.56 164 PRO B O 1
ATOM 5041 N N . ILE B 1 165 ? 11.172 6.469 -1.383 1 96.38 165 ILE B N 1
ATOM 5042 C CA . ILE B 1 165 ? 11.039 7.797 -1.975 1 96.38 165 ILE B CA 1
ATOM 5043 C C . ILE B 1 165 ? 9.844 7.82 -2.924 1 96.38 165 ILE B C 1
ATOM 5045 O O . ILE B 1 165 ? 9.039 8.758 -2.9 1 96.38 165 ILE B O 1
ATOM 5049 N N . TYR B 1 166 ? 9.75 6.797 -3.715 1 96.56 166 TYR B N 1
ATOM 5050 C CA . TYR B 1 166 ? 8.602 6.699 -4.602 1 96.56 166 TYR B CA 1
ATOM 5051 C C . TYR B 1 166 ? 7.301 6.641 -3.801 1 96.56 166 TYR B C 1
ATOM 5053 O O . TYR B 1 166 ? 6.301 7.25 -4.188 1 96.56 166 TYR B O 1
ATOM 5061 N N . THR B 1 167 ? 7.309 5.879 -2.701 1 96.19 167 THR B N 1
ATOM 5062 C CA . THR B 1 167 ? 6.137 5.785 -1.836 1 96.19 167 THR B CA 1
ATOM 5063 C C . THR B 1 167 ? 5.738 7.164 -1.318 1 96.19 167 THR B C 1
ATOM 5065 O O . THR B 1 167 ? 4.559 7.52 -1.331 1 96.19 167 THR B O 1
ATOM 5068 N N . LEU B 1 168 ? 6.719 7.938 -0.93 1 96.75 168 LEU B N 1
ATOM 5069 C CA . LEU B 1 168 ? 6.453 9.297 -0.482 1 96.75 168 LEU B CA 1
ATOM 5070 C C . LEU B 1 168 ? 5.805 10.117 -1.592 1 96.75 168 LEU B C 1
ATOM 5072 O O . LEU B 1 168 ? 4.824 10.828 -1.353 1 96.75 168 LEU B O 1
ATOM 5076 N N . LEU B 1 169 ? 6.367 10.023 -2.793 1 96.81 169 LEU B N 1
ATOM 5077 C CA . LEU B 1 169 ? 5.848 10.781 -3.928 1 96.81 169 LEU B CA 1
ATOM 5078 C C . LEU B 1 169 ? 4.379 10.453 -4.168 1 96.81 169 LEU B C 1
ATOM 5080 O O . LEU B 1 169 ? 3.562 11.352 -4.371 1 96.81 169 LEU B O 1
ATOM 5084 N N . THR B 1 170 ? 4.043 9.164 -4.055 1 95.75 170 THR B N 1
ATOM 5085 C CA . THR B 1 170 ? 2.668 8.75 -4.328 1 95.75 170 THR B CA 1
ATOM 5086 C C . THR B 1 170 ? 1.745 9.156 -3.184 1 95.75 170 THR B C 1
ATOM 5088 O O . THR B 1 170 ? 0.606 9.57 -3.414 1 95.75 170 THR B O 1
ATOM 5091 N N . MET B 1 171 ? 2.191 9.055 -1.981 1 95.5 171 MET B N 1
ATOM 5092 C CA . MET B 1 171 ? 1.392 9.406 -0.812 1 95.5 171 MET B CA 1
ATOM 5093 C C . MET B 1 171 ? 0.919 10.852 -0.894 1 95.5 171 MET B C 1
ATOM 5095 O O . MET B 1 171 ? -0.205 11.172 -0.498 1 95.5 171 MET B O 1
ATOM 5099 N N . PHE B 1 172 ? 1.778 11.672 -1.453 1 95.56 172 PHE B N 1
ATOM 5100 C CA . PHE B 1 172 ? 1.456 13.094 -1.484 1 95.56 172 PHE B CA 1
ATOM 5101 C C . PHE B 1 172 ? 1.183 13.555 -2.91 1 95.56 172 PHE B C 1
ATOM 5103 O O . PHE B 1 172 ? 1.21 14.75 -3.197 1 95.56 172 PHE B O 1
ATOM 5110 N N . GLN B 1 173 ? 0.998 12.602 -3.871 1 93.69 173 GLN B N 1
ATOM 5111 C CA . GLN B 1 173 ? 0.534 12.82 -5.238 1 93.69 173 GLN B CA 1
ATOM 5112 C C . GLN B 1 173 ? 1.507 13.703 -6.012 1 93.69 173 GLN B C 1
ATOM 5114 O O . GLN B 1 173 ? 1.089 14.617 -6.723 1 93.69 173 GLN B O 1
ATOM 5119 N N . LEU B 1 174 ? 2.816 13.414 -5.938 1 95 174 LEU B N 1
ATOM 5120 C CA . LEU B 1 174 ? 3.836 14.211 -6.605 1 95 174 LEU B CA 1
ATOM 5121 C C . LEU B 1 174 ? 4.605 13.367 -7.617 1 95 174 LEU B C 1
ATOM 5123 O O . LEU B 1 174 ? 5.543 13.859 -8.258 1 95 174 LEU B O 1
ATOM 5127 N N . GLU B 1 175 ? 4.223 12.078 -7.852 1 90.44 175 GLU B N 1
ATOM 5128 C CA . GLU B 1 175 ? 5.004 11.141 -8.664 1 90.44 175 GLU B CA 1
ATOM 5129 C C . GLU B 1 175 ? 5.016 11.562 -10.133 1 90.44 175 GLU B C 1
ATOM 5131 O O . GLU B 1 175 ? 5.992 11.32 -10.844 1 90.44 175 GLU B O 1
ATOM 5136 N N . THR B 1 176 ? 4.023 12.234 -10.625 1 85.75 176 THR B N 1
ATOM 5137 C CA . THR B 1 176 ? 3.971 12.617 -12.031 1 85.75 176 THR B CA 1
ATOM 5138 C C . THR B 1 176 ? 4.281 14.102 -12.203 1 85.75 176 THR B C 1
ATOM 5140 O O . THR B 1 176 ? 4.32 14.602 -13.328 1 85.75 176 THR B O 1
ATOM 5143 N N . LYS B 1 177 ? 4.605 14.781 -11.156 1 77.31 177 LYS B N 1
ATOM 5144 C CA . LYS B 1 177 ? 4.691 16.234 -11.227 1 77.31 177 LYS B CA 1
ATOM 5145 C C . LYS B 1 177 ? 6.074 16.734 -10.812 1 77.31 177 LYS B C 1
ATOM 5147 O O . LYS B 1 177 ? 6.363 17.922 -10.891 1 77.31 177 LYS B O 1
ATOM 5152 N N . SER B 1 178 ? 6.879 15.742 -10.523 1 86.62 178 SER B N 1
ATOM 5153 C CA . SER B 1 178 ? 8.078 16.219 -9.844 1 86.62 178 SER B CA 1
ATOM 5154 C C . SER B 1 178 ? 9.344 15.734 -10.555 1 86.62 178 SER B C 1
ATOM 5156 O O . SER B 1 178 ? 9.414 14.586 -10.992 1 86.62 178 SER B O 1
ATOM 5158 N N . GLU B 1 179 ? 10.227 16.719 -10.711 1 91.81 179 GLU B N 1
ATOM 5159 C CA . GLU B 1 179 ? 11.641 16.375 -10.805 1 91.81 179 GLU B CA 1
ATOM 5160 C C . GLU B 1 179 ? 12.281 16.281 -9.422 1 91.81 179 GLU B C 1
ATOM 5162 O O . GLU B 1 179 ? 11.914 17.016 -8.508 1 91.81 179 GLU B O 1
ATOM 5167 N N . LEU B 1 180 ? 13.172 15.344 -9.289 1 94.5 180 LEU B N 1
ATOM 5168 C CA . LEU B 1 180 ? 13.68 15.094 -7.941 1 94.5 180 LEU B CA 1
ATOM 5169 C C . LEU B 1 180 ? 15.062 15.695 -7.766 1 94.5 180 LEU B C 1
ATOM 5171 O O . LEU B 1 180 ? 15.914 15.57 -8.648 1 94.5 180 LEU B O 1
ATOM 5175 N N . LEU B 1 181 ? 15.25 16.391 -6.754 1 95.44 181 LEU B N 1
ATOM 5176 C CA . LEU B 1 181 ? 16.578 16.719 -6.223 1 95.44 181 LEU B CA 1
ATOM 5177 C C . LEU B 1 181 ? 16.844 15.945 -4.934 1 95.44 181 LEU B C 1
ATOM 5179 O O . LEU B 1 181 ? 16.438 16.375 -3.854 1 95.44 181 LEU B O 1
ATOM 5183 N N . MET B 1 182 ? 17.516 14.859 -5.117 1 94.75 182 MET B N 1
ATOM 5184 C CA . MET B 1 182 ? 17.859 13.977 -4.004 1 94.75 182 MET B CA 1
ATOM 5185 C C . MET B 1 182 ? 19.25 14.305 -3.471 1 94.75 182 MET B C 1
ATOM 5187 O O . MET B 1 182 ? 20.219 14.352 -4.23 1 94.75 182 MET B O 1
ATOM 5191 N N . MET B 1 183 ? 19.359 14.562 -2.232 1 96.06 183 MET B N 1
ATOM 5192 C CA . MET B 1 183 ? 20.656 14.727 -1.586 1 96.06 183 MET B CA 1
ATOM 5193 C C . MET B 1 183 ? 20.812 13.734 -0.441 1 96.06 183 MET B C 1
ATOM 5195 O O . MET B 1 183 ? 20.016 13.711 0.49 1 96.06 183 MET B O 1
ATOM 5199 N N . ARG B 1 184 ? 21.797 12.891 -0.597 1 96 184 ARG B N 1
ATOM 5200 C CA . ARG B 1 184 ? 22.062 11.953 0.488 1 96 184 ARG B CA 1
ATOM 5201 C C . ARG B 1 184 ? 22.5 12.695 1.753 1 96 184 ARG B C 1
ATOM 5203 O O . ARG B 1 184 ? 23.406 13.523 1.715 1 96 184 ARG B O 1
ATOM 5210 N N . TYR B 1 185 ? 21.844 12.43 2.799 1 96.94 185 TYR B N 1
ATOM 5211 C CA . TYR B 1 185 ? 22.125 13.078 4.074 1 96.94 185 TYR B CA 1
ATOM 5212 C C . TYR B 1 185 ? 23.297 12.398 4.781 1 96.94 185 TYR B C 1
ATOM 5214 O O . TYR B 1 185 ? 23.25 11.188 5.035 1 96.94 185 TYR B O 1
ATOM 5222 N N . VAL B 1 186 ? 24.312 13.094 5.047 1 95.94 186 VAL B N 1
ATOM 5223 C CA . VAL B 1 186 ? 25.422 12.586 5.848 1 95.94 186 VAL B CA 1
ATOM 5224 C C . VAL B 1 186 ? 25.109 12.766 7.332 1 95.94 186 VAL B C 1
ATOM 5226 O O . VAL B 1 186 ? 25.016 13.898 7.82 1 95.94 186 VAL B O 1
ATOM 5229 N N . LEU B 1 187 ? 24.953 11.633 7.988 1 95.69 187 LEU B N 1
ATOM 5230 C CA . LEU B 1 187 ? 24.562 11.68 9.391 1 95.69 187 LEU B CA 1
ATOM 5231 C C . LEU B 1 187 ? 25.578 12.461 10.219 1 95.69 187 LEU B C 1
ATOM 5233 O O . LEU B 1 187 ? 26.797 12.32 10.016 1 95.69 187 LEU B O 1
ATOM 5237 N N . LYS B 1 188 ? 25.047 13.203 11.125 1 90.81 188 LYS B N 1
ATOM 5238 C CA . LYS B 1 188 ? 25.891 14.078 11.938 1 90.81 188 LYS B CA 1
ATOM 5239 C C . LYS B 1 188 ? 26.141 13.469 13.32 1 90.81 188 LYS B C 1
ATOM 5241 O O . LYS B 1 188 ? 25.469 12.523 13.719 1 90.81 188 LYS B O 1
ATOM 5246 N N . GLY B 1 189 ? 27.094 14.047 14.016 1 85.38 189 GLY B N 1
ATOM 5247 C CA . GLY B 1 189 ? 27.344 13.719 15.406 1 85.38 189 GLY B CA 1
ATOM 5248 C C . GLY B 1 189 ? 28.391 12.648 15.594 1 85.38 189 GLY B C 1
ATOM 5249 O O . GLY B 1 189 ? 28.953 12.508 16.688 1 85.38 189 GLY B O 1
ATOM 5250 N N . GLU B 1 190 ? 28.625 11.773 14.586 1 87.81 190 GLU B N 1
ATOM 5251 C CA . GLU B 1 190 ? 29.656 10.75 14.641 1 87.81 190 GLU B CA 1
ATOM 5252 C C . GLU B 1 190 ? 30.609 10.859 13.453 1 87.81 190 GLU B C 1
ATOM 5254 O O . GLU B 1 190 ? 30.25 11.383 12.398 1 87.81 190 GLU B O 1
ATOM 5259 N N . GLU B 1 191 ? 31.719 10.406 13.664 1 84.19 191 GLU B N 1
ATOM 5260 C CA . GLU B 1 191 ? 32.75 10.461 12.617 1 84.19 191 GLU B CA 1
ATOM 5261 C C . GLU B 1 191 ? 32.375 9.547 11.445 1 84.19 191 GLU B C 1
ATOM 5263 O O . GLU B 1 191 ? 32.625 9.883 10.289 1 84.19 191 GLU B O 1
ATOM 5268 N N . ARG B 1 192 ? 31.797 8.43 11.844 1 88.88 192 ARG B N 1
ATOM 5269 C CA . ARG B 1 192 ? 31.469 7.465 10.797 1 88.88 192 ARG B CA 1
ATOM 5270 C C . ARG B 1 192 ? 29.969 7.215 10.734 1 88.88 192 ARG B C 1
ATOM 5272 O O . ARG B 1 192 ? 29.25 7.434 11.711 1 88.88 192 ARG B O 1
ATOM 5279 N N . GLY B 1 193 ? 29.625 6.824 9.477 1 93.88 193 GLY B N 1
ATOM 5280 C CA . GLY B 1 193 ? 28.234 6.457 9.273 1 93.88 193 GLY B CA 1
ATOM 5281 C C . GLY B 1 193 ? 27.875 5.109 9.883 1 93.88 193 GLY B C 1
ATOM 5282 O O . GLY B 1 193 ? 28.672 4.523 10.617 1 93.88 193 GLY B O 1
ATOM 5283 N N . LEU B 1 194 ? 26.672 4.711 9.68 1 95.5 194 LEU B N 1
ATOM 5284 C CA . LEU B 1 194 ? 26.188 3.416 10.148 1 95.5 194 LEU B CA 1
ATOM 5285 C C . LEU B 1 194 ? 26.859 2.279 9.383 1 95.5 194 LEU B C 1
ATOM 5287 O O . LEU B 1 194 ? 27.25 2.447 8.227 1 95.5 194 LEU B O 1
ATOM 5291 N N . TRP B 1 195 ? 26.922 1.174 9.984 1 94.06 195 TRP B N 1
ATOM 5292 C CA . TRP B 1 195 ? 27.594 0.021 9.391 1 94.06 195 TRP B CA 1
ATOM 5293 C C . TRP B 1 195 ? 27.078 -0.262 7.992 1 94.06 195 TRP B C 1
ATOM 5295 O O . TRP B 1 195 ? 25.859 -0.251 7.762 1 94.06 195 TRP B O 1
ATOM 5305 N N . ALA B 1 196 ? 27.922 -0.453 7.016 1 93.81 196 ALA B N 1
ATOM 5306 C CA . ALA B 1 196 ? 27.672 -0.868 5.637 1 93.81 196 ALA B CA 1
ATOM 5307 C C . ALA B 1 196 ? 27.062 0.268 4.82 1 93.81 196 ALA B C 1
ATOM 5309 O O . ALA B 1 196 ? 26.938 0.166 3.598 1 93.81 196 ALA B O 1
ATOM 5310 N N . SER B 1 197 ? 26.672 1.378 5.504 1 95.19 197 SER B N 1
ATOM 5311 C CA . SER B 1 197 ? 26.156 2.518 4.754 1 95.19 197 SER B CA 1
ATOM 5312 C C . SER B 1 197 ? 27.266 3.23 3.988 1 95.19 197 SER B C 1
ATOM 5314 O O . SER B 1 197 ? 28.438 2.869 4.102 1 95.19 197 SER B O 1
ATOM 5316 N N . CYS B 1 198 ? 26.906 4.172 3.234 1 95.19 198 CYS B N 1
ATOM 5317 C CA . CYS B 1 198 ? 27.828 4.793 2.285 1 95.19 198 CYS B CA 1
ATOM 5318 C C . CYS B 1 198 ? 28.938 5.531 3.014 1 95.19 198 CYS B C 1
ATOM 5320 O O . CYS B 1 198 ? 30.062 5.629 2.508 1 95.19 198 CYS B O 1
ATOM 5322 N N . ASP B 1 199 ? 28.672 6.004 4.246 1 95.12 199 ASP B N 1
ATOM 5323 C CA . ASP B 1 199 ? 29.656 6.832 4.949 1 95.12 199 ASP B CA 1
ATOM 5324 C C . ASP B 1 199 ? 30.359 6.035 6.051 1 95.12 199 ASP B C 1
ATOM 5326 O O . ASP B 1 199 ? 30.953 6.617 6.953 1 95.12 199 ASP B O 1
ATOM 5330 N N . TRP B 1 200 ? 30.203 4.738 5.977 1 95.25 200 TRP B N 1
ATOM 5331 C CA . TRP B 1 200 ? 30.828 3.869 6.977 1 95.25 200 TRP B CA 1
ATOM 5332 C C . TRP B 1 200 ? 32.344 3.84 6.812 1 95.25 200 TRP B C 1
ATOM 5334 O O . TRP B 1 200 ? 33.094 3.912 7.797 1 95.25 200 TRP B O 1
ATOM 5344 N N . LYS B 1 201 ? 32.812 3.68 5.535 1 93.88 201 LYS B N 1
ATOM 5345 C CA . LYS B 1 201 ? 34.219 3.668 5.145 1 93.88 201 LYS B CA 1
ATOM 5346 C C . LYS B 1 201 ? 34.406 4.371 3.807 1 93.88 201 LYS B C 1
ATOM 5348 O O . LYS B 1 201 ? 33.469 4.547 3.039 1 93.88 201 LYS B O 1
ATOM 5353 N N . ASP B 1 202 ? 35.625 4.742 3.582 1 91.5 202 ASP B N 1
ATOM 5354 C CA . ASP B 1 202 ? 35.938 5.449 2.342 1 91.5 202 ASP B CA 1
ATOM 5355 C C . ASP B 1 202 ? 35.688 4.559 1.127 1 91.5 202 ASP B C 1
ATOM 5357 O O . ASP B 1 202 ? 35.156 5.016 0.118 1 91.5 202 ASP B O 1
ATOM 5361 N N . GLU B 1 203 ? 36.062 3.363 1.312 1 91.81 203 GLU B N 1
ATOM 5362 C CA . GLU B 1 203 ? 35.844 2.42 0.219 1 91.81 203 GLU B CA 1
ATOM 5363 C C . GLU B 1 203 ? 34.344 2.256 -0.088 1 91.81 203 GLU B C 1
ATOM 5365 O O . GLU B 1 203 ? 33.969 2.158 -1.252 1 91.81 203 GLU B O 1
ATOM 5370 N N . LYS B 1 204 ? 33.594 2.266 0.923 1 93.94 204 LYS B N 1
ATOM 5371 C CA . LYS B 1 204 ? 32.156 2.135 0.749 1 93.94 204 LYS B CA 1
ATOM 5372 C C . LYS B 1 204 ? 31.578 3.355 0.041 1 93.94 204 LYS B C 1
ATOM 5374 O O . LYS B 1 204 ? 30.656 3.23 -0.767 1 93.94 204 LYS B O 1
ATOM 5379 N N . ARG B 1 205 ? 32.125 4.438 0.319 1 93.06 205 ARG B N 1
ATOM 5380 C CA . ARG B 1 205 ? 31.672 5.672 -0.323 1 93.06 205 ARG B CA 1
ATOM 5381 C C . ARG B 1 205 ? 31.875 5.605 -1.833 1 93.06 205 ARG B C 1
ATOM 5383 O O . ARG B 1 205 ? 31.016 6.02 -2.602 1 93.06 205 ARG B O 1
ATOM 5390 N N . GLU B 1 206 ? 32.969 5.082 -2.225 1 93.75 206 GLU B N 1
ATOM 5391 C CA . GLU B 1 206 ? 33.281 4.945 -3.648 1 93.75 206 GLU B CA 1
ATOM 5392 C C . GLU B 1 206 ? 32.344 3.943 -4.312 1 93.75 206 GLU B C 1
ATOM 5394 O O . GLU B 1 206 ? 31.844 4.191 -5.41 1 93.75 206 GLU B O 1
ATOM 5399 N N . ASP B 1 207 ? 32.125 2.859 -3.588 1 94.81 207 ASP B N 1
ATOM 5400 C CA . ASP B 1 207 ? 31.219 1.848 -4.105 1 94.81 207 ASP B CA 1
ATOM 5401 C C . ASP B 1 207 ? 29.812 2.418 -4.277 1 94.81 207 ASP B C 1
ATOM 5403 O O . ASP B 1 207 ? 29.156 2.162 -5.289 1 94.81 207 ASP B O 1
ATOM 5407 N N . CYS B 1 208 ? 29.438 3.213 -3.318 1 95.25 208 CYS B N 1
ATOM 5408 C CA . CYS B 1 208 ? 28.125 3.834 -3.375 1 95.25 208 CYS B CA 1
ATOM 5409 C C . CYS B 1 208 ? 28.031 4.816 -4.535 1 95.25 208 CYS B C 1
ATOM 5411 O O . CYS B 1 208 ? 27.031 4.832 -5.266 1 95.25 208 CYS B O 1
ATOM 5413 N N . ALA B 1 209 ? 29.031 5.59 -4.688 1 92.94 209 ALA B N 1
ATOM 5414 C CA . ALA B 1 209 ? 29.047 6.562 -5.773 1 92.94 209 ALA B CA 1
ATOM 5415 C C . ALA B 1 209 ? 28.906 5.875 -7.129 1 92.94 209 ALA B C 1
ATOM 5417 O O . ALA B 1 209 ? 28.156 6.348 -7.996 1 92.94 209 ALA B O 1
ATOM 5418 N N . HIS B 1 210 ? 29.578 4.773 -7.246 1 92.38 210 HIS B N 1
ATOM 5419 C CA . HIS B 1 210 ? 29.484 4 -8.477 1 92.38 210 HIS B CA 1
ATOM 5420 C C . HIS B 1 210 ? 28.078 3.482 -8.719 1 92.38 210 HIS B C 1
ATOM 5422 O O . HIS B 1 210 ? 27.531 3.629 -9.812 1 92.38 210 HIS B O 1
ATOM 5428 N N . MET B 1 211 ? 27.516 2.949 -7.703 1 93.94 211 MET B N 1
ATOM 5429 C CA . MET B 1 211 ? 26.188 2.373 -7.812 1 93.94 211 MET B CA 1
ATOM 5430 C C . MET B 1 211 ? 25.141 3.461 -8.039 1 93.94 211 MET B C 1
ATOM 5432 O O . MET B 1 211 ? 24.219 3.285 -8.828 1 93.94 211 MET B O 1
ATOM 5436 N N . HIS B 1 212 ? 25.312 4.574 -7.367 1 93.5 212 HIS B N 1
ATOM 5437 C CA . HIS B 1 212 ? 24.406 5.703 -7.562 1 93.5 212 HIS B CA 1
ATOM 5438 C C . HIS B 1 212 ? 24.438 6.195 -9 1 93.5 212 HIS B C 1
ATOM 5440 O O . HIS B 1 212 ? 23.391 6.41 -9.617 1 93.5 212 HIS B O 1
ATOM 5446 N N . LYS B 1 213 ? 25.578 6.285 -9.516 1 91.56 213 LYS B N 1
ATOM 5447 C CA . LYS B 1 213 ? 25.719 6.719 -10.906 1 91.56 213 LYS B CA 1
ATOM 5448 C C . LYS B 1 213 ? 25.031 5.75 -11.859 1 91.56 213 LYS B C 1
ATOM 5450 O O . LYS B 1 213 ? 24.344 6.172 -12.797 1 91.56 213 LYS B O 1
ATOM 5455 N N . LYS B 1 214 ? 25.156 4.535 -11.555 1 93.25 214 LYS B N 1
ATOM 5456 C CA . LYS B 1 214 ? 24.625 3.494 -12.43 1 93.25 214 LYS B CA 1
ATOM 5457 C C . LYS B 1 214 ? 23.094 3.424 -12.336 1 93.25 214 LYS B C 1
ATOM 5459 O O . LYS B 1 214 ? 22.406 3.277 -13.352 1 93.25 214 LYS B O 1
ATOM 5464 N N . PHE B 1 215 ? 22.5 3.629 -11.148 1 94.94 215 PHE B N 1
ATOM 5465 C CA . PHE B 1 215 ? 21.094 3.285 -10.945 1 94.94 215 PHE B CA 1
ATOM 5466 C C . PHE B 1 215 ? 20.25 4.543 -10.797 1 94.94 215 PHE B C 1
ATOM 5468 O O . PHE B 1 215 ? 19.016 4.48 -10.867 1 94.94 215 PHE B O 1
ATOM 5475 N N . LEU B 1 216 ? 20.781 5.719 -10.68 1 92.81 216 LEU B N 1
ATOM 5476 C CA . LEU B 1 216 ? 20.047 6.953 -10.43 1 92.81 216 LEU B CA 1
ATOM 5477 C C . LEU B 1 216 ? 19.094 7.262 -11.586 1 92.81 216 LEU B C 1
ATOM 5479 O O . LEU B 1 216 ? 18.062 7.902 -11.391 1 92.81 216 LEU B O 1
ATOM 5483 N N . PRO B 1 217 ? 19.422 6.836 -12.82 1 94.31 217 PRO B N 1
ATOM 5484 C CA . PRO B 1 217 ? 18.5 7.086 -13.938 1 94.31 217 PRO B CA 1
ATOM 5485 C C . PRO B 1 217 ? 17.109 6.492 -13.703 1 94.31 217 PRO B C 1
ATOM 5487 O O . PRO B 1 217 ? 16.125 6.961 -14.281 1 94.31 217 PRO B O 1
ATOM 5490 N N . LEU B 1 218 ? 17.016 5.516 -12.867 1 96.25 218 LEU B N 1
ATOM 5491 C CA . LEU B 1 218 ? 15.711 4.934 -12.539 1 96.25 218 LEU B CA 1
ATOM 5492 C C . LEU B 1 218 ? 14.789 5.969 -11.906 1 96.25 218 LEU B C 1
ATOM 5494 O O . LEU B 1 218 ? 13.57 5.895 -12.055 1 96.25 218 LEU B O 1
ATOM 5498 N N . MET B 1 219 ? 15.391 6.941 -11.211 1 94.69 219 MET B N 1
ATOM 5499 C CA . MET B 1 219 ? 14.609 7.902 -10.438 1 94.69 219 MET B CA 1
ATOM 5500 C C . MET B 1 219 ? 14.633 9.281 -11.094 1 94.69 219 MET B C 1
ATOM 5502 O O . MET B 1 219 ? 13.688 10.055 -10.945 1 94.69 219 MET B O 1
ATOM 5506 N N . MET B 1 220 ? 15.734 9.555 -11.836 1 91.31 220 MET B N 1
ATOM 5507 C CA . MET B 1 220 ? 15.961 10.938 -12.258 1 91.31 220 MET B CA 1
ATOM 5508 C C . MET B 1 220 ? 16 11.039 -13.773 1 91.31 220 MET B C 1
ATOM 5510 O O . MET B 1 220 ? 16.375 12.086 -14.32 1 91.31 220 MET B O 1
ATOM 5514 N N . GLY B 1 221 ? 15.711 9.961 -14.43 1 88.75 221 GLY B N 1
ATOM 5515 C CA . GLY B 1 221 ? 15.703 9.969 -15.883 1 88.75 221 GLY B CA 1
ATOM 5516 C C . GLY B 1 221 ? 16.969 9.398 -16.484 1 88.75 221 GLY B C 1
ATOM 5517 O O . GLY B 1 221 ? 18 9.305 -15.812 1 88.75 221 GLY B O 1
ATOM 5518 N N . ALA B 1 222 ? 16.938 9.156 -17.719 1 84.5 222 ALA B N 1
ATOM 5519 C CA . ALA B 1 222 ? 18.016 8.445 -18.422 1 84.5 222 ALA B CA 1
ATOM 5520 C C . ALA B 1 222 ? 19.297 9.25 -18.422 1 84.5 222 ALA B C 1
ATOM 5522 O O . ALA B 1 222 ? 20.391 8.68 -18.391 1 84.5 222 ALA B O 1
ATOM 5523 N N . ASN B 1 223 ? 19.156 10.547 -18.469 1 81.38 223 ASN B N 1
ATOM 5524 C CA . ASN B 1 223 ? 20.328 11.414 -18.484 1 81.38 223 ASN B CA 1
ATOM 5525 C C . ASN B 1 223 ? 20.266 12.438 -17.344 1 81.38 223 ASN B C 1
ATOM 5527 O O . ASN B 1 223 ? 20.047 13.625 -17.594 1 81.38 223 ASN B O 1
ATOM 5531 N N . PRO B 1 224 ? 20.609 11.766 -16.234 1 76.94 224 PRO B N 1
ATOM 5532 C CA . PRO B 1 224 ? 20.516 12.711 -15.109 1 76.94 224 PRO B CA 1
ATOM 5533 C C . PRO B 1 224 ? 21.547 13.836 -15.203 1 76.94 224 PRO B C 1
ATOM 5535 O O . PRO B 1 224 ? 22.672 13.609 -15.664 1 76.94 224 PRO B O 1
ATOM 5538 N N . ILE B 1 225 ? 21.219 14.969 -14.93 1 65.81 225 ILE B N 1
ATOM 5539 C CA . ILE B 1 225 ? 22.031 16.172 -15.07 1 65.81 225 ILE B CA 1
ATOM 5540 C C . ILE B 1 225 ? 23.188 16.141 -14.078 1 65.81 225 ILE B C 1
ATOM 5542 O O . ILE B 1 225 ? 24.25 16.719 -14.336 1 65.81 225 ILE B O 1
ATOM 5546 N N . HIS B 1 226 ? 22.922 15.562 -12.938 1 67.75 226 HIS B N 1
ATOM 5547 C CA . HIS B 1 226 ? 23.953 15.633 -11.906 1 67.75 226 HIS B CA 1
ATOM 5548 C C . HIS B 1 226 ? 24.109 14.297 -11.188 1 67.75 226 HIS B C 1
ATOM 5550 O O . HIS B 1 226 ? 23.219 13.445 -11.25 1 67.75 226 HIS B O 1
ATOM 5556 N N . GLU B 1 227 ? 25.359 14.18 -10.68 1 79.69 227 GLU B N 1
ATOM 5557 C CA . GLU B 1 227 ? 25.609 13.078 -9.758 1 79.69 227 GLU B CA 1
ATOM 5558 C C . GLU B 1 227 ? 24.891 13.297 -8.43 1 79.69 227 GLU B C 1
ATOM 5560 O O . GLU B 1 227 ? 24.5 14.422 -8.102 1 79.69 227 GLU B O 1
ATOM 5565 N N . LEU B 1 228 ? 24.672 12.211 -7.836 1 88.38 228 LEU B N 1
ATOM 5566 C CA . LEU B 1 228 ? 24 12.328 -6.543 1 88.38 228 LEU B CA 1
ATOM 5567 C C . LEU B 1 228 ? 24.859 13.133 -5.566 1 88.38 228 LEU B C 1
ATOM 5569 O O . LEU B 1 228 ? 26.031 12.836 -5.375 1 88.38 228 LEU B O 1
ATOM 5573 N N . SER B 1 229 ? 24.297 14.203 -5.141 1 93 229 SER B N 1
ATOM 5574 C CA . SER B 1 229 ? 24.969 15.062 -4.176 1 93 229 SER B CA 1
ATOM 5575 C C . SER B 1 229 ? 24.688 14.625 -2.744 1 93 229 SER B C 1
ATOM 5577 O O . SER B 1 229 ? 23.812 13.781 -2.512 1 93 229 SER B O 1
ATOM 5579 N N . THR B 1 230 ? 25.531 15.078 -1.844 1 95.31 230 THR B N 1
ATOM 5580 C CA . THR B 1 230 ? 25.297 14.898 -0.416 1 95.31 230 THR B CA 1
ATOM 5581 C C . THR B 1 230 ? 25.125 16.234 0.281 1 95.31 230 THR B C 1
ATOM 5583 O O . THR B 1 230 ? 25.391 17.297 -0.308 1 95.31 230 THR B O 1
ATOM 5586 N N . THR B 1 231 ? 24.656 16.203 1.513 1 97.06 231 THR B N 1
ATOM 5587 C CA . THR B 1 231 ? 24.484 17.422 2.293 1 97.06 231 THR B CA 1
ATOM 5588 C C . THR B 1 231 ? 25.844 18.047 2.629 1 97.06 231 THR B C 1
ATOM 5590 O O . THR B 1 231 ? 25.922 19.219 3.008 1 97.06 231 THR B O 1
ATOM 5593 N N . GLU B 1 232 ? 26.891 17.266 2.432 1 95.56 232 GLU B N 1
ATOM 5594 C CA . GLU B 1 232 ? 28.234 17.766 2.713 1 95.56 232 GLU B CA 1
ATOM 5595 C C . GLU B 1 232 ? 28.953 18.172 1.429 1 95.56 232 GLU B C 1
ATOM 5597 O O . GLU B 1 232 ? 29.875 18.984 1.458 1 95.56 232 GLU B O 1
ATOM 5602 N N . THR B 1 233 ? 28.594 17.516 0.355 1 94.5 233 THR B N 1
ATOM 5603 C CA . THR B 1 233 ? 29.219 17.781 -0.942 1 94.5 233 THR B CA 1
ATOM 5604 C C . THR B 1 233 ? 28.156 18.109 -1.985 1 94.5 233 THR B C 1
ATOM 5606 O O . THR B 1 233 ? 27.406 17.234 -2.42 1 94.5 233 THR B O 1
ATOM 5609 N N . PHE B 1 234 ? 28.047 19.359 -2.371 1 96.44 234 PHE B N 1
ATOM 5610 C CA . PHE B 1 234 ? 27.078 19.859 -3.34 1 96.44 234 PHE B CA 1
ATOM 5611 C C . PHE B 1 234 ? 27.656 21.031 -4.129 1 96.44 234 PHE B C 1
ATOM 5613 O O . PHE B 1 234 ? 28.719 21.562 -3.771 1 96.44 234 PHE B O 1
ATOM 5620 N N . SER B 1 235 ? 27.062 21.297 -5.254 1 95.75 235 SER B N 1
ATOM 5621 C CA . SER B 1 235 ? 27.484 22.422 -6.094 1 95.75 235 SER B CA 1
ATOM 5622 C C . SER B 1 235 ? 26.516 23.594 -5.965 1 95.75 235 SER B C 1
ATOM 5624 O O . SER B 1 235 ? 25.312 23.453 -6.211 1 95.75 235 SER B O 1
ATOM 5626 N N . PHE B 1 236 ? 26.984 24.688 -5.457 1 96.88 236 PHE B N 1
ATOM 5627 C CA . PHE B 1 236 ? 26.25 25.938 -5.324 1 96.88 236 PHE B CA 1
ATOM 5628 C C . PHE B 1 236 ? 27 27.078 -6.016 1 96.88 236 PHE B C 1
ATOM 5630 O O . PHE B 1 236 ? 28.047 27.516 -5.531 1 96.88 236 PHE B O 1
ATOM 5637 N N . LEU B 1 237 ? 26.406 27.547 -7.191 1 95.12 237 LEU B N 1
ATOM 5638 C CA . LEU B 1 237 ? 27.078 28.531 -8.031 1 95.12 237 LEU B CA 1
ATOM 5639 C C . LEU B 1 237 ? 26.156 29.719 -8.32 1 95.12 237 LEU B C 1
ATOM 5641 O O . LEU B 1 237 ? 25.672 29.875 -9.445 1 95.12 237 LEU B O 1
ATOM 5645 N N . PRO B 1 238 ? 25.953 30.578 -7.375 1 96.06 238 PRO B N 1
ATOM 5646 C CA . PRO B 1 238 ? 25.156 31.781 -7.621 1 96.06 238 PRO B CA 1
ATOM 5647 C C . PRO B 1 238 ? 25.875 32.781 -8.508 1 96.06 238 PRO B C 1
ATOM 5649 O O . PRO B 1 238 ? 27.094 32.906 -8.453 1 96.06 238 PRO B O 1
ATOM 5652 N N . LYS B 1 239 ? 25.141 33.5 -9.305 1 94.94 239 LYS B N 1
ATOM 5653 C CA . LYS B 1 239 ? 25.734 34.562 -10.125 1 94.94 239 LYS B CA 1
ATOM 5654 C C . LYS B 1 239 ? 26.344 35.656 -9.25 1 94.94 239 LYS B C 1
ATOM 5656 O O . LYS B 1 239 ? 27.422 36.188 -9.562 1 94.94 239 LYS B O 1
ATOM 5661 N N . GLU B 1 240 ? 25.594 36 -8.258 1 92.62 240 GLU B N 1
ATOM 5662 C CA . GLU B 1 240 ? 26.078 36.938 -7.258 1 92.62 240 GLU B CA 1
ATOM 5663 C C . GLU B 1 240 ? 26.266 36.25 -5.898 1 92.62 240 GLU B C 1
ATOM 5665 O O . GLU B 1 240 ? 25.297 35.906 -5.23 1 92.62 240 GLU B O 1
ATOM 5670 N N . ALA B 1 241 ? 27.5 36.25 -5.512 1 88.19 241 ALA B N 1
ATOM 5671 C CA . ALA B 1 241 ? 27.812 35.562 -4.262 1 88.19 241 ALA B CA 1
ATOM 5672 C C . ALA B 1 241 ? 27.344 36.375 -3.057 1 88.19 241 ALA B C 1
ATOM 5674 O O . ALA B 1 241 ? 27.375 37.625 -3.09 1 88.19 241 ALA B O 1
ATOM 5675 N N . GLY B 1 242 ? 26.891 35.719 -2.004 1 88.81 242 GLY B N 1
ATOM 5676 C CA . GLY B 1 242 ? 26.672 36.344 -0.711 1 88.81 242 GLY B CA 1
ATOM 5677 C C . GLY B 1 242 ? 25.266 36.875 -0.525 1 88.81 242 GLY B C 1
ATOM 5678 O O . GLY B 1 242 ? 24.938 37.406 0.532 1 88.81 242 GLY B O 1
ATOM 5679 N N . LYS B 1 243 ? 24.406 36.688 -1.489 1 93.62 243 LYS B N 1
ATOM 5680 C CA . LYS B 1 243 ? 23.047 37.219 -1.357 1 93.62 243 LYS B CA 1
ATOM 5681 C C . LYS B 1 243 ? 22.219 36.344 -0.407 1 93.62 243 LYS B C 1
ATOM 5683 O O . LYS B 1 243 ? 21.406 36.875 0.364 1 93.62 243 LYS B O 1
ATOM 5688 N N . SER B 1 244 ? 22.328 35.094 -0.492 1 97.06 244 SER B N 1
ATOM 5689 C CA . SER B 1 244 ? 21.641 34.156 0.392 1 97.06 244 SER B CA 1
ATOM 5690 C C . SER B 1 244 ? 22.297 32.781 0.353 1 97.06 244 SER B C 1
ATOM 5692 O O . SER B 1 244 ? 22.922 32.406 -0.646 1 97.06 244 SER B O 1
ATOM 5694 N N . ASN B 1 245 ? 22.203 32.094 1.392 1 97.69 245 ASN B N 1
ATOM 5695 C CA . ASN B 1 245 ? 22.703 30.719 1.461 1 97.69 245 ASN B CA 1
ATOM 5696 C C . ASN B 1 245 ? 21.562 29.703 1.481 1 97.69 245 ASN B C 1
ATOM 5698 O O . ASN B 1 245 ? 21.797 28.516 1.664 1 97.69 245 ASN B O 1
ATOM 5702 N N . LEU B 1 246 ? 20.344 30.188 1.338 1 98.31 246 LEU B N 1
ATOM 5703 C CA . LEU B 1 246 ? 19.156 29.328 1.398 1 98.31 246 LEU B CA 1
ATOM 5704 C C . LEU B 1 246 ? 18.703 28.938 -0.002 1 98.31 246 LEU B C 1
ATOM 5706 O O . LEU B 1 246 ? 18.516 29.797 -0.865 1 98.31 246 LEU B O 1
ATOM 5710 N N . ILE B 1 247 ? 18.656 27.656 -0.239 1 98.62 247 ILE B N 1
ATOM 5711 C CA . ILE B 1 247 ? 18.047 27.078 -1.426 1 98.62 247 ILE B CA 1
ATOM 5712 C C . ILE B 1 247 ? 16.688 26.469 -1.06 1 98.62 247 ILE B C 1
ATOM 5714 O O . ILE B 1 247 ? 16.609 25.562 -0.22 1 98.62 247 ILE B O 1
ATOM 5718 N N . CYS B 1 248 ? 15.625 26.938 -1.687 1 98.56 248 CYS B N 1
ATOM 5719 C CA . CYS B 1 248 ? 14.305 26.484 -1.269 1 98.56 248 CYS B CA 1
ATOM 5720 C C . CYS B 1 248 ? 13.555 25.859 -2.434 1 98.56 248 CYS B C 1
ATOM 5722 O O . CYS B 1 248 ? 13.633 26.328 -3.564 1 98.56 248 CYS B O 1
ATOM 5724 N N . ALA B 1 249 ? 12.906 24.766 -2.209 1 97.88 249 ALA B N 1
ATOM 5725 C CA . ALA B 1 249 ? 11.984 24.125 -3.137 1 97.88 249 ALA B CA 1
ATOM 5726 C C . ALA B 1 249 ? 10.539 24.297 -2.684 1 97.88 249 ALA B C 1
ATOM 5728 O O . ALA B 1 249 ? 10.266 24.438 -1.487 1 97.88 249 ALA B O 1
ATOM 5729 N N . ARG B 1 250 ? 9.695 24.266 -3.625 1 94.62 250 ARG B N 1
ATOM 5730 C CA . ARG B 1 250 ? 8.273 24.359 -3.307 1 94.62 250 ARG B CA 1
ATOM 5731 C C . ARG B 1 250 ? 7.824 23.172 -2.461 1 94.62 250 ARG B C 1
ATOM 5733 O O . ARG B 1 250 ? 6.988 23.312 -1.568 1 94.62 250 ARG B O 1
ATOM 5740 N N . HIS B 1 251 ? 8.336 22.031 -2.811 1 96.12 251 HIS B N 1
ATOM 5741 C CA . HIS B 1 251 ? 7.977 20.828 -2.076 1 96.12 251 HIS B CA 1
ATOM 5742 C C . HIS B 1 251 ? 9.211 20.109 -1.541 1 96.12 251 HIS B C 1
ATOM 5744 O O . HIS B 1 251 ? 10.25 20.078 -2.211 1 96.12 251 HIS B O 1
ATOM 5750 N N . GLY B 1 252 ? 9.055 19.625 -0.338 1 97.69 252 GLY B N 1
ATOM 5751 C CA . GLY B 1 252 ? 9.992 18.688 0.26 1 97.69 252 GLY B CA 1
ATOM 5752 C C . GLY B 1 252 ? 9.312 17.469 0.866 1 97.69 252 GLY B C 1
ATOM 5753 O O . GLY B 1 252 ? 8.203 17.578 1.4 1 97.69 252 GLY B O 1
ATOM 5754 N N . LEU B 1 253 ? 9.938 16.344 0.722 1 97.44 253 LEU B N 1
ATOM 5755 C CA . LEU B 1 253 ? 9.391 15.109 1.282 1 97.44 253 LEU B CA 1
ATOM 5756 C C . LEU B 1 253 ? 10.43 14.391 2.139 1 97.44 253 LEU B C 1
ATOM 5758 O O . LEU B 1 253 ? 11.609 14.344 1.777 1 97.44 253 LEU B O 1
ATOM 5762 N N . ALA B 1 254 ? 9.977 13.859 3.262 1 96.69 254 ALA B N 1
ATOM 5763 C CA . ALA B 1 254 ? 10.844 13.039 4.105 1 96.69 254 ALA B CA 1
ATOM 5764 C C . ALA B 1 254 ? 10.023 12.023 4.902 1 96.69 254 ALA B C 1
ATOM 5766 O O . ALA B 1 254 ? 8.859 12.273 5.227 1 96.69 254 ALA B O 1
ATOM 5767 N N . GLY B 1 255 ? 10.688 10.875 5.168 1 95 255 GLY B N 1
ATOM 5768 C CA . GLY B 1 255 ? 10.047 9.875 6.012 1 95 255 GLY B CA 1
ATOM 5769 C C . GLY B 1 255 ? 10.016 8.5 5.375 1 95 255 GLY B C 1
ATOM 5770 O O . GLY B 1 255 ? 10.898 8.148 4.598 1 95 255 GLY B O 1
ATOM 5771 N N . ILE B 1 256 ? 9.055 7.625 5.965 1 80.38 256 ILE B N 1
ATOM 5772 C CA . ILE B 1 256 ? 8.602 6.285 5.598 1 80.38 256 ILE B CA 1
ATOM 5773 C C . ILE B 1 256 ? 9.781 5.312 5.645 1 80.38 256 ILE B C 1
ATOM 5775 O O . ILE B 1 256 ? 9.938 4.48 4.75 1 80.38 256 ILE B O 1
ATOM 5779 N N . GLY B 1 257 ? 10.594 5.445 6.711 1 80.12 257 GLY B N 1
ATOM 5780 C CA . GLY B 1 257 ? 11.734 4.559 6.867 1 80.12 257 GLY B CA 1
ATOM 5781 C C . GLY B 1 257 ? 11.344 3.133 7.199 1 80.12 257 GLY B C 1
ATOM 5782 O O . GLY B 1 257 ? 12.102 2.197 6.934 1 80.12 257 GLY B O 1
ATOM 5783 N N . ALA B 1 258 ? 10.094 2.992 7.535 1 82.19 258 ALA B N 1
ATOM 5784 C CA . ALA B 1 258 ? 9.617 1.688 7.988 1 82.19 258 ALA B CA 1
ATOM 5785 C C . ALA B 1 258 ? 9.195 0.817 6.809 1 82.19 258 ALA B C 1
ATOM 5787 O O . ALA B 1 258 ? 9.062 -0.401 6.941 1 82.19 258 ALA B O 1
ATOM 5788 N N . LEU B 1 259 ? 9 1.409 5.652 1 83.88 259 LEU B N 1
ATOM 5789 C CA . LEU B 1 259 ? 8.445 0.653 4.531 1 83.88 259 LEU B CA 1
ATOM 5790 C C . LEU B 1 259 ? 9.523 0.37 3.486 1 83.88 259 LEU B C 1
ATOM 5792 O O . LEU B 1 259 ? 9.539 1 2.426 1 83.88 259 LEU B O 1
ATOM 5796 N N . THR B 1 260 ? 10.305 -0.49 3.869 1 85.88 260 THR B N 1
ATOM 5797 C CA . THR B 1 260 ? 11.383 -1.002 3.025 1 85.88 260 THR B CA 1
ATOM 5798 C C . THR B 1 260 ? 11.289 -2.52 2.898 1 85.88 260 THR B C 1
ATOM 5800 O O . THR B 1 260 ? 10.32 -3.129 3.348 1 85.88 260 THR B O 1
ATOM 5803 N N . ASP B 1 261 ? 12.141 -3.074 2.201 1 82.88 261 ASP B N 1
ATOM 5804 C CA . ASP B 1 261 ? 12.281 -4.527 2.191 1 82.88 261 ASP B CA 1
ATOM 5805 C C . ASP B 1 261 ? 12.703 -5.047 3.562 1 82.88 261 ASP B C 1
ATOM 5807 O O . ASP B 1 261 ? 12.281 -6.125 3.984 1 82.88 261 ASP B O 1
ATOM 5811 N N . HIS B 1 262 ? 13.383 -4.293 4.395 1 82.44 262 HIS B N 1
ATOM 5812 C CA . HIS B 1 262 ? 13.883 -4.695 5.703 1 82.44 262 HIS B CA 1
ATOM 5813 C C . HIS B 1 262 ? 12.828 -4.504 6.785 1 82.44 262 HIS B C 1
ATOM 5815 O O . HIS B 1 262 ? 12.633 -5.383 7.625 1 82.44 262 HIS B O 1
ATOM 5821 N N . GLY B 1 263 ? 12.117 -3.398 6.648 1 82.12 263 GLY B N 1
ATOM 5822 C CA . GLY B 1 263 ? 11.094 -3.125 7.641 1 82.12 263 GLY B CA 1
ATOM 5823 C C . GLY B 1 263 ? 11.656 -2.764 9 1 82.12 263 GLY B C 1
ATOM 5824 O O . GLY B 1 263 ? 12.758 -2.221 9.094 1 82.12 263 GLY B O 1
ATOM 5825 N N . VAL B 1 264 ? 10.828 -2.977 10.078 1 84.62 264 VAL B N 1
ATOM 5826 C CA . VAL B 1 264 ? 11.266 -2.506 11.391 1 84.62 264 VAL B CA 1
ATOM 5827 C C . VAL B 1 264 ? 11.195 -3.645 12.398 1 84.62 264 VAL B C 1
ATOM 5829 O O . VAL B 1 264 ? 11.391 -3.432 13.602 1 84.62 264 VAL B O 1
ATOM 5832 N N . THR B 1 265 ? 10.875 -4.805 11.945 1 80.75 265 THR B N 1
ATOM 5833 C CA . THR B 1 265 ? 10.695 -5.867 12.922 1 80.75 265 THR B CA 1
ATOM 5834 C C . THR B 1 265 ? 11.43 -7.133 12.492 1 80.75 265 THR B C 1
ATOM 5836 O O . THR B 1 265 ? 11.352 -8.164 13.164 1 80.75 265 THR B O 1
ATOM 5839 N N . LYS B 1 266 ? 12.125 -7.113 11.391 1 80.69 266 LYS B N 1
ATOM 5840 C CA . LYS B 1 266 ? 12.68 -8.352 10.859 1 80.69 266 LYS B CA 1
ATOM 5841 C C . LYS B 1 266 ? 14.133 -8.164 10.43 1 80.69 266 LYS B C 1
ATOM 5843 O O . LYS B 1 266 ? 14.586 -7.035 10.227 1 80.69 266 LYS B O 1
ATOM 5848 N N . LEU B 1 267 ? 14.781 -9.352 10.359 1 80.44 267 LEU B N 1
ATOM 5849 C CA . LEU B 1 267 ? 16.156 -9.383 9.883 1 80.44 267 LEU B CA 1
ATOM 5850 C C . LEU B 1 267 ? 16.234 -9.898 8.453 1 80.44 267 LEU B C 1
ATOM 5852 O O . LEU B 1 267 ? 17.047 -10.766 8.141 1 80.44 267 LEU B O 1
ATOM 5856 N N . HIS B 1 268 ? 15.305 -9.586 7.629 1 81.81 268 HIS B N 1
ATOM 5857 C CA . HIS B 1 268 ? 15.336 -9.648 6.176 1 81.81 268 HIS B CA 1
ATOM 5858 C C . HIS B 1 268 ? 15.352 -11.094 5.684 1 81.81 268 HIS B C 1
ATOM 5860 O O . HIS B 1 268 ? 16.109 -11.438 4.773 1 81.81 268 HIS B O 1
ATOM 5866 N N . GLY B 1 269 ? 14.75 -12.062 6.348 1 85.31 269 GLY B N 1
ATOM 5867 C CA . GLY B 1 269 ? 14.555 -13.422 5.867 1 85.31 269 GLY B CA 1
ATOM 5868 C C . GLY B 1 269 ? 15.617 -14.383 6.359 1 85.31 269 GLY B C 1
ATOM 5869 O O . GLY B 1 269 ? 15.617 -15.562 5.992 1 85.31 269 GLY B O 1
ATOM 5870 N N . TRP B 1 270 ? 16.531 -13.969 7.184 1 88.31 270 TRP B N 1
ATOM 5871 C CA . TRP B 1 270 ? 17.578 -14.82 7.738 1 88.31 270 TRP B CA 1
ATOM 5872 C C . TRP B 1 270 ? 17.016 -15.727 8.836 1 88.31 270 TRP B C 1
ATOM 5874 O O . TRP B 1 270 ? 17.5 -16.844 9.023 1 88.31 270 TRP B O 1
ATOM 5884 N N . GLU B 1 271 ? 16.031 -15.164 9.477 1 90.88 271 GLU B N 1
ATOM 5885 C CA . GLU B 1 271 ? 15.469 -15.891 10.609 1 90.88 271 GLU B CA 1
ATOM 5886 C C . GLU B 1 271 ? 14.031 -16.312 10.336 1 90.88 271 GLU B C 1
ATOM 5888 O O . GLU B 1 271 ? 13.289 -15.617 9.641 1 90.88 271 GLU B O 1
ATOM 5893 N N . MET B 1 272 ? 13.656 -17.359 10.945 1 89.25 272 MET B N 1
ATOM 5894 C CA . MET B 1 272 ? 12.312 -17.891 10.734 1 89.25 272 MET B CA 1
ATOM 5895 C C . MET B 1 272 ? 11.258 -16.891 11.211 1 89.25 272 MET B C 1
ATOM 5897 O O . MET B 1 272 ? 10.188 -16.781 10.617 1 89.25 272 MET B O 1
ATOM 5901 N N . ASP B 1 273 ? 11.555 -16.141 12.203 1 88.38 273 ASP B N 1
ATOM 5902 C CA . ASP B 1 273 ? 10.609 -15.18 12.773 1 88.38 273 ASP B CA 1
ATOM 5903 C C . ASP B 1 273 ? 10.352 -14.031 11.805 1 88.38 273 ASP B C 1
ATOM 5905 O O . ASP B 1 273 ? 9.336 -13.344 11.898 1 88.38 273 ASP B O 1
ATOM 5909 N N . ASP B 1 274 ? 11.25 -13.891 10.875 1 90.25 274 ASP B N 1
ATOM 5910 C CA . ASP B 1 274 ? 11.133 -12.805 9.898 1 90.25 274 ASP B CA 1
ATOM 5911 C C . ASP B 1 274 ? 9.883 -12.984 9.039 1 90.25 274 ASP B C 1
ATOM 5913 O O . ASP B 1 274 ? 9.289 -12 8.578 1 90.25 274 ASP B O 1
ATOM 5917 N N . TYR B 1 275 ? 9.508 -14.195 8.922 1 90.94 275 TYR B N 1
ATOM 5918 C CA . TYR B 1 275 ? 8.469 -14.508 7.949 1 90.94 275 TYR B CA 1
ATOM 5919 C C . TYR B 1 275 ? 7.086 -14.25 8.531 1 90.94 275 TYR B C 1
ATOM 5921 O O . TYR B 1 275 ? 6.094 -14.219 7.801 1 90.94 275 TYR B O 1
ATOM 5929 N N . ALA B 1 276 ? 7.027 -13.969 9.805 1 87.62 276 ALA B N 1
ATOM 5930 C CA . ALA B 1 276 ? 5.754 -13.773 10.492 1 87.62 276 ALA B CA 1
ATOM 5931 C C . ALA B 1 276 ? 5.207 -12.367 10.25 1 87.62 276 ALA B C 1
ATOM 5933 O O . ALA B 1 276 ? 4.031 -12.102 10.516 1 87.62 276 ALA B O 1
ATOM 5934 N N . THR B 1 277 ? 6.016 -11.516 9.75 1 86.56 277 THR B N 1
ATOM 5935 C CA . THR B 1 277 ? 5.586 -10.133 9.555 1 86.56 277 THR B CA 1
ATOM 5936 C C . THR B 1 277 ? 5.871 -9.68 8.125 1 86.56 277 THR B C 1
ATOM 5938 O O . THR B 1 277 ? 6.977 -9.875 7.609 1 86.56 277 THR B O 1
ATOM 5941 N N . THR B 1 278 ? 4.836 -9.211 7.52 1 87.69 278 THR B N 1
ATOM 5942 C CA . THR B 1 278 ? 4.984 -8.641 6.184 1 87.69 278 THR B CA 1
ATOM 5943 C C . THR B 1 278 ? 4.633 -7.16 6.188 1 87.69 278 THR B C 1
ATOM 5945 O O . THR B 1 278 ? 3.691 -6.738 6.863 1 87.69 278 THR B O 1
ATOM 5948 N N . HIS B 1 279 ? 5.461 -6.371 5.496 1 85.81 279 HIS B N 1
ATOM 5949 C CA . HIS B 1 279 ? 5.172 -4.945 5.363 1 85.81 279 HIS B CA 1
ATOM 5950 C C . HIS B 1 279 ? 4.785 -4.598 3.93 1 85.81 279 HIS B C 1
ATOM 5952 O O . HIS B 1 279 ? 4.414 -3.455 3.643 1 85.81 279 HIS B O 1
ATOM 5958 N N . ASN B 1 280 ? 4.902 -5.531 3.043 1 89.94 280 ASN B N 1
ATOM 5959 C CA . ASN B 1 280 ? 4.617 -5.242 1.643 1 89.94 280 ASN B CA 1
ATOM 5960 C C . ASN B 1 280 ? 3.35 -5.949 1.171 1 89.94 280 ASN B C 1
ATOM 5962 O O . ASN B 1 280 ? 2.982 -5.859 -0.002 1 89.94 280 ASN B O 1
ATOM 5966 N N . HIS B 1 281 ? 2.713 -6.605 2.139 1 88.88 281 HIS B N 1
ATOM 5967 C CA . HIS B 1 281 ? 1.426 -7.211 1.814 1 88.88 281 HIS B CA 1
ATOM 5968 C C . HIS B 1 281 ? 0.427 -6.156 1.347 1 88.88 281 HIS B C 1
ATOM 5970 O O . HIS B 1 281 ? 0.366 -5.062 1.906 1 88.88 281 HIS B O 1
ATOM 5976 N N . GLY B 1 282 ? -0.246 -6.441 0.22 1 89.25 282 GLY B N 1
ATOM 5977 C CA . GLY B 1 282 ? -1.257 -5.527 -0.289 1 89.25 282 GLY B CA 1
ATOM 5978 C C . GLY B 1 282 ? -0.678 -4.406 -1.131 1 89.25 282 GLY B C 1
ATOM 5979 O O . GLY B 1 282 ? -1.419 -3.584 -1.672 1 89.25 282 GLY B O 1
ATOM 5980 N N . ARG B 1 283 ? 0.64 -4.379 -1.332 1 92.62 283 ARG B N 1
ATOM 5981 C CA . ARG B 1 283 ? 1.271 -3.268 -2.037 1 92.62 283 ARG B CA 1
ATOM 5982 C C . ARG B 1 283 ? 1.572 -3.639 -3.484 1 92.62 283 ARG B C 1
ATOM 5984 O O . ARG B 1 283 ? 2.268 -2.902 -4.188 1 92.62 283 ARG B O 1
ATOM 5991 N N . GLY B 1 284 ? 1.049 -4.777 -3.9 1 94.06 284 GLY B N 1
ATOM 5992 C CA . GLY B 1 284 ? 1.352 -5.273 -5.234 1 94.06 284 GLY B CA 1
ATOM 5993 C C . GLY B 1 284 ? 1.064 -4.258 -6.324 1 94.06 284 GLY B C 1
ATOM 5994 O O . GLY B 1 284 ? 1.819 -4.148 -7.293 1 94.06 284 GLY B O 1
ATOM 5995 N N . GLY B 1 285 ? -0.049 -3.518 -6.215 1 95.12 285 GLY B N 1
ATOM 5996 C CA . GLY B 1 285 ? -0.359 -2.49 -7.195 1 95.12 285 GLY B CA 1
ATOM 5997 C C . GLY B 1 285 ? 0.67 -1.376 -7.238 1 95.12 285 GLY B C 1
ATOM 5998 O O . GLY B 1 285 ? 1.133 -0.991 -8.312 1 95.12 285 GLY B O 1
ATOM 5999 N N . MET B 1 286 ? 1.048 -0.93 -6.102 1 95.19 286 MET B N 1
ATOM 6000 C CA . MET B 1 286 ? 2.027 0.148 -6.012 1 95.19 286 MET B CA 1
ATOM 6001 C C . MET B 1 286 ? 3.396 -0.321 -6.492 1 95.19 286 MET B C 1
ATOM 6003 O O . MET B 1 286 ? 4.125 0.436 -7.137 1 95.19 286 MET B O 1
ATOM 6007 N N . LEU B 1 287 ? 3.73 -1.575 -6.211 1 96.56 287 LEU B N 1
ATOM 6008 C CA . LEU B 1 287 ? 5.016 -2.111 -6.641 1 96.56 287 LEU B CA 1
ATOM 6009 C C . LEU B 1 287 ? 5.082 -2.221 -8.164 1 96.56 287 LEU B C 1
ATOM 6011 O O . LEU B 1 287 ? 6.129 -1.973 -8.766 1 96.56 287 LEU B O 1
ATOM 6015 N N . TYR B 1 288 ? 3.977 -2.551 -8.789 1 97.62 288 TYR B N 1
ATOM 6016 C CA . TYR B 1 288 ? 3.92 -2.541 -10.242 1 97.62 288 TYR B CA 1
ATOM 6017 C C . TYR B 1 288 ? 4.07 -1.126 -10.789 1 97.62 288 TYR B C 1
ATOM 6019 O O . TYR B 1 288 ? 4.793 -0.902 -11.766 1 97.62 288 TYR B O 1
ATOM 6027 N N . ASP B 1 289 ? 3.408 -0.183 -10.164 1 97 289 ASP B N 1
ATOM 6028 C CA . ASP B 1 289 ? 3.514 1.213 -10.578 1 97 289 ASP B CA 1
ATOM 6029 C C . ASP B 1 289 ? 4.941 1.729 -10.406 1 97 289 ASP B C 1
ATOM 6031 O O . ASP B 1 289 ? 5.422 2.518 -11.227 1 97 289 ASP B O 1
ATOM 6035 N N . PHE B 1 290 ? 5.555 1.287 -9.352 1 97.56 290 PHE B N 1
ATOM 6036 C CA . PHE B 1 290 ? 6.945 1.66 -9.109 1 97.56 290 PHE B CA 1
ATOM 6037 C C . PHE B 1 290 ? 7.844 1.15 -10.227 1 97.56 290 PHE B C 1
ATOM 6039 O O . PHE B 1 290 ? 8.672 1.896 -10.758 1 97.56 290 PHE B O 1
ATOM 6046 N N . ARG B 1 291 ? 7.652 -0.118 -10.562 1 98.31 291 ARG B N 1
ATOM 6047 C CA . ARG B 1 291 ? 8.359 -0.666 -11.719 1 98.31 291 ARG B CA 1
ATOM 6048 C C . ARG B 1 291 ? 8.148 0.208 -12.953 1 98.31 291 ARG B C 1
ATOM 6050 O O . ARG B 1 291 ? 9.117 0.572 -13.625 1 98.31 291 ARG B O 1
ATOM 6057 N N . ASN B 1 292 ? 6.941 0.517 -13.258 1 97.88 292 ASN B N 1
ATOM 6058 C CA . ASN B 1 292 ? 6.617 1.317 -14.438 1 97.88 292 ASN B CA 1
ATOM 6059 C C . ASN B 1 292 ? 7.25 2.703 -14.359 1 97.88 292 ASN B C 1
ATOM 6061 O O . ASN B 1 292 ? 7.73 3.225 -15.367 1 97.88 292 ASN B O 1
ATOM 6065 N N . TYR B 1 293 ? 7.203 3.268 -13.172 1 97.56 293 TYR B N 1
ATOM 6066 C CA . TYR B 1 293 ? 7.809 4.574 -12.938 1 97.56 293 TYR B CA 1
ATOM 6067 C C . TYR B 1 293 ? 9.289 4.555 -13.289 1 97.56 293 TYR B C 1
ATOM 6069 O O . TYR B 1 293 ? 9.773 5.414 -14.031 1 97.56 293 TYR B O 1
ATOM 6077 N N . MET B 1 294 ? 10.023 3.549 -12.852 1 97.62 294 MET B N 1
ATOM 6078 C CA . MET B 1 294 ? 11.461 3.428 -13.086 1 97.62 294 MET B CA 1
ATOM 6079 C C . MET B 1 294 ? 11.758 3.199 -14.562 1 97.62 294 MET B C 1
ATOM 6081 O O . MET B 1 294 ? 12.609 3.873 -15.141 1 97.62 294 MET B O 1
ATOM 6085 N N . VAL B 1 295 ? 11.031 2.318 -15.141 1 97.44 295 VAL B N 1
ATOM 6086 C CA . VAL B 1 295 ? 11.266 1.968 -16.547 1 97.44 295 VAL B CA 1
ATOM 6087 C C . VAL B 1 295 ? 10.93 3.162 -17.438 1 97.44 295 VAL B C 1
ATOM 6089 O O . VAL B 1 295 ? 11.664 3.457 -18.375 1 97.44 295 VAL B O 1
ATOM 6092 N N . SER B 1 296 ? 9.859 3.854 -17.109 1 95.81 296 SER B N 1
ATOM 6093 C CA . SER B 1 296 ? 9.477 5.043 -17.859 1 95.81 296 SER B CA 1
ATOM 6094 C C . SER B 1 296 ? 10.539 6.129 -17.75 1 95.81 296 SER B C 1
ATOM 6096 O O . SER B 1 296 ? 10.82 6.832 -18.734 1 95.81 296 SER B O 1
ATOM 6098 N N . ASN B 1 297 ? 11.086 6.316 -16.609 1 94.56 297 ASN B N 1
ATOM 6099 C CA . ASN B 1 297 ? 12.156 7.289 -16.422 1 94.56 297 ASN B CA 1
ATOM 6100 C C . ASN B 1 297 ? 13.352 6.996 -17.328 1 94.56 297 ASN B C 1
ATOM 6102 O O . ASN B 1 297 ? 14.039 7.918 -17.766 1 94.56 297 ASN B O 1
ATOM 6106 N N . MET B 1 298 ? 13.555 5.684 -17.594 1 94.19 298 MET B N 1
ATOM 6107 C CA . MET B 1 298 ? 14.664 5.27 -18.453 1 94.19 298 MET B CA 1
ATOM 6108 C C . MET B 1 298 ? 14.312 5.434 -19.922 1 94.19 298 MET B C 1
ATOM 6110 O O . MET B 1 298 ? 15.156 5.242 -20.797 1 94.19 298 MET B O 1
ATOM 6114 N N . GLY B 1 299 ? 13.078 5.816 -20.219 1 93.44 299 GLY B N 1
ATOM 6115 C CA . GLY B 1 299 ? 12.625 5.969 -21.594 1 93.44 299 GLY B CA 1
ATOM 6116 C C . GLY B 1 299 ? 12.438 4.645 -22.297 1 93.44 299 GLY B C 1
ATOM 6117 O O . GLY B 1 299 ? 12.547 4.578 -23.531 1 93.44 299 GLY B O 1
ATOM 6118 N N . LEU B 1 300 ? 12.25 3.58 -21.578 1 94.69 300 LEU B N 1
ATOM 6119 C CA . LEU B 1 300 ? 12.102 2.244 -22.156 1 94.69 300 LEU B CA 1
ATOM 6120 C C . LEU B 1 300 ? 10.641 1.803 -22.125 1 94.69 300 LEU B C 1
ATOM 6122 O O . LEU B 1 300 ? 9.844 2.324 -21.344 1 94.69 300 LEU B O 1
ATOM 6126 N N . PRO B 1 301 ? 10.227 0.876 -22.906 1 94.56 301 PRO B N 1
ATOM 6127 C CA . PRO B 1 301 ? 8.828 0.427 -22.953 1 94.56 301 PRO B CA 1
ATOM 6128 C C . PRO B 1 301 ? 8.406 -0.301 -21.672 1 94.56 301 PRO B C 1
ATOM 6130 O O . PRO B 1 301 ? 9.156 -1.13 -21.156 1 94.56 301 PRO B O 1
ATOM 6133 N N . ILE B 1 302 ? 7.23 0.01 -21.234 1 94.62 302 ILE B N 1
ATOM 6134 C CA . ILE B 1 302 ? 6.695 -0.547 -20 1 94.62 302 ILE B CA 1
ATOM 6135 C C . ILE B 1 302 ? 6.051 -1.902 -20.281 1 94.62 302 ILE B C 1
ATOM 6137 O O . ILE B 1 302 ? 6.242 -2.857 -19.516 1 94.62 302 ILE B O 1
ATOM 6141 N N . GLU B 1 303 ? 5.363 -2.002 -21.375 1 91.56 303 GLU B N 1
ATOM 6142 C CA . GLU B 1 303 ? 4.605 -3.207 -21.703 1 91.56 303 GLU B CA 1
ATOM 6143 C C . GLU B 1 303 ? 5.391 -4.113 -22.656 1 91.56 303 GLU B C 1
ATOM 6145 O O . GLU B 1 303 ? 6.199 -3.637 -23.453 1 91.56 303 GLU B O 1
ATOM 6150 N N . TYR B 1 304 ? 5.207 -5.324 -22.422 1 92.75 304 TYR B N 1
ATOM 6151 C CA . TYR B 1 304 ? 5.766 -6.355 -23.281 1 92.75 304 TYR B CA 1
ATOM 6152 C C . TYR B 1 304 ? 4.754 -7.469 -23.531 1 92.75 304 TYR B C 1
ATOM 6154 O O . TYR B 1 304 ? 4.121 -7.957 -22.594 1 92.75 304 TYR B O 1
ATOM 6162 N N . ASN B 1 305 ? 4.523 -7.793 -24.766 1 90.19 305 ASN B N 1
ATOM 6163 C CA . ASN B 1 305 ? 3.668 -8.922 -25.125 1 90.19 305 ASN B CA 1
ATOM 6164 C C . ASN B 1 305 ? 4.465 -10.219 -25.234 1 90.19 305 ASN B C 1
ATOM 6166 O O . ASN B 1 305 ? 5.254 -10.383 -26.172 1 90.19 305 ASN B O 1
ATOM 6170 N N . HIS B 1 306 ? 4.168 -11.07 -24.328 1 93.19 306 HIS B N 1
ATOM 6171 C CA . HIS B 1 306 ? 4.859 -12.352 -24.359 1 93.19 306 HIS B CA 1
ATOM 6172 C C . HIS B 1 306 ? 4.473 -13.164 -25.578 1 93.19 306 HIS B C 1
ATOM 6174 O O . HIS B 1 306 ? 3.289 -13.453 -25.797 1 93.19 306 HIS B O 1
ATOM 6180 N N . LYS B 1 307 ? 5.465 -13.484 -26.375 1 91.56 307 LYS B N 1
ATOM 6181 C CA . LYS B 1 307 ? 5.273 -14.336 -27.562 1 91.56 307 LYS B CA 1
ATOM 6182 C C . LYS B 1 307 ? 6.535 -15.133 -27.859 1 91.56 307 LYS B C 1
ATOM 6184 O O . LYS B 1 307 ? 7.641 -14.734 -27.484 1 91.56 307 LYS B O 1
ATOM 6189 N N . PRO B 1 308 ? 6.371 -16.266 -28.562 1 93 308 PRO B N 1
ATOM 6190 C CA . PRO B 1 308 ? 7.555 -17.062 -28.922 1 93 308 PRO B CA 1
ATOM 6191 C C . PRO B 1 308 ? 8.5 -16.312 -29.859 1 93 308 PRO B C 1
ATOM 6193 O O . PRO B 1 308 ? 8.055 -15.523 -30.688 1 93 308 PRO B O 1
ATOM 6196 N N . PRO B 1 309 ? 9.727 -16.609 -29.875 1 96.06 309 PRO B N 1
ATOM 6197 C CA . PRO B 1 309 ? 10.289 -17.438 -28.797 1 96.06 309 PRO B CA 1
ATOM 6198 C C . PRO B 1 309 ? 10.242 -16.75 -27.438 1 96.06 309 PRO B C 1
ATOM 6200 O O . PRO B 1 309 ? 10.727 -15.625 -27.297 1 96.06 309 PRO B O 1
ATOM 6203 N N . PHE B 1 310 ? 9.688 -17.422 -26.453 1 97.56 310 PHE B N 1
ATOM 6204 C CA . PHE B 1 310 ? 9.688 -16.938 -25.094 1 97.56 310 PHE B CA 1
ATOM 6205 C C . PHE B 1 310 ? 11.109 -16.891 -24.531 1 97.56 310 PHE B C 1
ATOM 6207 O O . PHE B 1 310 ? 11.883 -17.828 -24.703 1 97.56 310 PHE B O 1
ATOM 6214 N N . ARG B 1 311 ? 11.445 -15.852 -23.906 1 98.12 311 ARG B N 1
ATOM 6215 C CA . ARG B 1 311 ? 12.812 -15.664 -23.438 1 98.12 311 ARG B CA 1
ATOM 6216 C C . ARG B 1 311 ? 12.953 -16.125 -21.984 1 98.12 311 ARG B C 1
ATOM 6218 O O . ARG B 1 311 ? 12.32 -15.57 -21.078 1 98.12 311 ARG B O 1
ATOM 6225 N N . VAL B 1 312 ? 13.695 -17.172 -21.766 1 98.56 312 VAL B N 1
ATOM 6226 C CA . VAL B 1 312 ? 14.109 -17.625 -20.438 1 98.56 312 VAL B CA 1
ATOM 6227 C C . VAL B 1 312 ? 15.516 -17.141 -20.141 1 98.56 312 VAL B C 1
ATOM 6229 O O . VAL B 1 312 ? 16.484 -17.562 -20.781 1 98.56 312 VAL B O 1
ATOM 6232 N N . ILE B 1 313 ? 15.648 -16.281 -19.156 1 98.5 313 ILE B N 1
ATOM 6233 C CA . ILE B 1 313 ? 16.906 -15.586 -18.922 1 98.5 313 ILE B CA 1
ATOM 6234 C C . ILE B 1 313 ? 17.484 -16 -17.578 1 98.5 313 ILE B C 1
ATOM 6236 O O . ILE B 1 313 ? 16.812 -15.93 -16.547 1 98.5 313 ILE B O 1
ATOM 6240 N N . PHE B 1 314 ? 18.766 -16.422 -17.594 1 98.31 314 PHE B N 1
ATOM 6241 C CA . PHE B 1 314 ? 19.516 -16.766 -16.391 1 98.31 314 PHE B CA 1
ATOM 6242 C C . PHE B 1 314 ? 20.469 -15.641 -15.992 1 98.31 314 PHE B C 1
ATOM 6244 O O . PHE B 1 314 ? 21.25 -15.164 -16.812 1 98.31 314 PHE B O 1
ATOM 6251 N N . SER B 1 315 ? 20.328 -15.156 -14.789 1 97.62 315 SER B N 1
ATOM 6252 C CA . SER B 1 315 ? 21.391 -14.367 -14.18 1 97.62 315 SER B CA 1
ATOM 6253 C C . SER B 1 315 ? 22.469 -15.266 -13.602 1 97.62 315 SER B C 1
ATOM 6255 O O . SER B 1 315 ? 22.438 -15.617 -12.414 1 97.62 315 SER B O 1
ATOM 6257 N N . ALA B 1 316 ? 23.5 -15.57 -14.375 1 95.31 316 ALA B N 1
ATOM 6258 C CA . ALA B 1 316 ? 24.531 -16.531 -13.992 1 95.31 316 ALA B CA 1
ATOM 6259 C C . ALA B 1 316 ? 25.812 -15.828 -13.555 1 95.31 316 ALA B C 1
ATOM 6261 O O . ALA B 1 316 ? 26.234 -14.852 -14.18 1 95.31 316 ALA B O 1
ATOM 6262 N N . MET B 1 317 ? 26.359 -16.281 -12.453 1 92.19 317 MET B N 1
ATOM 6263 C CA . MET B 1 317 ? 27.656 -15.812 -11.961 1 92.19 317 MET B CA 1
ATOM 6264 C C . MET B 1 317 ? 27.641 -14.297 -11.75 1 92.19 317 MET B C 1
ATOM 6266 O O . MET B 1 317 ? 28.625 -13.617 -12.039 1 92.19 317 MET B O 1
ATOM 6270 N N . SER B 1 318 ? 26.578 -13.75 -11.305 1 88.5 318 SER B N 1
ATOM 6271 C CA . SER B 1 318 ? 26.375 -12.305 -11.344 1 88.5 318 SER B CA 1
ATOM 6272 C C . SER B 1 318 ? 26.719 -11.656 -10.008 1 88.5 318 SER B C 1
ATOM 6274 O O . SER B 1 318 ? 26.734 -10.43 -9.891 1 88.5 318 SER B O 1
ATOM 6276 N N . SER B 1 319 ? 27.031 -12.383 -9 1 87.75 319 SER B N 1
ATOM 6277 C CA . SER B 1 319 ? 27.438 -11.797 -7.73 1 87.75 319 SER B CA 1
ATOM 6278 C C . SER B 1 319 ? 28.906 -11.367 -7.762 1 87.75 319 SER B C 1
ATOM 6280 O O . SER B 1 319 ? 29.734 -12.023 -8.383 1 87.75 319 SER B O 1
ATOM 6282 N N . ASN B 1 320 ? 29.172 -10.305 -7.066 1 84.25 320 ASN B N 1
ATOM 6283 C CA . ASN B 1 320 ? 30.562 -9.906 -6.902 1 84.25 320 ASN B CA 1
ATOM 6284 C C . ASN B 1 320 ? 31.266 -10.75 -5.848 1 84.25 320 ASN B C 1
ATOM 6286 O O . ASN B 1 320 ? 32.5 -10.742 -5.762 1 84.25 320 ASN B O 1
ATOM 6290 N N . ILE B 1 321 ? 30.484 -11.383 -5.121 1 85.38 321 ILE B N 1
ATOM 6291 C CA . ILE B 1 321 ? 31.031 -12.266 -4.098 1 85.38 321 ILE B CA 1
ATOM 6292 C C . ILE B 1 321 ? 31.125 -13.688 -4.645 1 85.38 321 ILE B C 1
ATOM 6294 O O . ILE B 1 321 ? 30.109 -14.336 -4.895 1 85.38 321 ILE B O 1
ATOM 6298 N N . PRO B 1 322 ? 32.25 -14.195 -4.742 1 86.12 322 PRO B N 1
ATOM 6299 C CA . PRO B 1 322 ? 32.469 -15.469 -5.422 1 86.12 322 PRO B CA 1
ATOM 6300 C C . PRO B 1 322 ? 31.656 -16.609 -4.812 1 86.12 322 PRO B C 1
ATOM 6302 O O . PRO B 1 322 ? 31.047 -17.406 -5.539 1 86.12 322 PRO B O 1
ATOM 6305 N N . SER B 1 323 ? 31.578 -16.656 -3.547 1 82.25 323 SER B N 1
ATOM 6306 C CA . SER B 1 323 ? 30.891 -17.75 -2.873 1 82.25 323 SER B CA 1
ATOM 6307 C C . SER B 1 323 ? 29.375 -17.672 -3.096 1 82.25 323 SER B C 1
ATOM 6309 O O . SER B 1 323 ? 28.656 -18.625 -2.803 1 82.25 323 SER B O 1
ATOM 6311 N N . ARG B 1 324 ? 28.953 -16.578 -3.711 1 85.38 324 ARG B N 1
ATOM 6312 C CA . ARG B 1 324 ? 27.516 -16.375 -3.922 1 85.38 324 ARG B CA 1
ATOM 6313 C C . ARG B 1 324 ? 27.156 -16.469 -5.402 1 85.38 324 ARG B C 1
ATOM 6315 O O . ARG B 1 324 ? 26 -16.281 -5.781 1 85.38 324 ARG B O 1
ATOM 6322 N N . GLN B 1 325 ? 28.156 -16.781 -6.121 1 90.25 325 GLN B N 1
ATOM 6323 C CA . GLN B 1 325 ? 27.891 -17 -7.539 1 90.25 325 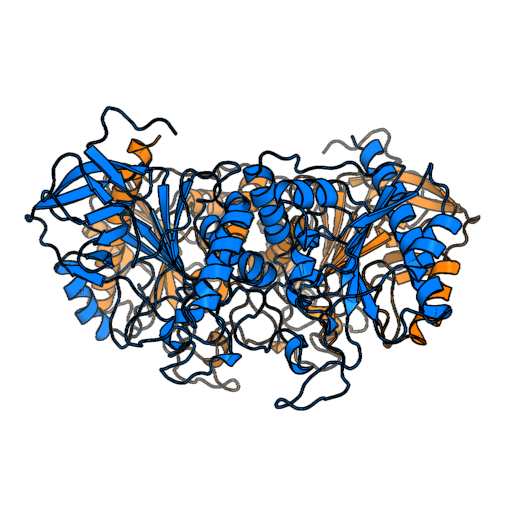GLN B CA 1
ATOM 6324 C C . GLN B 1 325 ? 27.234 -18.359 -7.785 1 90.25 325 GLN B C 1
ATOM 6326 O O . GLN B 1 325 ? 27.656 -19.359 -7.207 1 90.25 325 GLN B O 1
ATOM 6331 N N . ILE B 1 326 ? 26.188 -18.312 -8.539 1 93.44 326 ILE B N 1
ATOM 6332 C CA . ILE B 1 326 ? 25.5 -19.562 -8.875 1 93.44 326 ILE B CA 1
ATOM 6333 C C . ILE B 1 326 ? 25.781 -19.922 -10.336 1 93.44 326 ILE B C 1
ATOM 6335 O O . ILE B 1 326 ? 25.562 -19.109 -11.234 1 93.44 326 ILE B O 1
ATOM 6339 N N . ASP B 1 327 ? 26.266 -21.062 -10.516 1 94 327 ASP B N 1
ATOM 6340 C CA . ASP B 1 327 ? 26.531 -21.625 -11.844 1 94 327 ASP B CA 1
ATOM 6341 C C . ASP B 1 327 ? 25.312 -22.391 -12.359 1 94 327 ASP B C 1
ATOM 6343 O O . ASP B 1 327 ? 24.938 -23.422 -11.805 1 94 327 ASP B O 1
ATOM 6347 N N . PHE B 1 328 ? 24.719 -21.906 -13.492 1 96.19 328 PHE B N 1
ATOM 6348 C CA . PHE B 1 328 ? 23.5 -22.5 -14.031 1 96.19 328 PHE B CA 1
ATOM 6349 C C . PHE B 1 328 ? 23.812 -23.312 -15.281 1 96.19 328 PHE B C 1
ATOM 6351 O O . PHE B 1 328 ? 22.922 -23.578 -16.094 1 96.19 328 PHE B O 1
ATOM 6358 N N . THR B 1 329 ? 25.031 -23.672 -15.469 1 95.44 329 THR B N 1
ATOM 6359 C CA . THR B 1 329 ? 25.453 -24.328 -16.703 1 95.44 329 THR B CA 1
ATOM 6360 C C . THR B 1 329 ? 24.625 -25.578 -16.953 1 95.44 329 THR B C 1
ATOM 6362 O O . THR B 1 329 ? 24.109 -25.797 -18.047 1 95.44 329 THR B O 1
ATOM 6365 N N . LYS B 1 330 ? 24.422 -26.406 -16 1 94.94 330 LYS B N 1
ATOM 6366 C CA . LYS B 1 330 ? 23.656 -27.641 -16.141 1 94.94 330 LYS B CA 1
ATOM 6367 C C . LYS B 1 330 ? 22.203 -27.359 -16.484 1 94.94 330 LYS B C 1
ATOM 6369 O O . LYS B 1 330 ? 21.625 -28.016 -17.344 1 94.94 330 LYS B O 1
ATOM 6374 N N . GLN B 1 331 ? 21.609 -26.438 -15.812 1 95.88 331 GLN B N 1
ATOM 6375 C CA . GLN B 1 331 ? 20.219 -26.047 -16.047 1 95.88 331 GLN B CA 1
ATOM 6376 C C . GLN B 1 331 ? 20.031 -25.516 -17.469 1 95.88 331 GLN B C 1
ATOM 6378 O O . GLN B 1 331 ? 19.078 -25.891 -18.156 1 95.88 331 GLN B O 1
ATOM 6383 N N . ILE B 1 332 ? 20.938 -24.656 -17.891 1 96.44 332 ILE B N 1
ATOM 6384 C CA . ILE B 1 332 ? 20.891 -24.031 -19.203 1 96.44 332 ILE B CA 1
ATOM 6385 C C . ILE B 1 332 ? 20.984 -25.109 -20.297 1 96.44 332 ILE B C 1
ATOM 6387 O O . ILE B 1 332 ? 20.188 -25.125 -21.234 1 96.44 332 ILE B O 1
ATOM 6391 N N . ASP B 1 333 ? 21.969 -25.984 -20.109 1 95 333 ASP B N 1
ATOM 6392 C CA . ASP B 1 333 ? 22.172 -27.062 -21.078 1 95 333 ASP B CA 1
ATOM 6393 C C . ASP B 1 333 ? 20.906 -27.922 -21.203 1 95 333 ASP B C 1
ATOM 6395 O O . ASP B 1 333 ? 20.469 -28.219 -22.328 1 95 333 ASP B O 1
ATOM 6399 N N . LEU B 1 334 ? 20.375 -28.25 -20.156 1 93.81 334 LEU B N 1
ATOM 6400 C CA . LEU B 1 334 ? 19.188 -29.094 -20.156 1 93.81 334 LEU B CA 1
ATOM 6401 C C . LEU B 1 334 ? 18 -28.391 -20.812 1 93.81 334 LEU B C 1
ATOM 6403 O O . LEU B 1 334 ? 17.281 -29 -21.609 1 93.81 334 LEU B O 1
ATOM 6407 N N . LEU B 1 335 ? 17.75 -27.141 -20.516 1 94.75 335 LEU B N 1
ATOM 6408 C CA . LEU B 1 335 ? 16.625 -26.391 -21.078 1 94.75 335 LEU B CA 1
ATOM 6409 C C . LEU B 1 335 ? 16.781 -26.203 -22.578 1 94.75 335 LEU B C 1
ATOM 6411 O O . LEU B 1 335 ? 15.812 -26.297 -23.328 1 94.75 335 LEU B O 1
ATOM 6415 N N . GLN B 1 336 ? 18.016 -26 -23 1 95.56 336 GLN B N 1
ATOM 6416 C CA . GLN B 1 336 ? 18.281 -25.844 -24.438 1 95.56 336 GLN B CA 1
ATOM 6417 C C . GLN B 1 336 ? 17.984 -27.125 -25.188 1 95.56 336 GLN B C 1
ATOM 6419 O O . GLN B 1 336 ? 17.562 -27.078 -26.344 1 95.56 336 GLN B O 1
ATOM 6424 N N . LYS B 1 337 ? 18.172 -28.234 -24.516 1 94.19 337 LYS B N 1
ATOM 6425 C CA . LYS B 1 337 ? 17.906 -29.531 -25.125 1 94.19 337 LYS B CA 1
ATOM 6426 C C . LYS B 1 337 ? 16.422 -29.875 -25.062 1 94.19 337 LYS B C 1
ATOM 6428 O O . LYS B 1 337 ? 15.914 -30.578 -25.938 1 94.19 337 LYS B O 1
ATOM 6433 N N . SER B 1 338 ? 15.773 -29.312 -24.062 1 92.94 338 SER B N 1
ATOM 6434 C CA . SER B 1 338 ? 14.398 -29.719 -23.781 1 92.94 338 SER B CA 1
ATOM 6435 C C . SER B 1 338 ? 13.406 -28.906 -24.609 1 92.94 338 SER B C 1
ATOM 6437 O O . SER B 1 338 ? 12.273 -29.328 -24.828 1 92.94 338 SER B O 1
ATOM 6439 N N . PHE B 1 339 ? 13.773 -27.672 -25.078 1 95.06 339 PHE B N 1
ATOM 6440 C CA . PHE B 1 339 ? 12.82 -26.781 -25.734 1 95.06 339 PHE B CA 1
ATOM 6441 C C . PHE B 1 339 ? 13.289 -26.422 -27.141 1 95.06 339 PHE B C 1
ATOM 6443 O O . PHE B 1 339 ? 14.492 -26.25 -27.375 1 95.06 339 PHE B O 1
ATOM 6450 N N . ASN B 1 340 ? 12.328 -26.344 -28.078 1 95.31 340 ASN B N 1
ATOM 6451 C CA . ASN B 1 340 ? 12.602 -25.859 -29.438 1 95.31 340 ASN B CA 1
ATOM 6452 C C . ASN B 1 340 ? 13 -24.391 -29.438 1 95.31 340 ASN B C 1
ATOM 6454 O O . ASN B 1 340 ? 12.258 -23.547 -28.922 1 95.31 340 ASN B O 1
ATOM 6458 N N . PRO B 1 341 ? 14.117 -24.078 -30.016 1 94.31 341 PRO B N 1
ATOM 6459 C CA . PRO B 1 341 ? 14.609 -22.703 -29.984 1 94.31 341 PRO B CA 1
ATOM 6460 C C . PRO B 1 341 ? 13.672 -21.734 -30.688 1 94.31 341 PRO B C 1
ATOM 6462 O O . PRO B 1 341 ? 13.75 -20.516 -30.469 1 94.31 341 PRO B O 1
ATOM 6465 N N . GLN B 1 342 ? 12.797 -22.219 -31.516 1 94.69 342 GLN B N 1
ATOM 6466 C CA . GLN B 1 342 ? 11.805 -21.375 -32.156 1 94.69 342 GLN B CA 1
ATOM 6467 C C . GLN B 1 342 ? 10.703 -20.969 -31.188 1 94.69 342 GLN B C 1
ATOM 6469 O O . GLN B 1 342 ? 9.977 -20 -31.438 1 94.69 342 GLN B O 1
ATOM 6474 N N . TYR B 1 343 ? 10.648 -21.75 -30.094 1 94 343 TYR B N 1
ATOM 6475 C CA . TYR B 1 343 ? 9.586 -21.516 -29.125 1 94 343 TYR B CA 1
ATOM 6476 C C . TYR B 1 343 ? 10.141 -20.891 -27.844 1 94 343 TYR B C 1
ATOM 6478 O O . TYR B 1 343 ? 9.508 -20.016 -27.25 1 94 343 TYR B O 1
ATOM 6486 N N . VAL B 1 344 ? 11.289 -21.359 -27.469 1 96.81 344 VAL B N 1
ATOM 6487 C CA . VAL B 1 344 ? 11.906 -20.891 -26.219 1 96.81 344 VAL B CA 1
ATOM 6488 C C . VAL B 1 344 ? 13.359 -20.516 -26.484 1 96.81 344 VAL B C 1
ATOM 6490 O O . VAL B 1 344 ? 14.141 -21.328 -27 1 96.81 344 VAL B O 1
ATOM 6493 N N . SER B 1 345 ? 13.711 -19.312 -26.203 1 97.88 345 SER B N 1
ATOM 6494 C CA . SER B 1 345 ? 15.102 -18.859 -26.188 1 97.88 345 SER B CA 1
ATOM 6495 C C . SER B 1 345 ? 15.688 -18.906 -24.781 1 97.88 345 SER B C 1
ATOM 6497 O O . SER B 1 345 ? 15.164 -18.281 -23.875 1 97.88 345 SER B O 1
ATOM 6499 N N . VAL B 1 346 ? 16.75 -19.703 -24.609 1 98.12 346 VAL B N 1
ATOM 6500 C CA . VAL B 1 346 ? 17.422 -19.812 -23.312 1 98.12 346 VAL B CA 1
ATOM 6501 C C . VAL B 1 346 ? 18.703 -18.984 -23.328 1 98.12 346 VAL B C 1
ATOM 6503 O O . VAL B 1 346 ? 19.609 -19.234 -24.125 1 98.12 346 VAL B O 1
ATOM 6506 N N . GLU B 1 347 ? 18.719 -17.953 -22.453 1 97.81 347 GLU B N 1
ATOM 6507 C CA . GLU B 1 347 ? 19.812 -16.984 -22.453 1 97.81 347 GLU B CA 1
ATOM 6508 C C . GLU B 1 347 ? 20.438 -16.859 -21.062 1 97.81 347 GLU B C 1
ATOM 6510 O O . GLU B 1 347 ? 19.797 -17.141 -20.062 1 97.81 347 GLU B O 1
ATOM 6515 N N . SER B 1 348 ? 21.719 -16.531 -21.062 1 97.75 348 SER B N 1
ATOM 6516 C CA . SER B 1 348 ? 22.438 -16.312 -19.828 1 97.75 348 SER B CA 1
ATOM 6517 C C . SER B 1 348 ? 23.234 -15.023 -19.875 1 97.75 348 SER B C 1
ATOM 6519 O O . SER B 1 348 ? 23.844 -14.695 -20.891 1 97.75 348 SER B O 1
ATOM 6521 N N . TYR B 1 349 ? 23.219 -14.273 -18.766 1 97.31 349 TYR B N 1
ATOM 6522 C CA . TYR B 1 349 ? 23.953 -13.023 -18.656 1 97.31 349 TYR B CA 1
ATOM 6523 C C . TYR B 1 349 ? 24.688 -12.945 -17.312 1 97.31 349 TYR B C 1
ATOM 6525 O O . TYR B 1 349 ? 24.219 -13.461 -16.312 1 97.31 349 TYR B O 1
ATOM 6533 N N . VAL B 1 350 ? 25.891 -12.336 -17.375 1 96.56 350 VAL B N 1
ATOM 6534 C CA . VAL B 1 350 ? 26.516 -11.812 -16.172 1 96.56 350 VAL B CA 1
ATOM 6535 C C . VAL B 1 350 ? 26.094 -10.359 -15.953 1 96.56 350 VAL B C 1
ATOM 6537 O O . VAL B 1 350 ? 26.75 -9.438 -16.438 1 96.56 350 VAL B O 1
ATOM 6540 N N . LEU B 1 351 ? 25.062 -10.172 -15.156 1 94.5 351 LEU B N 1
ATOM 6541 C CA . LEU B 1 351 ? 24.328 -8.914 -15.117 1 94.5 351 LEU B CA 1
ATOM 6542 C C . LEU B 1 351 ? 25.188 -7.789 -14.555 1 94.5 351 LEU B C 1
ATOM 6544 O O . LEU B 1 351 ? 25.047 -6.629 -14.953 1 94.5 351 LEU B O 1
ATOM 6548 N N . LYS B 1 352 ? 26.062 -8.102 -13.625 1 90.44 352 LYS B N 1
ATOM 6549 C CA . LYS B 1 352 ? 26.906 -7.078 -13.016 1 90.44 352 LYS B CA 1
ATOM 6550 C C . LYS B 1 352 ? 27.766 -6.383 -14.07 1 90.44 352 LYS B C 1
ATOM 6552 O O . LYS B 1 352 ? 28.234 -5.266 -13.852 1 90.44 352 LYS B O 1
ATOM 6557 N N . ASP B 1 353 ? 27.953 -7.039 -15.258 1 94.31 353 ASP B N 1
ATOM 6558 C CA . ASP B 1 353 ? 28.828 -6.504 -16.312 1 94.31 353 ASP B CA 1
ATOM 6559 C C . ASP B 1 353 ? 28.016 -5.676 -17.312 1 94.31 353 ASP B C 1
ATOM 6561 O O . ASP B 1 353 ? 28.594 -5.062 -18.219 1 94.31 353 ASP B O 1
ATOM 6565 N N . LEU B 1 354 ? 26.781 -5.629 -17.172 1 96.25 354 LEU B N 1
ATOM 6566 C CA . LEU B 1 354 ? 25.906 -4.875 -18.078 1 96.25 354 LEU B CA 1
ATOM 6567 C C . LEU B 1 354 ? 25.609 -3.486 -17.516 1 96.25 354 LEU B C 1
ATOM 6569 O O . LEU B 1 354 ? 25.609 -3.299 -16.297 1 96.25 354 LEU B O 1
ATOM 6573 N N . SER B 1 355 ? 25.453 -2.506 -18.406 1 95.06 355 SER B N 1
ATOM 6574 C CA . SER B 1 355 ? 24.906 -1.219 -17.984 1 95.06 355 SER B CA 1
ATOM 6575 C C . SER B 1 355 ? 23.484 -1.369 -17.438 1 95.06 355 SER B C 1
ATOM 6577 O O . SER B 1 355 ? 22.844 -2.4 -17.641 1 95.06 355 SER B O 1
ATOM 6579 N N . LEU B 1 356 ? 23.016 -0.452 -16.734 1 95.69 356 LEU B N 1
ATOM 6580 C CA . LEU B 1 356 ? 21.656 -0.486 -16.219 1 95.69 356 LEU B CA 1
ATOM 6581 C C . LEU B 1 356 ? 20.641 -0.572 -17.359 1 95.69 356 LEU B C 1
ATOM 6583 O O . LEU B 1 356 ? 19.688 -1.341 -17.297 1 95.69 356 LEU B O 1
ATOM 6587 N N . GLU B 1 357 ? 20.922 0.251 -18.391 1 95.56 357 GLU B N 1
ATOM 6588 C CA . GLU B 1 357 ? 20.016 0.254 -19.531 1 95.56 357 GLU B CA 1
ATOM 6589 C C . GLU B 1 357 ? 19.906 -1.139 -20.156 1 95.56 357 GLU B C 1
ATOM 6591 O O . GLU B 1 357 ? 18.797 -1.585 -20.484 1 95.56 357 GLU B O 1
ATOM 6596 N N . GLU B 1 358 ? 20.984 -1.793 -20.266 1 96.69 358 GLU B N 1
ATOM 6597 C CA . GLU B 1 358 ? 21 -3.148 -20.797 1 96.69 358 GLU B CA 1
ATOM 6598 C C . GLU B 1 358 ? 20.234 -4.113 -19.891 1 96.69 358 GLU B C 1
ATOM 6600 O O . GLU B 1 358 ? 19.5 -4.973 -20.359 1 96.69 358 GLU B O 1
ATOM 6605 N N . GLN B 1 359 ? 20.438 -3.996 -18.625 1 97 359 GLN B N 1
ATOM 6606 C CA . GLN B 1 359 ? 19.766 -4.867 -17.672 1 97 359 GLN B CA 1
ATOM 6607 C C . GLN B 1 359 ? 18.25 -4.719 -17.766 1 97 359 GLN B C 1
ATOM 6609 O O . GLN B 1 359 ? 17.531 -5.715 -17.812 1 97 359 GLN B O 1
ATOM 6614 N N . VAL B 1 360 ? 17.797 -3.459 -17.797 1 97.12 360 VAL B N 1
ATOM 6615 C CA . VAL B 1 360 ? 16.375 -3.182 -17.859 1 97.12 360 VAL B CA 1
ATOM 6616 C C . VAL B 1 360 ? 15.812 -3.666 -19.188 1 97.12 360 VAL B C 1
ATOM 6618 O O . VAL B 1 360 ? 14.719 -4.23 -19.25 1 97.12 360 VAL B O 1
ATOM 6621 N N . ALA B 1 361 ? 16.578 -3.535 -20.266 1 96.44 361 ALA B N 1
ATOM 6622 C CA . ALA B 1 361 ? 16.141 -3.965 -21.578 1 96.44 361 ALA B CA 1
ATOM 6623 C C . ALA B 1 361 ? 16.031 -5.484 -21.656 1 96.44 361 ALA B C 1
ATOM 6625 O O . ALA B 1 361 ? 15.055 -6.016 -22.203 1 96.44 361 ALA B O 1
ATOM 6626 N N . VAL B 1 362 ? 17 -6.152 -21.094 1 96.5 362 VAL B N 1
ATOM 6627 C CA . VAL B 1 362 ? 17 -7.609 -21.094 1 96.5 362 VAL B CA 1
ATOM 6628 C C . VAL B 1 362 ? 15.844 -8.133 -20.25 1 96.5 362 VAL B C 1
ATOM 6630 O O . VAL B 1 362 ? 15.07 -8.977 -20.703 1 96.5 362 VAL B O 1
ATOM 6633 N N . ALA B 1 363 ? 15.656 -7.594 -19.078 1 97.69 363 ALA B N 1
ATOM 6634 C CA . ALA B 1 363 ? 14.594 -8.031 -18.172 1 97.69 363 ALA B CA 1
ATOM 6635 C C . ALA B 1 363 ? 13.219 -7.688 -18.734 1 97.69 363 ALA B C 1
ATOM 6637 O O . ALA B 1 363 ? 12.273 -8.477 -18.609 1 97.69 363 ALA B O 1
ATOM 6638 N N . GLY B 1 364 ? 13.117 -6.523 -19.391 1 97.62 364 GLY B N 1
ATOM 6639 C CA . GLY B 1 364 ? 11.852 -6.012 -19.891 1 97.62 364 GLY B CA 1
ATOM 6640 C C . GLY B 1 364 ? 11.25 -6.863 -20.984 1 97.62 364 GLY B C 1
ATOM 6641 O O . GLY B 1 364 ? 10.094 -6.668 -21.375 1 97.62 364 GLY B O 1
ATOM 6642 N N . LYS B 1 365 ? 12.031 -7.867 -21.453 1 97.19 365 LYS B N 1
ATOM 6643 C CA . LYS B 1 365 ? 11.547 -8.734 -22.516 1 97.19 365 LYS B CA 1
ATOM 6644 C C . LYS B 1 365 ? 11.617 -10.203 -22.109 1 97.19 365 LYS B C 1
ATOM 6646 O O . LYS B 1 365 ? 11.57 -11.094 -22.953 1 97.19 365 LYS B O 1
ATOM 6651 N N . ALA B 1 366 ? 11.781 -10.406 -20.844 1 98.12 366 ALA B N 1
ATOM 6652 C CA . ALA B 1 366 ? 11.898 -11.773 -20.344 1 98.12 366 ALA B CA 1
ATOM 6653 C C . ALA B 1 366 ? 10.531 -12.344 -19.984 1 98.12 366 ALA B C 1
ATOM 6655 O O . ALA B 1 366 ? 9.688 -11.648 -19.406 1 98.12 366 ALA B O 1
ATOM 6656 N N . SER B 1 367 ? 10.312 -13.594 -20.391 1 98.12 367 SER B N 1
ATOM 6657 C CA . SER B 1 367 ? 9.133 -14.328 -19.953 1 98.12 367 SER B CA 1
ATOM 6658 C C . SER B 1 367 ? 9.375 -15.031 -18.625 1 98.12 367 SER B C 1
ATOM 6660 O O . SER B 1 367 ? 8.469 -15.141 -17.797 1 98.12 367 SER B O 1
ATOM 6662 N N . ILE B 1 368 ? 10.516 -15.547 -18.484 1 98.31 368 ILE B N 1
ATOM 6663 C CA . ILE B 1 368 ? 10.961 -16.172 -17.234 1 98.31 368 ILE B CA 1
ATOM 6664 C C . ILE B 1 368 ? 12.359 -15.695 -16.891 1 98.31 368 ILE B C 1
ATOM 6666 O O . ILE B 1 368 ? 13.242 -15.633 -17.75 1 98.31 368 ILE B O 1
ATOM 6670 N N . PHE B 1 369 ? 12.57 -15.297 -15.672 1 98.62 369 PHE B N 1
ATOM 6671 C CA . PHE B 1 369 ? 13.852 -14.844 -15.156 1 98.62 369 PHE B CA 1
ATOM 6672 C C . PHE B 1 369 ? 14.312 -15.719 -13.992 1 98.62 369 PHE B C 1
ATOM 6674 O O . PHE B 1 369 ? 13.555 -15.93 -13.039 1 98.62 369 PHE B O 1
ATOM 6681 N N . ILE B 1 370 ? 15.492 -16.297 -14.094 1 98.19 370 ILE B N 1
ATOM 6682 C CA . ILE B 1 370 ? 16.016 -17.219 -13.109 1 98.19 370 ILE B CA 1
ATOM 6683 C C . ILE B 1 370 ? 17.281 -16.656 -12.477 1 98.19 370 ILE B C 1
ATOM 6685 O O . ILE B 1 370 ? 18.219 -16.266 -13.188 1 98.19 370 ILE B O 1
ATOM 6689 N N . SER B 1 371 ? 17.328 -16.531 -11.195 1 97.44 371 SER B N 1
ATOM 6690 C CA . SER B 1 371 ? 18.453 -15.914 -10.492 1 97.44 371 SER B CA 1
ATOM 6691 C C . SER B 1 371 ? 18.562 -16.438 -9.062 1 97.44 371 SER B C 1
ATOM 6693 O O . SER B 1 371 ? 17.625 -17.062 -8.555 1 97.44 371 SER B O 1
ATOM 6695 N N . GLY B 1 372 ? 19.781 -16.281 -8.523 1 96 372 GLY B N 1
ATOM 6696 C CA . GLY B 1 372 ? 19.844 -16.359 -7.074 1 96 372 GLY B CA 1
ATOM 6697 C C . GLY B 1 372 ? 19.109 -15.219 -6.387 1 96 372 GLY B C 1
ATOM 6698 O O . GLY B 1 372 ? 19 -14.125 -6.945 1 96 372 GLY B O 1
ATOM 6699 N N . CYS B 1 373 ? 18.594 -15.461 -5.125 1 94.56 373 CYS B N 1
ATOM 6700 C CA . CYS B 1 373 ? 18 -14.359 -4.375 1 94.56 373 CYS B CA 1
ATOM 6701 C C . CYS B 1 373 ? 19.094 -13.453 -3.801 1 94.56 373 CYS B C 1
ATOM 6703 O O . CYS B 1 373 ? 20.266 -13.82 -3.795 1 94.56 373 CYS B O 1
ATOM 6705 N N . GLY B 1 374 ? 18.688 -12.242 -3.371 1 92.75 374 GLY B N 1
ATOM 6706 C CA . GLY B 1 374 ? 19.609 -11.234 -2.867 1 92.75 374 GLY B CA 1
ATOM 6707 C C . GLY B 1 374 ? 19.609 -9.953 -3.686 1 92.75 374 GLY B C 1
ATOM 6708 O O . GLY B 1 374 ? 18.781 -9.797 -4.594 1 92.75 374 GLY B O 1
ATOM 6709 N N . GLY B 1 375 ? 20.5 -9.133 -3.348 1 91.94 375 GLY B N 1
ATOM 6710 C CA . GLY B 1 375 ? 20.516 -7.805 -3.93 1 91.94 375 GLY B CA 1
ATOM 6711 C C . GLY B 1 375 ? 20.656 -7.812 -5.441 1 91.94 375 GLY B C 1
ATOM 6712 O O . GLY B 1 375 ? 20.078 -6.961 -6.129 1 91.94 375 GLY B O 1
ATOM 6713 N N . GLY B 1 376 ? 21.359 -8.75 -5.973 1 92.38 376 GLY B N 1
ATOM 6714 C CA . GLY B 1 376 ? 21.547 -8.844 -7.41 1 92.38 376 GLY B CA 1
ATOM 6715 C C . GLY B 1 376 ? 20.281 -9.211 -8.156 1 92.38 376 GLY B C 1
ATOM 6716 O O . GLY B 1 376 ? 20.188 -9.008 -9.367 1 92.38 376 GLY B O 1
ATOM 6717 N N . ALA B 1 377 ? 19.281 -9.703 -7.418 1 95.5 377 ALA B N 1
ATOM 6718 C CA . ALA B 1 377 ? 18.031 -10.117 -8.047 1 95.5 377 ALA B CA 1
ATOM 6719 C C . ALA B 1 377 ? 17.156 -8.914 -8.367 1 95.5 377 ALA B C 1
ATOM 6721 O O . ALA B 1 377 ? 16.031 -9.07 -8.852 1 95.5 377 ALA B O 1
ATOM 6722 N N . VAL B 1 378 ? 17.656 -7.727 -8.164 1 96.25 378 VAL B N 1
ATOM 6723 C CA . VAL B 1 378 ? 16.891 -6.492 -8.344 1 96.25 378 VAL B CA 1
ATOM 6724 C C . VAL B 1 378 ? 16.453 -6.371 -9.805 1 96.25 378 VAL B C 1
ATOM 6726 O O . VAL B 1 378 ? 15.398 -5.801 -10.086 1 96.25 378 VAL B O 1
ATOM 6729 N N . THR B 1 379 ? 17.188 -6.992 -10.695 1 97.5 379 THR B N 1
ATOM 6730 C CA . THR B 1 379 ? 16.859 -6.926 -12.109 1 97.5 379 THR B CA 1
ATOM 6731 C C . THR B 1 379 ? 15.484 -7.547 -12.375 1 97.5 379 THR B C 1
ATOM 6733 O O . THR B 1 379 ? 14.773 -7.121 -13.289 1 97.5 379 THR B O 1
ATOM 6736 N N . ALA B 1 380 ? 15.102 -8.453 -11.539 1 97.69 380 ALA B N 1
ATOM 6737 C CA . ALA B 1 380 ? 13.805 -9.117 -11.688 1 97.69 380 ALA B CA 1
ATOM 6738 C C . ALA B 1 380 ? 12.664 -8.125 -11.516 1 97.69 380 ALA B C 1
ATOM 6740 O O . ALA B 1 380 ? 11.547 -8.359 -12 1 97.69 380 ALA B O 1
ATOM 6741 N N . THR B 1 381 ? 12.898 -7.02 -10.836 1 97.5 381 THR B N 1
ATOM 6742 C CA . THR B 1 381 ? 11.875 -6.004 -10.602 1 97.5 381 THR B CA 1
ATOM 6743 C C . THR B 1 381 ? 11.406 -5.395 -11.922 1 97.5 381 THR B C 1
ATOM 6745 O O . THR B 1 381 ? 10.289 -4.875 -12.016 1 97.5 381 THR B O 1
ATOM 6748 N N . PHE B 1 382 ? 12.227 -5.527 -13.016 1 98.38 382 PHE B N 1
ATOM 6749 C CA . PHE B 1 382 ? 11.938 -4.836 -14.266 1 98.38 382 PHE B CA 1
ATOM 6750 C C . PHE B 1 382 ? 11.211 -5.754 -15.234 1 98.38 382 PHE B C 1
ATOM 6752 O O . PHE B 1 382 ? 10.922 -5.363 -16.375 1 98.38 382 PHE B O 1
ATOM 6759 N N . LEU B 1 383 ? 10.883 -6.961 -14.82 1 98.25 383 LEU B N 1
ATOM 6760 C CA . LEU B 1 383 ? 10.172 -7.906 -15.68 1 98.25 383 LEU B CA 1
ATOM 6761 C C . LEU B 1 383 ? 8.789 -7.379 -16.031 1 98.25 383 LEU B C 1
ATOM 6763 O O . LEU B 1 383 ? 8.195 -6.605 -15.273 1 98.25 383 LEU B O 1
ATOM 6767 N N . PRO B 1 384 ? 8.297 -7.719 -17.172 1 97.06 384 PRO B N 1
ATOM 6768 C CA . PRO B 1 384 ? 6.957 -7.27 -17.547 1 97.06 384 PRO B CA 1
ATOM 6769 C C . PRO B 1 384 ? 5.852 -8.031 -16.828 1 97.06 384 PRO B C 1
ATOM 6771 O O . PRO B 1 384 ? 6.086 -9.125 -16.297 1 97.06 384 PRO B O 1
ATOM 6774 N N . LYS B 1 385 ? 4.742 -7.438 -16.781 1 95.88 385 LYS B N 1
ATOM 6775 C CA . LYS B 1 385 ? 3.562 -8.047 -16.172 1 95.88 385 LYS B CA 1
ATOM 6776 C C . LYS B 1 385 ? 3.316 -9.445 -16.75 1 95.88 385 LYS B C 1
ATOM 6778 O O . LYS B 1 385 ? 3.385 -9.648 -17.953 1 95.88 385 LYS B O 1
ATOM 6783 N N . GLY B 1 386 ? 3.078 -10.359 -15.812 1 94.19 386 GLY B N 1
ATOM 6784 C CA . GLY B 1 386 ? 2.744 -11.711 -16.234 1 94.19 386 GLY B CA 1
ATOM 6785 C C . GLY B 1 386 ? 3.943 -12.641 -16.266 1 94.19 386 GLY B C 1
ATOM 6786 O O . GLY B 1 386 ? 3.787 -13.859 -16.344 1 94.19 386 GLY B O 1
ATOM 6787 N N . ALA B 1 387 ? 5.172 -12.133 -16.219 1 97.06 387 ALA B N 1
ATOM 6788 C CA . ALA B 1 387 ? 6.383 -12.945 -16.234 1 97.06 387 ALA B CA 1
ATOM 6789 C C . ALA B 1 387 ? 6.535 -13.742 -14.945 1 97.06 387 ALA B C 1
ATOM 6791 O O . ALA B 1 387 ? 5.816 -13.5 -13.977 1 97.06 387 ALA B O 1
ATOM 6792 N N . SER B 1 388 ? 7.457 -14.703 -15 1 97.38 388 SER B N 1
ATOM 6793 C CA . SER B 1 388 ? 7.777 -15.508 -13.828 1 97.38 388 SER B CA 1
ATOM 6794 C C . SER B 1 388 ? 9.219 -15.281 -13.383 1 97.38 388 SER B C 1
ATOM 6796 O O . SER B 1 388 ? 10.102 -15.055 -14.211 1 97.38 388 SER B O 1
ATOM 6798 N N . VAL B 1 389 ? 9.375 -15.305 -12.117 1 97.81 389 VAL B N 1
ATOM 6799 C CA . VAL B 1 389 ? 10.711 -15.258 -11.547 1 97.81 389 VAL B CA 1
ATOM 6800 C C . VAL B 1 389 ? 10.961 -16.516 -10.711 1 97.81 389 VAL B C 1
ATOM 6802 O O . VAL B 1 389 ? 10.109 -16.906 -9.914 1 97.81 389 VAL B O 1
ATOM 6805 N N . ILE B 1 390 ? 12.039 -17.156 -10.961 1 97.31 390 ILE B N 1
ATOM 6806 C CA . ILE B 1 390 ? 12.477 -18.312 -10.188 1 97.31 390 ILE B CA 1
ATOM 6807 C C . ILE B 1 390 ? 13.742 -17.953 -9.406 1 97.31 390 ILE B C 1
ATOM 6809 O O . ILE B 1 390 ? 14.789 -17.688 -9.992 1 97.31 390 ILE B O 1
ATOM 6813 N N . LEU B 1 391 ? 13.609 -17.938 -8.094 1 97.12 391 LEU B N 1
ATOM 6814 C CA . LEU B 1 391 ? 14.711 -17.531 -7.219 1 97.12 391 LEU B CA 1
ATOM 6815 C C . LEU B 1 391 ? 15.312 -18.75 -6.516 1 97.12 391 LEU B C 1
ATOM 6817 O O . LEU B 1 391 ? 14.609 -19.484 -5.816 1 97.12 391 LEU B O 1
ATOM 6821 N N . TYR B 1 392 ? 16.578 -18.938 -6.758 1 96.81 392 TYR B N 1
ATOM 6822 C CA . TYR B 1 392 ? 17.297 -19.953 -5.992 1 96.81 392 TYR B CA 1
ATOM 6823 C C . TYR B 1 392 ? 17.75 -19.406 -4.648 1 96.81 392 TYR B C 1
ATOM 6825 O O . TYR B 1 392 ? 18.312 -18.297 -4.578 1 96.81 392 TYR B O 1
ATOM 6833 N N . TYR B 1 393 ? 17.469 -20.094 -3.58 1 95.56 393 TYR B N 1
ATOM 6834 C CA . TYR B 1 393 ? 17.734 -19.641 -2.219 1 95.56 393 TYR B CA 1
ATOM 6835 C C . TYR B 1 393 ? 18.469 -20.719 -1.428 1 95.56 393 TYR B C 1
ATOM 6837 O O . TYR B 1 393 ? 18.531 -21.875 -1.861 1 95.56 393 TYR B O 1
ATOM 6845 N N . LEU B 1 394 ? 19.125 -20.344 -0.297 1 93.88 394 LEU B N 1
ATOM 6846 C CA . LEU B 1 394 ? 19.781 -21.297 0.596 1 93.88 394 LEU B CA 1
ATOM 6847 C C . LEU B 1 394 ? 18.766 -21.938 1.538 1 93.88 394 LEU B C 1
ATOM 6849 O O . LEU B 1 394 ? 18.312 -21.297 2.496 1 93.88 394 LEU B O 1
ATOM 6853 N N . GLU B 1 395 ? 18.406 -23.156 1.314 1 93.38 395 GLU B N 1
ATOM 6854 C CA . GLU B 1 395 ? 17.391 -23.844 2.109 1 93.38 395 GLU B CA 1
ATOM 6855 C C . GLU B 1 395 ? 17.906 -24.141 3.516 1 93.38 395 GLU B C 1
ATOM 6857 O O . GLU B 1 395 ? 17.109 -24.469 4.406 1 93.38 395 GLU B O 1
ATOM 6862 N N . ASP B 1 396 ? 19.156 -24.047 3.725 1 93.38 396 ASP B N 1
ATOM 6863 C CA . ASP B 1 396 ? 19.75 -24.266 5.043 1 93.38 396 ASP B CA 1
ATOM 6864 C C . ASP B 1 396 ? 20.609 -23.094 5.473 1 93.38 396 ASP B C 1
ATOM 6866 O O . ASP B 1 396 ? 21.531 -23.266 6.273 1 93.38 396 ASP B O 1
ATOM 6870 N N . GLY B 1 397 ? 20.422 -21.984 4.949 1 90.75 397 GLY B N 1
ATOM 6871 C CA . GLY B 1 397 ? 21.312 -20.844 5.16 1 90.75 397 GLY B CA 1
ATOM 6872 C C . GLY B 1 397 ? 20.812 -19.906 6.234 1 90.75 397 GLY B C 1
ATOM 6873 O O . GLY B 1 397 ? 21.422 -18.844 6.465 1 90.75 397 GLY B O 1
ATOM 6874 N N . GLY B 1 398 ? 19.766 -20.188 6.898 1 92.06 398 GLY B N 1
ATOM 6875 C CA . GLY B 1 398 ? 19.188 -19.312 7.906 1 92.06 398 GLY B CA 1
ATOM 6876 C C . GLY B 1 398 ? 20.078 -19.156 9.133 1 92.06 398 GLY B C 1
ATOM 6877 O O . GLY B 1 398 ? 21.047 -19.906 9.305 1 92.06 398 GLY B O 1
ATOM 6878 N N . LEU B 1 399 ? 19.766 -18.094 9.875 1 90.5 399 LEU B N 1
ATOM 6879 C CA . LEU B 1 399 ? 20.516 -17.797 11.086 1 90.5 399 LEU B CA 1
ATOM 6880 C C . LEU B 1 399 ? 19.578 -17.688 12.289 1 90.5 399 LEU B C 1
ATOM 6882 O O . LEU B 1 399 ? 18.391 -17.406 12.133 1 90.5 399 LEU B O 1
ATOM 6886 N N . LYS B 1 400 ? 20.062 -17.984 13.43 1 89.19 400 LYS B N 1
ATOM 6887 C CA . LYS B 1 400 ? 19.469 -17.688 14.727 1 89.19 400 LYS B CA 1
ATOM 6888 C C . LYS B 1 400 ? 20.531 -17.188 15.719 1 89.19 400 LYS B C 1
ATOM 6890 O O . LYS B 1 400 ? 21.5 -17.891 16 1 89.19 400 LYS B O 1
ATOM 6895 N N . ASP B 1 401 ? 20.297 -15.961 16.188 1 83.75 401 ASP B N 1
ATOM 6896 C CA . ASP B 1 401 ? 21.25 -15.32 17.094 1 83.75 401 ASP B CA 1
ATOM 6897 C C . ASP B 1 401 ? 22.672 -15.375 16.531 1 83.75 401 ASP B C 1
ATOM 6899 O O . ASP B 1 401 ? 23.609 -15.742 17.234 1 83.75 401 ASP B O 1
ATOM 6903 N N . GLY B 1 402 ? 22.75 -15.195 15.227 1 82.06 402 GLY B N 1
ATOM 6904 C CA . GLY B 1 402 ? 24.031 -15.109 14.547 1 82.06 402 GLY B CA 1
ATOM 6905 C C . GLY B 1 402 ? 24.625 -16.469 14.219 1 82.06 402 GLY B C 1
ATOM 6906 O O . GLY B 1 402 ? 25.734 -16.547 13.695 1 82.06 402 GLY B O 1
ATOM 6907 N N . LYS B 1 403 ? 23.984 -17.547 14.562 1 90.75 403 LYS B N 1
ATOM 6908 C CA . LYS B 1 403 ? 24.469 -18.906 14.328 1 90.75 403 LYS B CA 1
ATOM 6909 C C . LYS B 1 403 ? 23.609 -19.625 13.289 1 90.75 403 LYS B C 1
ATOM 6911 O O . LYS B 1 403 ? 22.406 -19.344 13.164 1 90.75 403 LYS B O 1
ATOM 6916 N N . ASP B 1 404 ? 24.297 -20.531 12.547 1 91.94 404 ASP B N 1
ATOM 6917 C CA . ASP B 1 404 ? 23.578 -21.328 11.547 1 91.94 404 ASP B CA 1
ATOM 6918 C C . ASP B 1 404 ? 22.406 -22.062 12.172 1 91.94 404 ASP B C 1
ATOM 6920 O O . ASP B 1 404 ? 22.562 -22.719 13.211 1 91.94 404 ASP B O 1
ATOM 6924 N N . SER B 1 405 ? 21.25 -21.938 11.625 1 93 405 SER B N 1
ATOM 6925 C CA . SER B 1 405 ? 20.047 -22.562 12.18 1 93 405 SER B CA 1
ATOM 6926 C C . SER B 1 405 ? 19.594 -23.734 11.312 1 93 405 SER B C 1
ATOM 6928 O O . SER B 1 405 ? 18.75 -24.531 11.719 1 93 405 SER B O 1
ATOM 6930 N N . GLY B 1 406 ? 20.172 -23.812 10.078 1 92.81 406 GLY B N 1
ATOM 6931 C CA . GLY B 1 406 ? 19.766 -24.891 9.172 1 92.81 406 GLY B CA 1
ATOM 6932 C C . GLY B 1 406 ? 18.391 -24.656 8.555 1 92.81 406 GLY B C 1
ATOM 6933 O O . GLY B 1 406 ? 17.844 -25.547 7.91 1 92.81 406 GLY B O 1
ATOM 6934 N N . THR B 1 407 ? 17.797 -23.531 8.789 1 93.19 407 THR B N 1
ATOM 6935 C CA . THR B 1 407 ? 16.5 -23.172 8.234 1 93.19 407 THR B CA 1
ATOM 6936 C C . THR B 1 407 ? 16.656 -22.391 6.938 1 93.19 407 THR B C 1
ATOM 6938 O O . THR B 1 407 ? 17.766 -21.938 6.609 1 93.19 407 THR B O 1
ATOM 6941 N N . PRO B 1 408 ? 15.602 -22.297 6.176 1 93.06 408 PRO B N 1
ATOM 6942 C CA . PRO B 1 408 ? 15.695 -21.594 4.898 1 93.06 408 PRO B CA 1
ATOM 6943 C C . PRO B 1 408 ? 15.969 -20.109 5.062 1 93.06 408 PRO B C 1
ATOM 6945 O O . PRO B 1 408 ? 15.477 -19.484 6.016 1 93.06 408 PRO B O 1
ATOM 6948 N N . ALA B 1 409 ? 16.75 -19.578 4.18 1 94.12 409 ALA B N 1
ATOM 6949 C CA . ALA B 1 409 ? 16.969 -18.141 4.059 1 94.12 409 ALA B CA 1
ATOM 6950 C C . ALA B 1 409 ? 16.484 -17.625 2.705 1 94.12 409 ALA B C 1
ATOM 6952 O O . ALA B 1 409 ? 17.234 -17.672 1.717 1 94.12 409 ALA B O 1
ATOM 6953 N N . ARG B 1 410 ? 15.266 -17.141 2.643 1 94.56 410 ARG B N 1
ATOM 6954 C CA . ARG B 1 410 ? 14.703 -16.5 1.455 1 94.56 410 ARG B CA 1
ATOM 6955 C C . ARG B 1 410 ? 14.867 -14.984 1.514 1 94.56 410 ARG B C 1
ATOM 6957 O O . ARG B 1 410 ? 13.961 -14.273 1.942 1 94.56 410 ARG B O 1
ATOM 6964 N N . LEU B 1 411 ? 15.969 -14.547 1.012 1 93.5 411 LEU B N 1
ATOM 6965 C CA . LEU B 1 411 ? 16.25 -13.117 1.08 1 93.5 411 LEU B CA 1
ATOM 6966 C C . LEU B 1 411 ? 15.305 -12.328 0.189 1 93.5 411 LEU B C 1
ATOM 6968 O O . LEU B 1 411 ? 14.984 -12.758 -0.921 1 93.5 411 LEU B O 1
ATOM 6972 N N . ASP B 1 412 ? 14.812 -11.219 0.67 1 93.88 412 ASP B N 1
ATOM 6973 C CA . ASP B 1 412 ? 13.93 -10.266 -0.003 1 93.88 412 ASP B CA 1
ATOM 6974 C C . ASP B 1 412 ? 12.578 -10.898 -0.315 1 93.88 412 ASP B C 1
ATOM 6976 O O . ASP B 1 412 ? 11.875 -10.461 -1.226 1 93.88 412 ASP B O 1
ATOM 6980 N N . TRP B 1 413 ? 12.188 -11.938 0.42 1 94.31 413 TRP B N 1
ATOM 6981 C CA . TRP B 1 413 ? 10.953 -12.688 0.188 1 94.31 413 TRP B CA 1
ATOM 6982 C C . TRP B 1 413 ? 9.734 -11.773 0.296 1 94.31 413 TRP B C 1
ATOM 6984 O O . TRP B 1 413 ? 8.781 -11.914 -0.464 1 94.31 413 TRP B O 1
ATOM 6994 N N . ASP B 1 414 ? 9.797 -10.852 1.219 1 93.75 414 ASP B N 1
ATOM 6995 C CA . ASP B 1 414 ? 8.633 -10.016 1.488 1 93.75 414 ASP B CA 1
ATOM 6996 C C . ASP B 1 414 ? 8.273 -9.164 0.273 1 93.75 414 ASP B C 1
ATOM 6998 O O . ASP B 1 414 ? 7.094 -8.969 -0.034 1 93.75 414 ASP B O 1
ATOM 7002 N N . LEU B 1 415 ? 9.266 -8.711 -0.387 1 94.44 415 LEU B N 1
ATOM 7003 C CA . LEU B 1 415 ? 9.031 -7.945 -1.606 1 94.44 415 LEU B CA 1
ATOM 7004 C C . LEU B 1 415 ? 8.602 -8.859 -2.748 1 94.44 415 LEU B C 1
ATOM 7006 O O . LEU B 1 415 ? 7.547 -8.656 -3.355 1 94.44 415 LEU B O 1
ATOM 7010 N N . PHE B 1 416 ? 9.352 -9.938 -2.984 1 96.19 416 PHE B N 1
ATOM 7011 C CA . PHE B 1 416 ? 9.117 -10.797 -4.137 1 96.19 416 PHE B CA 1
ATOM 7012 C C . PHE B 1 416 ? 7.758 -11.477 -4.039 1 96.19 416 PHE B C 1
ATOM 7014 O O . PHE B 1 416 ? 7.004 -11.508 -5.016 1 96.19 416 PHE B O 1
ATOM 7021 N N . ASN B 1 417 ? 7.406 -11.922 -2.859 1 95.25 417 ASN B N 1
ATOM 7022 C CA . ASN B 1 417 ? 6.16 -12.664 -2.709 1 95.25 417 ASN B CA 1
ATOM 7023 C C . ASN B 1 417 ? 4.945 -11.742 -2.748 1 95.25 417 ASN B C 1
ATOM 7025 O O . ASN B 1 417 ? 3.805 -12.203 -2.73 1 95.25 417 ASN B O 1
ATOM 7029 N N . ASN B 1 418 ? 5.184 -10.43 -2.854 1 94.56 418 ASN B N 1
ATOM 7030 C CA . ASN B 1 418 ? 4.066 -9.492 -2.891 1 94.56 418 ASN B CA 1
ATOM 7031 C C . ASN B 1 418 ? 4.039 -8.703 -4.199 1 94.56 418 ASN B C 1
ATOM 7033 O O . ASN B 1 418 ? 3.287 -7.738 -4.328 1 94.56 418 ASN B O 1
ATOM 7037 N N . LEU B 1 419 ? 4.891 -9.125 -5.168 1 96 419 LEU B N 1
ATOM 7038 C CA . LEU B 1 419 ? 4.82 -8.578 -6.516 1 96 419 LEU B CA 1
ATOM 7039 C C . LEU B 1 419 ? 3.627 -9.141 -7.273 1 96 419 LEU B C 1
ATOM 7041 O O . LEU B 1 419 ? 3.703 -10.242 -7.824 1 96 419 LEU B O 1
ATOM 7045 N N . GLY B 1 420 ? 2.578 -8.344 -7.352 1 95.38 420 GLY B N 1
ATOM 7046 C CA . GLY B 1 420 ? 1.326 -8.82 -7.922 1 95.38 420 GLY B CA 1
ATOM 7047 C C . GLY B 1 420 ? 1.381 -8.992 -9.43 1 95.38 420 GLY B C 1
ATOM 7048 O O . GLY B 1 420 ? 0.493 -9.602 -10.016 1 95.38 420 GLY B O 1
ATOM 7049 N N . TYR B 1 421 ? 2.451 -8.508 -10.109 1 96.19 421 TYR B N 1
ATOM 7050 C CA . TYR B 1 421 ? 2.529 -8.57 -11.562 1 96.19 421 TYR B CA 1
ATOM 7051 C C . TYR B 1 421 ? 3.445 -9.703 -12.008 1 96.19 421 TYR B C 1
ATOM 7053 O O . TYR B 1 421 ? 3.6 -9.953 -13.203 1 96.19 421 TYR B O 1
ATOM 7061 N N . LEU B 1 422 ? 4.086 -10.453 -10.984 1 96.75 422 LEU B N 1
ATOM 7062 C CA . LEU B 1 422 ? 4.992 -11.555 -11.289 1 96.75 422 LEU B CA 1
ATOM 7063 C C . LEU B 1 422 ? 4.551 -12.828 -10.57 1 96.75 422 LEU B C 1
ATOM 7065 O O . LEU B 1 422 ? 3.98 -12.766 -9.484 1 96.75 422 LEU B O 1
ATOM 7069 N N . LYS B 1 423 ? 4.797 -13.898 -11.211 1 96.25 423 LYS B N 1
ATOM 7070 C CA . LYS B 1 423 ? 4.73 -15.195 -10.539 1 96.25 423 LYS B CA 1
ATOM 7071 C C . LYS B 1 423 ? 6.09 -15.578 -9.953 1 96.25 423 LYS B C 1
ATOM 7073 O O . LYS B 1 423 ? 7.047 -15.805 -10.695 1 96.25 423 LYS B O 1
ATOM 7078 N N . VAL B 1 424 ? 6.125 -15.703 -8.648 1 96.81 424 VAL B N 1
ATOM 7079 C CA . VAL B 1 424 ? 7.41 -15.875 -7.977 1 96.81 424 VAL B CA 1
ATOM 7080 C C . VAL B 1 424 ? 7.531 -17.297 -7.449 1 96.81 424 VAL B C 1
ATOM 7082 O O . VAL B 1 424 ? 6.621 -17.812 -6.781 1 96.81 424 VAL B O 1
ATOM 7085 N N . HIS B 1 425 ? 8.633 -17.938 -7.723 1 95.38 425 HIS B N 1
ATOM 7086 C CA . HIS B 1 425 ? 8.945 -19.297 -7.293 1 95.38 425 HIS B CA 1
ATOM 7087 C C . HIS B 1 425 ? 10.297 -19.359 -6.602 1 95.38 425 HIS B C 1
ATOM 7089 O O . HIS B 1 425 ? 11.188 -18.547 -6.883 1 95.38 425 HIS B O 1
ATOM 7095 N N . TRP B 1 426 ? 10.398 -20.328 -5.676 1 95.06 426 TRP B N 1
ATOM 7096 C CA . TRP B 1 426 ? 11.633 -20.5 -4.918 1 95.06 426 TRP B CA 1
ATOM 7097 C C . TRP B 1 426 ? 12.148 -21.938 -5.047 1 95.06 426 TRP B C 1
ATOM 7099 O O . TRP B 1 426 ? 11.414 -22.891 -4.785 1 95.06 426 TRP B O 1
ATOM 7109 N N . LEU B 1 427 ? 13.375 -22.109 -5.492 1 94.62 427 LEU B N 1
ATOM 7110 C CA . LEU B 1 427 ? 14.039 -23.406 -5.598 1 94.62 427 LEU B CA 1
ATOM 7111 C C . LEU B 1 427 ? 15.32 -23.422 -4.773 1 94.62 427 LEU B C 1
ATOM 7113 O O . LEU B 1 427 ? 15.992 -22.406 -4.633 1 94.62 427 LEU B O 1
ATOM 7117 N N . PRO B 1 428 ? 15.703 -24.578 -4.234 1 94.62 428 PRO B N 1
ATOM 7118 C CA . PRO B 1 428 ? 16.891 -24.672 -3.393 1 94.62 428 PRO B CA 1
ATOM 7119 C C . PRO B 1 428 ? 18.188 -24.703 -4.207 1 94.62 428 PRO B C 1
ATOM 7121 O O . PRO B 1 428 ? 18.219 -25.297 -5.293 1 94.62 428 PRO B O 1
ATOM 7124 N N . VAL B 1 429 ? 19.25 -24.156 -3.635 1 94.19 429 VAL B N 1
ATOM 7125 C CA . VAL B 1 429 ? 20.531 -24.094 -4.312 1 94.19 429 VAL B CA 1
ATOM 7126 C C . VAL B 1 429 ? 21.312 -25.391 -4.07 1 94.19 429 VAL B C 1
ATOM 7128 O O . VAL B 1 429 ? 22 -25.875 -4.969 1 94.19 429 VAL B O 1
ATOM 7131 N N . ARG B 1 430 ? 21.188 -26 -2.932 1 91.81 430 ARG B N 1
ATOM 7132 C CA . ARG B 1 430 ? 22.047 -27.125 -2.541 1 91.81 430 ARG B CA 1
ATOM 7133 C C . ARG B 1 430 ? 21.734 -28.359 -3.367 1 91.81 430 ARG B C 1
ATOM 7135 O O . ARG B 1 430 ? 22.625 -29.172 -3.633 1 91.81 430 ARG B O 1
ATOM 7142 N N . THR B 1 431 ? 20.531 -28.438 -3.781 1 89.94 431 THR B N 1
ATOM 7143 C CA . THR B 1 431 ? 20.125 -29.641 -4.484 1 89.94 431 THR B CA 1
ATOM 7144 C C . THR B 1 431 ? 19.875 -29.359 -5.961 1 89.94 431 THR B C 1
ATOM 7146 O O . THR B 1 431 ? 19.328 -30.203 -6.68 1 89.94 431 THR B O 1
ATOM 7149 N N . MET B 1 432 ? 20.25 -28.219 -6.445 1 91.81 432 MET B N 1
ATOM 7150 C CA . MET B 1 432 ? 19.859 -27.766 -7.773 1 91.81 432 MET B CA 1
ATOM 7151 C C . MET B 1 432 ? 20.469 -28.641 -8.859 1 91.81 432 MET B C 1
ATOM 7153 O O . MET B 1 432 ? 20 -28.641 -10 1 91.81 432 MET B O 1
ATOM 7157 N N . GLU B 1 433 ? 21.516 -29.453 -8.484 1 90.94 433 GLU B N 1
ATOM 7158 C CA . GLU B 1 433 ? 22.172 -30.312 -9.469 1 90.94 433 GLU B CA 1
ATOM 7159 C C . GLU B 1 433 ? 21.547 -31.703 -9.5 1 90.94 433 GLU B C 1
ATOM 7161 O O . GLU B 1 433 ? 21.859 -32.5 -10.375 1 90.94 433 GLU B O 1
ATOM 7166 N N . ASN B 1 434 ? 20.688 -31.891 -8.547 1 89.62 434 ASN B N 1
ATOM 7167 C CA . ASN B 1 434 ? 20 -33.188 -8.539 1 89.62 434 ASN B CA 1
ATOM 7168 C C . ASN B 1 434 ? 19.016 -33.312 -9.703 1 89.62 434 ASN B C 1
ATOM 7170 O O . ASN B 1 434 ? 18.375 -32.312 -10.086 1 89.62 434 ASN B O 1
ATOM 7174 N N . LYS B 1 435 ? 18.922 -34.531 -10.164 1 85.25 435 LYS B N 1
ATOM 7175 C CA . LYS B 1 435 ? 18.078 -34.812 -11.32 1 85.25 435 LYS B CA 1
ATOM 7176 C C . LYS B 1 435 ? 16.625 -34.406 -11.055 1 85.25 435 LYS B C 1
ATOM 7178 O O . LYS B 1 435 ? 15.969 -33.844 -11.93 1 85.25 435 LYS B O 1
ATOM 7183 N N . GLN B 1 436 ? 16.234 -34.656 -9.93 1 83.44 436 GLN B N 1
ATOM 7184 C CA . GLN B 1 436 ? 14.859 -34.344 -9.57 1 83.44 436 GLN B CA 1
ATOM 7185 C C . GLN B 1 436 ? 14.602 -32.844 -9.57 1 83.44 436 GLN B C 1
ATOM 7187 O O . GLN B 1 436 ? 13.555 -32.406 -10.039 1 83.44 436 GLN B O 1
ATOM 7192 N N . ASP B 1 437 ? 15.492 -32.094 -9.078 1 86.88 437 ASP B N 1
ATOM 7193 C CA . ASP B 1 437 ? 15.344 -30.656 -9.016 1 86.88 437 ASP B CA 1
ATOM 7194 C C . ASP B 1 437 ? 15.438 -30.031 -10.414 1 86.88 437 ASP B C 1
ATOM 7196 O O . ASP B 1 437 ? 14.727 -29.078 -10.719 1 86.88 437 ASP B O 1
ATOM 7200 N N . ILE B 1 438 ? 16.25 -30.594 -11.18 1 88.25 438 ILE B N 1
ATOM 7201 C CA . ILE B 1 438 ? 16.375 -30.125 -12.555 1 88.25 438 ILE B CA 1
ATOM 7202 C C . ILE B 1 438 ? 15.094 -30.406 -13.32 1 88.25 438 ILE B C 1
ATOM 7204 O O . ILE B 1 438 ? 14.617 -29.562 -14.086 1 88.25 438 ILE B O 1
ATOM 7208 N N . ARG B 1 439 ? 14.562 -31.562 -13.125 1 85.06 439 ARG B N 1
ATOM 7209 C CA . ARG B 1 439 ? 13.289 -31.906 -13.758 1 85.06 439 ARG B CA 1
ATOM 7210 C C . ARG B 1 439 ? 12.18 -30.969 -13.281 1 85.06 439 ARG B C 1
ATOM 7212 O O . ARG B 1 439 ? 11.336 -30.547 -14.078 1 85.06 439 ARG B O 1
ATOM 7219 N N . ALA B 1 440 ? 12.227 -30.672 -12 1 86.25 440 ALA B N 1
ATOM 7220 C CA . ALA B 1 440 ? 11.234 -29.766 -11.453 1 86.25 440 ALA B CA 1
ATOM 7221 C C . ALA B 1 440 ? 11.312 -28.391 -12.133 1 86.25 440 ALA B C 1
ATOM 7223 O O . ALA B 1 440 ? 10.289 -27.797 -12.445 1 86.25 440 ALA B O 1
ATOM 7224 N N . LEU B 1 441 ? 12.484 -27.953 -12.344 1 91.62 441 LEU B N 1
ATOM 7225 C CA . LEU B 1 441 ? 12.68 -26.672 -13.031 1 91.62 441 LEU B CA 1
ATOM 7226 C C . LEU B 1 441 ? 12.094 -26.719 -14.438 1 91.62 441 LEU B C 1
ATOM 7228 O O . LEU B 1 441 ? 11.383 -25.797 -14.852 1 91.62 441 LEU B O 1
ATOM 7232 N N . THR B 1 442 ? 12.352 -27.797 -15.125 1 91.19 442 THR B N 1
ATOM 7233 C CA . THR B 1 442 ? 11.883 -27.938 -16.5 1 91.19 442 THR B CA 1
ATOM 7234 C C . THR B 1 442 ? 10.359 -27.969 -16.562 1 91.19 442 THR B C 1
ATOM 7236 O O . THR B 1 442 ? 9.75 -27.281 -17.391 1 91.19 442 THR B O 1
ATOM 7239 N N . VAL B 1 443 ? 9.758 -28.672 -15.641 1 88.94 443 VAL B N 1
ATOM 7240 C CA . VAL B 1 443 ? 8.305 -28.781 -15.586 1 88.94 443 VAL B CA 1
ATOM 7241 C C . VAL B 1 443 ? 7.691 -27.422 -15.242 1 88.94 443 VAL B C 1
ATOM 7243 O O . VAL B 1 443 ? 6.684 -27.016 -15.82 1 88.94 443 VAL B O 1
ATOM 7246 N N . LEU B 1 444 ? 8.297 -26.766 -14.312 1 91.31 444 LEU B N 1
ATOM 7247 C CA . LEU B 1 444 ? 7.824 -25.438 -13.906 1 91.31 444 LEU B CA 1
ATOM 7248 C C . LEU B 1 444 ? 7.883 -24.469 -15.078 1 91.31 444 LEU B C 1
ATOM 7250 O O . LEU B 1 444 ? 6.926 -23.734 -15.32 1 91.31 444 LEU B O 1
ATOM 7254 N N . ILE B 1 445 ? 8.961 -24.5 -15.82 1 94.56 445 ILE B N 1
ATOM 7255 C CA . ILE B 1 445 ? 9.141 -23.594 -16.953 1 94.56 445 ILE B CA 1
ATOM 7256 C C . ILE B 1 445 ? 8.086 -23.891 -18.016 1 94.56 445 ILE B C 1
ATOM 7258 O O . ILE B 1 445 ? 7.449 -22.969 -18.531 1 94.56 445 ILE B O 1
ATOM 7262 N N . GLN B 1 446 ? 7.902 -25.141 -18.281 1 91.75 446 GLN B N 1
ATOM 7263 C CA . GLN B 1 446 ? 6.875 -25.516 -19.25 1 91.75 446 GLN B CA 1
ATOM 7264 C C . GLN B 1 446 ? 5.5 -25.031 -18.797 1 91.75 446 GLN B C 1
ATOM 7266 O O . GLN B 1 446 ? 4.742 -24.469 -19.609 1 91.75 446 GLN B O 1
ATOM 7271 N N . HIS B 1 447 ? 5.215 -25.203 -17.578 1 90.69 447 HIS B N 1
ATOM 7272 C CA . HIS B 1 447 ? 3.932 -24.781 -17.031 1 90.69 447 HIS B CA 1
ATOM 7273 C C . HIS B 1 447 ? 3.738 -23.281 -17.203 1 90.69 447 HIS B C 1
ATOM 7275 O O . HIS B 1 447 ? 2.68 -22.828 -17.641 1 90.69 447 HIS B O 1
ATOM 7281 N N . GLU B 1 448 ? 4.734 -22.484 -16.859 1 94.31 448 GLU B N 1
ATOM 7282 C CA . GLU B 1 448 ? 4.633 -21.031 -16.891 1 94.31 448 GLU B CA 1
ATOM 7283 C C . GLU B 1 448 ? 4.523 -20.531 -18.328 1 94.31 448 GLU B C 1
ATOM 7285 O O . GLU B 1 448 ? 3.818 -19.547 -18.594 1 94.31 448 GLU B O 1
ATOM 7290 N N . LEU B 1 449 ? 5.199 -21.156 -19.25 1 94 449 LEU B N 1
ATOM 7291 C CA . LEU B 1 449 ? 5.109 -20.781 -20.656 1 94 449 LEU B CA 1
ATOM 7292 C C . LEU B 1 449 ? 3.73 -21.109 -21.234 1 94 449 LEU B C 1
ATOM 7294 O O . LEU B 1 449 ? 3.154 -20.312 -21.969 1 94 449 LEU B O 1
ATOM 7298 N N . ASP B 1 450 ? 3.197 -22.25 -20.812 1 90.12 450 ASP B N 1
ATOM 7299 C CA . ASP B 1 450 ? 1.843 -22.609 -21.219 1 90.12 450 ASP B CA 1
ATOM 7300 C C . ASP B 1 450 ? 0.82 -21.609 -20.672 1 90.12 450 ASP B C 1
ATOM 7302 O O . ASP B 1 450 ? -0.141 -21.266 -21.359 1 90.12 450 ASP B O 1
ATOM 7306 N N . ALA B 1 451 ? 1.064 -21.234 -19.469 1 90.38 451 ALA B N 1
ATOM 7307 C CA . ALA B 1 451 ? 0.177 -20.25 -18.844 1 90.38 451 ALA B CA 1
ATOM 7308 C C . ALA B 1 451 ? 0.183 -18.938 -19.609 1 90.38 451 ALA B C 1
ATOM 7310 O O . ALA B 1 451 ? -0.866 -18.312 -19.797 1 90.38 451 ALA B O 1
ATOM 7311 N N . LEU B 1 452 ? 1.322 -18.516 -20.062 1 91.38 452 LEU B N 1
ATOM 7312 C CA . LEU B 1 452 ? 1.427 -17.297 -20.844 1 91.38 452 LEU B CA 1
ATOM 7313 C C . LEU B 1 452 ? 0.652 -17.406 -22.156 1 91.38 452 LEU B C 1
ATOM 7315 O O . LEU B 1 452 ? 0.004 -16.453 -22.578 1 91.38 452 LEU B O 1
ATOM 7319 N N . LEU B 1 453 ? 0.682 -18.578 -22.719 1 87.44 453 LEU B N 1
ATOM 7320 C CA . LEU B 1 453 ? -0.026 -18.812 -23.984 1 87.44 453 LEU B CA 1
ATOM 7321 C C . LEU B 1 453 ? -1.535 -18.781 -23.766 1 87.44 453 LEU B C 1
ATOM 7323 O O . LEU B 1 453 ? -2.27 -18.203 -24.562 1 87.44 453 LEU B O 1
ATOM 7327 N N . ARG B 1 454 ? -1.927 -19.281 -22.703 1 81.69 454 ARG B N 1
ATOM 7328 C CA . ARG B 1 454 ? -3.354 -19.328 -22.391 1 81.69 454 ARG B CA 1
ATOM 7329 C C . ARG B 1 454 ? -3.883 -17.953 -22.031 1 81.69 454 ARG B C 1
ATOM 7331 O O . ARG B 1 454 ? -4.992 -17.578 -22.422 1 81.69 454 ARG B O 1
ATOM 7338 N N . GLU B 1 455 ? -3.123 -17.219 -21.266 1 77.44 455 GLU B N 1
ATOM 7339 C CA . GLU B 1 455 ? -3.531 -15.883 -20.875 1 77.44 455 GLU B CA 1
ATOM 7340 C C . GLU B 1 455 ? -3.607 -14.953 -22.094 1 77.44 455 GLU B C 1
ATOM 7342 O O . GLU B 1 455 ? -4.508 -14.117 -22.188 1 77.44 455 GLU B O 1
ATOM 7347 N N . HIS B 1 456 ? -2.734 -15.102 -22.938 1 66.75 456 HIS B N 1
ATOM 7348 C CA . HIS B 1 456 ? -2.717 -14.289 -24.141 1 66.75 456 HIS B CA 1
ATOM 7349 C C . HIS B 1 456 ? -3.891 -14.641 -25.047 1 66.75 456 HIS B C 1
ATOM 7351 O O . HIS B 1 456 ? -4.449 -13.758 -25.719 1 66.75 456 HIS B O 1
ATOM 7357 N N . SER B 1 457 ? -4.168 -15.852 -25.078 1 55.16 457 SER B N 1
ATOM 7358 C CA . SER B 1 457 ? -5.324 -16.25 -25.875 1 55.16 457 SER B CA 1
ATOM 7359 C C . SER B 1 457 ? -6.605 -15.617 -25.344 1 55.16 457 SER B C 1
ATOM 7361 O O . SER B 1 457 ? -7.469 -15.203 -26.125 1 55.16 457 SER B O 1
ATOM 7363 N N . TYR B 1 458 ? -6.562 -15.375 -24.047 1 49.03 458 TYR B N 1
ATOM 7364 C CA . TYR B 1 458 ? -7.723 -14.727 -23.438 1 49.03 458 TYR B CA 1
ATOM 7365 C C . TYR B 1 458 ? -7.727 -13.227 -23.734 1 49.03 458 TYR B C 1
ATOM 7367 O O . TYR B 1 458 ? -8.758 -12.656 -24.078 1 49.03 458 TYR B O 1
ATOM 7375 N N . ASP B 1 459 ? -6.527 -12.57 -23.578 1 52.97 459 ASP B N 1
ATOM 7376 C CA . ASP B 1 459 ? -6.422 -11.133 -23.766 1 52.97 459 ASP B CA 1
ATOM 7377 C C . ASP B 1 459 ? -6.613 -10.742 -25.234 1 52.97 459 ASP B C 1
ATOM 7379 O O . ASP B 1 459 ? -7.184 -9.695 -25.531 1 52.97 459 ASP B O 1
ATOM 7383 N N . SER B 1 460 ? -6.016 -11.508 -26.156 1 44.31 460 SER B N 1
ATOM 7384 C CA . SER B 1 460 ? -6.184 -11.25 -27.594 1 44.31 460 SER B CA 1
ATOM 7385 C C . SER B 1 460 ? -7.648 -11.359 -28 1 44.31 460 SER B C 1
ATOM 7387 O O . SER B 1 460 ? -8.078 -10.711 -28.969 1 44.31 460 SER B O 1
ATOM 7389 N N . PHE B 1 461 ? -8.273 -12.102 -27.234 1 36.12 461 PHE B N 1
ATOM 7390 C CA . PHE B 1 461 ? -9.695 -12.203 -27.547 1 36.12 461 PHE B CA 1
ATOM 7391 C C . PHE B 1 461 ? -10.43 -10.922 -27.141 1 36.12 461 PHE B C 1
ATOM 7393 O O . PHE B 1 461 ? -11.438 -10.562 -27.734 1 36.12 461 PHE B O 1
ATOM 7400 N N . PHE B 1 462 ? -9.82 -10.234 -26.188 1 37.44 462 PHE B N 1
ATOM 7401 C CA . PHE B 1 462 ? -10.5 -9.031 -25.719 1 37.44 462 PHE B CA 1
ATOM 7402 C C . PHE B 1 462 ? -9.844 -7.777 -26.281 1 37.44 462 PHE B C 1
ATOM 7404 O O . PHE B 1 462 ? -10.297 -6.664 -26 1 37.44 462 PHE B O 1
ATOM 7411 N N . SER B 1 463 ? -8.594 -7.785 -26.75 1 34.84 463 SER B N 1
ATOM 7412 C CA . SER B 1 463 ? -8.047 -6.637 -27.469 1 34.84 463 SER B CA 1
ATOM 7413 C C . SER B 1 463 ? -8.609 -6.551 -28.875 1 34.84 463 SER B C 1
ATOM 7415 O O . SER B 1 463 ? -8.812 -7.57 -29.547 1 34.84 463 SER B O 1
#

Radius of gyration: 28.14 Å; Cα contacts (8 Å, |Δi|>4): 2060; chains: 2; bounding box: 69×77×63 Å

Organism: NCBI:txid2856

pLDDT: mean 91.06, std 9.28, range [34.84, 98.81]

Sequence (926 aa):
MKLDPNADGTFNGYSIYYKEEKGLHTLPHCVGENYVDGISWMYRSCKFNLFCFDTTTKDYVVFQSPEEEALYSHLEKRPFIDVSQSYLKQSLNHSNTVSLGGINLKWGNRKSGYPRLEWFPEIRTIDAGVSTAYYELPPNVTLIPFHSMNGANPGHLVWDDFLPIYTLLTMFQLETKSELLMMRYVLKGEERGLWASCDWKDEKREDCAHMHKKFLPLMMGANPIHELSTTETFSFLPKEAGKSNLICARHGLAGIGALTDHGVTKLHGWEMDDYATTHNHGRGGMLYDFRNYMVSNMGLPIEYNHKPPFRVIFSAMSSNIPSRQIDFTKQIDLLQKSFNPQYVSVESYVLKDLSLEEQVAVAGKASIFISGCGGGAVTATFLPKGASVILYYLEDGGLKDGKDSGTPARLDWDLFNNLGYLKVHWLPVRTMENKQDIRALTVLIQHELDALLREHSYDSFFSMKLDPNADGTFNGYSIYYKEEKGLHTLPHCVGENYVDGISWMYRSCKFNLFCFDTTTKDYVVFQSPEEEALYSHLEKRPFIDVSQSYLKQSLNHSNTVSLGGINLKWGNRKSGYPRLEWFPEIRTIDAGVSTAYYELPPNVTLIPFHSMNGANPGHLVWDDFLPIYTLLTMFQLETKSELLMMRYVLKGEERGLWASCDWKDEKREDCAHMHKKFLPLMMGANPIHELSTTETFSFLPKEAGKSNLICARHGLAGIGALTDHGVTKLHGWEMDDYATTHNHGRGGMLYDFRNYMVSNMGLPIEYNHKPPFRVIFSAMSSNIPSRQIDFTKQIDLLQKSFNPQYVSVESYVLKDLSLEEQVAVAGKASIFISGCGGGAVTATFLPKGASVILYYLEDGGLKDGKDSGTPARLDWDLFNNLGYLKVHWLPVRTMENKQDIRALTVLIQHELDALLREHSYDSFFS

Foldseek 3Di:
DPADPQAQFDWLQFGWHKDKAFQAAKWKAKDQQPLDPPCSQQRMKIKIQKKKAFLVVLFIEGEDAPVLVVVQVVCVVVVVDDPLRTHQDDDPNRHRWHFQWAAACVQPDPPQGRVLRTDDTHYDYHHRGDMDMAIETPQQEEEHRHAQPALLQQQSCVFTPVLQVCVQCVVVVSLVRHAYQYAYEDRDDDQADGPNTLRRDPVSVVSNQVSQVQQVLLRHAQDHSGGHHYSNGIDTTGNDPDRGRMYIYSMYMGHNNQQGLCHDPANQQQAPVRVVDFRCAPVQVVLLVSLQSRCVRHVHDQAEQAFPLAEAEEQAQQDPDNVQGAHCPVLLVVLPVVDDNRNHPYYYDNPNPDGPSVLLVSQCRHQEYEYADDSSCVSVSSHHFLHEYEYEWAQQRHDDPNHGPGHTGRGSCSVQVRNPRYHYHYDYRVCCPPPVNSVVVNVVVVVSSVVSVVVVVVVVVVD/DPEDPQAQFDWQQFGWHKDKAFQAAKWKAKDQQPLDPPCSQQRMKIKIQKKKAFLVVLFIEGEDAPVLVVVVVVCVVVVVDDPLRGGQDDDPNDHRWHFQWAAACVQPDPPQGRVLRTDDTHYDYHHRGDMDMAIETPQQEEEHRHFQPALLQQQSCVFTPVLQVCVQCVVVVSLVRHAYQYAYEDRDDDQADGPNTLRRDPVSVVSNQVSQVQQVLLRHAQDHSGGHHYSNGIDTTGNDPDRGRMYIYSMYMGHNNQQGLNHDPANQQQAPVRVVDFRCAPVQVVLLVSLQSRCVRHVHDQAEQAFPLAEEEEQAQQDPDNVQGAHCPVLLVVLPVVDDNRNYHYYYDNPNPDGPSVLLVSQCRHQEYEYADDSSCVSVSSHHFLHEYEYEWAQQRHDDPRHGPGHTGRGSCSVQVRNPRYHYHYDYRVCCPPPVNSVVVNVVVVVSSVVSVVVVVVVVVVD

Solvent-accessible surface area (backbone atoms only — not comparable to full-atom values): 46958 Å² total; per-residue (Å²): 125,83,74,54,87,85,38,43,27,32,47,60,77,38,46,22,36,78,46,74,38,58,29,54,62,35,51,38,45,38,33,25,69,38,90,36,88,94,51,31,30,38,43,12,32,36,39,27,40,41,29,28,37,29,68,80,81,43,43,44,37,36,29,36,39,61,67,58,57,51,46,50,65,56,43,66,77,33,82,62,55,43,55,64,19,60,42,92,41,80,42,95,90,50,56,66,31,14,12,36,26,35,42,49,67,90,50,38,85,48,76,83,20,45,57,62,36,59,39,68,64,46,75,42,74,32,51,66,84,44,72,45,55,29,27,35,40,51,78,43,32,31,37,31,62,27,30,56,54,25,30,56,37,61,23,42,31,48,43,29,38,48,44,25,53,51,41,52,26,35,21,64,71,35,65,91,59,48,46,71,45,57,29,39,49,68,71,76,97,49,94,53,43,54,82,74,10,35,55,41,42,73,69,38,33,53,42,16,51,52,37,45,65,58,52,42,24,39,77,53,20,67,74,52,82,53,76,84,33,32,49,84,50,71,50,78,49,54,73,60,79,86,71,52,54,33,42,29,18,47,31,22,45,44,27,35,8,38,56,25,63,41,20,84,84,32,69,46,25,31,28,78,73,24,39,76,59,72,80,35,61,81,36,10,30,58,53,50,50,48,37,41,50,26,36,46,34,50,71,44,77,66,76,52,83,88,52,74,45,33,28,37,36,33,49,33,55,39,47,91,47,72,95,66,38,49,84,50,62,69,60,53,54,49,49,56,71,73,40,57,64,75,47,36,37,78,45,77,40,49,56,74,78,44,55,54,70,52,46,45,56,54,27,30,60,28,43,31,41,35,31,52,54,44,43,81,38,48,53,63,61,42,38,16,71,74,16,35,38,40,29,32,30,40,54,51,58,6,36,50,96,89,37,81,58,56,36,51,21,48,42,56,39,54,49,53,30,19,36,42,42,45,46,57,31,40,36,40,53,88,51,46,83,37,67,66,47,44,49,49,51,53,53,50,50,52,50,55,55,51,48,50,53,52,52,45,57,55,48,58,70,73,100,127,84,74,54,85,86,38,43,28,30,47,62,77,38,45,22,36,77,45,73,38,58,29,52,62,36,49,37,46,40,34,26,66,37,90,37,88,94,52,30,32,36,44,12,31,36,38,26,40,40,27,27,37,29,68,79,82,43,43,44,37,36,28,35,41,60,66,57,58,50,47,51,64,55,42,65,76,34,82,62,54,44,56,60,32,59,42,91,42,82,40,96,88,47,57,65,33,13,11,37,26,35,41,50,64,89,51,35,85,48,76,84,20,45,57,61,36,58,39,68,64,46,77,42,74,32,51,66,84,43,72,45,56,29,27,35,41,51,77,43,32,31,38,30,60,28,31,54,55,25,31,56,37,62,24,42,29,49,42,29,36,47,43,24,51,50,41,52,26,36,22,63,72,35,66,90,59,48,46,69,48,58,28,39,48,68,72,76,97,49,96,52,42,53,81,73,11,35,56,42,40,73,68,38,34,53,44,16,51,51,38,44,67,55,51,43,25,41,76,55,19,65,74,52,82,52,74,84,32,32,47,83,49,72,50,77,50,52,74,61,79,86,70,55,56,34,42,28,16,46,32,22,44,44,26,35,9,38,56,27,63,40,21,84,82,31,68,44,25,32,28,78,74,25,39,76,58,71,84,36,61,79,37,10,30,58,52,48,50,48,36,44,51,26,37,47,32,50,71,44,77,67,76,52,82,88,53,72,45,34,28,37,36,32,49,32,54,39,46,92,47,70,92,66,37,48,85,49,63,69,60,52,54,50,49,56,72,72,40,57,65,74,48,37,35,79,46,74,40,50,55,74,80,46,55,55,69,53,46,45,54,55,26,31,61,30,42,29,40,37,29,53,54,44,41,81,38,47,55,63,62,43,39,16,72,75,17,35,38,40,29,32,28,40,55,51,60,6,36,51,97,89,34,81,58,56,36,51,22,47,43,57,40,55,50,54,30,19,35,43,41,44,40,52,31,38,37,40,53,89,51,46,82,36,67,67,46,44,50,49,50,53,52,51,51,51,51,54,54,51,49,50,53,52,51,44,56,54,47,59,68,72,99

Secondary structure (DSSP, 8-state):
----TT-SEEETTEEEEEEEEET---EEEEE-----TTTHHHH-EEEEEEEEEETTTTEEEEEE-HHHHHHHHHHHT-TT-B-GGGS--B-SSSB--EESB---GGG-SSTTSGGGGEE-PEEEE--TT-EEEEEEPPTTEEEEEEB-S-TTSHHHIIIIIIHHHHHHHHHTT-TTT-EEEEEE----SSSS-STTSTTS-HHHHHHHHHHHHHHTHHHH-SS-SSPPEESSS--EEESSTTS--EEEEEEEEEE-TT-SSSTTT--TTSSGGGGG--SSTT-HHHHHHHHHHHHHHTT--S-----SSEEEEEE-S--SSGGG----HHHHHHHHHHS-TTTEEEEEE-GGGS-HHHHHHHHTT-SEEEEESSGGGGGGGGPPTT-EEEEEEBTT--EETTEE--S-B-TTHHHHTT-TTSEEEEEESTTTTSHHHHHHHHHHHHHHHHHHHHHHHHHHHH-/----TT-SEEETTEEEEEEEEET---EEEEE-----TTTHHHH-EEEEEEEEEETTTTEEEEEE-HHHHHHHHHHTT-TT-B-GGGS--B-SSSB--EESB---GGG-SSTTSGGGGEE-PEEEE--TT-EEEEEEPPTTEEEEEEB-S-TTSHHHIIIIIIHHHHHHHHHTT-TTT-EEEEEE----SSSS-STTSTTS-HHHHHHHHHHHHHHTHHHH-SS-SSPPEESSS--EEESSTTS--EEEEEEEEEE-TTSSSSTTT--TTSSGGGGG--SSTT-HHHHHHHHHHHHHHTT--S-----SSEEEEEE-S--SSGGG----HHHHHHHHHHS-TTTEEEEEE-GGGS-HHHHHHHHTT-SEEEEESSGGGGGGGGPPTT-EEEEEEBTT--EETTEE--S-B-TTHHHHTT-TTSEEEEEESTTTTSHHHHHHHHHHHHHHHHHHHHHHHHHHHH-

Nearest PDB structures (foldseek):
  7e9k-assembly2_E  TM=6.583E-01  e=4.205E-16  Bos taurus
  6xi2-assembly1_A  TM=6.665E-01  e=4.063E-15  Homo sapiens
  7e9l-assembly1_A  TM=6.526E-01  e=2.866E-15  Bos taurus
  7e9k-assembly1_B  TM=6.439E-01  e=4.307E-15  Bos taurus
  8kb7-assembly1_A  TM=6.360E-01  e=7.269E-15  Homo sapiens